Protein AF-0000000081416485 (afdb_homodimer)

Organism: NCBI:txid940294

Secondary structure (DSSP, 8-state):
-EEEEEEEEEEEEEEEEESSTTPPPTTTS-SEEEEEEEEEEEEEPPTTGGGTHHHHHHHHHHHHHHHT--EEEEEE-GGG-S-PPPHHHHHHHHHHHHHHHHHTT-EEEEPPTTEEEEEEEEE--STTSEEEEE---------EEEEEEE-TT--EE--GGG---HHHHHHHHHHTT-------THHHHHHHHTEEEEEETTEEEEEE-HHHHHHHHHHHHHHHHHHHTSSS-EEE-B--SEES---TTSPBBSS-EE---SHHHHHHHHGGG--SSSEEEEEEEEEE---SS-BTTTB-SEEEEEEEEEEESSHHHHHHHHHHHHHHHHHHHHHHT---EEEEEEEGGGHHHHHHHHHHHHHHHTS-EEEEEE--SSEEEEEEEEEE-TTS-EEEEEEEEEEEEETTEEEEEEETT--HHHHHHHHHHHHHHHHHTTPPP---GGG-S-SEEEEESSGGGHHHHHHHHHHHHHTT--EEE---SS-HHHHHHHHHHTT-SEEEEE-HHHHHH-EEEEEETTTTEEEEEEHHHHHHHHHHHHTT---PPP-S-SBGGG--GGGS---/-EEEEEEEEEEEEEEEEESSTTPPPTTTS-SEEEEEEEEEEEEE--TTGGGTHHHHHHHHHHHHHHHT--EEEEEE-GGG-S-PPPHHHHHHHHHHHHHHHHHTT-EEEEPPTTEEEEEEEEE--STTSEEEEE---------EEEEEEE-TT--EE--GGG---HHHHHHHHHHTT-------THHHHHHHHTEEEEEETTEEEEEE-HHHHHHHHHHHHHHHHHHHTSSS-EEE-B--SEES---TTPPBBSS-EE---SHHHHHHHHGGG--SSSEEEEEEEEEE---SS-BTTTB-SEEEEEEEEEEESSHHHHHHHHHHHHHHHHHHHHHHT---EEEEEEEGGGHHHHHHHHHHHHHHHTS-EEEEEE--SSEEEEEEEEEE-TTS-EEEEEEEEEEEEETTEEEEEEETT--HHHHHHHHHHHHHHHHHTTPPP---GGG-S-SEEEEESSGGGHHHHHHHHHHHHHTT--EEE---SS-HHHHHHHHHHTT-SEEEEE-HHHHHH-EEEEEETTTTEEEEEEHHHHHHHHHHHHTT---PPP-S-SBGGG--GGGS---

Structure (mmCIF, N/CA/C/O backbone):
data_AF-0000000081416485-model_v1
#
loop_
_entity.id
_entity.type
_entity.pdbx_description
1 polymer 'Threonine--tRNA ligase editing subunit'
#
loop_
_atom_site.group_PDB
_atom_site.id
_atom_site.type_symbol
_atom_site.label_atom_id
_atom_site.label_alt_id
_atom_site.label_comp_id
_atom_site.label_asym_id
_atom_site.label_entity_id
_atom_site.label_seq_id
_atom_site.pdbx_PDB_ins_code
_atom_site.Cartn_x
_atom_site.Cartn_y
_atom_site.Cartn_z
_atom_site.occupancy
_atom_site.B_iso_or_equiv
_atom_site.auth_seq_id
_atom_site.auth_comp_id
_atom_site.auth_asym_id
_atom_site.auth_atom_id
_atom_site.pdbx_PDB_model_num
ATOM 1 N N . MET A 1 1 ? 4.949 -17 -20.672 1 90.44 1 MET A N 1
ATOM 2 C CA . MET A 1 1 ? 4.848 -18.328 -21.281 1 90.44 1 MET A CA 1
ATOM 3 C C . MET A 1 1 ? 5.414 -19.391 -20.359 1 90.44 1 MET A C 1
ATOM 5 O O . MET A 1 1 ? 6.48 -19.219 -19.781 1 90.44 1 MET A O 1
ATOM 9 N N . ARG A 1 2 ? 4.621 -20.453 -20.203 1 92.06 2 ARG A N 1
ATOM 10 C CA . ARG A 1 2 ? 5.109 -21.609 -19.438 1 92.06 2 ARG A CA 1
ATOM 11 C C . ARG A 1 2 ? 5.371 -22.797 -20.344 1 92.06 2 ARG A C 1
ATOM 13 O O . ARG A 1 2 ? 4.523 -23.156 -21.172 1 92.06 2 ARG A O 1
ATOM 20 N N . VAL A 1 3 ? 6.586 -23.359 -20.141 1 95.44 3 VAL A N 1
ATOM 21 C CA . VAL A 1 3 ? 6.945 -24.469 -21.031 1 95.44 3 VAL A CA 1
ATOM 22 C C . VAL A 1 3 ? 7.539 -25.609 -20.203 1 95.44 3 VAL A C 1
ATOM 24 O O . VAL A 1 3 ? 8.414 -25.391 -19.359 1 95.44 3 VAL A O 1
ATOM 27 N N . LEU A 1 4 ? 7.023 -26.734 -20.422 1 95.56 4 LEU A N 1
ATOM 28 C CA . LEU A 1 4 ? 7.629 -27.953 -19.891 1 95.56 4 LEU A CA 1
ATOM 29 C C . LEU A 1 4 ? 8.398 -28.688 -20.984 1 95.56 4 LEU A C 1
ATOM 31 O O . LEU A 1 4 ? 7.82 -29.109 -21.984 1 95.56 4 LEU A O 1
ATOM 35 N N . LEU A 1 5 ? 9.695 -28.812 -20.797 1 96.5 5 LEU A N 1
ATOM 36 C CA . LEU A 1 5 ? 10.578 -29.469 -21.75 1 96.5 5 LEU A CA 1
ATOM 37 C C . LEU A 1 5 ? 10.82 -30.922 -21.344 1 96.5 5 LEU A C 1
ATOM 39 O O . LEU A 1 5 ? 11.25 -31.203 -20.219 1 96.5 5 LEU A O 1
ATOM 43 N N . ILE A 1 6 ? 10.578 -31.797 -22.312 1 96.69 6 ILE A N 1
ATOM 44 C CA . ILE A 1 6 ? 10.797 -33.219 -22.031 1 96.69 6 ILE A CA 1
ATOM 45 C C . ILE A 1 6 ? 11.656 -33.812 -23.141 1 96.69 6 ILE A C 1
ATOM 47 O O . ILE A 1 6 ? 11.281 -33.812 -24.312 1 96.69 6 ILE A O 1
ATOM 51 N N . HIS A 1 7 ? 12.805 -34.281 -22.781 1 97.12 7 HIS A N 1
ATOM 52 C CA . HIS A 1 7 ? 13.594 -35.094 -23.703 1 97.12 7 HIS A CA 1
ATOM 53 C C . HIS A 1 7 ? 13.039 -36.5 -23.812 1 97.12 7 HIS A C 1
ATOM 55 O O . HIS A 1 7 ? 13.172 -37.312 -22.875 1 97.12 7 HIS A O 1
ATOM 61 N N . ALA A 1 8 ? 12.5 -36.812 -24.984 1 97.06 8 ALA A N 1
ATOM 62 C CA . ALA A 1 8 ? 11.75 -38.062 -25.125 1 97.06 8 ALA A CA 1
ATOM 63 C C . ALA A 1 8 ? 12.43 -39 -26.125 1 97.06 8 ALA A C 1
ATOM 65 O O . ALA A 1 8 ? 12.914 -38.562 -27.172 1 97.06 8 ALA A O 1
ATOM 66 N N . ASP A 1 9 ? 12.422 -40.281 -25.781 1 96.5 9 ASP A N 1
ATOM 67 C CA . ASP A 1 9 ? 12.836 -41.281 -26.75 1 96.5 9 ASP A CA 1
ATOM 68 C C . ASP A 1 9 ? 11.797 -41.438 -27.859 1 96.5 9 ASP A C 1
ATOM 70 O O . ASP A 1 9 ? 12.156 -41.562 -29.031 1 96.5 9 ASP A O 1
ATOM 74 N N . LYS A 1 10 ? 10.641 -41.469 -27.406 1 96.62 10 LYS A N 1
ATOM 75 C CA . LYS A 1 10 ? 9.508 -41.594 -28.312 1 96.62 10 LYS A CA 1
ATOM 76 C C . LYS A 1 10 ? 8.344 -40.719 -27.844 1 96.62 10 LYS A C 1
ATOM 78 O O . LYS A 1 10 ? 8.062 -40.656 -26.656 1 96.62 10 LYS A O 1
ATOM 83 N N . PHE A 1 11 ? 7.684 -40.062 -28.844 1 97.62 11 PHE A N 1
ATOM 84 C CA . PHE A 1 11 ? 6.477 -39.281 -28.578 1 97.62 11 PHE A CA 1
ATOM 85 C C . PHE A 1 11 ? 5.484 -39.406 -29.734 1 97.62 11 PHE A C 1
ATOM 87 O O . PHE A 1 11 ? 5.879 -39.438 -30.891 1 97.62 11 PHE A O 1
ATOM 94 N N . SER A 1 12 ? 4.289 -39.625 -29.391 1 97.56 12 SER A N 1
ATOM 95 C CA . SER A 1 12 ? 3.234 -39.656 -30.406 1 97.56 12 SER A CA 1
ATOM 96 C C . SER A 1 12 ? 1.95 -39.031 -29.859 1 97.56 12 SER A C 1
ATOM 98 O O . SER A 1 12 ? 1.719 -39 -28.656 1 97.56 12 SER A O 1
ATOM 100 N N . TYR A 1 13 ? 1.168 -38.438 -30.797 1 97.06 13 TYR A N 1
ATOM 101 C CA . TYR A 1 13 ? -0.112 -37.875 -30.391 1 97.06 13 TYR A CA 1
ATOM 102 C C . TYR A 1 13 ? -1.179 -38.125 -31.453 1 97.06 13 TYR A C 1
ATOM 104 O O . TYR A 1 13 ? -0.859 -38.438 -32.594 1 97.06 13 TYR A O 1
ATOM 112 N N . GLU A 1 14 ? -2.436 -38.062 -31.016 1 96.69 14 GLU A N 1
ATOM 113 C CA . GLU A 1 14 ? -3.596 -38.125 -31.891 1 96.69 14 GLU A CA 1
ATOM 114 C C . GLU A 1 14 ? -4.715 -37.219 -31.391 1 96.69 14 GLU A C 1
ATOM 116 O O . GLU A 1 14 ? -5.176 -37.344 -30.266 1 96.69 14 GLU A O 1
ATOM 121 N N . ALA A 1 15 ? -5.133 -36.312 -32.281 1 95.56 15 ALA A N 1
ATOM 122 C CA . ALA A 1 15 ? -6.27 -35.469 -31.938 1 95.56 15 ALA A CA 1
ATOM 123 C C . ALA A 1 15 ? -7.578 -36.25 -31.984 1 95.56 15 ALA A C 1
ATOM 125 O O . ALA A 1 15 ? -7.848 -36.969 -32.938 1 95.56 15 ALA A O 1
ATOM 126 N N . VAL A 1 16 ? -8.336 -36.062 -30.922 1 93.81 16 VAL A N 1
ATOM 127 C CA . VAL A 1 16 ? -9.508 -36.906 -30.797 1 93.81 16 VAL A CA 1
ATOM 128 C C . VAL A 1 16 ? -10.781 -36.094 -30.984 1 93.81 16 VAL A C 1
ATOM 130 O O . VAL A 1 16 ? -11.656 -36.469 -31.766 1 93.81 16 VAL A O 1
ATOM 133 N N . LYS A 1 17 ? -10.867 -35.031 -30.219 1 93.75 17 LYS A N 1
ATOM 134 C CA . LYS A 1 17 ? -12.062 -34.188 -30.234 1 93.75 17 LYS A CA 1
ATOM 135 C C . LYS A 1 17 ? -11.719 -32.719 -30.047 1 93.75 17 LYS A C 1
ATOM 137 O O . LYS A 1 17 ? -10.75 -32.375 -29.359 1 93.75 17 LYS A O 1
ATOM 142 N N . LYS A 1 18 ? -12.609 -31.875 -30.703 1 93.56 18 LYS A N 1
ATOM 143 C CA . LYS A 1 18 ? -12.422 -30.453 -30.516 1 93.56 18 LYS A CA 1
ATOM 144 C C . LYS A 1 18 ? -12.656 -30.047 -29.062 1 93.56 18 LYS A C 1
ATOM 146 O O . LYS A 1 18 ? -13.648 -30.469 -28.453 1 93.56 18 LYS A O 1
ATOM 151 N N . ALA A 1 19 ? -11.719 -29.328 -28.562 1 92.81 19 ALA A N 1
ATOM 152 C CA . ALA A 1 19 ? -11.844 -28.844 -27.188 1 92.81 19 ALA A CA 1
ATOM 153 C C . ALA A 1 19 ? -12.492 -27.453 -27.141 1 92.81 19 ALA A C 1
ATOM 155 O O . ALA A 1 19 ? -13.102 -27.078 -26.141 1 92.81 19 ALA A O 1
ATOM 156 N N . ILE A 1 20 ? -12.258 -26.656 -28.188 1 93.81 20 ILE A N 1
ATOM 157 C CA . ILE A 1 20 ? -12.836 -25.312 -28.281 1 93.81 20 ILE A CA 1
ATOM 158 C C . ILE A 1 20 ? -13.414 -25.109 -29.672 1 93.81 20 ILE A C 1
ATOM 160 O O . ILE A 1 20 ? -13.039 -25.797 -30.625 1 93.81 20 ILE A O 1
ATOM 164 N N . LYS A 1 21 ? -14.266 -24.109 -29.844 1 90.56 21 LYS A N 1
ATOM 165 C CA . LYS A 1 21 ? -14.922 -23.828 -31.125 1 90.56 21 LYS A CA 1
ATOM 166 C C . LYS A 1 21 ? -13.922 -23.344 -32.156 1 90.56 21 LYS A C 1
ATOM 168 O O . LYS A 1 21 ? -14.031 -23.672 -33.344 1 90.56 21 LYS A O 1
ATOM 173 N N . SER A 1 22 ? -12.93 -22.609 -31.672 1 91.19 22 SER A N 1
ATOM 174 C CA . SER A 1 22 ? -11.961 -22 -32.562 1 91.19 22 SER A CA 1
ATOM 175 C C . SER A 1 22 ? -10.742 -22.906 -32.75 1 91.19 22 SER A C 1
ATOM 177 O O . SER A 1 22 ? -9.648 -22.422 -33.062 1 91.19 22 SER A O 1
ATOM 179 N N . ALA A 1 23 ? -10.914 -24.141 -32.562 1 93.88 23 ALA A N 1
ATOM 180 C CA . ALA A 1 23 ? -9.805 -25.094 -32.719 1 93.88 23 ALA A CA 1
ATOM 181 C C . ALA A 1 23 ? -9.234 -25.031 -34.156 1 93.88 23 ALA A C 1
ATOM 183 O O . ALA A 1 23 ? -9.969 -24.828 -35.125 1 93.88 23 ALA A O 1
ATOM 184 N N . GLU A 1 24 ? -8.023 -25.234 -34.219 1 93.12 24 GLU A N 1
ATOM 185 C CA . GLU A 1 24 ? -7.297 -25.219 -35.469 1 93.12 24 GLU A CA 1
ATOM 186 C C . GLU A 1 24 ? -7.77 -26.328 -36.406 1 93.12 24 GLU A C 1
ATOM 188 O O . GLU A 1 24 ? -8.078 -27.438 -35.938 1 93.12 24 GLU A O 1
ATOM 193 N N . SER A 1 25 ? -7.773 -25.969 -37.75 1 92.12 25 SER A N 1
ATOM 194 C CA . SER A 1 25 ? -8.18 -26.984 -38.719 1 92.12 25 SER A CA 1
ATOM 195 C C . SER A 1 25 ? -7.117 -28.062 -38.875 1 92.12 25 SER A C 1
ATOM 197 O O . SER A 1 25 ? -5.918 -27.766 -38.906 1 92.12 25 SER A O 1
ATOM 199 N N . LEU A 1 26 ? -7.539 -29.328 -39 1 93.25 26 LEU A N 1
ATOM 200 C CA . LEU A 1 26 ? -6.621 -30.453 -39.125 1 93.25 26 LEU A CA 1
ATOM 201 C C . LEU A 1 26 ? -6.094 -30.562 -40.562 1 93.25 26 LEU A C 1
ATOM 203 O O . LEU A 1 26 ? -5.227 -31.391 -40.844 1 93.25 26 LEU A O 1
ATOM 207 N N . ASP A 1 27 ? -6.469 -29.672 -41.406 1 89.75 27 ASP A N 1
ATOM 208 C CA . ASP A 1 27 ? -5.918 -29.578 -42.781 1 89.75 27 ASP A CA 1
ATOM 209 C C . ASP A 1 27 ? -4.562 -28.875 -42.75 1 89.75 27 ASP A C 1
ATOM 211 O O . ASP A 1 27 ? -3.73 -29.094 -43.625 1 89.75 27 ASP A O 1
ATOM 215 N N . GLU A 1 28 ? -4.355 -28.078 -41.844 1 87.25 28 GLU A N 1
ATOM 216 C CA . GLU A 1 28 ? -3.16 -27.25 -41.781 1 87.25 28 GLU A CA 1
ATOM 217 C C . GLU A 1 28 ? -2.082 -27.906 -40.906 1 87.25 28 GLU A C 1
ATOM 219 O O . GLU A 1 28 ? -0.896 -27.594 -41.062 1 87.25 28 GLU A O 1
ATOM 224 N N . VAL A 1 29 ? -2.543 -28.703 -39.969 1 90.88 29 VAL A N 1
ATOM 225 C CA . VAL A 1 29 ? -1.653 -29.375 -39.031 1 90.88 29 VAL A CA 1
ATOM 226 C C . VAL A 1 29 ? -2.049 -30.844 -38.906 1 90.88 29 VAL A C 1
ATOM 228 O O . VAL A 1 29 ? -3.236 -31.188 -38.938 1 90.88 29 VAL A O 1
ATOM 231 N N . PRO A 1 30 ? -1.071 -31.75 -38.781 1 93.06 30 PRO A N 1
ATOM 232 C CA . PRO A 1 30 ? -1.385 -33.188 -38.75 1 93.06 30 PRO A CA 1
ATOM 233 C C . PRO A 1 30 ? -2.219 -33.594 -37.562 1 93.06 30 PRO A C 1
ATOM 235 O O . PRO A 1 30 ? -1.918 -33.188 -36.438 1 93.06 30 PRO A O 1
ATOM 238 N N . LYS A 1 31 ? -3.164 -34.438 -37.812 1 94.75 31 LYS A N 1
ATOM 239 C CA . LYS A 1 31 ? -4.016 -35 -36.781 1 94.75 31 LYS A CA 1
ATOM 240 C C . LYS A 1 31 ? -3.217 -35.906 -35.875 1 94.75 31 LYS A C 1
ATOM 242 O O . LYS A 1 31 ? -3.484 -36 -34.656 1 94.75 31 LYS A O 1
ATOM 247 N N . LYS A 1 32 ? -2.406 -36.656 -36.594 1 96.44 32 LYS A N 1
ATOM 248 C CA . LYS A 1 32 ? -1.509 -37.562 -35.875 1 96.44 32 LYS A CA 1
ATOM 249 C C . LYS A 1 32 ? -0.048 -37.25 -36.156 1 96.44 32 LYS A C 1
ATOM 251 O O . LYS A 1 32 ? 0.276 -36.781 -37.25 1 96.44 32 LYS A O 1
ATOM 256 N N . GLY A 1 33 ? 0.781 -37.469 -35.125 1 96.12 33 GLY A N 1
ATOM 257 C CA . GLY A 1 33 ? 2.207 -37.25 -35.312 1 96.12 33 GLY A CA 1
ATOM 258 C C . GLY A 1 33 ? 3.064 -38.094 -34.406 1 96.12 33 GLY A C 1
ATOM 259 O O . GLY A 1 33 ? 2.592 -38.594 -33.375 1 96.12 33 GLY A O 1
ATOM 260 N N . GLU A 1 34 ? 4.273 -38.375 -34.906 1 97.06 34 GLU A N 1
ATOM 261 C CA . GLU A 1 34 ? 5.246 -39.156 -34.156 1 97.06 34 GLU A CA 1
ATOM 262 C C . GLU A 1 34 ? 6.648 -38.562 -34.281 1 97.06 34 GLU A C 1
ATOM 264 O O . GLU A 1 34 ? 6.996 -38 -35.312 1 97.06 34 GLU A O 1
ATOM 269 N N . ALA A 1 35 ? 7.367 -38.656 -33.219 1 96.88 35 ALA A N 1
ATOM 270 C CA . ALA A 1 35 ? 8.75 -38.188 -33.188 1 96.88 35 ALA A CA 1
ATOM 271 C C . ALA A 1 35 ? 9.625 -39.062 -32.312 1 96.88 35 ALA A C 1
ATOM 273 O O . ALA A 1 35 ? 9.195 -39.531 -31.25 1 96.88 35 ALA A O 1
ATOM 274 N N . GLU A 1 36 ? 10.828 -39.312 -32.812 1 96.31 36 GLU A N 1
ATOM 275 C CA . GLU A 1 36 ? 11.82 -40.062 -32.062 1 96.31 36 GLU A CA 1
ATOM 276 C C . GLU A 1 36 ? 13.008 -39.188 -31.656 1 96.31 36 GLU A C 1
ATOM 278 O O . GLU A 1 36 ? 13.438 -38.344 -32.438 1 96.31 36 GLU A O 1
ATOM 283 N N . ASN A 1 37 ? 13.5 -39.562 -30.422 1 96.38 37 ASN A N 1
ATOM 284 C CA . ASN A 1 37 ? 14.617 -38.781 -29.906 1 96.38 37 ASN A CA 1
ATOM 285 C C . ASN A 1 37 ? 14.391 -37.281 -30.109 1 96.38 37 ASN A C 1
ATOM 287 O O . ASN A 1 37 ? 15.203 -36.594 -30.75 1 96.38 37 ASN A O 1
ATOM 291 N N . ALA A 1 38 ? 13.375 -36.812 -29.5 1 98 38 ALA A N 1
ATOM 292 C CA . ALA A 1 38 ? 12.922 -35.438 -29.734 1 98 38 ALA A CA 1
ATOM 293 C C . ALA A 1 38 ? 12.805 -34.656 -28.422 1 98 38 ALA A C 1
ATOM 295 O O . ALA A 1 38 ? 12.734 -35.25 -27.344 1 98 38 ALA A O 1
ATOM 296 N N . LEU A 1 39 ? 12.914 -33.375 -28.484 1 98.19 39 LEU A N 1
ATOM 297 C CA . LEU A 1 39 ? 12.547 -32.5 -27.375 1 98.19 39 LEU A CA 1
ATOM 298 C C . LEU A 1 39 ? 11.094 -32.062 -27.5 1 98.19 39 LEU A C 1
ATOM 300 O O . LEU A 1 39 ? 10.734 -31.312 -28.422 1 98.19 39 LEU A O 1
ATOM 304 N N . VAL A 1 40 ? 10.281 -32.562 -26.609 1 98.25 40 VAL A N 1
ATOM 305 C CA . VAL A 1 40 ? 8.859 -32.219 -26.625 1 98.25 40 VAL A CA 1
ATOM 306 C C . VAL A 1 40 ? 8.586 -31.031 -25.719 1 98.25 40 VAL A C 1
ATOM 308 O O . VAL A 1 40 ? 8.922 -31.047 -24.531 1 98.25 40 VAL A O 1
ATOM 311 N N . LEU A 1 41 ? 7.961 -30 -26.312 1 98.44 41 LEU A N 1
ATOM 312 C CA . LEU A 1 41 ? 7.617 -28.781 -25.594 1 98.44 41 LEU A CA 1
ATOM 313 C C . LEU A 1 41 ? 6.121 -28.719 -25.297 1 98.44 41 LEU A C 1
ATOM 315 O O . LEU A 1 41 ? 5.316 -28.484 -26.203 1 98.44 41 LEU A O 1
ATOM 319 N N . PHE A 1 42 ? 5.77 -28.953 -24.047 1 97.56 42 PHE A N 1
ATOM 320 C CA . PHE A 1 42 ? 4.41 -28.594 -23.641 1 97.56 42 PHE A CA 1
ATOM 321 C C . PHE A 1 42 ? 4.305 -27.109 -23.344 1 97.56 42 PHE A C 1
ATOM 323 O O . PHE A 1 42 ? 4.859 -26.625 -22.359 1 97.56 42 PHE A O 1
ATOM 330 N N . VAL A 1 43 ? 3.521 -26.391 -24.156 1 97.44 43 VAL A N 1
ATOM 331 C CA . VAL A 1 43 ? 3.582 -24.938 -24.125 1 97.44 43 VAL A CA 1
ATOM 332 C C . VAL A 1 43 ? 2.23 -24.375 -23.688 1 97.44 43 VAL A C 1
ATOM 334 O O . VAL A 1 43 ? 1.205 -24.656 -24.312 1 97.44 43 VAL A O 1
ATOM 337 N N . THR A 1 44 ? 2.283 -23.641 -22.641 1 95.44 44 THR A N 1
ATOM 338 C CA . THR A 1 44 ? 1.146 -22.797 -22.266 1 95.44 44 THR A CA 1
ATOM 339 C C . THR A 1 44 ? 1.423 -21.328 -22.609 1 95.44 44 THR A C 1
ATOM 341 O O . THR A 1 44 ? 2.35 -20.719 -22.078 1 95.44 44 THR A O 1
ATOM 344 N N . VAL A 1 45 ? 0.55 -20.844 -23.516 1 94.75 45 VAL A N 1
ATOM 345 C CA . VAL A 1 45 ? 0.705 -19.453 -23.953 1 94.75 45 VAL A CA 1
ATOM 346 C C . VAL A 1 45 ? -0.115 -18.531 -23.047 1 94.75 45 VAL A C 1
ATOM 348 O O . VAL A 1 45 ? -1.307 -18.766 -22.828 1 94.75 45 VAL A O 1
ATOM 351 N N . GLU A 1 46 ? 0.571 -17.578 -22.531 1 88.62 46 GLU A N 1
ATOM 352 C CA . GLU A 1 46 ? -0.067 -16.547 -21.719 1 88.62 46 GLU A CA 1
ATOM 353 C C . GLU A 1 46 ? -0.219 -15.242 -22.484 1 88.62 46 GLU A C 1
ATOM 355 O O . GLU A 1 46 ? 0.36 -15.078 -23.562 1 88.62 46 GLU A O 1
ATOM 360 N N . PRO A 1 47 ? -1.089 -14.352 -21.938 1 82.94 47 PRO A N 1
ATOM 361 C CA . PRO A 1 47 ? -1.241 -13.07 -22.641 1 82.94 47 PRO A CA 1
ATOM 362 C C . PRO A 1 47 ? 0.072 -12.305 -22.75 1 82.94 47 PRO A C 1
ATOM 364 O O . PRO A 1 47 ? 0.824 -12.211 -21.781 1 82.94 47 PRO A O 1
ATOM 367 N N . GLY A 1 48 ? 0.361 -11.781 -23.984 1 81 48 GLY A N 1
ATOM 368 C CA . GLY A 1 48 ? 1.553 -10.977 -24.188 1 81 48 GLY A CA 1
ATOM 369 C C . GLY A 1 48 ? 2.768 -11.797 -24.594 1 81 48 GLY A C 1
ATOM 370 O O . GLY A 1 48 ? 3.84 -11.242 -24.828 1 81 48 GLY A O 1
ATOM 371 N N . ASP A 1 49 ? 2.611 -13.039 -24.812 1 90.06 49 ASP A N 1
ATOM 372 C CA . ASP A 1 49 ? 3.734 -13.938 -25.062 1 90.06 49 ASP A CA 1
ATOM 373 C C . ASP A 1 49 ? 4.32 -13.719 -26.453 1 90.06 49 ASP A C 1
ATOM 375 O O . ASP A 1 49 ? 5.371 -14.273 -26.781 1 90.06 49 ASP A O 1
ATOM 379 N N . LYS A 1 50 ? 3.658 -12.93 -27.219 1 89.69 50 LYS A N 1
ATOM 380 C CA . LYS A 1 50 ? 4.242 -12.547 -28.5 1 89.69 50 LYS A CA 1
ATOM 381 C C . LYS A 1 50 ? 5.613 -11.898 -28.312 1 89.69 50 LYS A C 1
ATOM 383 O O . LYS A 1 50 ? 6.496 -12.039 -29.156 1 89.69 50 LYS A O 1
ATOM 388 N N . GLU A 1 51 ? 5.758 -11.32 -27.203 1 85.38 51 GLU A N 1
ATOM 389 C CA . GLU A 1 51 ? 6.98 -10.57 -26.922 1 85.38 51 GLU A CA 1
ATOM 390 C C . GLU A 1 51 ? 8.086 -11.484 -26.406 1 85.38 51 GLU A C 1
ATOM 392 O O . GLU A 1 51 ? 9.258 -11.102 -26.391 1 85.38 51 GLU A O 1
ATOM 397 N N . VAL A 1 52 ? 7.723 -12.695 -26.078 1 90.25 52 VAL A N 1
ATOM 398 C CA . VAL A 1 52 ? 8.734 -13.516 -25.422 1 90.25 52 VAL A CA 1
ATOM 399 C C . VAL A 1 52 ? 9.094 -14.703 -26.297 1 90.25 52 VAL A C 1
ATOM 401 O O . VAL A 1 52 ? 10.109 -15.375 -26.062 1 90.25 52 VAL A O 1
ATOM 404 N N . VAL A 1 53 ? 8.414 -14.922 -27.375 1 94.56 53 VAL A N 1
ATOM 405 C CA . VAL A 1 53 ? 8.547 -16.141 -28.172 1 94.56 53 VAL A CA 1
ATOM 406 C C . VAL A 1 53 ? 9.961 -16.234 -28.734 1 94.56 53 VAL A C 1
ATOM 408 O O . VAL A 1 53 ? 10.562 -17.312 -28.719 1 94.56 53 VAL A O 1
ATOM 411 N N . ALA A 1 54 ? 10.516 -15.18 -29.172 1 93.56 54 ALA A N 1
ATOM 412 C CA . ALA A 1 54 ? 11.859 -15.195 -29.734 1 93.56 54 ALA A CA 1
ATOM 413 C C . ALA A 1 54 ? 12.891 -15.633 -28.719 1 93.56 54 ALA A C 1
ATOM 415 O O . ALA A 1 54 ? 13.758 -16.469 -29 1 93.56 54 ALA A O 1
ATOM 416 N N . ASP A 1 55 ? 12.789 -15.062 -27.531 1 92 55 ASP A N 1
ATOM 417 C CA . ASP A 1 55 ? 13.703 -15.422 -26.469 1 92 55 ASP A CA 1
ATOM 418 C C . ASP A 1 55 ? 13.523 -16.891 -26.047 1 92 55 ASP A C 1
ATOM 420 O O . ASP A 1 55 ? 14.508 -17.578 -25.766 1 92 55 ASP A O 1
ATOM 424 N N . ALA A 1 56 ? 12.328 -17.25 -25.984 1 95.75 56 ALA A N 1
ATOM 425 C CA . ALA A 1 56 ? 12.039 -18.641 -25.641 1 95.75 56 ALA A CA 1
ATOM 426 C C . ALA A 1 56 ? 12.672 -19.609 -26.641 1 95.75 56 ALA A C 1
ATOM 428 O O . ALA A 1 56 ? 13.328 -20.578 -26.266 1 95.75 56 ALA A O 1
ATOM 429 N N . VAL A 1 57 ? 12.492 -19.312 -27.875 1 97.56 57 VAL A N 1
ATOM 430 C CA . VAL A 1 57 ? 13.016 -20.172 -28.953 1 97.56 57 VAL A CA 1
ATOM 431 C C . VAL A 1 57 ? 14.539 -20.219 -28.875 1 97.56 57 VAL A C 1
ATOM 433 O O . VAL A 1 57 ? 15.133 -21.297 -29.016 1 97.56 57 VAL A O 1
ATOM 436 N N . LYS A 1 58 ? 15.102 -19.094 -28.656 1 95.56 58 LYS A N 1
ATOM 437 C CA . LYS A 1 58 ? 16.562 -19.031 -28.562 1 95.56 58 LYS A CA 1
ATOM 438 C C . LYS A 1 58 ? 17.062 -19.906 -27.406 1 95.56 58 LYS A C 1
ATOM 440 O O . LYS A 1 58 ? 17.969 -20.719 -27.594 1 95.56 58 LYS A O 1
ATOM 445 N N . GLU A 1 59 ? 16.547 -19.719 -26.281 1 95.38 59 GLU A N 1
ATOM 446 C CA . GLU A 1 59 ? 17 -20.453 -25.094 1 95.38 59 GLU A CA 1
ATOM 447 C C . GLU A 1 59 ? 16.734 -21.953 -25.25 1 95.38 59 GLU A C 1
ATOM 449 O O . GLU A 1 59 ? 17.578 -22.781 -24.875 1 95.38 59 GLU A O 1
ATOM 454 N N . ILE A 1 60 ? 15.609 -22.297 -25.734 1 97.25 60 ILE A N 1
ATOM 455 C CA . ILE A 1 60 ? 15.234 -23.703 -25.891 1 97.25 60 ILE A CA 1
ATOM 456 C C . ILE A 1 60 ? 16.125 -24.359 -26.938 1 97.25 60 ILE A C 1
ATOM 458 O O . ILE A 1 60 ? 16.516 -25.516 -26.812 1 97.25 60 ILE A O 1
ATOM 462 N N . SER A 1 61 ? 16.453 -23.625 -28 1 97.19 61 SER A N 1
ATOM 463 C CA . SER A 1 61 ? 17.359 -24.141 -29.016 1 97.19 61 SER A CA 1
ATOM 464 C C . SER A 1 61 ? 18.719 -24.469 -28.438 1 97.19 61 SER A C 1
ATOM 466 O O . SER A 1 61 ? 19.328 -25.469 -28.797 1 97.19 61 SER A O 1
ATOM 468 N N . GLU A 1 62 ? 19.188 -23.562 -27.641 1 95.94 62 GLU A N 1
ATOM 469 C CA . GLU A 1 62 ? 20.469 -23.812 -26.984 1 95.94 62 GLU A CA 1
ATOM 470 C C . GLU A 1 62 ? 20.406 -25.094 -26.156 1 95.94 62 GLU A C 1
ATOM 472 O O . GLU A 1 62 ? 21.375 -25.875 -26.141 1 95.94 62 GLU A O 1
ATOM 477 N N . HIS A 1 63 ? 19.375 -25.25 -25.484 1 96.12 63 HIS A N 1
ATOM 478 C CA . HIS A 1 63 ? 19.203 -26.469 -24.688 1 96.12 63 HIS A CA 1
ATOM 479 C C . HIS A 1 63 ? 19.141 -27.703 -25.578 1 96.12 63 HIS A C 1
ATOM 481 O O . HIS A 1 63 ? 19.75 -28.719 -25.266 1 96.12 63 HIS A O 1
ATOM 487 N N . ALA A 1 64 ? 18.375 -27.672 -26.641 1 96.75 64 ALA A N 1
ATOM 488 C CA . ALA A 1 64 ? 18.266 -28.766 -27.578 1 96.75 64 ALA A CA 1
ATOM 489 C C . ALA A 1 64 ? 19.641 -29.172 -28.109 1 96.75 64 ALA A C 1
ATOM 491 O O . ALA A 1 64 ? 19.953 -30.359 -28.219 1 96.75 64 ALA A O 1
ATOM 492 N N . LYS A 1 65 ? 20.422 -28.219 -28.391 1 94.81 65 LYS A N 1
ATOM 493 C CA . LYS A 1 65 ? 21.781 -28.484 -28.875 1 94.81 65 LYS A CA 1
ATOM 494 C C . LYS A 1 65 ? 22.625 -29.141 -27.797 1 94.81 65 LYS A C 1
ATOM 496 O O . LYS A 1 65 ? 23.406 -30.047 -28.078 1 94.81 65 LYS A O 1
ATOM 501 N N . ARG A 1 66 ? 22.484 -28.656 -26.672 1 94.62 66 ARG A N 1
ATOM 502 C CA . ARG A 1 66 ? 23.25 -29.172 -25.531 1 94.62 66 ARG A CA 1
ATOM 503 C C . ARG A 1 66 ? 22.969 -30.656 -25.312 1 94.62 66 ARG A C 1
ATOM 505 O O . ARG A 1 66 ? 23.875 -31.422 -25 1 94.62 66 ARG A O 1
ATOM 512 N N . ILE A 1 67 ? 21.734 -31.094 -25.516 1 94.81 67 ILE A N 1
ATOM 513 C CA . ILE A 1 67 ? 21.391 -32.5 -25.25 1 94.81 67 ILE A CA 1
ATOM 514 C C . ILE A 1 67 ? 21.469 -33.281 -26.547 1 94.81 67 ILE A C 1
ATOM 516 O O . ILE A 1 67 ? 21.125 -34.469 -26.578 1 94.81 67 ILE A O 1
ATOM 520 N N . GLY A 1 68 ? 21.703 -32.688 -27.656 1 93.75 68 GLY A N 1
ATOM 521 C CA . GLY A 1 68 ? 21.984 -33.375 -28.922 1 93.75 68 GLY A CA 1
ATOM 522 C C . GLY A 1 68 ? 20.734 -33.812 -29.656 1 93.75 68 GLY A C 1
ATOM 523 O O . GLY A 1 68 ? 20.688 -34.906 -30.234 1 93.75 68 GLY A O 1
ATOM 524 N N . VAL A 1 69 ? 19.734 -33 -29.578 1 96.12 69 VAL A N 1
ATOM 525 C CA . VAL A 1 69 ? 18.484 -33.344 -30.281 1 96.12 69 VAL A CA 1
ATOM 526 C C . VAL A 1 69 ? 18.312 -32.438 -31.484 1 96.12 69 VAL A C 1
ATOM 528 O O . VAL A 1 69 ? 18.609 -31.234 -31.422 1 96.12 69 VAL A O 1
ATOM 531 N N . LYS A 1 70 ? 17.75 -32.969 -32.531 1 96.31 70 LYS A N 1
ATOM 532 C CA . LYS A 1 70 ? 17.516 -32.219 -33.75 1 96.31 70 LYS A CA 1
ATOM 533 C C . LYS A 1 70 ? 16.016 -32.031 -34.031 1 96.31 70 LYS A C 1
ATOM 535 O O . LYS A 1 70 ? 15.617 -31.234 -34.875 1 96.31 70 LYS A O 1
ATOM 540 N N . ARG A 1 71 ? 15.219 -32.781 -33.375 1 97.94 71 ARG A N 1
ATOM 541 C CA . ARG A 1 71 ? 13.773 -32.719 -33.562 1 97.94 71 ARG A CA 1
ATOM 542 C C . ARG A 1 71 ? 13.07 -32.062 -32.375 1 97.94 71 ARG A C 1
ATOM 544 O O . ARG A 1 71 ? 13.344 -32.406 -31.234 1 97.94 71 ARG A O 1
ATOM 551 N N . ILE A 1 72 ? 12.18 -31.156 -32.688 1 98.44 72 ILE A N 1
ATOM 552 C CA . ILE A 1 72 ? 11.422 -30.453 -31.672 1 98.44 72 ILE A CA 1
ATOM 553 C C . ILE A 1 72 ? 9.922 -30.625 -31.922 1 98.44 72 ILE A C 1
ATOM 555 O O . ILE A 1 72 ? 9.461 -30.5 -33.062 1 98.44 72 ILE A O 1
ATOM 559 N N . VAL A 1 73 ? 9.195 -30.984 -30.922 1 98.44 73 VAL A N 1
ATOM 560 C CA . VAL A 1 73 ? 7.738 -31.062 -30.984 1 98.44 73 VAL A CA 1
ATOM 561 C C . VAL A 1 73 ? 7.129 -29.906 -30.203 1 98.44 73 VAL A C 1
ATOM 563 O O . VAL A 1 73 ? 7.402 -29.75 -29.016 1 98.44 73 VAL A O 1
ATOM 566 N N . VAL A 1 74 ? 6.348 -29.094 -30.844 1 98.44 74 VAL A N 1
ATOM 567 C CA . VAL A 1 74 ? 5.598 -28.031 -30.172 1 98.44 74 VAL A CA 1
ATOM 568 C C . VAL A 1 74 ? 4.176 -28.516 -29.875 1 98.44 74 VAL A C 1
ATOM 570 O O . VAL A 1 74 ? 3.365 -28.672 -30.797 1 98.44 74 VAL A O 1
ATOM 573 N N . TYR A 1 75 ? 3.91 -28.719 -28.625 1 97.94 75 TYR A N 1
ATOM 574 C CA . TYR A 1 75 ? 2.641 -29.281 -28.188 1 97.94 75 TYR A CA 1
ATOM 575 C C . TYR A 1 75 ? 1.848 -28.281 -27.359 1 97.94 75 TYR A C 1
ATOM 577 O O . TYR A 1 75 ? 2.15 -28.062 -26.188 1 97.94 75 TYR A O 1
ATOM 585 N N . PRO A 1 76 ? 0.782 -27.688 -27.969 1 96.94 76 PRO A N 1
ATOM 586 C CA . PRO A 1 76 ? -0.071 -26.797 -27.172 1 96.94 76 PRO A CA 1
ATOM 587 C C . PRO A 1 76 ? -0.649 -27.484 -25.938 1 96.94 76 PRO A C 1
ATOM 589 O O . PRO A 1 76 ? -1.246 -28.547 -26.047 1 96.94 76 PRO A O 1
ATOM 592 N N . TYR A 1 77 ? -0.408 -26.891 -24.781 1 95.12 77 TYR A N 1
ATOM 593 C CA . TYR A 1 77 ? -0.764 -27.469 -23.484 1 95.12 77 TYR A CA 1
ATOM 594 C C . TYR A 1 77 ? -1.271 -26.406 -22.531 1 95.12 77 TYR A C 1
ATOM 596 O O . TYR A 1 77 ? -0.5 -25.562 -22.062 1 95.12 77 TYR A O 1
ATOM 604 N N . ALA A 1 78 ? -2.527 -26.422 -22.078 1 92 78 ALA A N 1
ATOM 605 C CA . ALA A 1 78 ? -3.15 -25.328 -21.328 1 92 78 ALA A CA 1
ATOM 606 C C . ALA A 1 78 ? -2.957 -25.484 -19.828 1 92 78 ALA A C 1
ATOM 608 O O . ALA A 1 78 ? -3.305 -24.594 -19.047 1 92 78 ALA A O 1
ATOM 609 N N . HIS A 1 79 ? -2.283 -26.484 -19.406 1 89.38 79 HIS A N 1
ATOM 610 C CA . HIS A 1 79 ? -2.416 -26.891 -18.016 1 89.38 79 HIS A CA 1
ATOM 611 C C . HIS A 1 79 ? -1.239 -26.391 -17.172 1 89.38 79 HIS A C 1
ATOM 613 O O . HIS A 1 79 ? -1.124 -26.719 -15.992 1 89.38 79 HIS A O 1
ATOM 619 N N . LEU A 1 80 ? -0.366 -25.672 -17.719 1 89.44 80 LEU A N 1
ATOM 620 C CA . LEU A 1 80 ? 0.804 -25.234 -16.953 1 89.44 80 LEU A CA 1
ATOM 621 C C . LEU A 1 80 ? 0.564 -23.875 -16.312 1 89.44 80 LEU A C 1
ATOM 623 O O . LEU A 1 80 ? 1.367 -23.422 -15.492 1 89.44 80 LEU A O 1
ATOM 627 N N . SER A 1 81 ? -0.475 -23.172 -16.734 1 83.88 81 SER A N 1
ATOM 628 C CA . SER A 1 81 ? -0.803 -21.859 -16.188 1 83.88 81 SER A CA 1
ATOM 629 C C . SER A 1 81 ? -2.312 -21.656 -16.094 1 83.88 81 SER A C 1
ATOM 631 O O . SER A 1 81 ? -3.064 -22.219 -16.906 1 83.88 81 SER A O 1
ATOM 633 N N . SER A 1 82 ? -2.689 -20.875 -15.133 1 76.5 82 SER A N 1
ATOM 634 C CA . SER A 1 82 ? -4.102 -20.531 -15.016 1 76.5 82 SER A CA 1
ATOM 635 C C . SER A 1 82 ? -4.434 -19.281 -15.828 1 76.5 82 SER A C 1
ATOM 637 O O . SER A 1 82 ? -5.605 -18.938 -16 1 76.5 82 SER A O 1
ATOM 639 N N . ASN A 1 83 ? -3.469 -18.625 -16.312 1 78.19 83 ASN A N 1
ATOM 640 C CA . ASN A 1 83 ? -3.645 -17.406 -17.078 1 78.19 83 ASN A CA 1
ATOM 641 C C . ASN A 1 83 ? -3.426 -17.641 -18.562 1 78.19 83 ASN A C 1
ATOM 643 O O . ASN A 1 83 ? -2.381 -17.266 -19.109 1 78.19 83 ASN A O 1
ATOM 647 N N . LEU A 1 84 ? -4.477 -17.969 -19.203 1 87.81 84 LEU A N 1
ATOM 648 C CA . LEU A 1 84 ? -4.352 -18.359 -20.594 1 87.81 84 LEU A CA 1
ATOM 649 C C . LEU A 1 84 ? -4.598 -17.172 -21.531 1 87.81 84 LEU A C 1
ATOM 651 O O . LEU A 1 84 ? -5.465 -16.344 -21.25 1 87.81 84 LEU A O 1
ATOM 655 N N . ALA A 1 85 ? -3.844 -17.094 -22.578 1 90 85 ALA A N 1
ATOM 656 C CA . ALA A 1 85 ? -4.094 -16.125 -23.641 1 90 85 ALA A CA 1
ATOM 657 C C . ALA A 1 85 ? -5.363 -16.469 -24.406 1 90 85 ALA A C 1
ATOM 659 O O . ALA A 1 85 ? -5.859 -17.594 -24.328 1 90 85 ALA A O 1
ATOM 660 N N . LYS A 1 86 ? -5.887 -15.484 -25.141 1 90.81 86 LYS A N 1
ATOM 661 C CA . LYS A 1 86 ? -6.988 -15.742 -26.062 1 90.81 86 LYS A CA 1
ATOM 662 C C . LYS A 1 86 ? -6.574 -16.75 -27.141 1 90.81 86 LYS A C 1
ATOM 664 O O . LYS A 1 86 ? -5.406 -16.812 -27.516 1 90.81 86 LYS A O 1
ATOM 669 N N . PRO A 1 87 ? -7.488 -17.531 -27.656 1 94.25 87 PRO A N 1
ATOM 670 C CA . PRO A 1 87 ? -7.168 -18.609 -28.609 1 94.25 87 PRO A CA 1
ATOM 671 C C . PRO A 1 87 ? -6.422 -18.109 -29.844 1 94.25 87 PRO A C 1
ATOM 673 O O . PRO A 1 87 ? -5.449 -18.719 -30.266 1 94.25 87 PRO A O 1
ATOM 676 N N . TRP A 1 88 ? -6.859 -16.969 -30.312 1 93.88 88 TRP A N 1
ATOM 677 C CA . TRP A 1 88 ? -6.211 -16.469 -31.531 1 93.88 88 TRP A CA 1
ATOM 678 C C . TRP A 1 88 ? -4.762 -16.078 -31.25 1 93.88 88 TRP A C 1
ATOM 680 O O . TRP A 1 88 ? -3.877 -16.328 -32.062 1 93.88 88 TRP A O 1
ATOM 690 N N . GLU A 1 89 ? -4.473 -15.477 -30.125 1 93.94 89 GLU A N 1
ATOM 691 C CA . GLU A 1 89 ? -3.119 -15.094 -29.719 1 93.94 89 GLU A CA 1
ATOM 692 C C . GLU A 1 89 ? -2.244 -16.328 -29.5 1 93.94 89 GLU A C 1
ATOM 694 O O . GLU A 1 89 ? -1.084 -16.344 -29.906 1 93.94 89 GLU A O 1
ATOM 699 N N . ALA A 1 90 ? -2.83 -17.25 -28.828 1 95.62 90 ALA A N 1
ATOM 700 C CA . ALA A 1 90 ? -2.096 -18.469 -28.531 1 95.62 90 ALA A CA 1
ATOM 701 C C . ALA A 1 90 ? -1.667 -19.172 -29.812 1 95.62 90 ALA A C 1
ATOM 703 O O . ALA A 1 90 ? -0.519 -19.609 -29.938 1 95.62 90 ALA A O 1
ATOM 704 N N . LEU A 1 91 ? -2.562 -19.281 -30.719 1 95.88 91 LEU A N 1
ATOM 705 C CA . LEU A 1 91 ? -2.271 -19.938 -31.984 1 95.88 91 LEU A CA 1
ATOM 706 C C . LEU A 1 91 ? -1.169 -19.203 -32.75 1 95.88 91 LEU A C 1
ATOM 708 O O . LEU A 1 91 ? -0.267 -19.844 -33.312 1 95.88 91 LEU A O 1
ATOM 712 N N . GLU A 1 92 ? -1.272 -17.938 -32.75 1 96.31 92 GLU A N 1
ATOM 713 C CA . GLU A 1 92 ? -0.257 -17.141 -33.438 1 96.31 92 GLU A CA 1
ATOM 714 C C . GLU A 1 92 ? 1.122 -17.359 -32.812 1 96.31 92 GLU A C 1
ATOM 716 O O . GLU A 1 92 ? 2.109 -17.516 -33.531 1 96.31 92 GLU A O 1
ATOM 721 N N . VAL A 1 93 ? 1.204 -17.375 -31.547 1 97 93 VAL A N 1
ATOM 722 C CA . VAL A 1 93 ? 2.465 -17.547 -30.828 1 97 93 VAL A CA 1
ATOM 723 C C . VAL A 1 93 ? 3.033 -18.938 -31.125 1 97 93 VAL A C 1
ATOM 725 O O . VAL A 1 93 ? 4.23 -19.078 -31.375 1 97 93 VAL A O 1
ATOM 728 N N . LEU A 1 94 ? 2.227 -19.969 -31.156 1 97.56 94 LEU A N 1
ATOM 729 C CA . LEU A 1 94 ? 2.656 -21.344 -31.391 1 97.56 94 LEU A CA 1
ATOM 730 C C . LEU A 1 94 ? 3.17 -21.5 -32.812 1 97.56 94 LEU A C 1
ATOM 732 O O . LEU A 1 94 ? 4.176 -22.172 -33.031 1 97.56 94 LEU A O 1
ATOM 736 N N . ARG A 1 95 ? 2.447 -20.906 -33.719 1 97.12 95 ARG A N 1
ATOM 737 C CA . ARG A 1 95 ? 2.877 -20.938 -35.125 1 97.12 95 ARG A CA 1
ATOM 738 C C . ARG A 1 95 ? 4.227 -20.25 -35.281 1 97.12 95 ARG A C 1
ATOM 740 O O . ARG A 1 95 ? 5.113 -20.766 -35.969 1 97.12 95 ARG A O 1
ATOM 747 N N . THR A 1 96 ? 4.293 -19.125 -34.719 1 97.62 96 THR A N 1
ATOM 748 C CA . THR A 1 96 ? 5.535 -18.359 -34.781 1 97.62 96 THR A CA 1
ATOM 749 C C . THR A 1 96 ? 6.68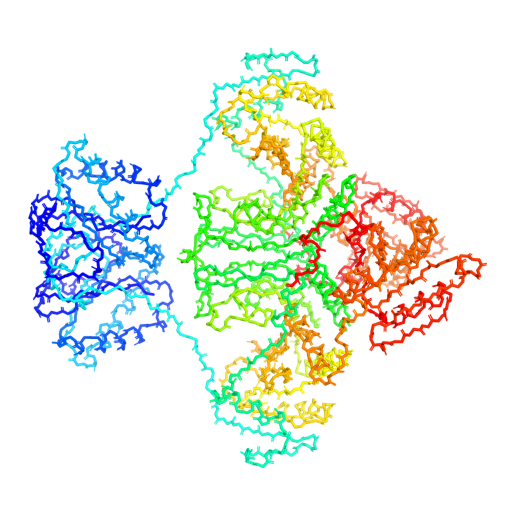8 -19.156 -34.188 1 97.62 96 THR A C 1
ATOM 751 O O . THR A 1 96 ? 7.785 -19.188 -34.75 1 97.62 96 THR A O 1
ATOM 754 N N . MET A 1 97 ? 6.469 -19.75 -33.094 1 97.88 97 MET A N 1
ATOM 755 C CA . MET A 1 97 ? 7.473 -20.547 -32.406 1 97.88 97 MET A CA 1
ATOM 756 C C . MET A 1 97 ? 7.953 -21.688 -33.312 1 97.88 97 MET A C 1
ATOM 758 O O . MET A 1 97 ? 9.156 -21.891 -33.469 1 97.88 97 MET A O 1
ATOM 762 N N . ALA A 1 98 ? 7.027 -22.422 -33.875 1 97.75 98 ALA A N 1
ATOM 763 C CA . ALA A 1 98 ? 7.359 -23.547 -34.75 1 97.75 98 ALA A CA 1
ATOM 764 C C . ALA A 1 98 ? 8.172 -23.078 -35.969 1 97.75 98 ALA A C 1
ATOM 766 O O . ALA A 1 98 ? 9.148 -23.734 -36.344 1 97.75 98 ALA A O 1
ATOM 767 N N . LYS A 1 99 ? 7.715 -22.016 -36.5 1 97.44 99 LYS A N 1
ATOM 768 C CA . LYS A 1 99 ? 8.422 -21.469 -37.656 1 97.44 99 LYS A CA 1
ATOM 769 C C . LYS A 1 99 ? 9.844 -21.062 -37.312 1 97.44 99 LYS A C 1
ATOM 771 O O . LYS A 1 99 ? 10.781 -21.328 -38.062 1 97.44 99 LYS A O 1
ATOM 776 N N . MET A 1 100 ? 9.992 -20.438 -36.219 1 97.88 100 MET A N 1
ATOM 777 C CA . MET A 1 100 ? 11.305 -19.969 -35.781 1 97.88 100 MET A CA 1
ATOM 778 C C . MET A 1 100 ? 12.25 -21.141 -35.562 1 97.88 100 MET A C 1
ATOM 780 O O . MET A 1 100 ? 13.43 -21.078 -35.938 1 97.88 100 MET A O 1
ATOM 784 N N . PHE A 1 101 ? 11.789 -22.203 -34.938 1 97.88 101 PHE A N 1
ATOM 785 C CA . PHE A 1 101 ? 12.609 -23.391 -34.781 1 97.88 101 PHE A CA 1
ATOM 786 C C . PHE A 1 101 ? 13.023 -23.953 -36.125 1 97.88 101 PHE A C 1
ATOM 788 O O . PHE A 1 101 ? 14.18 -24.359 -36.312 1 97.88 101 PHE A O 1
ATOM 795 N N . SER A 1 102 ? 12.078 -24.047 -37.031 1 97.5 102 SER A N 1
ATOM 796 C CA . SER A 1 102 ? 12.375 -24.562 -38.375 1 97.5 102 SER A CA 1
ATOM 797 C C . SER A 1 102 ? 13.445 -23.719 -39.062 1 97.5 102 SER A C 1
ATOM 799 O O . SER A 1 102 ? 14.328 -24.266 -39.719 1 97.5 102 SER A O 1
ATOM 801 N N . ASP A 1 103 ? 13.289 -22.453 -38.906 1 97.19 103 ASP A N 1
ATOM 802 C CA . ASP A 1 103 ? 14.25 -21.531 -39.5 1 97.19 103 ASP A CA 1
ATOM 803 C C . ASP A 1 103 ? 15.641 -21.734 -38.938 1 97.19 103 ASP A C 1
ATOM 805 O O . ASP A 1 103 ? 16.641 -21.438 -39.594 1 97.19 103 ASP A O 1
ATOM 809 N N . MET A 1 104 ? 15.734 -22.25 -37.812 1 96.31 104 MET A N 1
ATOM 810 C CA . MET A 1 104 ? 17.016 -22.469 -37.156 1 96.31 104 MET A CA 1
ATOM 811 C C . MET A 1 104 ? 17.594 -23.828 -37.5 1 96.31 104 MET A C 1
ATOM 813 O O . MET A 1 104 ? 18.656 -24.203 -37.031 1 96.31 104 MET A O 1
ATOM 817 N N . GLY A 1 105 ? 16.859 -24.641 -38.281 1 95.94 105 GLY A N 1
ATOM 818 C CA . GLY A 1 105 ? 17.391 -25.875 -38.812 1 95.94 105 GLY A CA 1
ATOM 819 C C . GLY A 1 105 ? 16.844 -27.109 -38.094 1 95.94 105 GLY A C 1
ATOM 820 O O . GLY A 1 105 ? 17.266 -28.234 -38.375 1 95.94 105 GLY A O 1
ATOM 821 N N . PHE A 1 106 ? 15.953 -26.953 -37.219 1 97.75 106 PHE A N 1
ATOM 822 C CA . PHE A 1 106 ? 15.375 -28.094 -36.5 1 97.75 106 PHE A CA 1
ATOM 823 C C . PHE A 1 106 ? 14.258 -28.719 -37.344 1 97.75 106 PHE A C 1
ATOM 825 O O . PHE A 1 106 ? 13.602 -28.031 -38.125 1 97.75 106 PHE A O 1
ATOM 832 N N . GLU A 1 107 ? 14.086 -30 -37.156 1 97.75 107 GLU A N 1
ATOM 833 C CA . GLU A 1 107 ? 12.867 -30.656 -37.625 1 97.75 107 GLU A CA 1
ATOM 834 C C . GLU A 1 107 ? 11.719 -30.469 -36.656 1 97.75 107 GLU A C 1
ATOM 836 O O . GLU A 1 107 ? 11.766 -30.969 -35.531 1 97.75 107 GLU A O 1
ATOM 841 N N . VAL A 1 108 ? 10.672 -29.781 -37.094 1 98 108 VAL A N 1
ATOM 842 C CA . VAL A 1 108 ? 9.648 -29.359 -36.156 1 98 108 VAL A CA 1
ATOM 843 C C . VAL A 1 108 ? 8.336 -30.078 -36.438 1 98 108 VAL A C 1
ATOM 845 O O . VAL A 1 108 ? 7.918 -30.188 -37.594 1 98 108 VAL A O 1
ATOM 848 N N . LEU A 1 109 ? 7.801 -30.641 -35.438 1 97.56 109 LEU A N 1
ATOM 849 C CA . LEU A 1 109 ? 6.445 -31.188 -35.438 1 97.56 109 LEU A CA 1
ATOM 850 C C . LEU A 1 109 ? 5.551 -30.391 -34.469 1 97.56 109 LEU A C 1
ATOM 852 O O . LEU A 1 109 ? 5.852 -30.281 -33.281 1 97.56 109 LEU A O 1
ATOM 856 N N . ARG A 1 110 ? 4.473 -29.828 -34.969 1 97.56 110 ARG A N 1
ATOM 857 C CA . ARG A 1 110 ? 3.541 -29.094 -34.125 1 97.56 110 ARG A CA 1
ATOM 858 C C . ARG A 1 110 ? 2.195 -29.797 -34.031 1 97.56 110 ARG A C 1
ATOM 860 O O . ARG A 1 110 ? 1.612 -30.156 -35.062 1 97.56 110 ARG A O 1
ATOM 867 N N . ALA A 1 111 ? 1.75 -30.047 -32.844 1 97.12 111 ALA A N 1
ATOM 868 C CA . ALA A 1 111 ? 0.428 -30.641 -32.625 1 97.12 111 ALA A CA 1
ATOM 869 C C . ALA A 1 111 ? -0.669 -29.594 -32.781 1 97.12 111 ALA A C 1
ATOM 871 O O . ALA A 1 111 ? -0.419 -28.391 -32.625 1 97.12 111 ALA A O 1
ATOM 872 N N . PRO A 1 112 ? -1.859 -30 -33.094 1 96.94 112 PRO A N 1
ATOM 873 C CA . PRO A 1 112 ? -2.938 -29.031 -33.344 1 96.94 112 PRO A CA 1
ATOM 874 C C . PRO A 1 112 ? -3.4 -28.328 -32.062 1 96.94 112 PRO A C 1
ATOM 876 O O . PRO A 1 112 ? -3.486 -28.953 -31.016 1 96.94 112 PRO A O 1
ATOM 879 N N . PHE A 1 113 ? -3.707 -27.094 -32.219 1 96.69 113 PHE A N 1
ATOM 880 C CA . PHE A 1 113 ? -4.199 -26.266 -31.109 1 96.69 113 PHE A CA 1
ATOM 881 C C . PHE A 1 113 ? -5.703 -26.438 -30.922 1 96.69 113 PHE A C 1
ATOM 883 O O . PHE A 1 113 ? -6.441 -26.531 -31.906 1 96.69 113 PHE A O 1
ATOM 890 N N . GLY A 1 114 ? -6.199 -26.516 -29.703 1 95.06 114 GLY A N 1
ATOM 891 C CA . GLY A 1 114 ? -7.621 -26.516 -29.406 1 95.06 114 GLY A CA 1
ATOM 892 C C . GLY A 1 114 ? -8.266 -27.875 -29.516 1 95.06 114 GLY A C 1
ATOM 893 O O . GLY A 1 114 ? -9.461 -27.984 -29.781 1 95.06 114 GLY A O 1
ATOM 894 N N . TRP A 1 115 ? -7.508 -28.938 -29.359 1 94.88 115 TRP A N 1
ATOM 895 C CA . TRP A 1 115 ? -8.016 -30.297 -29.453 1 94.88 115 TRP A CA 1
ATOM 896 C C . TRP A 1 115 ? -7.652 -31.094 -28.203 1 94.88 115 TRP A C 1
ATOM 898 O O . TRP A 1 115 ? -6.562 -30.922 -27.641 1 94.88 115 TRP A O 1
ATOM 908 N N . TYR A 1 116 ? -8.57 -31.938 -27.812 1 94 116 TYR A N 1
ATOM 909 C CA . TYR A 1 116 ? -8.18 -33.031 -26.922 1 94 116 TYR A CA 1
ATOM 910 C C . TYR A 1 116 ? -7.348 -34.062 -27.656 1 94 116 TYR A C 1
ATOM 912 O O . TYR A 1 116 ? -7.746 -34.562 -28.719 1 94 116 TYR A O 1
ATOM 920 N N . LYS A 1 117 ? -6.277 -34.344 -27.047 1 93.56 117 LYS A N 1
ATOM 921 C CA . LYS A 1 117 ? -5.359 -35.25 -27.719 1 93.56 117 LYS A CA 1
ATOM 922 C C . LYS A 1 117 ? -4.938 -36.406 -26.797 1 93.56 117 LYS A C 1
ATOM 924 O O . LYS A 1 117 ? -4.754 -36.188 -25.594 1 93.56 117 LYS A O 1
ATOM 929 N N . ARG A 1 118 ? -4.891 -37.562 -27.422 1 95.12 118 ARG A N 1
ATOM 930 C CA . ARG A 1 118 ? -4.184 -38.625 -26.75 1 95.12 118 ARG A CA 1
ATOM 931 C C . ARG A 1 118 ? -2.707 -38.656 -27.125 1 95.12 118 ARG A C 1
ATOM 933 O O . ARG A 1 118 ? -2.348 -38.312 -28.266 1 95.12 118 ARG A O 1
ATOM 940 N N . PHE A 1 119 ? -1.876 -38.969 -26.156 1 93.88 119 PHE A N 1
ATOM 941 C CA . PHE A 1 119 ? -0.461 -39 -26.516 1 93.88 119 PHE A CA 1
ATOM 942 C C . PHE A 1 119 ? 0.277 -40.062 -25.703 1 93.88 119 PHE A C 1
ATOM 944 O O . PHE A 1 119 ? -0.219 -40.531 -24.672 1 93.88 119 PHE A O 1
ATOM 951 N N . GLU A 1 120 ? 1.346 -40.531 -26.266 1 95.56 120 GLU A N 1
ATOM 952 C CA . GLU A 1 120 ? 2.307 -41.406 -25.625 1 95.56 120 GLU A CA 1
ATOM 953 C C . GLU A 1 120 ? 3.691 -40.781 -25.547 1 95.56 120 GLU A C 1
ATOM 955 O O . GLU A 1 120 ? 4.141 -40.156 -26.5 1 95.56 120 GLU A O 1
ATOM 960 N N . LEU A 1 121 ? 4.234 -40.938 -24.375 1 95.44 121 LEU A N 1
ATOM 961 C CA . LEU A 1 121 ? 5.5 -40.281 -24.125 1 95.44 121 LEU A CA 1
ATOM 962 C C . LEU A 1 121 ? 6.457 -41.188 -23.359 1 95.44 121 LEU A C 1
ATOM 964 O O . LEU A 1 121 ? 6.051 -41.875 -22.422 1 95.44 121 LEU A O 1
ATOM 968 N N . SER A 1 122 ? 7.652 -41.312 -23.891 1 95.81 122 SER A N 1
ATOM 969 C CA . SER A 1 122 ? 8.742 -42 -23.188 1 95.81 122 SER A CA 1
ATOM 970 C C . SER A 1 122 ? 9.852 -41 -22.812 1 95.81 122 SER A C 1
ATOM 972 O O . SER A 1 122 ? 10.727 -40.719 -23.625 1 95.81 122 SER A O 1
ATOM 974 N N . CYS A 1 123 ? 9.914 -40.625 -21.562 1 94 123 CYS A N 1
ATOM 975 C CA . CYS A 1 123 ? 10.859 -39.625 -21.078 1 94 123 CYS A CA 1
ATOM 976 C C . CYS A 1 123 ? 12.172 -40.25 -20.656 1 94 123 CYS A C 1
ATOM 978 O O . CYS A 1 123 ? 12.18 -41.25 -19.938 1 94 123 CYS A O 1
ATOM 980 N N . LYS A 1 124 ? 13.242 -39.625 -21.094 1 92.19 124 LYS A N 1
ATOM 981 C CA . LYS A 1 124 ? 14.562 -40.125 -20.688 1 92.19 124 LYS A CA 1
ATOM 982 C C . LYS A 1 124 ? 14.828 -39.844 -19.219 1 92.19 124 LYS A C 1
ATOM 984 O O . LYS A 1 124 ? 14.078 -39.094 -18.578 1 92.19 124 LYS A O 1
ATOM 989 N N . GLY A 1 125 ? 15.914 -40.438 -18.688 1 89 125 GLY A N 1
ATOM 990 C CA . GLY A 1 125 ? 16.094 -40.344 -17.25 1 89 125 GLY A CA 1
ATOM 991 C C . GLY A 1 125 ? 17.297 -39.531 -16.828 1 89 125 GLY A C 1
ATOM 992 O O . GLY A 1 125 ? 17.688 -39.531 -15.664 1 89 125 GLY A O 1
ATOM 993 N N . HIS A 1 126 ? 17.859 -38.812 -17.75 1 89.06 126 HIS A N 1
ATOM 994 C CA . HIS A 1 126 ? 19 -37.969 -17.375 1 89.06 126 HIS A CA 1
ATOM 995 C C . HIS A 1 126 ? 18.562 -36.656 -16.781 1 89.06 126 HIS A C 1
ATOM 997 O O . HIS A 1 126 ? 17.406 -36.25 -16.938 1 89.06 126 HIS A O 1
ATOM 1003 N N . PRO A 1 127 ? 19.438 -35.938 -16.031 1 87.31 127 PRO A N 1
ATOM 1004 C CA . PRO A 1 127 ? 19.109 -34.719 -15.258 1 87.31 127 PRO A CA 1
ATOM 1005 C C . PRO A 1 127 ? 18.516 -33.625 -16.125 1 87.31 127 PRO A C 1
ATOM 1007 O O . PRO A 1 127 ? 17.766 -32.75 -15.633 1 87.31 127 PRO A O 1
ATOM 1010 N N . LEU A 1 128 ? 18.781 -33.594 -17.391 1 89.69 128 LEU A N 1
ATOM 1011 C CA . LEU A 1 128 ? 18.312 -32.531 -18.266 1 89.69 128 LEU A CA 1
ATOM 1012 C C . LEU A 1 128 ? 17.094 -32.969 -19.078 1 89.69 128 LEU A C 1
ATOM 1014 O O . LEU A 1 128 ? 16.656 -32.281 -19.984 1 89.69 128 LEU A O 1
ATOM 1018 N N . ALA A 1 129 ? 16.547 -34.094 -18.656 1 91.94 129 ALA A N 1
ATOM 1019 C CA . ALA A 1 129 ? 15.469 -34.656 -19.453 1 91.94 129 ALA A CA 1
ATOM 1020 C C . ALA A 1 129 ? 14.156 -33.938 -19.219 1 91.94 129 ALA A C 1
ATOM 1022 O O . ALA A 1 129 ? 13.258 -33.969 -20.062 1 91.94 129 ALA A O 1
ATOM 1023 N N . GLU A 1 130 ? 13.969 -33.406 -18.078 1 91.69 130 GLU A N 1
ATOM 1024 C CA . GLU A 1 130 ? 12.758 -32.656 -17.75 1 91.69 130 GLU A CA 1
ATOM 1025 C C . GLU A 1 130 ? 13.094 -31.281 -17.172 1 91.69 130 GLU A C 1
ATOM 1027 O O . GLU A 1 130 ? 13.781 -31.172 -16.156 1 91.69 130 GLU A O 1
ATOM 1032 N N . LEU A 1 131 ? 12.578 -30.25 -17.844 1 92.31 131 LEU A N 1
ATOM 1033 C CA . LEU A 1 131 ? 12.805 -28.891 -17.391 1 92.31 131 LEU A CA 1
ATOM 1034 C C . LEU A 1 131 ? 11.539 -28.047 -17.516 1 92.31 131 LEU A C 1
ATOM 1036 O O . LEU A 1 131 ? 10.805 -28.172 -18.5 1 92.31 131 LEU A O 1
ATOM 1040 N N . SER A 1 132 ? 11.258 -27.391 -16.438 1 91.5 132 SER A N 1
ATOM 1041 C CA . SER A 1 132 ? 10.188 -26.406 -16.484 1 91.5 132 SER A CA 1
ATOM 1042 C C . SER A 1 132 ? 10.742 -24.984 -16.625 1 91.5 132 SER A C 1
ATOM 1044 O O . SER A 1 132 ? 11.625 -24.594 -15.867 1 91.5 132 SER A O 1
ATOM 1046 N N . LYS A 1 133 ? 10.273 -24.234 -17.625 1 91.56 133 LYS A N 1
ATOM 1047 C CA . LYS A 1 133 ? 10.766 -22.875 -17.875 1 91.56 133 LYS A CA 1
ATOM 1048 C C . LYS A 1 133 ? 9.617 -21.875 -17.922 1 91.56 133 LYS A C 1
ATOM 1050 O O . LYS A 1 133 ? 8.508 -22.219 -18.344 1 91.56 133 LYS A O 1
ATOM 1055 N N . SER A 1 134 ? 9.93 -20.812 -17.359 1 87.44 134 SER A N 1
ATOM 1056 C CA . SER A 1 134 ? 9.039 -19.656 -17.469 1 87.44 134 SER A CA 1
ATOM 1057 C C . SER A 1 134 ? 9.711 -18.516 -18.234 1 87.44 134 SER A C 1
ATOM 1059 O O . SER A 1 134 ? 10.773 -18.031 -17.828 1 87.44 134 SER A O 1
ATOM 1061 N N . PHE A 1 135 ? 9.133 -18.172 -19.359 1 88.06 135 PHE A N 1
ATOM 1062 C CA . PHE A 1 135 ? 9.68 -17.078 -20.156 1 88.06 135 PHE A CA 1
ATOM 1063 C C . PHE A 1 135 ? 8.859 -15.805 -19.969 1 88.06 135 PHE A C 1
ATOM 1065 O O . PHE A 1 135 ? 7.633 -15.828 -20.078 1 88.06 135 PHE A O 1
ATOM 1072 N N . ARG A 1 136 ? 9.648 -14.812 -19.703 1 80.31 136 ARG A N 1
ATOM 1073 C CA . ARG A 1 136 ? 9.039 -13.5 -19.469 1 80.31 136 ARG A CA 1
ATOM 1074 C C . ARG A 1 136 ? 9.695 -12.438 -20.344 1 80.31 136 ARG A C 1
ATOM 1076 O O . ARG A 1 136 ? 10.836 -12.602 -20.797 1 80.31 136 ARG A O 1
ATOM 1083 N N . PRO A 1 137 ? 8.789 -11.414 -20.562 1 75.69 137 PRO A N 1
ATOM 1084 C CA . PRO A 1 137 ? 9.422 -10.328 -21.312 1 75.69 137 PRO A CA 1
ATOM 1085 C C . PRO A 1 137 ? 10.609 -9.719 -20.578 1 75.69 137 PRO A C 1
ATOM 1087 O O . PRO A 1 137 ? 10.57 -9.562 -19.359 1 75.69 137 PRO A O 1
ATOM 1090 N N . LYS A 1 138 ? 11.727 -9.664 -21.312 1 65.75 138 LYS A N 1
ATOM 1091 C CA . LYS A 1 138 ? 12.922 -9.047 -20.734 1 65.75 138 LYS A CA 1
ATOM 1092 C C . LYS A 1 138 ? 12.812 -7.527 -20.734 1 65.75 138 LYS A C 1
ATOM 1094 O O . LYS A 1 138 ? 12.055 -6.957 -21.531 1 65.75 138 LYS A O 1
ATOM 1099 N N . ARG A 1 139 ? 13.508 -6.949 -19.734 1 62.12 139 ARG A N 1
ATOM 1100 C CA . ARG A 1 139 ? 13.594 -5.496 -19.672 1 62.12 139 ARG A CA 1
ATOM 1101 C C . ARG A 1 139 ? 14.148 -4.914 -20.969 1 62.12 139 ARG A C 1
ATOM 1103 O O . ARG A 1 139 ? 15.211 -5.332 -21.438 1 62.12 139 ARG A O 1
ATOM 1110 N N . LYS A 1 140 ? 13.398 -4.344 -21.859 1 57.56 140 LYS A N 1
ATOM 1111 C CA . LYS A 1 140 ? 13.93 -3.691 -23.047 1 57.56 140 LYS A CA 1
ATOM 1112 C C . LYS A 1 140 ? 14.891 -2.564 -22.672 1 57.56 140 LYS A C 1
ATOM 1114 O O . LYS A 1 140 ? 14.508 -1.615 -21.984 1 57.56 140 LYS A O 1
ATOM 1119 N N . GLU A 1 141 ? 16.141 -2.785 -22.562 1 62.47 141 GLU A N 1
ATOM 1120 C CA . GLU A 1 141 ? 17.062 -1.676 -22.359 1 62.47 141 GLU A CA 1
ATOM 1121 C C . GLU A 1 141 ? 17.062 -0.721 -23.547 1 62.47 141 GLU A C 1
ATOM 1123 O O . GLU A 1 141 ? 17.031 -1.158 -24.703 1 62.47 141 GLU A O 1
ATOM 1128 N N . THR A 1 142 ? 16.734 0.548 -23.328 1 64.31 142 THR A N 1
ATOM 1129 C CA . THR A 1 142 ? 16.828 1.565 -24.375 1 64.31 142 THR A CA 1
ATOM 1130 C C . THR A 1 142 ? 18.234 1.638 -24.938 1 64.31 142 THR A C 1
ATOM 1132 O O . THR A 1 142 ? 19.188 1.9 -24.188 1 64.31 142 THR A O 1
ATOM 1135 N N . PRO A 1 143 ? 18.359 1.247 -26.141 1 76.19 143 PRO A N 1
ATOM 1136 C CA . PRO A 1 143 ? 19.719 1.347 -26.688 1 76.19 143 PRO A CA 1
ATOM 1137 C C . PRO A 1 143 ? 20.203 2.791 -26.812 1 76.19 143 PRO A C 1
ATOM 1139 O O . PRO A 1 143 ? 19.5 3.633 -27.375 1 76.19 143 PRO A O 1
ATOM 1142 N N . PHE A 1 144 ? 21.25 3.119 -26.078 1 83.94 144 PHE A N 1
ATOM 1143 C CA . PHE A 1 144 ? 21.844 4.449 -26.188 1 83.94 144 PHE A CA 1
ATOM 1144 C C . PHE A 1 144 ? 22.891 4.488 -27.312 1 83.94 144 PHE A C 1
ATOM 1146 O O . PHE A 1 144 ? 23.703 3.568 -27.438 1 83.94 144 PHE A O 1
ATOM 1153 N N . LYS A 1 145 ? 22.797 5.422 -28.172 1 78.88 145 LYS A N 1
ATOM 1154 C CA . LYS A 1 145 ? 23.609 5.527 -29.391 1 78.88 145 LYS A CA 1
ATOM 1155 C C . LYS A 1 145 ? 24.922 6.234 -29.109 1 78.88 145 LYS A C 1
ATOM 1157 O O . LYS A 1 145 ? 25.953 5.891 -29.688 1 78.88 145 LYS A O 1
ATOM 1162 N N . LYS A 1 146 ? 24.797 7.27 -28.359 1 86.88 146 LYS A N 1
ATOM 1163 C CA . LYS A 1 146 ? 25.938 8.148 -28.125 1 86.88 146 LYS A CA 1
ATOM 1164 C C . LYS A 1 146 ? 25.891 8.766 -26.734 1 86.88 146 LYS A C 1
ATOM 1166 O O . LYS A 1 146 ? 24.812 9.023 -26.203 1 86.88 146 LYS A O 1
ATOM 1171 N N . ILE A 1 147 ? 27.141 8.891 -26.188 1 91 147 ILE A N 1
ATOM 1172 C CA . ILE A 1 147 ? 27.25 9.609 -24.922 1 91 147 ILE A CA 1
ATOM 1173 C C . ILE A 1 147 ? 28.078 10.883 -25.125 1 91 147 ILE A C 1
ATOM 1175 O O . ILE A 1 147 ? 29.141 10.852 -25.75 1 91 147 ILE A O 1
ATOM 1179 N N . LEU A 1 148 ? 27.547 11.969 -24.703 1 94.06 148 LEU A N 1
ATOM 1180 C CA . LEU A 1 148 ? 28.188 13.281 -24.75 1 94.06 148 LEU A CA 1
ATOM 1181 C C . LEU A 1 148 ? 28.297 13.867 -23.344 1 94.06 148 LEU A C 1
ATOM 1183 O O . LEU A 1 148 ? 27.703 13.352 -22.391 1 94.06 148 LEU A O 1
ATOM 1187 N N . TRP A 1 149 ? 29.156 14.812 -23.234 1 95.12 149 TRP A N 1
ATOM 1188 C CA . TRP A 1 149 ? 29.109 15.617 -22.016 1 95.12 149 TRP A CA 1
ATOM 1189 C C . TRP A 1 149 ? 29.109 17.109 -22.344 1 95.12 149 TRP A C 1
ATOM 1191 O O . TRP A 1 149 ? 29.656 17.516 -23.375 1 95.12 149 TRP A O 1
ATOM 1201 N N . ILE A 1 150 ? 28.453 17.859 -21.578 1 96.19 150 ILE A N 1
ATOM 1202 C CA . ILE A 1 150 ? 28.25 19.281 -21.812 1 96.19 150 ILE A CA 1
ATOM 1203 C C . ILE A 1 150 ? 28.75 20.078 -20.609 1 96.19 150 ILE A C 1
ATOM 1205 O O . ILE A 1 150 ? 28.531 19.688 -19.453 1 96.19 150 ILE A O 1
ATOM 1209 N N . THR A 1 151 ? 29.391 21.219 -20.875 1 94.75 151 THR A N 1
ATOM 1210 C CA . THR A 1 151 ? 29.891 22.094 -19.828 1 94.75 151 THR A CA 1
ATOM 1211 C C . THR A 1 151 ? 28.891 23.203 -19.531 1 94.75 151 THR A C 1
ATOM 1213 O O . THR A 1 151 ? 27.969 23.438 -20.312 1 94.75 151 THR A O 1
ATOM 1216 N N . PRO A 1 152 ? 29.047 23.859 -18.359 1 94.44 152 PRO A N 1
ATOM 1217 C CA . PRO A 1 152 ? 28.125 24.938 -18 1 94.44 152 PRO A CA 1
ATOM 1218 C C . PRO A 1 152 ? 28.094 26.078 -19.016 1 94.44 152 PRO A C 1
ATOM 1220 O O . PRO A 1 152 ? 27.094 26.781 -19.141 1 94.44 152 PRO A O 1
ATOM 1223 N N . ASP A 1 153 ? 29.125 26.172 -19.859 1 92.94 153 ASP A N 1
ATOM 1224 C CA . ASP A 1 153 ? 29.172 27.219 -20.891 1 92.94 153 ASP A CA 1
ATOM 1225 C C . ASP A 1 153 ? 28.5 26.766 -22.172 1 92.94 153 ASP A C 1
ATOM 1227 O O . ASP A 1 153 ? 28.391 27.531 -23.125 1 92.94 153 ASP A O 1
ATOM 1231 N N . GLY A 1 154 ? 28.078 25.531 -22.219 1 93.19 154 GLY A N 1
ATOM 1232 C CA . GLY A 1 154 ? 27.328 25.031 -23.344 1 93.19 154 GLY A CA 1
ATOM 1233 C C . GLY A 1 154 ? 28.172 24.266 -24.344 1 93.19 154 GLY A C 1
ATOM 1234 O O . GLY A 1 154 ? 27.688 23.859 -25.391 1 93.19 154 GLY A O 1
ATOM 1235 N N . THR A 1 155 ? 29.422 24.062 -24 1 94.69 155 THR A N 1
ATOM 1236 C CA . THR A 1 155 ? 30.297 23.297 -24.891 1 94.69 155 THR A CA 1
ATOM 1237 C C . THR A 1 155 ? 29.969 21.812 -24.844 1 94.69 155 THR A C 1
ATOM 1239 O O . THR A 1 155 ? 29.844 21.234 -23.75 1 94.69 155 THR A O 1
ATOM 1242 N N . ILE A 1 156 ? 29.828 21.25 -26.016 1 95.12 156 ILE A N 1
ATOM 1243 C CA . ILE A 1 156 ? 29.484 19.844 -26.125 1 95.12 156 ILE A CA 1
ATOM 1244 C C . ILE A 1 156 ? 30.703 19.047 -26.594 1 95.12 156 ILE A C 1
ATOM 1246 O O . ILE A 1 156 ? 31.375 19.438 -27.547 1 95.12 156 ILE A O 1
ATOM 1250 N N . SER A 1 157 ? 31 18 -25.875 1 93.81 157 SER A N 1
ATOM 1251 C CA . SER A 1 157 ? 32.125 17.141 -26.266 1 93.81 157 SER A CA 1
ATOM 1252 C C . SER A 1 157 ? 31.703 15.672 -26.266 1 93.81 157 SER A C 1
ATOM 1254 O O . SER A 1 157 ? 30.844 15.258 -25.484 1 93.81 157 SER A O 1
ATOM 1256 N N . GLU A 1 158 ? 32.344 14.922 -27.125 1 91.75 158 GLU A N 1
ATOM 1257 C CA . GLU A 1 158 ? 32.156 13.477 -27.203 1 91.75 158 GLU A CA 1
ATOM 1258 C C . GLU A 1 158 ? 33.344 12.727 -26.609 1 91.75 158 GLU A C 1
ATOM 1260 O O . GLU A 1 158 ? 33.281 11.508 -26.422 1 91.75 158 GLU A O 1
ATOM 1265 N N . ASP A 1 159 ? 34.375 13.445 -26.312 1 91 159 ASP A N 1
ATOM 1266 C CA . ASP A 1 159 ? 35.562 12.828 -25.766 1 91 159 ASP A CA 1
ATOM 1267 C C . ASP A 1 159 ? 35.469 12.688 -24.25 1 91 159 ASP A C 1
ATOM 1269 O O . ASP A 1 159 ? 35.812 13.602 -23.5 1 91 159 ASP A O 1
ATOM 1273 N N . LEU A 1 160 ? 35.156 11.578 -23.844 1 88.19 160 LEU A N 1
ATOM 1274 C CA . LEU A 1 160 ? 34.906 11.305 -22.438 1 88.19 160 LEU A CA 1
ATOM 1275 C C . LEU A 1 160 ? 36.219 11.289 -21.656 1 88.19 160 LEU A C 1
ATOM 1277 O O . LEU A 1 160 ? 36.219 11.406 -20.422 1 88.19 160 LEU A O 1
ATOM 1281 N N . ASP A 1 161 ? 37.281 11.148 -22.297 1 86.19 161 ASP A N 1
ATOM 1282 C CA . ASP A 1 161 ? 38.594 11.125 -21.641 1 86.19 161 ASP A CA 1
ATOM 1283 C C . ASP A 1 161 ? 38.969 12.508 -21.094 1 86.19 161 ASP A C 1
ATOM 1285 O O . ASP A 1 161 ? 39.812 12.625 -20.203 1 86.19 161 ASP A O 1
ATOM 1289 N N . GLN A 1 162 ? 38.406 13.445 -21.609 1 87.5 162 GLN A N 1
ATOM 1290 C CA . GLN A 1 162 ? 38.688 14.812 -21.219 1 87.5 162 GLN A CA 1
ATOM 1291 C C . GLN A 1 162 ? 37.875 15.234 -20.016 1 87.5 162 GLN A C 1
ATOM 1293 O O . GLN A 1 162 ? 38.062 16.328 -19.469 1 87.5 162 GLN A O 1
ATOM 1298 N N . LEU A 1 163 ? 37.062 14.352 -19.562 1 88 163 LEU A N 1
ATOM 1299 C CA . LEU A 1 163 ? 36.25 14.656 -18.391 1 88 163 LEU A CA 1
ATOM 1300 C C . LEU A 1 163 ? 37.125 14.789 -17.156 1 88 163 LEU A C 1
ATOM 1302 O O . LEU A 1 163 ? 37.75 13.82 -16.734 1 88 163 LEU A O 1
ATOM 1306 N N . LYS A 1 164 ? 37.156 15.945 -16.531 1 85.19 164 LYS A N 1
ATOM 1307 C CA . LYS A 1 164 ? 38.031 16.188 -15.391 1 85.19 164 LYS A CA 1
ATOM 1308 C C . LYS A 1 164 ? 37.281 16.078 -14.078 1 85.19 164 LYS A C 1
ATOM 1310 O O . LYS A 1 164 ? 37.875 15.859 -13.023 1 85.19 164 LYS A O 1
ATOM 1315 N N . ASP A 1 165 ? 36.062 16.297 -14.086 1 89.88 165 ASP A N 1
ATOM 1316 C CA . ASP A 1 165 ? 35.25 16.25 -12.875 1 89.88 165 ASP A CA 1
ATOM 1317 C C . ASP A 1 165 ? 35.219 14.836 -12.297 1 89.88 165 ASP A C 1
ATOM 1319 O O . ASP A 1 165 ? 34.719 13.898 -12.953 1 89.88 165 ASP A O 1
ATOM 1323 N N . ASP A 1 166 ? 35.656 14.633 -11.125 1 91.25 166 ASP A N 1
ATOM 1324 C CA . ASP A 1 166 ? 35.812 13.328 -10.492 1 91.25 166 ASP A CA 1
ATOM 1325 C C . ASP A 1 166 ? 34.438 12.641 -10.32 1 91.25 166 ASP A C 1
ATOM 1327 O O . ASP A 1 166 ? 34.312 11.445 -10.578 1 91.25 166 ASP A O 1
ATOM 1331 N N . GLU A 1 167 ? 33.5 13.383 -9.883 1 93.25 167 GLU A N 1
ATOM 1332 C CA . GLU A 1 167 ? 32.188 12.797 -9.617 1 93.25 167 GLU A CA 1
ATOM 1333 C C . GLU A 1 167 ? 31.516 12.375 -10.914 1 93.25 167 GLU A C 1
ATOM 1335 O O . GLU A 1 167 ? 30.828 11.352 -10.953 1 93.25 167 GLU A O 1
ATOM 1340 N N . LEU A 1 168 ? 31.656 13.141 -11.961 1 93.94 168 LEU A N 1
ATOM 1341 C CA . LEU A 1 168 ? 31.094 12.781 -13.258 1 93.94 168 LEU A CA 1
ATOM 1342 C C . LEU A 1 168 ? 31.766 11.531 -13.812 1 93.94 168 LEU A C 1
ATOM 1344 O O . LEU A 1 168 ? 31.125 10.727 -14.492 1 93.94 168 LEU A O 1
ATOM 1348 N N . ARG A 1 169 ? 33.031 11.398 -13.539 1 92.94 169 ARG A N 1
ATOM 1349 C CA . ARG A 1 169 ? 33.75 10.203 -13.961 1 92.94 169 ARG A CA 1
ATOM 1350 C C . ARG A 1 169 ? 33.219 8.961 -13.25 1 92.94 169 ARG A C 1
ATOM 1352 O O . ARG A 1 169 ? 33.094 7.898 -13.859 1 92.94 169 ARG A O 1
ATOM 1359 N N . LYS A 1 170 ? 32.969 9.133 -12.023 1 92.75 170 LYS A N 1
ATOM 1360 C CA . LYS A 1 170 ? 32.406 8.023 -11.273 1 92.75 170 LYS A CA 1
ATOM 1361 C C . LYS A 1 170 ? 31.062 7.598 -11.859 1 92.75 170 LYS A C 1
ATOM 1363 O O . LYS A 1 170 ? 30.766 6.402 -11.922 1 92.75 170 LYS A O 1
ATOM 1368 N N . LEU A 1 171 ? 30.234 8.586 -12.242 1 94.38 171 LEU A N 1
ATOM 1369 C CA . LEU A 1 171 ? 28.953 8.273 -12.867 1 94.38 171 LEU A CA 1
ATOM 1370 C C . LEU A 1 171 ? 29.156 7.539 -14.188 1 94.38 171 LEU A C 1
ATOM 1372 O O . LEU A 1 171 ? 28.453 6.566 -14.477 1 94.38 171 LEU A O 1
ATOM 1376 N N . ARG A 1 172 ? 30.125 8.047 -14.992 1 91.56 172 ARG A N 1
ATOM 1377 C CA . ARG A 1 172 ? 30.438 7.395 -16.25 1 91.56 172 ARG A CA 1
ATOM 1378 C C . ARG A 1 172 ? 30.812 5.934 -16.031 1 91.56 172 ARG A C 1
ATOM 1380 O O . ARG A 1 172 ? 30.328 5.043 -16.734 1 91.56 172 ARG A O 1
ATOM 1387 N N . ASP A 1 173 ? 31.672 5.707 -15.078 1 90.75 173 ASP A N 1
ATOM 1388 C CA . ASP A 1 173 ? 32.125 4.355 -14.766 1 90.75 173 ASP A CA 1
ATOM 1389 C C . ASP A 1 173 ? 30.953 3.48 -14.312 1 90.75 173 ASP A C 1
ATOM 1391 O O . ASP A 1 173 ? 30.875 2.305 -14.672 1 90.75 173 ASP A O 1
ATOM 1395 N N . TYR A 1 174 ? 30.125 4.051 -13.523 1 91.25 174 TYR A N 1
ATOM 1396 C CA . TYR A 1 174 ? 28.922 3.357 -13.047 1 91.25 174 TYR A CA 1
ATOM 1397 C C . TYR A 1 174 ? 28.031 2.943 -14.211 1 91.25 174 TYR A C 1
ATOM 1399 O O . TYR A 1 174 ? 27.531 1.815 -14.25 1 91.25 174 TYR A O 1
ATOM 1407 N N . LEU A 1 175 ? 27.828 3.76 -15.148 1 88.19 175 LEU A N 1
ATOM 1408 C CA . LEU A 1 175 ? 26.969 3.492 -16.297 1 88.19 175 LEU A CA 1
ATOM 1409 C C . LEU A 1 175 ? 27.562 2.393 -17.172 1 88.19 175 LEU A C 1
ATOM 1411 O O . LEU A 1 175 ? 26.828 1.684 -17.859 1 88.19 175 LEU A O 1
ATOM 1415 N N . GLU A 1 176 ? 28.875 2.264 -17.047 1 85.44 176 GLU A N 1
ATOM 1416 C CA . GLU A 1 176 ? 29.562 1.243 -17.828 1 85.44 176 GLU A CA 1
ATOM 1417 C C . GLU A 1 176 ? 29.625 -0.083 -17.078 1 85.44 176 GLU A C 1
ATOM 1419 O O . GLU A 1 176 ? 30.156 -1.072 -17.594 1 85.44 176 GLU A O 1
ATOM 1424 N N . GLY A 1 177 ? 29.062 -0.081 -15.859 1 83.81 177 GLY A N 1
ATOM 1425 C CA . GLY A 1 177 ? 29 -1.314 -15.094 1 83.81 177 GLY A CA 1
ATOM 1426 C C . GLY A 1 177 ? 30.203 -1.527 -14.203 1 83.81 177 GLY A C 1
ATOM 1427 O O . GLY A 1 177 ? 30.391 -2.609 -13.641 1 83.81 177 GLY A O 1
ATOM 1428 N N . ASN A 1 178 ? 31 -0.574 -14.086 1 78.81 178 ASN A N 1
ATOM 1429 C CA . ASN A 1 178 ? 32.188 -0.672 -13.25 1 78.81 178 ASN A CA 1
ATOM 1430 C C . ASN A 1 178 ? 31.938 -0.151 -11.844 1 78.81 178 ASN A C 1
ATOM 1432 O O . ASN A 1 178 ? 32.156 1.028 -11.562 1 78.81 178 ASN A O 1
ATOM 1436 N N . VAL A 1 179 ? 31.328 -1.099 -11.078 1 73.88 179 VAL A N 1
ATOM 1437 C CA . VAL A 1 179 ? 31 -0.638 -9.734 1 73.88 179 VAL A CA 1
ATOM 1438 C C . VAL A 1 179 ? 31.938 -1.275 -8.719 1 73.88 179 VAL A C 1
ATOM 1440 O O . VAL A 1 179 ? 32.156 -2.488 -8.75 1 73.88 179 VAL A O 1
ATOM 1443 N N . SER A 1 180 ? 32.562 -0.476 -7.98 1 71.19 180 SER A N 1
ATOM 1444 C CA . SER A 1 180 ? 33.438 -0.957 -6.918 1 71.19 180 SER A CA 1
ATOM 1445 C C . SER A 1 180 ? 32.625 -1.412 -5.703 1 71.19 180 SER A C 1
ATOM 1447 O O . SER A 1 180 ? 31.547 -0.899 -5.441 1 71.19 180 SER A O 1
ATOM 1449 N N . LYS A 1 181 ? 33.188 -2.438 -5.027 1 77.88 181 LYS A N 1
ATOM 1450 C CA . LYS A 1 181 ? 32.594 -2.848 -3.758 1 77.88 181 LYS A CA 1
ATOM 1451 C C . LYS A 1 181 ? 32.688 -1.729 -2.723 1 77.88 181 LYS A C 1
ATOM 1453 O O . LYS A 1 181 ? 33.688 -1.018 -2.656 1 77.88 181 LYS A O 1
ATOM 1458 N N . CYS A 1 182 ? 31.531 -1.41 -2.059 1 79.62 182 CYS A N 1
ATOM 1459 C CA . CYS A 1 182 ? 31.469 -0.272 -1.149 1 79.62 182 CYS A CA 1
ATOM 1460 C C . CYS A 1 182 ? 30.781 -0.652 0.156 1 79.62 182 CYS A C 1
ATOM 1462 O O . CYS A 1 182 ? 29.75 -1.349 0.145 1 79.62 182 CYS A O 1
ATOM 1464 N N . GLU A 1 183 ? 31.5 -0.327 1.244 1 87.25 183 GLU A N 1
ATOM 1465 C CA . GLU A 1 183 ? 30.828 -0.426 2.531 1 87.25 183 GLU A CA 1
ATOM 1466 C C . GLU A 1 183 ? 29.938 0.794 2.783 1 87.25 183 GLU A C 1
ATOM 1468 O O . GLU A 1 183 ? 30.422 1.833 3.236 1 87.25 183 GLU A O 1
ATOM 1473 N N . ASP A 1 184 ? 28.75 0.765 2.52 1 91.88 184 ASP A N 1
ATOM 1474 C CA . ASP A 1 184 ? 27.812 1.861 2.67 1 91.88 184 ASP A CA 1
ATOM 1475 C C . ASP A 1 184 ? 27.328 1.982 4.117 1 91.88 184 ASP A C 1
ATOM 1477 O O . ASP A 1 184 ? 26.578 1.132 4.602 1 91.88 184 ASP A O 1
ATOM 1481 N N . LEU A 1 185 ? 27.703 3.035 4.836 1 95.19 185 LEU A N 1
ATOM 1482 C CA . LEU A 1 185 ? 27.375 3.25 6.242 1 95.19 185 LEU A CA 1
ATOM 1483 C C . LEU A 1 185 ? 25.891 3.529 6.422 1 95.19 185 LEU A C 1
ATOM 1485 O O . LEU A 1 185 ? 25.359 3.418 7.531 1 95.19 185 LEU A O 1
ATOM 1489 N N . VAL A 1 186 ? 25.266 3.951 5.414 1 96.44 186 VAL A N 1
ATOM 1490 C CA . VAL A 1 186 ? 23.859 4.371 5.504 1 96.44 186 VAL A CA 1
ATOM 1491 C C . VAL A 1 186 ? 23 3.191 5.918 1 96.44 186 VAL A C 1
ATOM 1493 O O . VAL A 1 186 ? 22.016 3.361 6.652 1 96.44 186 VAL A O 1
ATOM 1496 N N . SER A 1 187 ? 23.359 1.985 5.461 1 93.94 187 SER A N 1
ATOM 1497 C CA . SER A 1 187 ? 22.594 0.799 5.828 1 93.94 187 SER A CA 1
ATOM 1498 C C . SER A 1 187 ? 22.531 0.625 7.34 1 93.94 187 SER A C 1
ATOM 1500 O O . SER A 1 187 ? 21.469 0.348 7.898 1 93.94 187 SER A O 1
ATOM 1502 N N . GLN A 1 188 ? 23.625 0.891 7.961 1 94.62 188 GLN A N 1
ATOM 1503 C CA . GLN A 1 188 ? 23.703 0.762 9.414 1 94.62 188 GLN A CA 1
ATOM 1504 C C . GLN A 1 188 ? 22.859 1.838 10.102 1 94.62 188 GLN A C 1
ATOM 1506 O O . GLN A 1 188 ? 22.203 1.57 11.109 1 94.62 188 GLN A O 1
ATOM 1511 N N . PHE A 1 189 ? 22.938 3.01 9.562 1 96.62 189 PHE A N 1
ATOM 1512 C CA . PHE A 1 189 ? 22.172 4.105 10.148 1 96.62 189 PHE A CA 1
ATOM 1513 C C . PHE A 1 189 ? 20.672 3.861 9.992 1 96.62 189 PHE A C 1
ATOM 1515 O O . PHE A 1 189 ? 19.906 4.121 10.914 1 96.62 189 PHE A O 1
ATOM 1522 N N . CYS A 1 190 ? 20.266 3.365 8.852 1 95.94 190 CYS A N 1
ATOM 1523 C CA . CYS A 1 190 ? 18.859 3.053 8.617 1 95.94 190 CYS A CA 1
ATOM 1524 C C . CYS A 1 190 ? 18.359 2.016 9.617 1 95.94 190 CYS A C 1
ATOM 1526 O O . CYS A 1 190 ? 17.281 2.176 10.195 1 95.94 190 CYS A O 1
ATOM 1528 N N . GLU A 1 191 ? 19.141 1.046 9.797 1 95.06 191 GLU A N 1
ATOM 1529 C CA . GLU A 1 191 ? 18.781 -0.003 10.75 1 95.06 191 GLU A CA 1
ATOM 1530 C C . GLU A 1 191 ? 18.734 0.538 12.18 1 95.06 191 GLU A C 1
ATOM 1532 O O . GLU A 1 191 ? 17.859 0.169 12.953 1 95.06 191 GLU A O 1
ATOM 1537 N N . LYS A 1 192 ? 19.656 1.367 12.438 1 95.44 192 LYS A N 1
ATOM 1538 C CA . LYS A 1 192 ? 19.734 1.968 13.766 1 95.44 192 LYS A CA 1
ATOM 1539 C C . LYS A 1 192 ? 18.438 2.688 14.125 1 95.44 192 LYS A C 1
ATOM 1541 O O . LYS A 1 192 ? 17.953 2.582 15.258 1 95.44 192 LYS A O 1
ATOM 1546 N N . PHE A 1 193 ? 17.844 3.326 13.188 1 96 193 PHE A N 1
ATOM 1547 C CA . PHE A 1 193 ? 16.672 4.145 13.477 1 96 193 PHE A CA 1
ATOM 1548 C C . PHE A 1 193 ? 15.398 3.326 13.328 1 96 193 PHE A C 1
ATOM 1550 O O . PHE A 1 193 ? 14.305 3.82 13.609 1 96 193 PHE A O 1
ATOM 1557 N N . GLY A 1 194 ? 15.555 2.127 12.922 1 95.44 194 GLY A N 1
ATOM 1558 C CA . GLY A 1 194 ? 14.391 1.259 13.031 1 95.44 194 GLY A CA 1
ATOM 1559 C C . GLY A 1 194 ? 13.789 0.891 11.688 1 95.44 194 GLY A C 1
ATOM 1560 O O . GLY A 1 194 ? 12.664 0.398 11.625 1 95.44 194 GLY A O 1
ATOM 1561 N N . VAL A 1 195 ? 14.453 1.146 10.578 1 95.88 195 VAL A N 1
ATOM 1562 C CA . VAL A 1 195 ? 14.039 0.547 9.312 1 95.88 195 VAL A CA 1
ATOM 1563 C C . VAL A 1 195 ? 14.414 -0.933 9.289 1 95.88 195 VAL A C 1
ATOM 1565 O O . VAL A 1 195 ? 15.531 -1.302 9.68 1 95.88 195 VAL A O 1
ATOM 1568 N N . VAL A 1 196 ? 13.484 -1.723 8.922 1 93.56 196 VAL A N 1
ATOM 1569 C CA . VAL A 1 196 ? 13.719 -3.162 8.883 1 93.56 196 VAL A CA 1
ATOM 1570 C C . VAL A 1 196 ? 13.406 -3.695 7.484 1 93.56 196 VAL A C 1
ATOM 1572 O O . VAL A 1 196 ? 12.336 -3.428 6.934 1 93.56 196 VAL A O 1
ATOM 1575 N N . MET A 1 197 ? 14.344 -4.363 6.93 1 91.12 197 MET A N 1
ATOM 1576 C CA . MET A 1 197 ? 14.125 -5 5.633 1 91.12 197 MET A CA 1
ATOM 1577 C C . MET A 1 197 ? 13.734 -6.465 5.805 1 91.12 197 MET A C 1
ATOM 1579 O O . MET A 1 197 ? 14.383 -7.199 6.555 1 91.12 197 MET A O 1
ATOM 1583 N N . LYS A 1 198 ? 12.672 -6.852 5.172 1 86.56 198 LYS A N 1
ATOM 1584 C CA . LYS A 1 198 ? 12.211 -8.234 5.184 1 86.56 198 LYS A CA 1
ATOM 1585 C C . LYS A 1 198 ? 12.336 -8.875 3.805 1 86.56 198 LYS A C 1
ATOM 1587 O O . LYS A 1 198 ? 11.766 -8.383 2.832 1 86.56 198 LYS A O 1
ATOM 1592 N N . LYS A 1 199 ? 13.078 -9.945 3.752 1 86.75 199 LYS A N 1
ATOM 1593 C CA . LYS A 1 199 ? 13.219 -10.688 2.504 1 86.75 199 LYS A CA 1
ATOM 1594 C C . LYS A 1 199 ? 12.227 -11.844 2.441 1 86.75 199 LYS A C 1
ATOM 1596 O O . LYS A 1 199 ? 12.109 -12.625 3.391 1 86.75 199 LYS A O 1
ATOM 1601 N N . THR A 1 200 ? 11.438 -11.883 1.39 1 83.31 200 THR A N 1
ATOM 1602 C CA . THR A 1 200 ? 10.484 -12.945 1.103 1 83.31 200 THR A CA 1
ATOM 1603 C C . THR A 1 200 ? 10.648 -13.453 -0.327 1 83.31 200 THR A C 1
ATOM 1605 O O . THR A 1 200 ? 10.117 -12.859 -1.268 1 83.31 200 THR A O 1
ATOM 1608 N N . GLY A 1 201 ? 11.266 -14.586 -0.443 1 78.19 201 GLY A N 1
ATOM 1609 C CA . GLY A 1 201 ? 11.641 -15.008 -1.783 1 78.19 201 GLY A CA 1
ATOM 1610 C C . GLY A 1 201 ? 12.594 -14.047 -2.469 1 78.19 201 GLY A C 1
ATOM 1611 O O . GLY A 1 201 ? 13.633 -13.688 -1.911 1 78.19 201 GLY A O 1
ATOM 1612 N N . LYS A 1 202 ? 12.125 -13.648 -3.662 1 79.12 202 LYS A N 1
ATOM 1613 C CA . LYS A 1 202 ? 12.945 -12.711 -4.43 1 79.12 202 LYS A CA 1
ATOM 1614 C C . LYS A 1 202 ? 12.602 -11.266 -4.09 1 79.12 202 LYS A C 1
ATOM 1616 O O . LYS A 1 202 ? 13.297 -10.344 -4.512 1 79.12 202 LYS A O 1
ATOM 1621 N N . ALA A 1 203 ? 11.609 -11.117 -3.266 1 88.25 203 ALA A N 1
ATOM 1622 C CA . ALA A 1 203 ? 11.156 -9.766 -2.951 1 88.25 203 ALA A CA 1
ATOM 1623 C C . ALA A 1 203 ? 11.703 -9.305 -1.603 1 88.25 203 ALA A C 1
ATOM 1625 O O . ALA A 1 203 ? 11.969 -10.125 -0.721 1 88.25 203 ALA A O 1
ATOM 1626 N N . CYS A 1 204 ? 11.977 -8.07 -1.515 1 91.44 204 CYS A N 1
ATOM 1627 C CA . CYS A 1 204 ? 12.375 -7.426 -0.269 1 91.44 204 CYS A CA 1
ATOM 1628 C C . CYS A 1 204 ? 11.547 -6.176 -0.011 1 91.44 204 CYS A C 1
ATOM 1630 O O . CYS A 1 204 ? 11.344 -5.363 -0.913 1 91.44 204 CYS A O 1
ATOM 1632 N N . THR A 1 205 ? 11.023 -6.07 1.238 1 92.25 205 THR A N 1
ATOM 1633 C CA . THR A 1 205 ? 10.188 -4.918 1.558 1 92.25 205 THR A CA 1
ATOM 1634 C C . THR A 1 205 ? 10.656 -4.254 2.85 1 92.25 205 THR A C 1
ATOM 1636 O O . THR A 1 205 ? 11.266 -4.902 3.703 1 92.25 205 THR A O 1
ATOM 1639 N N . HIS A 1 206 ? 10.414 -2.959 2.896 1 93.62 206 HIS A N 1
ATOM 1640 C CA . HIS A 1 206 ? 10.742 -2.201 4.098 1 93.62 206 HIS A CA 1
ATOM 1641 C C . HIS A 1 206 ? 9.609 -2.256 5.113 1 93.62 206 HIS A C 1
ATOM 1643 O O . HIS A 1 206 ? 8.438 -2.211 4.742 1 93.62 206 HIS A O 1
ATOM 1649 N N . ARG A 1 207 ? 9.945 -2.371 6.328 1 94.31 207 ARG A N 1
ATOM 1650 C CA . ARG A 1 207 ? 9.102 -2.148 7.496 1 94.31 207 ARG A CA 1
ATOM 1651 C C . ARG A 1 207 ? 9.703 -1.078 8.406 1 94.31 207 ARG A C 1
ATOM 1653 O O . ARG A 1 207 ? 10.891 -0.78 8.32 1 94.31 207 ARG A O 1
ATOM 1660 N N . TYR A 1 208 ? 8.852 -0.491 9.203 1 96.25 208 TYR A N 1
ATOM 1661 C CA . TYR A 1 208 ? 9.32 0.652 9.977 1 96.25 208 TYR A CA 1
ATOM 1662 C C . TYR A 1 208 ? 8.883 0.543 11.438 1 96.25 208 TYR A C 1
ATOM 1664 O O . TYR A 1 208 ? 7.688 0.473 11.727 1 96.25 208 TYR A O 1
ATOM 1672 N N . LYS A 1 209 ? 9.844 0.539 12.305 1 96.25 209 LYS A N 1
ATOM 1673 C CA . LYS A 1 209 ? 9.57 0.743 13.727 1 96.25 209 LYS A CA 1
ATOM 1674 C C . LYS A 1 209 ? 9.258 2.207 14.023 1 96.25 209 LYS A C 1
ATOM 1676 O O . LYS A 1 209 ? 9.258 3.043 13.117 1 96.25 209 LYS A O 1
ATOM 1681 N N . PRO A 1 210 ? 8.969 2.561 15.25 1 96.25 210 PRO A N 1
ATOM 1682 C CA . PRO A 1 210 ? 8.367 3.869 15.539 1 96.25 210 PRO A CA 1
ATOM 1683 C C . PRO A 1 210 ? 9.266 5.031 15.125 1 96.25 210 PRO A C 1
ATOM 1685 O O . PRO A 1 210 ? 8.797 5.996 14.516 1 96.25 210 PRO A O 1
ATOM 1688 N N . LEU A 1 211 ? 10.562 5.012 15.43 1 97.12 211 LEU A N 1
ATOM 1689 C CA . LEU A 1 211 ? 11.445 6.117 15.078 1 97.12 211 LEU A CA 1
ATOM 1690 C C . LEU A 1 211 ? 11.523 6.301 13.57 1 97.12 211 LEU A C 1
ATOM 1692 O O . LEU A 1 211 ? 11.367 7.414 13.062 1 97.12 211 LEU A O 1
ATOM 1696 N N . ALA A 1 212 ? 11.727 5.203 12.898 1 97.19 212 ALA A N 1
ATOM 1697 C CA . ALA A 1 212 ? 11.836 5.242 11.445 1 97.19 212 ALA A CA 1
ATOM 1698 C C . ALA A 1 212 ? 10.523 5.691 10.805 1 97.19 212 ALA A C 1
ATOM 1700 O O . ALA A 1 212 ? 10.531 6.418 9.812 1 97.19 212 ALA A O 1
ATOM 1701 N N . TYR A 1 213 ? 9.453 5.215 11.328 1 96.69 213 TYR A N 1
ATOM 1702 C CA . TYR A 1 213 ? 8.164 5.566 10.742 1 96.69 213 TYR A CA 1
ATOM 1703 C C . TYR A 1 213 ? 7.859 7.047 10.953 1 96.69 213 TYR A C 1
ATOM 1705 O O . TYR A 1 213 ? 7.25 7.688 10.094 1 96.69 213 TYR A O 1
ATOM 1713 N N . PHE A 1 214 ? 8.219 7.57 12.07 1 96.94 214 PHE A N 1
ATOM 1714 C CA . PHE A 1 214 ? 8.102 9.008 12.273 1 96.94 214 PHE A CA 1
ATOM 1715 C C . PHE A 1 214 ? 8.852 9.773 11.188 1 96.94 214 PHE A C 1
ATOM 1717 O O . PHE A 1 214 ? 8.312 10.719 10.602 1 96.94 214 PHE A O 1
ATOM 1724 N N . MET A 1 215 ? 10.117 9.391 10.977 1 97.75 215 MET A N 1
ATOM 1725 C CA . MET A 1 215 ? 10.914 10.031 9.938 1 97.75 215 MET A CA 1
ATOM 1726 C C . MET A 1 215 ? 10.258 9.883 8.57 1 97.75 215 MET A C 1
ATOM 1728 O O . MET A 1 215 ? 10.18 10.844 7.809 1 97.75 215 MET A O 1
ATOM 1732 N N . TYR A 1 216 ? 9.797 8.68 8.281 1 97.44 216 TYR A N 1
ATOM 1733 C CA . TYR A 1 216 ? 9.078 8.391 7.047 1 97.44 216 TYR A CA 1
ATOM 1734 C C . TYR A 1 216 ? 7.902 9.344 6.863 1 97.44 216 TYR A C 1
ATOM 1736 O O . TYR A 1 216 ? 7.754 9.969 5.812 1 97.44 216 TYR A O 1
ATOM 1744 N N . ASN A 1 217 ? 7.051 9.438 7.902 1 96.62 217 ASN A N 1
ATOM 1745 C CA . ASN A 1 217 ? 5.863 10.281 7.84 1 96.62 217 ASN A CA 1
ATOM 1746 C C . ASN A 1 217 ? 6.227 11.758 7.734 1 96.62 217 ASN A C 1
ATOM 1748 O O . ASN A 1 217 ? 5.516 12.539 7.094 1 96.62 217 ASN A O 1
ATOM 1752 N N . THR A 1 218 ? 7.309 12.156 8.383 1 97.44 218 THR A N 1
ATOM 1753 C CA . THR A 1 218 ? 7.766 13.539 8.305 1 97.44 218 THR A CA 1
ATOM 1754 C C . THR A 1 218 ? 8.188 13.891 6.883 1 97.44 218 THR A C 1
ATOM 1756 O O . THR A 1 218 ? 7.848 14.961 6.375 1 97.44 218 THR A O 1
ATOM 1759 N N . ILE A 1 219 ? 8.906 12.977 6.246 1 97.44 219 ILE A N 1
ATOM 1760 C CA . ILE A 1 219 ? 9.312 13.18 4.863 1 97.44 219 ILE A CA 1
ATOM 1761 C C . ILE A 1 219 ? 8.086 13.203 3.959 1 97.44 219 ILE A C 1
ATOM 1763 O O . ILE A 1 219 ? 7.996 14.023 3.039 1 97.44 219 ILE A O 1
ATOM 1767 N N . LEU A 1 220 ? 7.191 12.32 4.238 1 96.31 220 LEU A N 1
ATOM 1768 C CA . LEU A 1 220 ? 5.949 12.281 3.48 1 96.31 220 LEU A CA 1
ATOM 1769 C C . LEU A 1 220 ? 5.199 13.609 3.59 1 96.31 220 LEU A C 1
ATOM 1771 O O . LEU A 1 220 ? 4.691 14.117 2.594 1 96.31 220 LEU A O 1
ATOM 1775 N N . LEU A 1 221 ? 5.086 14.125 4.793 1 94.5 221 LEU A N 1
ATOM 1776 C CA . LEU A 1 221 ? 4.445 15.414 5.02 1 94.5 221 LEU A CA 1
ATOM 1777 C C . LEU A 1 221 ? 5.137 16.516 4.211 1 94.5 221 LEU A C 1
ATOM 1779 O O . LEU A 1 221 ? 4.473 17.375 3.629 1 94.5 221 LEU A O 1
ATOM 1783 N N . TYR A 1 222 ? 6.418 16.5 4.188 1 95.81 222 TYR A N 1
ATOM 1784 C CA . TYR A 1 222 ? 7.191 17.469 3.432 1 95.81 222 TYR A CA 1
ATOM 1785 C C . TYR A 1 222 ? 6.938 17.328 1.936 1 95.81 222 TYR A C 1
ATOM 1787 O O . TYR A 1 222 ? 6.793 18.328 1.229 1 95.81 222 TYR A O 1
ATOM 1795 N N . ALA A 1 223 ? 6.926 16.078 1.447 1 94.75 223 ALA A N 1
ATOM 1796 C CA . ALA A 1 223 ? 6.637 15.82 0.039 1 94.75 223 ALA A CA 1
ATOM 1797 C C . ALA A 1 223 ? 5.281 16.406 -0.356 1 94.75 223 ALA A C 1
ATOM 1799 O O . ALA A 1 223 ? 5.145 17 -1.427 1 94.75 223 ALA A O 1
ATOM 1800 N N . ASN A 1 224 ? 4.301 16.219 0.5 1 91.31 224 ASN A N 1
ATOM 1801 C CA . ASN A 1 224 ? 2.979 16.781 0.244 1 91.31 224 ASN A CA 1
ATOM 1802 C C . ASN A 1 224 ? 3.018 18.297 0.156 1 91.31 224 ASN A C 1
ATOM 1804 O O . ASN A 1 224 ? 2.361 18.891 -0.702 1 91.31 224 ASN A O 1
ATOM 1808 N N . TYR A 1 225 ? 3.789 18.828 1.01 1 89.31 225 TYR A N 1
ATOM 1809 C CA . TYR A 1 225 ? 3.961 20.281 1.018 1 89.31 225 TYR A CA 1
ATOM 1810 C C . TYR A 1 225 ? 4.562 20.766 -0.295 1 89.31 225 TYR A C 1
ATOM 1812 O O . TYR A 1 225 ? 4.098 21.75 -0.873 1 89.31 225 TYR A O 1
ATOM 1820 N N . LEU A 1 226 ? 5.512 20.047 -0.809 1 88 226 LEU A N 1
ATOM 1821 C CA . LEU A 1 226 ? 6.176 20.406 -2.059 1 88 226 LEU A CA 1
ATOM 1822 C C . LEU A 1 226 ? 5.219 20.266 -3.238 1 88 226 LEU A C 1
ATOM 1824 O O . LEU A 1 226 ? 5.203 21.125 -4.133 1 88 226 LEU A O 1
ATOM 1828 N N . GLY A 1 227 ? 4.453 19.25 -3.215 1 84.38 227 GLY A N 1
ATOM 1829 C CA . GLY A 1 227 ? 3.48 19.047 -4.273 1 84.38 227 GLY A CA 1
ATOM 1830 C C . GLY A 1 227 ? 2.463 20.156 -4.383 1 84.38 227 GLY A C 1
ATOM 1831 O O . GLY A 1 227 ? 2.074 20.547 -5.484 1 84.38 227 GLY A O 1
ATOM 1832 N N . GLU A 1 228 ? 2.156 20.75 -3.314 1 77.44 228 GLU A N 1
ATOM 1833 C CA . GLU A 1 228 ? 1.142 21.797 -3.262 1 77.44 228 GLU A CA 1
ATOM 1834 C C . GLU A 1 228 ? 1.73 23.156 -3.627 1 77.44 228 GLU A C 1
ATOM 1836 O O . GLU A 1 228 ? 0.993 24.109 -3.908 1 77.44 228 GLU A O 1
ATOM 1841 N N . SER A 1 229 ? 3.018 23.234 -3.697 1 78.62 229 SER A N 1
ATOM 1842 C CA . SER A 1 229 ? 3.664 24.516 -3.893 1 78.62 229 SER A CA 1
ATOM 1843 C C . SER A 1 229 ? 3.932 24.797 -5.367 1 78.62 229 SER A C 1
ATOM 1845 O O . SER A 1 229 ? 4.473 25.844 -5.727 1 78.62 229 SER A O 1
ATOM 1847 N N . LEU A 1 230 ? 3.441 23.922 -6.164 1 83.5 230 LEU A N 1
ATOM 1848 C CA . LEU A 1 230 ? 3.645 24.141 -7.59 1 83.5 230 LEU A CA 1
ATOM 1849 C C . LEU A 1 230 ? 2.742 25.25 -8.102 1 83.5 230 LEU A C 1
ATOM 1851 O O . LEU A 1 230 ? 1.682 25.516 -7.527 1 83.5 230 LEU A O 1
ATOM 1855 N N . GLU A 1 231 ? 3.193 25.922 -9.133 1 82.31 231 GLU A N 1
ATOM 1856 C CA . GLU A 1 231 ? 2.492 27.094 -9.664 1 82.31 231 GLU A CA 1
ATOM 1857 C C . GLU A 1 231 ? 1.31 26.672 -10.531 1 82.31 231 GLU A C 1
ATOM 1859 O O . GLU A 1 231 ? 0.577 27.531 -11.047 1 82.31 231 GLU A O 1
ATOM 1864 N N . ILE A 1 232 ? 1.037 25.484 -10.734 1 88.38 232 ILE A N 1
ATOM 1865 C CA . ILE A 1 232 ? -0.105 24.984 -11.492 1 88.38 232 ILE A CA 1
ATOM 1866 C C . ILE A 1 232 ? -1.07 24.25 -10.562 1 88.38 232 ILE A C 1
ATOM 1868 O O . ILE A 1 232 ? -0.67 23.766 -9.508 1 88.38 232 ILE A O 1
ATOM 1872 N N . PRO A 1 233 ? -2.381 24.234 -10.984 1 90.56 233 PRO A N 1
ATOM 1873 C CA . PRO A 1 233 ? -3.305 23.469 -10.148 1 90.56 233 PRO A CA 1
ATOM 1874 C C . PRO A 1 233 ? -2.912 22 -10.047 1 90.56 233 PRO A C 1
ATOM 1876 O O . PRO A 1 233 ? -2.609 21.359 -11.062 1 90.56 233 PRO A O 1
ATOM 1879 N N . VAL A 1 234 ? -2.859 21.516 -8.875 1 93.44 234 VAL A N 1
ATOM 1880 C CA . VAL A 1 234 ? -2.469 20.125 -8.641 1 93.44 234 VAL A CA 1
ATOM 1881 C C . VAL A 1 234 ? -3.6 19.391 -7.93 1 93.44 234 VAL A C 1
ATOM 1883 O O . VAL A 1 234 ? -4.156 19.875 -6.949 1 93.44 234 VAL A O 1
ATOM 1886 N N . PHE A 1 235 ? -4.012 18.25 -8.469 1 94.75 235 PHE A N 1
ATOM 1887 C CA . PHE A 1 235 ? -5.051 17.422 -7.883 1 94.75 235 PHE A CA 1
ATOM 1888 C C . PHE A 1 235 ? -4.469 16.125 -7.348 1 94.75 235 PHE A C 1
ATOM 1890 O O . PHE A 1 235 ? -3.564 15.547 -7.953 1 94.75 235 PHE A O 1
ATOM 1897 N N . LEU A 1 236 ? -5.016 15.695 -6.215 1 94.12 236 LEU A N 1
ATOM 1898 C CA . LEU A 1 236 ? -4.531 14.484 -5.566 1 94.12 236 LEU A CA 1
ATOM 1899 C C . LEU A 1 236 ? -5.387 13.281 -5.953 1 94.12 236 LEU A C 1
ATOM 1901 O O . LEU A 1 236 ? -6.617 13.352 -5.91 1 94.12 236 LEU A O 1
ATOM 1905 N N . ILE A 1 237 ? -4.754 12.188 -6.363 1 95.06 237 ILE A N 1
ATOM 1906 C CA . ILE A 1 237 ? -5.453 10.945 -6.676 1 95.06 237 ILE A CA 1
ATOM 1907 C C . ILE A 1 237 ? -4.738 9.766 -6.02 1 95.06 237 ILE A C 1
ATOM 1909 O O . ILE A 1 237 ? -3.652 9.93 -5.457 1 95.06 237 ILE A O 1
ATOM 1913 N N . ARG A 1 238 ? -5.324 8.633 -6.027 1 93.88 238 ARG A N 1
ATOM 1914 C CA . ARG A 1 238 ? -4.719 7.379 -5.59 1 93.88 238 ARG A CA 1
ATOM 1915 C C . ARG A 1 238 ? -5.051 6.242 -6.551 1 93.88 238 ARG A C 1
ATOM 1917 O O . ARG A 1 238 ? -6.227 5.961 -6.801 1 93.88 238 ARG A O 1
ATOM 1924 N N . GLY A 1 239 ? -4.059 5.613 -7.066 1 91.69 239 GLY A N 1
ATOM 1925 C CA . GLY A 1 239 ? -4.246 4.488 -7.973 1 91.69 239 GLY A CA 1
ATOM 1926 C C . GLY A 1 239 ? -4.207 3.145 -7.27 1 91.69 239 GLY A C 1
ATOM 1927 O O . GLY A 1 239 ? -4.121 3.084 -6.039 1 91.69 239 GLY A O 1
ATOM 1928 N N . SER A 1 240 ? -4.277 2.068 -8.094 1 89.88 240 SER A N 1
ATOM 1929 C CA . SER A 1 240 ? -4.223 0.701 -7.586 1 89.88 240 SER A CA 1
ATOM 1930 C C . SER A 1 240 ? -2.783 0.222 -7.441 1 89.88 240 SER A C 1
ATOM 1932 O O . SER A 1 240 ? -1.896 0.675 -8.172 1 89.88 240 SER A O 1
ATOM 1934 N N . ILE A 1 241 ? -2.6 -0.718 -6.52 1 89.62 241 ILE A N 1
ATOM 1935 C CA . ILE A 1 241 ? -1.268 -1.293 -6.379 1 89.62 241 ILE A CA 1
ATOM 1936 C C . ILE A 1 241 ? -1.107 -2.471 -7.34 1 89.62 241 ILE A C 1
ATOM 1938 O O . ILE A 1 241 ? -0.011 -3.014 -7.488 1 89.62 241 ILE A O 1
ATOM 1942 N N . ILE A 1 242 ? -2.156 -2.92 -7.887 1 89.44 242 ILE A N 1
ATOM 1943 C CA . ILE A 1 242 ? -2.104 -4.055 -8.805 1 89.44 242 ILE A CA 1
ATOM 1944 C C . ILE A 1 242 ? -2.248 -3.566 -10.242 1 89.44 242 ILE A C 1
ATOM 1946 O O . ILE A 1 242 ? -2.857 -2.523 -10.492 1 89.44 242 ILE A O 1
ATOM 1950 N N . ASP A 1 243 ? -1.671 -4.258 -11.086 1 86.5 243 ASP A N 1
ATOM 1951 C CA . ASP A 1 243 ? -1.712 -3.955 -12.508 1 86.5 243 ASP A CA 1
ATOM 1952 C C . ASP A 1 243 ? -1.867 -5.227 -13.336 1 86.5 243 ASP A C 1
ATOM 1954 O O . ASP A 1 243 ? -1.484 -6.312 -12.898 1 86.5 243 ASP A O 1
ATOM 1958 N N . THR A 1 244 ? -2.48 -5.043 -14.5 1 79.12 244 THR A N 1
ATOM 1959 C CA . THR A 1 244 ? -2.625 -6.168 -15.414 1 79.12 244 THR A CA 1
ATOM 1960 C C . THR A 1 244 ? -1.446 -6.23 -16.375 1 79.12 244 THR A C 1
ATOM 1962 O O . THR A 1 244 ? -1.136 -7.297 -16.922 1 79.12 244 THR A O 1
ATOM 1965 N N . ASN A 1 245 ? -0.943 -5.098 -16.641 1 75.44 245 ASN A N 1
ATOM 1966 C CA . ASN A 1 245 ? 0.206 -5.039 -17.531 1 75.44 245 ASN A CA 1
ATOM 1967 C C . ASN A 1 245 ? 1.512 -5.305 -16.781 1 75.44 245 ASN A C 1
ATOM 1969 O O . ASN A 1 245 ? 2.059 -4.406 -16.141 1 75.44 245 ASN A O 1
ATOM 1973 N N . CYS A 1 246 ? 1.951 -6.543 -16.953 1 78.19 246 CYS A N 1
ATOM 1974 C CA . CYS A 1 246 ? 3.154 -6.957 -16.25 1 78.19 246 CYS A CA 1
ATOM 1975 C C . CYS A 1 246 ? 4.375 -6.906 -17.156 1 78.19 246 CYS A C 1
ATOM 1977 O O . CYS A 1 246 ? 4.328 -7.395 -18.281 1 78.19 246 CYS A O 1
ATOM 1979 N N . ASP A 1 247 ? 5.391 -6.234 -16.656 1 78 247 ASP A N 1
ATOM 1980 C CA . ASP A 1 247 ? 6.641 -6.211 -17.422 1 78 247 ASP A CA 1
ATOM 1981 C C . ASP A 1 247 ? 7.727 -7.016 -16.703 1 78 247 ASP A C 1
ATOM 1983 O O . ASP A 1 247 ? 7.434 -7.812 -15.812 1 78 247 ASP A O 1
ATOM 1987 N N . ALA A 1 248 ? 8.969 -6.895 -17.234 1 74.38 248 ALA A N 1
ATOM 1988 C CA . ALA A 1 248 ? 10.086 -7.688 -16.734 1 74.38 248 ALA A CA 1
ATOM 1989 C C . ALA A 1 248 ? 10.414 -7.32 -15.281 1 74.38 248 ALA A C 1
ATOM 1991 O O . ALA A 1 248 ? 10.93 -8.148 -14.523 1 74.38 248 ALA A O 1
ATOM 1992 N N . ASN A 1 249 ? 10.008 -6.164 -14.867 1 81.31 249 ASN A N 1
ATOM 1993 C CA . ASN A 1 249 ? 10.375 -5.676 -13.547 1 81.31 249 ASN A CA 1
ATOM 1994 C C . ASN A 1 249 ? 9.258 -5.926 -12.531 1 81.31 249 ASN A C 1
ATOM 1996 O O . ASN A 1 249 ? 9.438 -5.691 -11.336 1 81.31 249 ASN A O 1
ATOM 2000 N N . SER A 1 250 ? 8.211 -6.461 -12.984 1 87.38 250 SER A N 1
ATOM 2001 C CA . SER A 1 250 ? 7.047 -6.555 -12.117 1 87.38 250 SER A CA 1
ATOM 2002 C C . SER A 1 250 ? 7.137 -7.77 -11.203 1 87.38 250 SER A C 1
ATOM 2004 O O . SER A 1 250 ? 7.617 -8.828 -11.609 1 87.38 250 SER A O 1
ATOM 2006 N N . LEU A 1 251 ? 6.75 -7.574 -9.977 1 89.62 251 LEU A N 1
ATOM 2007 C CA . LEU A 1 251 ? 6.48 -8.727 -9.117 1 89.62 251 LEU A CA 1
ATOM 2008 C C . LEU A 1 251 ? 5.176 -9.406 -9.516 1 89.62 251 LEU A C 1
ATOM 2010 O O . LEU A 1 251 ? 4.109 -8.781 -9.477 1 89.62 251 LEU A O 1
ATOM 2014 N N . ARG A 1 252 ? 5.262 -10.617 -9.812 1 85.56 252 ARG A N 1
ATOM 2015 C CA . ARG A 1 252 ? 4.141 -11.305 -10.445 1 85.56 252 ARG A CA 1
ATOM 2016 C C . ARG A 1 252 ? 3.277 -12.023 -9.414 1 85.56 252 ARG A C 1
ATOM 2018 O O . ARG A 1 252 ? 3.797 -12.586 -8.453 1 85.56 252 ARG A O 1
ATOM 2025 N N . CYS A 1 253 ? 1.981 -11.969 -9.719 1 86.5 253 CYS A N 1
ATOM 2026 C CA . CYS A 1 253 ? 0.974 -12.703 -8.961 1 86.5 253 CYS A CA 1
ATOM 2027 C C . CYS A 1 253 ? 0.134 -13.578 -9.883 1 86.5 253 CYS A C 1
ATOM 2029 O O . CYS A 1 253 ? 0.37 -13.617 -11.094 1 86.5 253 CYS A O 1
ATOM 2031 N N . GLU A 1 254 ? -0.722 -14.398 -9.398 1 76.31 254 GLU A N 1
ATOM 2032 C CA . GLU A 1 254 ? -1.488 -15.367 -10.172 1 76.31 254 GLU A CA 1
ATOM 2033 C C . GLU A 1 254 ? -2.242 -14.695 -11.312 1 76.31 254 GLU A C 1
ATOM 2035 O O . GLU A 1 254 ? -2.205 -15.164 -12.453 1 76.31 254 GLU A O 1
ATOM 2040 N N . ASP A 1 255 ? -2.949 -13.562 -11.07 1 77.19 255 ASP A N 1
ATOM 2041 C CA . ASP A 1 255 ? -3.797 -12.953 -12.094 1 77.19 255 ASP A CA 1
ATOM 2042 C C . ASP A 1 255 ? -3.396 -11.508 -12.352 1 77.19 255 ASP A C 1
ATOM 2044 O O . ASP A 1 255 ? -4.086 -10.781 -13.078 1 77.19 255 ASP A O 1
ATOM 2048 N N . PHE A 1 256 ? -2.33 -11.109 -11.812 1 87.12 256 PHE A N 1
ATOM 2049 C CA . PHE A 1 256 ? -1.917 -9.719 -11.906 1 87.12 256 PHE A CA 1
ATOM 2050 C C . PHE A 1 256 ? -0.469 -9.547 -11.461 1 87.12 256 PHE A C 1
ATOM 2052 O O . PHE A 1 256 ? 0.206 -10.531 -11.141 1 87.12 256 PHE A O 1
ATOM 2059 N N . CYS A 1 257 ? 0.044 -8.438 -11.602 1 90.56 257 CYS A N 1
ATOM 2060 C CA . CYS A 1 257 ? 1.331 -8.078 -11.016 1 90.56 257 CYS A CA 1
ATOM 2061 C C . CYS A 1 257 ? 1.202 -6.844 -10.133 1 90.56 257 CYS A C 1
ATOM 2063 O O . CYS A 1 257 ? 0.19 -6.141 -10.188 1 90.56 257 CYS A O 1
ATOM 2065 N N . LEU A 1 258 ? 2.115 -6.715 -9.281 1 91.94 258 LEU A N 1
ATOM 2066 C CA . LEU A 1 258 ? 2.141 -5.492 -8.492 1 91.94 258 LEU A CA 1
ATOM 2067 C C . LEU A 1 258 ? 2.631 -4.312 -9.32 1 91.94 258 LEU A C 1
ATOM 2069 O O . LEU A 1 258 ? 3.531 -4.461 -10.148 1 91.94 258 LEU A O 1
ATOM 2073 N N . ARG A 1 259 ? 2.027 -3.193 -9.023 1 91.5 259 ARG A N 1
ATOM 2074 C CA . ARG A 1 259 ? 2.305 -1.984 -9.797 1 91.5 259 ARG A CA 1
ATOM 2075 C C . ARG A 1 259 ? 3.777 -1.598 -9.695 1 91.5 259 ARG A C 1
ATOM 2077 O O . ARG A 1 259 ? 4.316 -1.46 -8.594 1 91.5 259 ARG A O 1
ATOM 2084 N N . ASP A 1 260 ? 4.41 -1.373 -10.852 1 91.5 260 ASP A N 1
ATOM 2085 C CA . ASP A 1 260 ? 5.84 -1.083 -10.828 1 91.5 260 ASP A CA 1
ATOM 2086 C C . ASP A 1 260 ? 6.133 0.289 -11.438 1 91.5 260 ASP A C 1
ATOM 2088 O O . ASP A 1 260 ? 7.293 0.686 -11.555 1 91.5 260 ASP A O 1
ATOM 2092 N N . SER A 1 261 ? 5.059 0.952 -11.922 1 86.12 261 SER A N 1
ATOM 2093 C CA . SER A 1 261 ? 5.195 2.299 -12.469 1 86.12 261 SER A CA 1
ATOM 2094 C C . SER A 1 261 ? 3.955 3.139 -12.18 1 86.12 261 SER A C 1
ATOM 2096 O O . SER A 1 261 ? 2.871 2.598 -11.953 1 86.12 261 SER A O 1
ATOM 2098 N N . GLU A 1 262 ? 4.07 4.41 -12.281 1 76.88 262 GLU A N 1
ATOM 2099 C CA . GLU A 1 262 ? 2.99 5.301 -11.859 1 76.88 262 GLU A CA 1
ATOM 2100 C C . GLU A 1 262 ? 2.105 5.688 -13.039 1 76.88 262 GLU A C 1
ATOM 2102 O O . GLU A 1 262 ? 0.889 5.82 -12.891 1 76.88 262 GLU A O 1
ATOM 2107 N N . LEU A 1 263 ? 2.633 5.82 -14.117 1 72.31 263 LEU A N 1
ATOM 2108 C CA . LEU A 1 263 ? 1.995 6.574 -15.188 1 72.31 263 LEU A CA 1
ATOM 2109 C C . LEU A 1 263 ? 0.746 5.855 -15.688 1 72.31 263 LEU A C 1
ATOM 2111 O O . LEU A 1 263 ? -0.304 6.48 -15.867 1 72.31 263 LEU A O 1
ATOM 2115 N N . ALA A 1 264 ? 0.767 4.645 -15.797 1 75.31 264 ALA A N 1
ATOM 2116 C CA . ALA A 1 264 ? -0.337 3.918 -16.422 1 75.31 264 ALA A CA 1
ATOM 2117 C C . ALA A 1 264 ? -1.615 4.051 -15.602 1 75.31 264 ALA A C 1
ATOM 2119 O O . ALA A 1 264 ? -2.695 4.273 -16.156 1 75.31 264 ALA A O 1
ATOM 2120 N N . GLN A 1 265 ? -1.515 3.977 -14.383 1 77.44 265 GLN A N 1
ATOM 2121 C CA . GLN A 1 265 ? -2.68 4.066 -13.508 1 77.44 265 GLN A CA 1
ATOM 2122 C C . GLN A 1 265 ? -3.275 5.469 -13.523 1 77.44 265 GLN A C 1
ATOM 2124 O O . GLN A 1 265 ? -4.496 5.633 -13.531 1 77.44 265 GLN A O 1
ATOM 2129 N N . VAL A 1 266 ? -2.436 6.41 -13.508 1 79.25 266 VAL A N 1
ATOM 2130 C CA . VAL A 1 266 ? -2.869 7.801 -13.531 1 79.25 266 VAL A CA 1
ATOM 2131 C C . VAL A 1 266 ? -3.598 8.094 -14.844 1 79.25 266 VAL A C 1
ATOM 2133 O O . VAL A 1 266 ? -4.695 8.656 -14.836 1 79.25 266 VAL A O 1
ATOM 2136 N N . GLU A 1 267 ? -3.008 7.641 -15.836 1 81.12 267 GLU A N 1
ATOM 2137 C CA . GLU A 1 267 ? -3.598 7.891 -17.141 1 81.12 267 GLU A CA 1
ATOM 2138 C C . GLU A 1 267 ? -4.961 7.219 -17.281 1 81.12 267 GLU A C 1
ATOM 2140 O O . GLU A 1 267 ? -5.906 7.816 -17.797 1 81.12 267 GLU A O 1
ATOM 2145 N N . GLU A 1 268 ? -5.039 6.105 -16.859 1 82.12 268 GLU A N 1
ATOM 2146 C CA . GLU A 1 268 ? -6.297 5.367 -16.938 1 82.12 268 GLU A CA 1
ATOM 2147 C C . GLU A 1 268 ? -7.398 6.082 -16.156 1 82.12 268 GLU A C 1
ATOM 2149 O O . GLU A 1 268 ? -8.57 6.031 -16.547 1 82.12 268 GLU A O 1
ATOM 2154 N N . LEU A 1 269 ? -7.008 6.723 -15.188 1 83.25 269 LEU A N 1
ATOM 2155 C CA . LEU A 1 269 ? -7.984 7.332 -14.289 1 83.25 269 LEU A CA 1
ATOM 2156 C C . LEU A 1 269 ? -8.461 8.672 -14.828 1 83.25 269 LEU A C 1
ATOM 2158 O O . LEU A 1 269 ? -9.609 9.062 -14.609 1 83.25 269 LEU A O 1
ATOM 2162 N N . ILE A 1 270 ? -7.543 9.398 -15.609 1 84.19 270 ILE A N 1
ATOM 2163 C CA . ILE A 1 270 ? -7.922 10.789 -15.836 1 84.19 270 ILE A CA 1
ATOM 2164 C C . ILE A 1 270 ? -7.848 11.109 -17.328 1 84.19 270 ILE A C 1
ATOM 2166 O O . ILE A 1 270 ? -8.336 12.148 -17.766 1 84.19 270 ILE A O 1
ATOM 2170 N N . GLU A 1 271 ? -7.266 10.312 -18.094 1 76.75 271 GLU A N 1
ATOM 2171 C CA . GLU A 1 271 ? -6.863 10.688 -19.453 1 76.75 271 GLU A CA 1
ATOM 2172 C C . GLU A 1 271 ? -8.055 11.195 -20.25 1 76.75 271 GLU A C 1
ATOM 2174 O O . GLU A 1 271 ? -7.941 12.188 -20.984 1 76.75 271 GLU A O 1
ATOM 2179 N N . GLU A 1 272 ? -9.156 10.656 -20.078 1 77.75 272 GLU A N 1
ATOM 2180 C CA . GLU A 1 272 ? -10.312 11.023 -20.875 1 77.75 272 GLU A CA 1
ATOM 2181 C C . GLU A 1 272 ? -10.977 12.289 -20.344 1 77.75 272 GLU A C 1
ATOM 2183 O O . GLU A 1 272 ? -11.867 12.844 -20.984 1 77.75 272 GLU A O 1
ATOM 2188 N N . GLU A 1 273 ? -10.406 12.758 -19.297 1 87.19 273 GLU A N 1
ATOM 2189 C CA . GLU A 1 273 ? -11.086 13.875 -18.641 1 87.19 273 GLU A CA 1
ATOM 2190 C C . GLU A 1 273 ? -10.141 15.055 -18.438 1 87.19 273 GLU A C 1
ATOM 2192 O O . GLU A 1 273 ? -10.289 15.828 -17.5 1 87.19 273 GLU A O 1
ATOM 2197 N N . LEU A 1 274 ? -9.188 15.18 -19.328 1 88.69 274 LEU A N 1
ATOM 2198 C CA . LEU A 1 274 ? -8.227 16.281 -19.266 1 88.69 274 LEU A CA 1
ATOM 2199 C C . LEU A 1 274 ? -8.734 17.469 -20.078 1 88.69 274 LEU A C 1
ATOM 2201 O O . LEU A 1 274 ? -8.109 17.859 -21.062 1 88.69 274 LEU A O 1
ATOM 2205 N N . ASP A 1 275 ? -9.75 18.188 -19.578 1 91.19 275 ASP A N 1
ATOM 2206 C CA . ASP A 1 275 ? -10.406 19.266 -20.312 1 91.19 275 ASP A CA 1
ATOM 2207 C C . ASP A 1 275 ? -9.859 20.641 -19.891 1 91.19 275 ASP A C 1
ATOM 2209 O O . ASP A 1 275 ? -10.148 21.656 -20.516 1 91.19 275 ASP A O 1
ATOM 2213 N N . VAL A 1 276 ? -9.117 20.672 -18.844 1 91.44 276 VAL A N 1
ATOM 2214 C CA . VAL A 1 276 ? -8.5 21.891 -18.359 1 91.44 276 VAL A CA 1
ATOM 2215 C C . VAL A 1 276 ? -6.988 21.703 -18.266 1 91.44 276 VAL A C 1
ATOM 2217 O O . VAL A 1 276 ? -6.508 20.797 -17.578 1 91.44 276 VAL A O 1
ATOM 2220 N N . LEU A 1 277 ? -6.16 22.594 -18.953 1 91.94 277 LEU A N 1
ATOM 2221 C CA . LEU A 1 277 ? -4.703 22.562 -18.938 1 91.94 277 LEU A CA 1
ATOM 2222 C C . LEU A 1 277 ? -4.121 23.953 -18.734 1 91.94 277 LEU A C 1
ATOM 2224 O O . LEU A 1 277 ? -4.738 24.953 -19.109 1 91.94 277 LEU A O 1
ATOM 2228 N N . PRO A 1 278 ? -2.918 24.047 -18.125 1 93.94 278 PRO A N 1
ATOM 2229 C CA . PRO A 1 278 ? -2.115 22.969 -17.547 1 93.94 278 PRO A CA 1
ATOM 2230 C C . PRO A 1 278 ? -2.678 22.453 -16.234 1 93.94 278 PRO A C 1
ATOM 2232 O O . PRO A 1 278 ? -3.363 23.188 -15.516 1 93.94 278 PRO A O 1
ATOM 2235 N N . VAL A 1 279 ? -2.395 21.188 -15.945 1 93.81 279 VAL A N 1
ATOM 2236 C CA . VAL A 1 279 ? -2.883 20.578 -14.711 1 93.81 279 VAL A CA 1
ATOM 2237 C C . VAL A 1 279 ? -1.855 19.578 -14.188 1 93.81 279 VAL A C 1
ATOM 2239 O O . VAL A 1 279 ? -1.105 18.984 -14.961 1 93.81 279 VAL A O 1
ATOM 2242 N N . GLY A 1 280 ? -1.787 19.5 -12.906 1 93.5 280 GLY A N 1
ATOM 2243 C CA . GLY A 1 280 ? -0.909 18.531 -12.258 1 93.5 280 GLY A CA 1
ATOM 2244 C C . GLY A 1 280 ? -1.659 17.5 -11.445 1 93.5 280 GLY A C 1
ATOM 2245 O O . GLY A 1 280 ? -2.699 17.797 -10.852 1 93.5 280 GLY A O 1
ATOM 2246 N N . ILE A 1 281 ? -1.139 16.281 -11.477 1 94.81 281 ILE A N 1
ATOM 2247 C CA . ILE A 1 281 ? -1.654 15.172 -10.672 1 94.81 281 ILE A CA 1
ATOM 2248 C C . ILE A 1 281 ? -0.586 14.711 -9.68 1 94.81 281 ILE A C 1
ATOM 2250 O O . ILE A 1 281 ? 0.524 14.352 -10.078 1 94.81 281 ILE A O 1
ATOM 2254 N N . TYR A 1 282 ? -0.916 14.812 -8.438 1 94.56 282 TYR A N 1
ATOM 2255 C CA . TYR A 1 282 ? -0.022 14.359 -7.379 1 94.56 282 TYR A CA 1
ATOM 2256 C C . TYR A 1 282 ? -0.499 13.031 -6.793 1 94.56 282 TYR A C 1
ATOM 2258 O O . TYR A 1 282 ? -1.682 12.875 -6.484 1 94.56 282 TYR A O 1
ATOM 2266 N N . GLU A 1 283 ? 0.425 12.086 -6.676 1 94.94 283 GLU A N 1
ATOM 2267 C CA . GLU A 1 283 ? 0.132 10.781 -6.09 1 94.94 283 GLU A CA 1
ATOM 2268 C C . GLU A 1 283 ? 1.299 10.281 -5.238 1 94.94 283 GLU A C 1
ATOM 2270 O O . GLU A 1 283 ? 2.461 10.438 -5.617 1 94.94 283 GLU A O 1
ATOM 2275 N N . ILE A 1 284 ? 0.945 9.773 -4.074 1 94.94 284 ILE A N 1
ATOM 2276 C CA . ILE A 1 284 ? 1.909 8.961 -3.344 1 94.94 284 ILE A CA 1
ATOM 2277 C C . ILE A 1 284 ? 1.855 7.52 -3.85 1 94.94 284 ILE A C 1
ATOM 2279 O O . ILE A 1 284 ? 1.091 6.699 -3.334 1 94.94 284 ILE A O 1
ATOM 2283 N N . ALA A 1 285 ? 2.703 7.219 -4.773 1 94.69 285 ALA A N 1
ATOM 2284 C CA . ALA A 1 285 ? 2.66 5.922 -5.449 1 94.69 285 ALA A CA 1
ATOM 2285 C C . ALA A 1 285 ? 3.43 4.867 -4.656 1 94.69 285 ALA A C 1
ATOM 2287 O O . ALA A 1 285 ? 4.582 5.086 -4.277 1 94.69 285 ALA A O 1
ATOM 2288 N N . HIS A 1 286 ? 2.773 3.826 -4.344 1 93.31 286 HIS A N 1
ATOM 2289 C CA . HIS A 1 286 ? 3.439 2.639 -3.824 1 93.31 286 HIS A CA 1
ATOM 2290 C C . HIS A 1 286 ? 3.816 1.681 -4.949 1 93.31 286 HIS A C 1
ATOM 2292 O O . HIS A 1 286 ? 2.939 1.093 -5.59 1 93.31 286 HIS A O 1
ATOM 2298 N N . LEU A 1 287 ? 5.098 1.502 -5.145 1 93.94 287 LEU A N 1
ATOM 2299 C CA . LEU A 1 287 ? 5.582 0.745 -6.293 1 93.94 287 LEU A CA 1
ATOM 2300 C C . LEU A 1 287 ? 6.367 -0.481 -5.844 1 93.94 287 LEU A C 1
ATOM 2302 O O . LEU A 1 287 ? 6.941 -0.49 -4.75 1 93.94 287 LEU A O 1
ATOM 2306 N N . TYR A 1 288 ? 6.383 -1.466 -6.73 1 93 288 TYR A N 1
ATOM 2307 C CA . TYR A 1 288 ? 7.027 -2.748 -6.465 1 93 288 TYR A CA 1
ATOM 2308 C C . TYR A 1 288 ? 7.785 -3.24 -7.688 1 93 288 TYR A C 1
ATOM 2310 O O . TYR A 1 288 ? 7.227 -3.32 -8.781 1 93 288 TYR A O 1
ATOM 2318 N N . ARG A 1 289 ? 9.031 -3.576 -7.492 1 91.88 289 ARG A N 1
ATOM 2319 C CA . ARG A 1 289 ? 9.867 -4.043 -8.594 1 91.88 289 ARG A CA 1
ATOM 2320 C C . ARG A 1 289 ? 10.742 -5.215 -8.156 1 91.88 289 ARG A C 1
ATOM 2322 O O . ARG A 1 289 ? 11.133 -5.305 -6.992 1 91.88 289 ARG A O 1
ATOM 2329 N N . ASN A 1 290 ? 10.891 -6.062 -9.156 1 86.75 290 ASN A N 1
ATOM 2330 C CA . ASN A 1 290 ? 11.883 -7.113 -8.953 1 86.75 290 ASN A CA 1
ATOM 2331 C C . ASN A 1 290 ? 13.305 -6.559 -9 1 86.75 290 ASN A C 1
ATOM 2333 O O . ASN A 1 290 ? 13.75 -6.055 -10.031 1 86.75 290 ASN A O 1
ATOM 2337 N N . GLU A 1 291 ? 13.945 -6.574 -7.805 1 84.62 291 GLU A N 1
ATOM 2338 C CA . GLU A 1 291 ? 15.297 -6.02 -7.719 1 84.62 291 GLU A CA 1
ATOM 2339 C C . GLU A 1 291 ? 16.312 -7.09 -7.324 1 84.62 291 GLU A C 1
ATOM 2341 O O . GLU A 1 291 ? 16.078 -7.848 -6.379 1 84.62 291 GLU A O 1
ATOM 2346 N N . ASN A 1 292 ? 17.375 -7.121 -8.102 1 76.75 292 ASN A N 1
ATOM 2347 C CA . ASN A 1 292 ? 18.422 -8.094 -7.801 1 76.75 292 ASN A CA 1
ATOM 2348 C C . ASN A 1 292 ? 19.312 -7.621 -6.648 1 76.75 292 ASN A C 1
ATOM 2350 O O . ASN A 1 292 ? 19.672 -8.414 -5.773 1 76.75 292 ASN A O 1
ATOM 2354 N N . ASP A 1 293 ? 19.703 -6.359 -6.758 1 80.12 293 ASP A N 1
ATOM 2355 C CA . ASP A 1 293 ? 20.531 -5.781 -5.707 1 80.12 293 ASP A CA 1
ATOM 2356 C C . ASP A 1 293 ? 19.688 -5.027 -4.684 1 80.12 293 ASP A C 1
ATOM 2358 O O . ASP A 1 293 ? 19.297 -3.883 -4.914 1 80.12 293 ASP A O 1
ATOM 2362 N N . GLN A 1 294 ? 19.453 -5.711 -3.557 1 87.94 294 GLN A N 1
ATOM 2363 C CA . GLN A 1 294 ? 18.578 -5.133 -2.543 1 87.94 294 GLN A CA 1
ATOM 2364 C C . GLN A 1 294 ? 19.375 -4.566 -1.378 1 87.94 294 GLN A C 1
ATOM 2366 O O . GLN A 1 294 ? 20.125 -5.301 -0.717 1 87.94 294 GLN A O 1
ATOM 2371 N N . VAL A 1 295 ? 19.297 -3.299 -1.2 1 90.06 295 VAL A N 1
ATOM 2372 C CA . VAL A 1 295 ? 20 -2.59 -0.131 1 90.06 295 VAL A CA 1
ATOM 2373 C C . VAL A 1 295 ? 19 -1.722 0.643 1 90.06 295 VAL A C 1
ATOM 2375 O O . VAL A 1 295 ? 18.25 -0.945 0.049 1 90.06 295 VAL A O 1
ATOM 2378 N N . ILE A 1 296 ? 19.031 -1.826 1.874 1 92.88 296 ILE A N 1
ATOM 2379 C CA . ILE A 1 296 ? 18.109 -1.13 2.771 1 92.88 296 ILE A CA 1
ATOM 2380 C C . ILE A 1 296 ? 18.188 0.374 2.521 1 92.88 296 ILE A C 1
ATOM 2382 O O . ILE A 1 296 ? 19.281 0.925 2.346 1 92.88 296 ILE A O 1
ATOM 2386 N N . CYS A 1 297 ? 17.062 1.036 2.422 1 92.69 297 CYS A N 1
ATOM 2387 C CA . CYS A 1 297 ? 16.844 2.465 2.223 1 92.69 297 CYS A CA 1
ATOM 2388 C C . CYS A 1 297 ? 17.266 2.895 0.827 1 92.69 297 CYS A C 1
ATOM 2390 O O . CYS A 1 297 ? 17.047 4.039 0.43 1 92.69 297 CYS A O 1
ATOM 2392 N N . LYS A 1 298 ? 17.906 2.102 0.12 1 90.25 298 LYS A N 1
ATOM 2393 C CA . LYS A 1 298 ? 18.469 2.463 -1.182 1 90.25 298 LYS A CA 1
ATOM 2394 C C . LYS A 1 298 ? 17.703 1.77 -2.312 1 90.25 298 LYS A C 1
ATOM 2396 O O . LYS A 1 298 ? 17.172 2.43 -3.207 1 90.25 298 LYS A O 1
ATOM 2401 N N . ARG A 1 299 ? 17.703 0.536 -2.23 1 86.88 299 ARG A N 1
ATOM 2402 C CA . ARG A 1 299 ? 17.109 -0.277 -3.283 1 86.88 299 ARG A CA 1
ATOM 2403 C C . ARG A 1 299 ? 16.438 -1.514 -2.701 1 86.88 299 ARG A C 1
ATOM 2405 O O . ARG A 1 299 ? 17.109 -2.406 -2.182 1 86.88 299 ARG A O 1
ATOM 2412 N N . CYS A 1 300 ? 15.102 -1.491 -2.789 1 91 300 CYS A N 1
ATOM 2413 C CA . CYS A 1 300 ? 14.297 -2.639 -2.391 1 91 300 CYS A CA 1
ATOM 2414 C C . CYS A 1 300 ? 13.156 -2.873 -3.377 1 91 300 CYS A C 1
ATOM 2416 O O . CYS A 1 300 ? 12.969 -2.094 -4.312 1 91 300 CYS A O 1
ATOM 2418 N N . SER A 1 301 ? 12.453 -4.008 -3.154 1 93.75 301 SER A N 1
ATOM 2419 C CA . SER A 1 301 ? 11.367 -4.359 -4.066 1 93.75 301 SER A CA 1
ATOM 2420 C C . SER A 1 301 ? 10.164 -3.455 -3.865 1 93.75 301 SER A C 1
ATOM 2422 O O . SER A 1 301 ? 9.273 -3.402 -4.715 1 93.75 301 SER A O 1
ATOM 2424 N N . SER A 1 302 ? 10.156 -2.834 -2.77 1 93.06 302 SER A N 1
ATOM 2425 C CA . SER A 1 302 ? 9.055 -1.92 -2.488 1 93.06 302 SER A CA 1
ATOM 2426 C C . SER A 1 302 ? 9.57 -0.523 -2.154 1 93.06 302 SER A C 1
ATOM 2428 O O . SER A 1 302 ? 10.523 -0.373 -1.395 1 93.06 302 SER A O 1
ATOM 2430 N N . PHE A 1 303 ? 8.961 0.486 -2.734 1 93.75 303 PHE A N 1
ATOM 2431 C CA . PHE A 1 303 ? 9.312 1.864 -2.412 1 93.75 303 PHE A CA 1
ATOM 2432 C C . PHE A 1 303 ? 8.117 2.789 -2.625 1 93.75 303 PHE A C 1
ATOM 2434 O O . PHE A 1 303 ? 7.195 2.463 -3.375 1 93.75 303 PHE A O 1
ATOM 2441 N N . THR A 1 304 ? 8.062 3.836 -1.908 1 95.31 304 THR A N 1
ATOM 2442 C CA . THR A 1 304 ? 7.008 4.844 -1.963 1 95.31 304 THR A CA 1
ATOM 2443 C C . THR A 1 304 ? 7.512 6.117 -2.633 1 95.31 304 THR A C 1
ATOM 2445 O O . THR A 1 304 ? 8.438 6.762 -2.135 1 95.31 304 THR A O 1
ATOM 2448 N N . VAL A 1 305 ? 6.84 6.52 -3.73 1 95.81 305 VAL A N 1
ATOM 2449 C CA . VAL A 1 305 ? 7.352 7.645 -4.504 1 95.81 305 VAL A CA 1
ATOM 2450 C C . VAL A 1 305 ? 6.273 8.719 -4.629 1 95.81 305 VAL A C 1
ATOM 2452 O O . VAL A 1 305 ? 5.25 8.508 -5.289 1 95.81 305 VAL A O 1
ATOM 2455 N N . PRO A 1 306 ? 6.484 9.891 -3.973 1 95.5 306 PRO A N 1
ATOM 2456 C CA . PRO A 1 306 ? 5.652 11.039 -4.328 1 95.5 306 PRO A CA 1
ATOM 2457 C C . PRO A 1 306 ? 5.906 11.539 -5.75 1 95.5 306 PRO A C 1
ATOM 2459 O O . PRO A 1 306 ? 6.992 12.047 -6.047 1 95.5 306 PRO A O 1
ATOM 2462 N N . THR A 1 307 ? 4.941 11.391 -6.586 1 94.5 307 THR A N 1
ATOM 2463 C CA . THR A 1 307 ? 5.117 11.734 -7.992 1 94.5 307 THR A CA 1
ATOM 2464 C C . THR A 1 307 ? 4.148 12.844 -8.398 1 94.5 307 THR A C 1
ATOM 2466 O O . THR A 1 307 ? 3.037 12.93 -7.871 1 94.5 307 THR A O 1
ATOM 2469 N N . ILE A 1 308 ? 4.645 13.656 -9.219 1 94.44 308 ILE A N 1
ATOM 2470 C CA . ILE A 1 308 ? 3.816 14.688 -9.836 1 94.44 308 ILE A CA 1
ATOM 2471 C C . ILE A 1 308 ? 3.842 14.539 -11.352 1 94.44 308 ILE A C 1
ATOM 2473 O O . ILE A 1 308 ? 4.906 14.594 -11.969 1 94.44 308 ILE A O 1
ATOM 24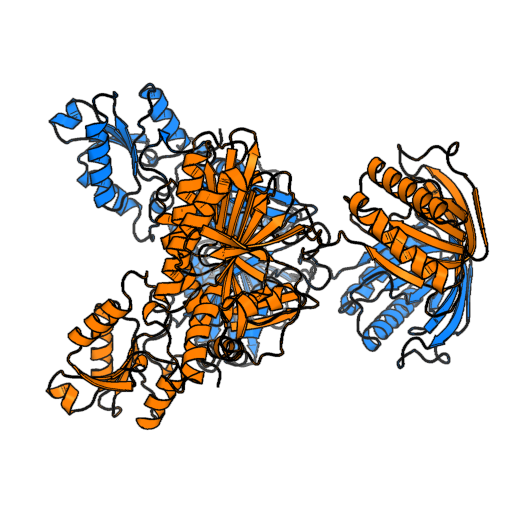77 N N . THR A 1 309 ? 2.711 14.297 -11.906 1 94.75 309 THR A N 1
ATOM 2478 C CA . THR A 1 309 ? 2.551 14.25 -13.359 1 94.75 309 THR A CA 1
ATOM 2479 C C . THR A 1 309 ? 1.833 15.5 -13.867 1 94.75 309 THR A C 1
ATOM 2481 O O . THR A 1 309 ? 0.69 15.766 -13.484 1 94.75 309 THR A O 1
ATOM 2484 N N . THR A 1 310 ? 2.486 16.234 -14.656 1 95 310 THR A N 1
ATOM 2485 C CA . THR A 1 310 ? 1.896 17.469 -15.156 1 95 310 THR A CA 1
ATOM 2486 C C . THR A 1 310 ? 1.621 17.375 -16.656 1 95 310 THR A C 1
ATOM 2488 O O . THR A 1 310 ? 2.383 16.75 -17.391 1 95 310 THR A O 1
ATOM 2491 N N . TYR A 1 311 ? 0.541 18.016 -17.062 1 94.81 311 TYR A N 1
ATOM 2492 C CA . TYR A 1 311 ? 0.083 18 -18.453 1 94.81 311 TYR A CA 1
ATOM 2493 C C . TYR A 1 311 ? 0.042 19.406 -19.031 1 94.81 311 TYR A C 1
ATOM 2495 O O . TYR A 1 311 ? -0.465 20.328 -18.391 1 94.81 311 TYR A O 1
ATOM 2503 N N . PHE A 1 312 ? 0.605 19.531 -20.203 1 95.5 312 PHE A N 1
ATOM 2504 C CA . PHE A 1 312 ? 0.642 20.812 -20.906 1 95.5 312 PHE A CA 1
ATOM 2505 C C . PHE A 1 312 ? 0.219 20.656 -22.359 1 95.5 312 PHE A C 1
ATOM 2507 O O . PHE A 1 312 ? 0.363 19.578 -22.938 1 95.5 312 PHE A O 1
ATOM 2514 N N . ASN A 1 313 ? -0.219 21.797 -22.969 1 94.06 313 ASN A N 1
ATOM 2515 C CA . ASN A 1 313 ? -0.64 21.75 -24.375 1 94.06 313 ASN A CA 1
ATOM 2516 C C . ASN A 1 313 ? 0.347 22.469 -25.281 1 94.06 313 ASN A C 1
ATOM 2518 O O . ASN A 1 313 ? 0.118 22.578 -26.484 1 94.06 313 ASN A O 1
ATOM 2522 N N . ASN A 1 314 ? 1.405 22.953 -24.766 1 93.75 314 ASN A N 1
ATOM 2523 C CA . ASN A 1 314 ? 2.414 23.578 -25.609 1 93.75 314 ASN A CA 1
ATOM 2524 C C . ASN A 1 314 ? 3.82 23.375 -25.062 1 93.75 314 ASN A C 1
ATOM 2526 O O . ASN A 1 314 ? 4 23.266 -23.844 1 93.75 314 ASN A O 1
ATOM 2530 N N . LEU A 1 315 ? 4.789 23.438 -25.938 1 92.56 315 LEU A N 1
ATOM 2531 C CA . LEU A 1 315 ? 6.172 23.078 -25.625 1 92.56 315 LEU A CA 1
ATOM 2532 C C . LEU A 1 315 ? 6.824 24.172 -24.781 1 92.56 315 LEU A C 1
ATOM 2534 O O . LEU A 1 315 ? 7.594 23.875 -23.859 1 92.56 315 LEU A O 1
ATOM 2538 N N . SER A 1 316 ? 6.547 25.391 -25.031 1 94.31 316 SER A N 1
ATOM 2539 C CA . SER A 1 316 ? 7.16 26.5 -24.297 1 94.31 316 SER A CA 1
ATOM 2540 C C . SER A 1 316 ? 6.832 26.422 -22.812 1 94.31 316 SER A C 1
ATOM 2542 O O . SER A 1 316 ? 7.723 26.547 -21.969 1 94.31 316 SER A O 1
ATOM 2544 N N . ASP A 1 317 ? 5.574 26.188 -22.531 1 94.56 317 ASP A N 1
ATOM 2545 C CA . ASP A 1 317 ? 5.129 26.109 -21.141 1 94.56 317 ASP A CA 1
ATOM 2546 C C . ASP A 1 317 ? 5.758 24.922 -20.422 1 94.56 317 ASP A C 1
ATOM 2548 O O . ASP A 1 317 ? 6.148 25.031 -19.266 1 94.56 317 ASP A O 1
ATOM 2552 N N . VAL A 1 318 ? 5.832 23.844 -21.109 1 95.62 318 VAL A N 1
ATOM 2553 C CA . VAL A 1 318 ? 6.344 22.641 -20.453 1 95.62 318 VAL A CA 1
ATOM 2554 C C . VAL A 1 318 ? 7.844 22.797 -20.203 1 95.62 318 VAL A C 1
ATOM 2556 O O . VAL A 1 318 ? 8.359 22.328 -19.188 1 95.62 318 VAL A O 1
ATOM 2559 N N . LEU A 1 319 ? 8.562 23.438 -21.094 1 96.12 319 LEU A N 1
ATOM 2560 C CA . LEU A 1 319 ? 9.992 23.641 -20.906 1 96.12 319 LEU A CA 1
ATOM 2561 C C . LEU A 1 319 ? 10.25 24.562 -19.719 1 96.12 319 LEU A C 1
ATOM 2563 O O . LEU A 1 319 ? 11.211 24.375 -18.969 1 96.12 319 LEU A O 1
ATOM 2567 N N . ASN A 1 320 ? 9.406 25.531 -19.5 1 95.69 320 ASN A N 1
ATOM 2568 C CA . ASN A 1 320 ? 9.492 26.359 -18.312 1 95.69 320 ASN A CA 1
ATOM 2569 C C . ASN A 1 320 ? 9.227 25.562 -17.047 1 95.69 320 ASN A C 1
ATOM 2571 O O . ASN A 1 320 ? 9.891 25.766 -16.016 1 95.69 320 ASN A O 1
ATOM 2575 N N . HIS A 1 321 ? 8.25 24.719 -17.156 1 95.81 321 HIS A N 1
ATOM 2576 C CA . HIS A 1 321 ? 7.922 23.859 -16.016 1 95.81 321 HIS A CA 1
ATOM 2577 C C . HIS A 1 321 ? 9.094 22.953 -15.656 1 95.81 321 HIS A C 1
ATOM 2579 O O . HIS A 1 321 ? 9.398 22.766 -14.477 1 95.81 321 HIS A O 1
ATOM 2585 N N . VAL A 1 322 ? 9.758 22.453 -16.688 1 96.44 322 VAL A N 1
ATOM 2586 C CA . VAL A 1 322 ? 10.883 21.547 -16.453 1 96.44 322 VAL A CA 1
ATOM 2587 C C . VAL A 1 322 ? 12.023 22.297 -15.766 1 96.44 322 VAL A C 1
ATOM 2589 O O . VAL A 1 322 ? 12.703 21.734 -14.906 1 96.44 322 VAL A O 1
ATOM 2592 N N . LEU A 1 323 ? 12.258 23.516 -16.125 1 96.62 323 LEU A N 1
ATOM 2593 C CA . LEU A 1 323 ? 13.273 24.328 -15.461 1 96.62 323 LEU A CA 1
ATOM 2594 C C . LEU A 1 323 ? 12.938 24.516 -13.984 1 96.62 323 LEU A C 1
ATOM 2596 O O . LEU A 1 323 ? 13.82 24.438 -13.133 1 96.62 323 LEU A O 1
ATOM 2600 N N . MET A 1 324 ? 11.703 24.719 -13.742 1 95 324 MET A N 1
ATOM 2601 C CA . MET A 1 324 ? 11.258 24.891 -12.367 1 95 324 MET A CA 1
ATOM 2602 C C . MET A 1 324 ? 11.461 23.609 -11.562 1 95 324 MET A C 1
ATOM 2604 O O . MET A 1 324 ? 11.945 23.641 -10.43 1 95 324 MET A O 1
ATOM 2608 N N . ILE A 1 325 ? 11.094 22.5 -12.141 1 95.38 325 ILE A N 1
ATOM 2609 C CA . ILE A 1 325 ? 11.242 21.203 -11.484 1 95.38 325 ILE A CA 1
ATOM 2610 C C . ILE A 1 325 ? 12.719 20.938 -11.203 1 95.38 325 ILE A C 1
ATOM 2612 O O . ILE A 1 325 ? 13.078 20.453 -10.125 1 95.38 325 ILE A O 1
ATOM 2616 N N . HIS A 1 326 ? 13.523 21.203 -12.188 1 96.81 326 HIS A N 1
ATOM 2617 C CA . HIS A 1 326 ? 14.961 21.031 -12.039 1 96.81 326 HIS A CA 1
ATOM 2618 C C . HIS A 1 326 ? 15.5 21.844 -10.867 1 96.81 326 HIS A C 1
ATOM 2620 O O . HIS A 1 326 ? 16.281 21.344 -10.055 1 96.81 326 HIS A O 1
ATOM 2626 N N . ASP A 1 327 ? 15.109 23 -10.812 1 95.5 327 ASP A N 1
ATOM 2627 C CA . ASP A 1 327 ? 15.539 23.875 -9.719 1 95.5 327 ASP A CA 1
ATOM 2628 C C . ASP A 1 327 ? 15.07 23.344 -8.375 1 95.5 327 ASP A C 1
ATOM 2630 O O . ASP A 1 327 ? 15.82 23.344 -7.398 1 95.5 327 ASP A O 1
ATOM 2634 N N . LEU A 1 328 ? 13.852 22.953 -8.352 1 94.38 328 LEU A N 1
ATOM 2635 C CA . LEU A 1 328 ? 13.289 22.391 -7.125 1 94.38 328 LEU A CA 1
ATOM 2636 C C . LEU A 1 328 ? 14.102 21.203 -6.641 1 94.38 328 LEU A C 1
ATOM 2638 O O . LEU A 1 328 ? 14.438 21.109 -5.457 1 94.38 328 LEU A O 1
ATOM 2642 N N . ILE A 1 329 ? 14.414 20.312 -7.543 1 95.5 329 ILE A N 1
ATOM 2643 C CA . ILE A 1 329 ? 15.156 19.109 -7.207 1 95.5 329 ILE A CA 1
ATOM 2644 C C . ILE A 1 329 ? 16.516 19.469 -6.633 1 95.5 329 ILE A C 1
ATOM 2646 O O . ILE A 1 329 ? 16.906 18.984 -5.574 1 95.5 329 ILE A O 1
ATOM 2650 N N . HIS A 1 330 ? 17.219 20.391 -7.27 1 95.62 330 HIS A N 1
ATOM 2651 C CA . HIS A 1 330 ? 18.531 20.797 -6.809 1 95.62 330 HIS A CA 1
ATOM 2652 C C . HIS A 1 330 ? 18.453 21.516 -5.461 1 95.62 330 HIS A C 1
ATOM 2654 O O . HIS A 1 330 ? 19.281 21.297 -4.586 1 95.62 330 HIS A O 1
ATOM 2660 N N . ALA A 1 331 ? 17.469 22.328 -5.332 1 93.31 331 ALA A N 1
ATOM 2661 C CA . ALA A 1 331 ? 17.312 23.094 -4.098 1 93.31 331 ALA A CA 1
ATOM 2662 C C . ALA A 1 331 ? 17.125 22.172 -2.9 1 93.31 331 ALA A C 1
ATOM 2664 O O . ALA A 1 331 ? 17.656 22.438 -1.814 1 93.31 331 ALA A O 1
ATOM 2665 N N . GLU A 1 332 ? 16.391 21.156 -3.072 1 92.75 332 GLU A N 1
ATOM 2666 C CA . GLU A 1 332 ? 16.125 20.234 -1.972 1 92.75 332 GLU A CA 1
ATOM 2667 C C . GLU A 1 332 ? 17.406 19.5 -1.55 1 92.75 332 GLU A C 1
ATOM 2669 O O . GLU A 1 332 ? 17.625 19.266 -0.36 1 92.75 332 GLU A O 1
ATOM 2674 N N . ALA A 1 333 ? 18.234 19.141 -2.52 1 94.44 333 ALA A N 1
ATOM 2675 C CA . ALA A 1 333 ? 19.531 18.531 -2.195 1 94.44 333 ALA A CA 1
ATOM 2676 C C . ALA A 1 333 ? 20.438 19.531 -1.502 1 94.44 333 ALA A C 1
ATOM 2678 O O . ALA A 1 333 ? 21.141 19.188 -0.543 1 94.44 333 ALA A O 1
ATOM 2679 N N . GLU A 1 334 ? 20.406 20.734 -1.958 1 94.38 334 GLU A N 1
ATOM 2680 C CA . GLU A 1 334 ? 21.266 21.781 -1.403 1 94.38 334 GLU A CA 1
ATOM 2681 C C . GLU A 1 334 ? 20.906 22.078 0.051 1 94.38 334 GLU A C 1
ATOM 2683 O O . GLU A 1 334 ? 21.797 22.312 0.879 1 94.38 334 GLU A O 1
ATOM 2688 N N . LYS A 1 335 ? 19.656 22.047 0.356 1 93.19 335 LYS A N 1
ATOM 2689 C CA . LYS A 1 335 ? 19.188 22.25 1.728 1 93.19 335 LYS A CA 1
ATOM 2690 C C . LYS A 1 335 ? 19.797 21.219 2.67 1 93.19 335 LYS A C 1
ATOM 2692 O O . LYS A 1 335 ? 20.031 21.5 3.846 1 93.19 335 LYS A O 1
ATOM 2697 N N . ILE A 1 336 ? 20.062 20.047 2.137 1 93.5 336 ILE A N 1
ATOM 2698 C CA . ILE A 1 336 ? 20.594 18.953 2.938 1 93.5 336 ILE A CA 1
ATOM 2699 C C . ILE A 1 336 ? 22.109 18.969 2.91 1 93.5 336 ILE A C 1
ATOM 2701 O O . ILE A 1 336 ? 22.766 18.266 3.684 1 93.5 336 ILE A O 1
ATOM 2705 N N . GLY A 1 337 ? 22.672 19.75 2.09 1 92.88 337 GLY A N 1
ATOM 2706 C CA . GLY A 1 337 ? 24.109 19.812 1.949 1 92.88 337 GLY A CA 1
ATOM 2707 C C . GLY A 1 337 ? 24.656 18.812 0.954 1 92.88 337 GLY A C 1
ATOM 2708 O O . GLY A 1 337 ? 25.781 18.328 1.102 1 92.88 337 GLY A O 1
ATOM 2709 N N . GLN A 1 338 ? 23.828 18.391 0.047 1 94.69 338 GLN A N 1
ATOM 2710 C CA . GLN A 1 338 ? 24.234 17.453 -0.993 1 94.69 338 GLN A CA 1
ATOM 2711 C C . GLN A 1 338 ? 24.219 18.109 -2.369 1 94.69 338 GLN A C 1
ATOM 2713 O O . GLN A 1 338 ? 23.688 19.203 -2.531 1 94.69 338 GLN A O 1
ATOM 2718 N N . LYS A 1 339 ? 24.875 17.469 -3.33 1 93.69 339 LYS A N 1
ATOM 2719 C CA . LYS A 1 339 ? 24.938 17.938 -4.715 1 93.69 339 LYS A CA 1
ATOM 2720 C C . LYS A 1 339 ? 24.703 16.797 -5.691 1 93.69 339 LYS A C 1
ATOM 2722 O O . LYS A 1 339 ? 25.172 15.672 -5.473 1 93.69 339 LYS A O 1
ATOM 2727 N N . TYR A 1 340 ? 24.031 17.141 -6.781 1 96.31 340 TYR A N 1
ATOM 2728 C CA . TYR A 1 340 ? 23.703 16.109 -7.758 1 96.31 340 TYR A CA 1
ATOM 2729 C C . TYR A 1 340 ? 24.688 16.125 -8.922 1 96.31 340 TYR A C 1
ATOM 2731 O O . TYR A 1 340 ? 25.234 17.188 -9.273 1 96.31 340 TYR A O 1
ATOM 2739 N N . VAL A 1 341 ? 24.984 15.008 -9.445 1 96.19 341 VAL A N 1
ATOM 2740 C CA . VAL A 1 341 ? 25.469 14.789 -10.805 1 96.19 341 VAL A CA 1
ATOM 2741 C C . VAL A 1 341 ? 24.312 14.312 -11.688 1 96.19 341 VAL A C 1
ATOM 2743 O O . VAL A 1 341 ? 23.594 13.383 -11.336 1 96.19 341 VAL A O 1
ATOM 2746 N N . VAL A 1 342 ? 24.172 14.992 -12.844 1 97.62 342 VAL A N 1
ATOM 2747 C CA . VAL A 1 342 ? 22.938 14.773 -13.586 1 97.62 342 VAL A CA 1
ATOM 2748 C C . VAL A 1 342 ? 23.234 14.023 -14.883 1 97.62 342 VAL A C 1
ATOM 2750 O O . VAL A 1 342 ? 24.25 14.281 -15.539 1 97.62 342 VAL A O 1
ATOM 2753 N N . LEU A 1 343 ? 22.422 13.078 -15.195 1 97.56 343 LEU A N 1
ATOM 2754 C CA . LEU A 1 343 ? 22.406 12.375 -16.469 1 97.56 343 LEU A CA 1
ATOM 2755 C C . LEU A 1 343 ? 21.156 12.727 -17.266 1 97.56 343 LEU A C 1
ATOM 2757 O O . LEU A 1 343 ? 20.031 12.508 -16.797 1 97.56 343 LEU A O 1
ATOM 2761 N N . TYR A 1 344 ? 21.359 13.297 -18.484 1 97.5 344 TYR A N 1
ATOM 2762 C CA . TYR A 1 344 ? 20.25 13.586 -19.391 1 97.5 344 TYR A CA 1
ATOM 2763 C C . TYR A 1 344 ? 20.172 12.555 -20.516 1 97.5 344 TYR A C 1
ATOM 2765 O O . TYR A 1 344 ? 21.047 12.508 -21.375 1 97.5 344 TYR A O 1
ATOM 2773 N N . ASN A 1 345 ? 19.172 11.75 -20.469 1 96.81 345 ASN A N 1
ATOM 2774 C CA . ASN A 1 345 ? 18.844 10.93 -21.625 1 96.81 345 ASN A CA 1
ATOM 2775 C C . ASN A 1 345 ? 17.891 11.656 -22.562 1 96.81 345 ASN A C 1
ATOM 2777 O O . ASN A 1 345 ? 16.75 11.938 -22.203 1 96.81 345 ASN A O 1
ATOM 2781 N N . VAL A 1 346 ? 18.359 11.906 -23.797 1 96.69 346 VAL A N 1
ATOM 2782 C CA . VAL A 1 346 ? 17.594 12.766 -24.688 1 96.69 346 VAL A CA 1
ATOM 2783 C C . VAL A 1 346 ? 17.312 12.039 -26.016 1 96.69 346 VAL A C 1
ATOM 2785 O O . VAL A 1 346 ? 18.203 11.367 -26.547 1 96.69 346 VAL A O 1
ATOM 2788 N N . ASN A 1 347 ? 16.062 12.234 -26.406 1 95.38 347 ASN A N 1
ATOM 2789 C CA . ASN A 1 347 ? 15.734 11.719 -27.719 1 95.38 347 ASN A CA 1
ATOM 2790 C C . ASN A 1 347 ? 16.562 12.398 -28.812 1 95.38 347 ASN A C 1
ATOM 2792 O O . ASN A 1 347 ? 16.578 13.625 -28.906 1 95.38 347 ASN A O 1
ATOM 2796 N N . GLU A 1 348 ? 17.156 11.562 -29.688 1 94.12 348 GLU A N 1
ATOM 2797 C CA . GLU A 1 348 ? 18.078 12.078 -30.703 1 94.12 348 GLU A CA 1
ATOM 2798 C C . GLU A 1 348 ? 17.375 13.047 -31.641 1 94.12 348 GLU A C 1
ATOM 2800 O O . GLU A 1 348 ? 17.953 14.055 -32.031 1 94.12 348 GLU A O 1
ATOM 2805 N N . LYS A 1 349 ? 16.156 12.797 -31.969 1 93.12 349 LYS A N 1
ATOM 2806 C CA . LYS A 1 349 ? 15.391 13.594 -32.938 1 93.12 349 LYS A CA 1
ATOM 2807 C C . LYS A 1 349 ? 14.938 14.914 -32.312 1 93.12 349 LYS A C 1
ATOM 2809 O O . LYS A 1 349 ? 14.617 15.867 -33.031 1 93.12 349 LYS A O 1
ATOM 2814 N N . PHE A 1 350 ? 15.016 14.969 -31.016 1 93 350 PHE A N 1
ATOM 2815 C CA . PHE A 1 350 ? 14.492 16.141 -30.328 1 93 350 PHE A CA 1
ATOM 2816 C C . PHE A 1 350 ? 15.617 16.938 -29.656 1 93 350 PHE A C 1
ATOM 2818 O O . PHE A 1 350 ? 15.367 17.953 -29.016 1 93 350 PHE A O 1
ATOM 2825 N N . PHE A 1 351 ? 16.812 16.531 -29.781 1 94.56 351 PHE A N 1
ATOM 2826 C CA . PHE A 1 351 ? 17.953 17.109 -29.078 1 94.56 351 PHE A CA 1
ATOM 2827 C C . PHE A 1 351 ? 18.078 18.594 -29.391 1 94.56 351 PHE A C 1
ATOM 2829 O O . PHE A 1 351 ? 18.266 19.406 -28.484 1 94.56 351 PHE A O 1
ATOM 2836 N N . GLU A 1 352 ? 17.953 18.938 -30.656 1 93.62 352 GLU A N 1
ATOM 2837 C CA . GLU A 1 352 ? 18.125 20.328 -31.062 1 93.62 352 GLU A CA 1
ATOM 2838 C C . GLU A 1 352 ? 17.031 21.219 -30.469 1 93.62 352 GLU A C 1
ATOM 2840 O O . GLU A 1 352 ? 17.281 22.375 -30.141 1 93.62 352 GLU A O 1
ATOM 2845 N N . ASP A 1 353 ? 15.82 20.688 -30.344 1 92.19 353 ASP A N 1
ATOM 2846 C CA . ASP A 1 353 ? 14.68 21.438 -29.828 1 92.19 353 ASP A CA 1
ATOM 2847 C C . ASP A 1 353 ? 14.836 21.734 -28.344 1 92.19 353 ASP A C 1
ATOM 2849 O O . ASP A 1 353 ? 14.289 22.719 -27.828 1 92.19 353 ASP A O 1
ATOM 2853 N N . VAL A 1 354 ? 15.594 20.812 -27.656 1 94.19 354 VAL A N 1
ATOM 2854 C CA . VAL A 1 354 ? 15.617 20.953 -26.203 1 94.19 354 VAL A CA 1
ATOM 2855 C C . VAL A 1 354 ? 17.031 21.297 -25.734 1 94.19 354 VAL A C 1
ATOM 2857 O O . VAL A 1 354 ? 17.281 21.438 -24.531 1 94.19 354 VAL A O 1
ATOM 2860 N N . LYS A 1 355 ? 17.984 21.453 -26.578 1 94.12 355 LYS A N 1
ATOM 2861 C CA . LYS A 1 355 ? 19.375 21.719 -26.266 1 94.12 355 LYS A CA 1
ATOM 2862 C C . LYS A 1 355 ? 19.516 22.953 -25.391 1 94.12 355 LYS A C 1
ATOM 2864 O O . LYS A 1 355 ? 20.266 22.953 -24.406 1 94.12 355 LYS A O 1
ATOM 2869 N N . ASP A 1 356 ? 18.812 23.969 -25.688 1 94.75 356 ASP A N 1
ATOM 2870 C CA . ASP A 1 356 ? 18.906 25.219 -24.953 1 94.75 356 ASP A CA 1
ATOM 2871 C C . ASP A 1 356 ? 18.484 25.031 -23.484 1 94.75 356 ASP A C 1
ATOM 2873 O O . ASP A 1 356 ? 19.109 25.562 -22.578 1 94.75 356 ASP A O 1
ATOM 2877 N N . VAL A 1 357 ? 17.391 24.328 -23.297 1 96.38 357 VAL A N 1
ATOM 2878 C CA . VAL A 1 357 ? 16.891 24.109 -21.938 1 96.38 357 VAL A CA 1
ATOM 2879 C C . VAL A 1 357 ? 17.875 23.25 -21.156 1 96.38 357 VAL A C 1
ATOM 2881 O O . VAL A 1 357 ? 18.078 23.469 -19.969 1 96.38 357 VAL A O 1
ATOM 2884 N N . ILE A 1 358 ? 18.469 22.281 -21.812 1 96.94 358 ILE A N 1
ATOM 2885 C CA . ILE A 1 358 ? 19.469 21.422 -21.172 1 96.94 358 ILE A CA 1
ATOM 2886 C C . ILE A 1 358 ? 20.672 22.25 -20.734 1 96.94 358 ILE A C 1
ATOM 2888 O O . ILE A 1 358 ? 21.141 22.125 -19.609 1 96.94 358 ILE A O 1
ATOM 2892 N N . VAL A 1 359 ? 21.078 23.094 -21.609 1 97 359 VAL A N 1
ATOM 2893 C CA . VAL A 1 359 ? 22.234 23.953 -21.312 1 97 359 VAL A CA 1
ATOM 2894 C C . VAL A 1 359 ? 21.875 24.875 -20.141 1 97 359 VAL A C 1
ATOM 2896 O O . VAL A 1 359 ? 22.703 25.125 -19.266 1 97 359 VAL A O 1
ATOM 2899 N N . LYS A 1 360 ? 20.719 25.406 -20.125 1 96.94 360 LYS A N 1
ATOM 2900 C CA . LYS A 1 360 ? 20.266 26.266 -19.016 1 96.94 360 LYS A CA 1
ATOM 2901 C C . LYS A 1 360 ? 20.297 25.516 -17.688 1 96.94 360 LYS A C 1
ATOM 2903 O O . LYS A 1 360 ? 20.688 26.078 -16.672 1 96.94 360 LYS A O 1
ATOM 2908 N N . MET A 1 361 ? 19.781 24.297 -17.703 1 97.44 361 MET A N 1
ATOM 2909 C CA . MET A 1 361 ? 19.781 23.484 -16.5 1 97.44 361 MET A CA 1
ATOM 2910 C C . MET A 1 361 ? 21.203 23.203 -16.031 1 97.44 361 MET A C 1
ATOM 2912 O O . MET A 1 361 ? 21.5 23.281 -14.836 1 97.44 361 MET A O 1
ATOM 2916 N N . ILE A 1 362 ? 22.078 22.938 -16.969 1 97.06 362 ILE A N 1
ATOM 2917 C CA . ILE A 1 362 ? 23.484 22.672 -16.656 1 97.06 362 ILE A CA 1
ATOM 2918 C C . ILE A 1 362 ? 24.141 23.922 -16.094 1 97.06 362 ILE A C 1
ATOM 2920 O O . ILE A 1 362 ? 24.922 23.859 -15.133 1 97.06 362 ILE A O 1
ATOM 2924 N N . LYS A 1 363 ? 23.844 25.016 -16.625 1 96.25 363 LYS A N 1
ATOM 2925 C CA . LYS A 1 363 ? 24.375 26.281 -16.141 1 96.25 363 LYS A CA 1
ATOM 2926 C C . LYS A 1 363 ? 23.906 26.562 -14.711 1 96.25 363 LYS A C 1
ATOM 2928 O O . LYS A 1 363 ? 24.688 27.047 -13.891 1 96.25 363 LYS A O 1
ATOM 2933 N N . ARG A 1 364 ? 22.641 26.281 -14.469 1 95.56 364 ARG A N 1
ATOM 2934 C CA . ARG A 1 364 ? 22.109 26.422 -13.117 1 95.56 364 ARG A CA 1
ATOM 2935 C C . ARG A 1 364 ? 22.922 25.609 -12.117 1 95.56 364 ARG A C 1
ATOM 2937 O O . ARG A 1 364 ? 23.188 26.078 -11.008 1 95.56 364 ARG A O 1
ATOM 2944 N N . ASP A 1 365 ? 23.25 24.438 -12.531 1 94.38 365 ASP A N 1
ATOM 2945 C CA . ASP A 1 365 ? 23.984 23.531 -11.656 1 94.38 365 ASP A CA 1
ATOM 2946 C C . ASP A 1 365 ? 25.438 23.938 -11.523 1 94.38 365 ASP A C 1
ATOM 2948 O O . ASP A 1 365 ? 26.125 23.531 -10.586 1 94.38 365 ASP A O 1
ATOM 2952 N N . ASN A 1 366 ? 25.984 24.656 -12.492 1 93.56 366 ASN A N 1
ATOM 2953 C CA . ASN A 1 366 ? 27.375 25.047 -12.602 1 93.56 366 ASN A CA 1
ATOM 2954 C C . ASN A 1 366 ? 28.297 23.828 -12.547 1 93.56 366 ASN A C 1
ATOM 2956 O O . ASN A 1 366 ? 29.297 23.828 -11.82 1 93.56 366 ASN A O 1
ATOM 2960 N N . ARG A 1 367 ? 27.906 22.75 -13.18 1 92.75 367 ARG A N 1
ATOM 2961 C CA . ARG A 1 367 ? 28.641 21.5 -13.297 1 92.75 367 ARG A CA 1
ATOM 2962 C C . ARG A 1 367 ? 28.375 20.828 -14.641 1 92.75 367 ARG A C 1
ATOM 2964 O O . ARG A 1 367 ? 27.281 20.953 -15.195 1 92.75 367 ARG A O 1
ATOM 2971 N N . CYS A 1 368 ? 29.406 20.141 -15.102 1 94.94 368 CYS A N 1
ATOM 2972 C CA . CYS A 1 368 ? 29.219 19.375 -16.328 1 94.94 368 CYS A CA 1
ATOM 2973 C C . CYS A 1 368 ? 28.219 18.25 -16.141 1 94.94 368 CYS A C 1
ATOM 2975 O O . CYS A 1 368 ? 27.984 17.797 -15.016 1 94.94 368 CYS A O 1
ATOM 2977 N N . ALA A 1 369 ? 27.594 17.922 -17.219 1 96.81 369 ALA A N 1
ATOM 2978 C CA . ALA A 1 369 ? 26.641 16.828 -17.156 1 96.81 369 ALA A CA 1
ATOM 2979 C C . ALA A 1 369 ? 26.828 15.867 -18.328 1 96.81 369 ALA A C 1
ATOM 2981 O O . ALA A 1 369 ? 27.406 16.234 -19.359 1 96.81 369 ALA A O 1
ATOM 2982 N N . LEU A 1 370 ? 26.484 14.641 -18.078 1 96.31 370 LEU A N 1
ATOM 2983 C CA . LEU A 1 370 ? 26.469 13.648 -19.156 1 96.31 370 LEU A CA 1
ATOM 2984 C C . LEU A 1 370 ? 25.156 13.664 -19.906 1 96.31 370 LEU A C 1
ATOM 2986 O O . LEU A 1 370 ? 24.094 13.891 -19.312 1 96.31 370 LEU A O 1
ATOM 2990 N N . VAL A 1 371 ? 25.203 13.438 -21.203 1 96.56 371 VAL A N 1
ATOM 2991 C CA . VAL A 1 371 ? 24.031 13.336 -22.062 1 96.56 371 VAL A CA 1
ATOM 2992 C C . VAL A 1 371 ? 24.125 12.07 -22.906 1 96.56 371 VAL A C 1
ATOM 2994 O O . VAL A 1 371 ? 25.125 11.828 -23.578 1 96.56 371 VAL A O 1
ATOM 2997 N N . ARG A 1 372 ? 23.125 11.312 -22.812 1 95.62 372 ARG A N 1
ATOM 2998 C CA . ARG A 1 372 ? 23.016 10.133 -23.672 1 95.62 372 ARG A CA 1
ATOM 2999 C C . ARG A 1 372 ? 21.859 10.297 -24.672 1 95.62 372 ARG A C 1
ATOM 3001 O O . ARG A 1 372 ? 20.781 10.773 -24.297 1 95.62 372 ARG A O 1
ATOM 3008 N N . LEU A 1 373 ? 22.141 9.953 -25.875 1 95.44 373 LEU A N 1
ATOM 3009 C CA . LEU A 1 373 ? 21.125 10.062 -26.922 1 95.44 373 LEU A CA 1
ATOM 3010 C C . LEU A 1 373 ? 20.469 8.711 -27.172 1 95.44 373 LEU A C 1
ATOM 3012 O O . LEU A 1 373 ? 21.141 7.684 -27.219 1 95.44 373 LEU A O 1
ATOM 3016 N N . PHE A 1 374 ? 19.188 8.766 -27.203 1 93.38 374 PHE A N 1
ATOM 3017 C CA . PHE A 1 374 ? 18.422 7.551 -27.469 1 93.38 374 PHE A CA 1
ATOM 3018 C C . PHE A 1 374 ? 17.297 7.824 -28.469 1 93.38 374 PHE A C 1
ATOM 3020 O O . PHE A 1 374 ? 17.125 8.961 -28.906 1 93.38 374 PHE A O 1
ATOM 3027 N N . ASP A 1 375 ? 16.656 6.746 -28.953 1 90.5 375 ASP A N 1
ATOM 3028 C CA . ASP A 1 375 ? 15.508 6.852 -29.844 1 90.5 375 ASP A CA 1
ATOM 3029 C C . ASP A 1 375 ? 14.266 6.227 -29.219 1 90.5 375 ASP A C 1
ATOM 3031 O O . ASP A 1 375 ? 14.305 5.086 -28.75 1 90.5 375 ASP A O 1
ATOM 3035 N N . ASP A 1 376 ? 13.203 7.016 -29.109 1 88.38 376 ASP A N 1
ATOM 3036 C CA . ASP A 1 376 ? 11.922 6.602 -28.562 1 88.38 376 ASP A CA 1
ATOM 3037 C C . ASP A 1 376 ? 10.773 7.379 -29.203 1 88.38 376 ASP A C 1
ATOM 3039 O O . ASP A 1 376 ? 10.906 8.57 -29.484 1 88.38 376 ASP A O 1
ATOM 3043 N N . PRO A 1 377 ? 9.68 6.672 -29.406 1 85.38 377 PRO A N 1
ATOM 3044 C CA . PRO A 1 377 ? 8.578 7.355 -30.078 1 85.38 377 PRO A CA 1
ATOM 3045 C C . PRO A 1 377 ? 7.898 8.398 -29.203 1 85.38 377 PRO A C 1
ATOM 3047 O O . PRO A 1 377 ? 7.312 9.359 -29.719 1 85.38 377 PRO A O 1
ATOM 3050 N N . GLU A 1 378 ? 7.945 8.219 -27.953 1 88.62 378 GLU A N 1
ATOM 3051 C CA . GLU A 1 378 ? 7.156 9.086 -27.094 1 88.62 378 GLU A CA 1
ATOM 3052 C C . GLU A 1 378 ? 8.055 9.859 -26.125 1 88.62 378 GLU A C 1
ATOM 3054 O O . GLU A 1 378 ? 7.832 11.047 -25.875 1 88.62 378 GLU A O 1
ATOM 3059 N N . LYS A 1 379 ? 9.062 9.273 -25.656 1 92.62 379 LYS A N 1
ATOM 3060 C CA . LYS A 1 379 ? 9.914 9.875 -24.641 1 92.62 379 LYS A CA 1
ATOM 3061 C C . LYS A 1 379 ? 10.891 10.875 -25.25 1 92.62 379 LYS A C 1
ATOM 3063 O O . LYS A 1 379 ? 11.609 10.539 -26.203 1 92.62 379 LYS A O 1
ATOM 3068 N N . LEU A 1 380 ? 10.906 12.07 -24.734 1 95 380 LEU A N 1
ATOM 3069 C CA . LEU A 1 380 ? 11.75 13.133 -25.266 1 95 380 LEU A CA 1
ATOM 3070 C C . LEU A 1 380 ? 13.008 13.305 -24.422 1 95 380 LEU A C 1
ATOM 3072 O O . LEU A 1 380 ? 14.117 13.375 -24.969 1 95 380 LEU A O 1
ATOM 3076 N N . ILE A 1 381 ? 12.828 13.445 -23.172 1 97 381 ILE A N 1
ATOM 3077 C CA . ILE A 1 381 ? 13.93 13.609 -22.234 1 97 381 ILE A CA 1
ATOM 3078 C C . ILE A 1 381 ? 13.688 12.75 -20.984 1 97 381 ILE A C 1
ATOM 3080 O O . ILE A 1 381 ? 12.555 12.664 -20.5 1 97 381 ILE A O 1
ATOM 3084 N N . ASP A 1 382 ? 14.641 12.039 -20.5 1 96.31 382 ASP A N 1
ATOM 3085 C CA . ASP A 1 382 ? 14.664 11.328 -19.219 1 96.31 382 ASP A CA 1
ATOM 3086 C C . ASP A 1 382 ? 15.875 11.75 -18.391 1 96.31 382 ASP A C 1
ATOM 3088 O O . ASP A 1 382 ? 17.016 11.414 -18.719 1 96.31 382 ASP A O 1
ATOM 3092 N N . THR A 1 383 ? 15.594 12.445 -17.328 1 97.69 383 THR A N 1
ATOM 3093 C CA . THR A 1 383 ? 16.656 13.016 -16.516 1 97.69 383 THR A CA 1
ATOM 3094 C C . THR A 1 383 ? 16.781 12.273 -15.188 1 97.69 383 THR A C 1
ATOM 3096 O O . THR A 1 383 ? 15.781 12.055 -14.492 1 97.69 383 THR A O 1
ATOM 3099 N N . GLU A 1 384 ? 17.953 11.953 -14.836 1 96.94 384 GLU A N 1
ATOM 3100 C CA . GLU A 1 384 ? 18.234 11.25 -13.594 1 96.94 384 GLU A CA 1
ATOM 3101 C C . GLU A 1 384 ? 19.234 12.031 -12.734 1 96.94 384 GLU A C 1
ATOM 3103 O O . GLU A 1 384 ? 20.234 12.531 -13.25 1 96.94 384 GLU A O 1
ATOM 3108 N N . TYR A 1 385 ? 18.953 12.18 -11.492 1 97.81 385 TYR A N 1
ATOM 3109 C CA . TYR A 1 385 ? 19.812 12.883 -10.539 1 97.81 385 TYR A CA 1
ATOM 3110 C C . TYR A 1 385 ? 20.5 11.898 -9.602 1 97.81 385 TYR A C 1
ATOM 3112 O O . TYR A 1 385 ? 19.844 11.117 -8.914 1 97.81 385 TYR A O 1
ATOM 3120 N N . PHE A 1 386 ? 21.844 12.031 -9.57 1 97.06 386 PHE A N 1
ATOM 3121 C CA . PHE A 1 386 ? 22.625 11.125 -8.734 1 97.06 386 PHE A CA 1
ATOM 3122 C C . PHE A 1 386 ? 23.375 11.898 -7.656 1 97.06 386 PHE A C 1
ATOM 3124 O O . PHE A 1 386 ? 23.891 12.992 -7.91 1 97.06 386 PHE A O 1
ATOM 3131 N N . ILE A 1 387 ? 23.422 11.359 -6.484 1 96.62 387 ILE A N 1
ATOM 3132 C CA . ILE A 1 387 ? 24.469 11.75 -5.547 1 96.62 387 ILE A CA 1
ATOM 3133 C C . ILE A 1 387 ? 25.594 10.719 -5.578 1 96.62 387 ILE A C 1
ATOM 3135 O O . ILE A 1 387 ? 25.391 9.562 -5.949 1 96.62 387 ILE A O 1
ATOM 3139 N N . ILE A 1 388 ? 26.812 11.219 -5.305 1 95.56 388 ILE A N 1
ATOM 3140 C CA . ILE A 1 388 ? 27.891 10.289 -5.023 1 95.56 388 ILE A CA 1
ATOM 3141 C C . ILE A 1 388 ? 27.938 9.984 -3.527 1 95.56 388 ILE A C 1
ATOM 3143 O O . ILE A 1 388 ? 28.234 10.867 -2.717 1 95.56 388 ILE A O 1
ATOM 3147 N N . ASN A 1 389 ? 27.672 8.742 -3.145 1 95.19 389 ASN A N 1
ATOM 3148 C CA . ASN A 1 389 ? 27.422 8.438 -1.739 1 95.19 389 ASN A CA 1
ATOM 3149 C C . ASN A 1 389 ? 28.734 8.398 -0.944 1 95.19 389 ASN A C 1
ATOM 3151 O O . ASN A 1 389 ? 29.797 8.695 -1.48 1 95.19 389 ASN A O 1
ATOM 3155 N N . ASN A 1 390 ? 28.672 8.055 0.321 1 95.94 390 ASN A N 1
ATOM 3156 C CA . ASN A 1 390 ? 29.766 8.156 1.286 1 95.94 390 ASN A CA 1
ATOM 3157 C C . ASN A 1 390 ? 30.906 7.223 0.926 1 95.94 390 ASN A C 1
ATOM 3159 O O . ASN A 1 390 ? 32.031 7.379 1.432 1 95.94 390 ASN A O 1
ATOM 3163 N N . CYS A 1 391 ? 30.688 6.305 -0.023 1 92.5 391 CYS A N 1
ATOM 3164 C CA . CYS A 1 391 ? 31.766 5.391 -0.405 1 92.5 391 CYS A CA 1
ATOM 3165 C C . CYS A 1 391 ? 32.031 5.477 -1.9 1 92.5 391 CYS A C 1
ATOM 3167 O O . CYS A 1 391 ? 32.656 4.566 -2.475 1 92.5 391 CYS A O 1
ATOM 3169 N N . GLY A 1 392 ? 31.484 6.473 -2.568 1 92.12 392 GLY A N 1
ATOM 3170 C CA . GLY A 1 392 ? 31.938 6.82 -3.906 1 92.12 392 GLY A CA 1
ATOM 3171 C C . GLY A 1 392 ? 31.078 6.207 -5 1 92.12 392 GLY A C 1
ATOM 3172 O O . GLY A 1 392 ? 31.5 6.148 -6.16 1 92.12 392 GLY A O 1
ATOM 3173 N N . VAL A 1 393 ? 29.969 5.762 -4.723 1 93.06 393 VAL A N 1
ATOM 3174 C CA . VAL A 1 393 ? 29.109 5.109 -5.699 1 93.06 393 VAL A CA 1
ATOM 3175 C C . VAL A 1 393 ? 27.922 6.023 -6.031 1 93.06 393 VAL A C 1
ATOM 3177 O O . VAL A 1 393 ? 27.297 6.59 -5.133 1 93.06 393 VAL A O 1
ATOM 3180 N N . PRO A 1 394 ? 27.609 6.156 -7.312 1 94.56 394 PRO A N 1
ATOM 3181 C CA . PRO A 1 394 ? 26.438 6.941 -7.676 1 94.56 394 PRO A CA 1
ATOM 3182 C C . PRO A 1 394 ? 25.125 6.289 -7.23 1 94.56 394 PRO A C 1
ATOM 3184 O O . PRO A 1 394 ? 24.969 5.074 -7.375 1 94.56 394 PRO A O 1
ATOM 3187 N N . VAL A 1 395 ? 24.266 7.027 -6.645 1 94 395 VAL A N 1
ATOM 3188 C CA . VAL A 1 395 ? 22.938 6.578 -6.23 1 94 395 VAL A CA 1
ATOM 3189 C C . VAL A 1 395 ? 21.875 7.52 -6.797 1 94 395 VAL A C 1
ATOM 3191 O O . VAL A 1 395 ? 21.875 8.719 -6.508 1 94 395 VAL A O 1
ATOM 3194 N N . GLU A 1 396 ? 20.984 6.965 -7.578 1 93.94 396 GLU A N 1
ATOM 3195 C CA . GLU A 1 396 ? 19.922 7.777 -8.148 1 93.94 396 GLU A CA 1
ATOM 3196 C C . GLU A 1 396 ? 18.891 8.172 -7.09 1 93.94 396 GLU A C 1
ATOM 3198 O O . GLU A 1 396 ? 18.344 7.309 -6.395 1 93.94 396 GLU A O 1
ATOM 3203 N N . ILE A 1 397 ? 18.578 9.422 -7 1 93.94 397 ILE A N 1
ATOM 3204 C CA . ILE A 1 397 ? 17.656 9.906 -5.977 1 93.94 397 ILE A CA 1
ATOM 3205 C C . ILE A 1 397 ? 16.406 10.477 -6.637 1 93.94 397 ILE A C 1
ATOM 3207 O O . ILE A 1 397 ? 15.281 10.125 -6.254 1 93.94 397 ILE A O 1
ATOM 3211 N N . GLY A 1 398 ? 16.531 11.312 -7.539 1 92.31 398 GLY A N 1
ATOM 3212 C CA . GLY A 1 398 ? 15.406 11.961 -8.188 1 92.31 398 GLY A CA 1
ATOM 3213 C C . GLY A 1 398 ? 15.414 11.797 -9.695 1 92.31 398 GLY A C 1
ATOM 3214 O O . GLY A 1 398 ? 16.422 11.391 -10.281 1 92.31 398 GLY A O 1
ATOM 3215 N N . SER A 1 399 ? 14.266 12.109 -10.281 1 95.5 399 SER A N 1
ATOM 3216 C CA . SER A 1 399 ? 14.156 12.008 -11.734 1 95.5 399 SER A CA 1
ATOM 3217 C C . SER A 1 399 ? 12.938 12.766 -12.25 1 95.5 399 SER A C 1
ATOM 3219 O O . SER A 1 399 ? 12.023 13.07 -11.484 1 95.5 399 SER A O 1
ATOM 3221 N N . TRP A 1 400 ? 13.008 13.148 -13.453 1 96.25 400 TRP A N 1
ATOM 3222 C CA . TRP A 1 400 ? 11.828 13.586 -14.188 1 96.25 400 TRP A CA 1
ATOM 3223 C C . TRP A 1 400 ? 11.922 13.195 -15.656 1 96.25 400 TRP A C 1
ATOM 3225 O O . TRP A 1 400 ? 13.023 13.039 -16.188 1 96.25 400 TRP A O 1
ATOM 3235 N N . THR A 1 401 ? 10.812 12.992 -16.312 1 96.5 401 THR A N 1
ATOM 3236 C CA . THR A 1 401 ? 10.727 12.578 -17.703 1 96.5 401 THR A CA 1
ATOM 3237 C C . THR A 1 401 ? 9.727 13.453 -18.469 1 96.5 401 THR A C 1
ATOM 3239 O O . THR A 1 401 ? 8.656 13.773 -17.938 1 96.5 401 THR A O 1
ATOM 3242 N N . LEU A 1 402 ? 10.133 13.891 -19.625 1 96.88 402 LEU A N 1
ATOM 3243 C CA . LEU A 1 402 ? 9.258 14.594 -20.547 1 96.88 402 LEU A CA 1
ATOM 3244 C C . LEU A 1 402 ? 8.875 13.703 -21.719 1 96.88 402 LEU A C 1
ATOM 3246 O O . LEU A 1 402 ? 9.742 13.141 -22.391 1 96.88 402 LEU A O 1
ATOM 3250 N N . SER A 1 403 ? 7.594 13.578 -21.922 1 94.88 403 SER A N 1
ATOM 3251 C CA . SER A 1 403 ? 7.066 12.781 -23.031 1 94.88 403 SER A CA 1
ATOM 3252 C C . SER A 1 403 ? 6.023 13.555 -23.828 1 94.88 403 SER A C 1
ATOM 3254 O O . SER A 1 403 ? 5.453 14.531 -23.328 1 94.88 403 SER A O 1
ATOM 3256 N N . LYS A 1 404 ? 5.91 13.102 -25.062 1 92.88 404 LYS A N 1
ATOM 3257 C CA . LYS A 1 404 ? 4.859 13.609 -25.938 1 92.88 404 LYS A CA 1
ATOM 3258 C C . LYS A 1 404 ? 3.904 12.492 -26.359 1 92.88 404 LYS A C 1
ATOM 3260 O O . LYS A 1 404 ? 4.316 11.523 -27 1 92.88 404 LYS A O 1
ATOM 3265 N N . LYS A 1 405 ? 2.664 12.547 -25.984 1 84.12 405 LYS A N 1
ATOM 3266 C CA . LYS A 1 405 ? 1.699 11.492 -26.266 1 84.12 405 LYS A CA 1
ATOM 3267 C C . LYS A 1 405 ? 0.942 11.773 -27.562 1 84.12 405 LYS A C 1
ATOM 3269 O O . LYS A 1 405 ? 0.699 10.859 -28.359 1 84.12 405 LYS A O 1
ATOM 3274 N N . ARG A 1 406 ? 0.389 12.953 -27.703 1 82.69 406 ARG A N 1
ATOM 3275 C CA . ARG A 1 406 ? -0.261 13.406 -28.922 1 82.69 406 ARG A CA 1
ATOM 3276 C C . ARG A 1 406 ? 0.268 14.773 -29.344 1 82.69 406 ARG A C 1
ATOM 3278 O O . ARG A 1 406 ? 1.136 15.344 -28.688 1 82.69 406 ARG A O 1
ATOM 3285 N N . ASP A 1 407 ? -0.174 15.172 -30.469 1 78.12 407 ASP A N 1
ATOM 3286 C CA . ASP A 1 407 ? 0.385 16.375 -31.078 1 78.12 407 ASP A CA 1
ATOM 3287 C C . ASP A 1 407 ? 0.283 17.562 -30.141 1 78.12 407 ASP A C 1
ATOM 3289 O O . ASP A 1 407 ? 1.12 18.469 -30.188 1 78.12 407 ASP A O 1
ATOM 3293 N N . ASP A 1 408 ? -0.57 17.562 -29.281 1 85.69 408 ASP A N 1
ATOM 3294 C CA . ASP A 1 408 ? -0.735 18.766 -28.469 1 85.69 408 ASP A CA 1
ATOM 3295 C C . ASP A 1 408 ? -0.759 18.422 -26.984 1 85.69 408 ASP A C 1
ATOM 3297 O O . ASP A 1 408 ? -1.413 19.109 -26.188 1 85.69 408 ASP A O 1
ATOM 3301 N N . LEU A 1 409 ? -0.109 17.344 -26.609 1 92.81 409 LEU A N 1
ATOM 3302 C CA . LEU A 1 409 ? -0.123 16.984 -25.188 1 92.81 409 LEU A CA 1
ATOM 3303 C C . LEU A 1 409 ? 1.263 16.547 -24.734 1 92.81 409 LEU A C 1
ATOM 3305 O O . LEU A 1 409 ? 1.787 15.531 -25.188 1 92.81 409 LEU A O 1
ATOM 3309 N N . TYR A 1 410 ? 1.852 17.359 -23.859 1 94.81 410 TYR A N 1
ATOM 3310 C CA . TYR A 1 410 ? 3.135 17.078 -23.234 1 94.81 410 TYR A CA 1
ATOM 3311 C C . TYR A 1 410 ? 2.945 16.656 -21.781 1 94.81 410 TYR A C 1
ATOM 3313 O O . TYR A 1 410 ? 2.104 17.203 -21.062 1 94.81 410 TYR A O 1
ATOM 3321 N N . ILE A 1 411 ? 3.684 15.664 -21.391 1 95.19 411 ILE A N 1
ATOM 3322 C CA . ILE A 1 411 ? 3.562 15.133 -20.031 1 95.19 411 ILE A CA 1
ATOM 3323 C C . ILE A 1 411 ? 4.922 15.172 -19.344 1 95.19 411 ILE A C 1
ATOM 3325 O O . ILE A 1 411 ? 5.926 14.734 -19.906 1 95.19 411 ILE A O 1
ATOM 3329 N N . VAL A 1 412 ? 4.949 15.727 -18.172 1 95.75 412 VAL A N 1
ATOM 3330 C CA . VAL A 1 412 ? 6.145 15.68 -17.344 1 95.75 412 VAL A CA 1
ATOM 3331 C C . VAL A 1 412 ? 5.871 14.852 -16.094 1 95.75 412 VAL A C 1
ATOM 3333 O O . VAL A 1 412 ? 4.988 15.195 -15.297 1 95.75 412 VAL A O 1
ATOM 3336 N N . LYS A 1 413 ? 6.539 13.781 -15.977 1 95.5 413 LYS A N 1
ATOM 3337 C CA . LYS A 1 413 ? 6.523 12.992 -14.75 1 95.5 413 LYS A CA 1
ATOM 3338 C C . LYS A 1 413 ? 7.746 13.289 -13.891 1 95.5 413 LYS A C 1
ATOM 3340 O O . LYS A 1 413 ? 8.883 13.211 -14.367 1 95.5 413 LYS A O 1
ATOM 3345 N N . SER A 1 414 ? 7.484 13.617 -12.688 1 94.75 414 SER A N 1
ATOM 3346 C CA . SER A 1 414 ? 8.625 13.977 -11.852 1 94.75 414 SER A CA 1
ATOM 3347 C C . SER A 1 414 ? 8.5 13.383 -10.453 1 94.75 414 SER A C 1
ATOM 3349 O O . SER A 1 414 ? 7.383 13.195 -9.953 1 94.75 414 SER A O 1
ATOM 3351 N N . ALA A 1 415 ? 9.555 13.031 -9.867 1 94.5 415 ALA A N 1
ATOM 3352 C CA . ALA A 1 415 ? 9.75 12.68 -8.461 1 94.5 415 ALA A CA 1
ATOM 3353 C C . ALA A 1 415 ? 10.844 13.547 -7.832 1 94.5 415 ALA A C 1
ATOM 3355 O O . ALA A 1 415 ? 11.984 13.109 -7.688 1 94.5 415 ALA A O 1
ATOM 3356 N N . PRO A 1 416 ? 10.461 14.727 -7.406 1 91.88 416 PRO A N 1
ATOM 3357 C CA . PRO A 1 416 ? 11.469 15.719 -7.035 1 91.88 416 PRO A CA 1
ATOM 3358 C C . PRO A 1 416 ? 12.344 15.273 -5.871 1 91.88 416 PRO A C 1
ATOM 3360 O O . PRO A 1 416 ? 13.516 15.648 -5.789 1 91.88 416 PRO A O 1
ATOM 3363 N N . ILE A 1 417 ? 11.805 14.516 -4.957 1 94.69 417 ILE A N 1
ATOM 3364 C CA . ILE A 1 417 ? 12.633 14.078 -3.836 1 94.69 417 ILE A CA 1
ATOM 3365 C C . ILE A 1 417 ? 12.875 12.57 -3.928 1 94.69 417 ILE A C 1
ATOM 3367 O O . ILE A 1 417 ? 13.312 11.945 -2.961 1 94.69 417 ILE A O 1
ATOM 3371 N N . GLY A 1 418 ? 12.57 11.992 -5.059 1 95 418 GLY A N 1
ATOM 3372 C CA . GLY A 1 418 ? 12.656 10.547 -5.18 1 95 418 GLY A CA 1
ATOM 3373 C C . GLY A 1 418 ? 11.68 9.812 -4.285 1 95 418 GLY A C 1
ATOM 3374 O O . GLY A 1 418 ? 10.602 10.32 -3.988 1 95 418 GLY A O 1
ATOM 3375 N N . SER A 1 419 ? 12.008 8.609 -3.977 1 96.19 419 SER A N 1
ATOM 3376 C CA . SER A 1 419 ? 11.195 7.875 -3.012 1 96.19 419 SER A CA 1
ATOM 3377 C C . SER A 1 419 ? 11.461 8.352 -1.589 1 96.19 419 SER A C 1
ATOM 3379 O O . SER A 1 419 ? 12.5 8.961 -1.317 1 96.19 419 SER A O 1
ATOM 3381 N N . ILE A 1 420 ? 10.531 8.125 -0.731 1 97.25 420 ILE A N 1
ATOM 3382 C CA . ILE A 1 420 ? 10.711 8.484 0.671 1 97.25 420 ILE A CA 1
ATOM 3383 C C . ILE A 1 420 ? 11.961 7.801 1.219 1 97.25 420 ILE A C 1
ATOM 3385 O O . ILE A 1 420 ? 12.75 8.422 1.941 1 97.25 420 ILE A O 1
ATOM 3389 N N . GLU A 1 421 ? 12.195 6.566 0.851 1 96.5 421 GLU A N 1
ATOM 3390 C CA . GLU A 1 421 ? 13.344 5.789 1.297 1 96.5 421 GLU A CA 1
ATOM 3391 C C . GLU A 1 421 ? 14.648 6.414 0.812 1 96.5 421 GLU A C 1
ATOM 3393 O O . GLU A 1 421 ? 15.609 6.539 1.578 1 96.5 421 GLU A O 1
ATOM 3398 N N . ARG A 1 422 ? 14.633 6.828 -0.386 1 96.12 422 ARG A N 1
ATOM 3399 C CA . ARG A 1 422 ? 15.867 7.367 -0.951 1 96.12 422 ARG A CA 1
ATOM 3400 C C . ARG A 1 422 ? 16.141 8.773 -0.427 1 96.12 422 ARG A C 1
ATOM 3402 O O . ARG A 1 422 ? 17.297 9.203 -0.346 1 96.12 422 ARG A O 1
ATOM 3409 N N . PHE A 1 423 ? 15.086 9.531 -0.186 1 97.31 423 PHE A N 1
ATOM 3410 C CA . PHE A 1 423 ? 15.297 10.828 0.444 1 97.31 423 PHE A CA 1
ATOM 3411 C C . PHE A 1 423 ? 15.93 10.664 1.823 1 97.31 423 PHE A C 1
ATOM 3413 O O . PHE A 1 423 ? 16.828 11.414 2.189 1 97.31 423 PHE A O 1
ATOM 3420 N N . LEU A 1 424 ? 15.391 9.711 2.609 1 97.75 424 LEU A N 1
ATOM 3421 C CA . LEU A 1 424 ? 16 9.375 3.889 1 97.75 424 LEU A CA 1
ATOM 3422 C C . LEU A 1 424 ? 17.453 8.938 3.697 1 97.75 424 LEU A C 1
ATOM 3424 O O . LEU A 1 424 ? 18.328 9.336 4.461 1 97.75 424 LEU A O 1
ATOM 3428 N N . TYR A 1 425 ? 17.672 8.133 2.684 1 97.38 425 TYR A N 1
ATOM 3429 C CA . TYR A 1 425 ? 19.031 7.699 2.35 1 97.38 425 TYR A CA 1
ATOM 3430 C C . TYR A 1 425 ? 19.953 8.891 2.148 1 97.38 425 TYR A C 1
ATOM 3432 O O . TYR A 1 425 ? 21.062 8.922 2.668 1 97.38 425 TYR A O 1
ATOM 3440 N N . MET A 1 426 ? 19.516 9.852 1.384 1 97.44 426 MET A N 1
ATOM 3441 C CA . MET A 1 426 ? 20.328 11.031 1.089 1 97.44 426 MET A CA 1
ATOM 3442 C C . MET A 1 426 ? 20.688 11.781 2.369 1 97.44 426 MET A C 1
ATOM 3444 O O . MET A 1 426 ? 21.812 12.219 2.539 1 97.44 426 MET A O 1
ATOM 3448 N N . ILE A 1 427 ? 19.734 11.906 3.248 1 97.81 427 ILE A N 1
ATOM 3449 C CA . ILE A 1 427 ? 19.953 12.594 4.512 1 97.81 427 ILE A CA 1
ATOM 3450 C C . ILE A 1 427 ? 20.984 11.828 5.344 1 97.81 427 ILE A C 1
ATOM 3452 O O . ILE A 1 427 ? 21.938 12.422 5.875 1 97.81 427 ILE A O 1
ATOM 3456 N N . LEU A 1 428 ? 20.828 10.562 5.43 1 97.88 428 LEU A N 1
ATOM 3457 C CA . LEU A 1 428 ? 21.734 9.734 6.227 1 97.88 428 LEU A CA 1
ATOM 3458 C C . LEU A 1 428 ? 23.094 9.617 5.559 1 97.88 428 LEU A C 1
ATOM 3460 O O . LEU A 1 428 ? 24.109 9.43 6.234 1 97.88 428 LEU A O 1
ATOM 3464 N N . ASP A 1 429 ? 23.094 9.695 4.215 1 97.88 429 ASP A N 1
ATOM 3465 C CA . ASP A 1 429 ? 24.375 9.703 3.508 1 97.88 429 ASP A CA 1
ATOM 3466 C C . ASP A 1 429 ? 25.203 10.93 3.885 1 97.88 429 ASP A C 1
ATOM 3468 O O . ASP A 1 429 ? 26.422 10.844 4.004 1 97.88 429 ASP A O 1
ATOM 3472 N N . LYS A 1 430 ? 24.547 12.055 4 1 97.62 430 LYS A N 1
ATOM 3473 C CA . LYS A 1 430 ? 25.234 13.242 4.48 1 97.62 430 LYS A CA 1
ATOM 3474 C C . LYS A 1 430 ? 25.859 13 5.852 1 97.62 430 LYS A C 1
ATOM 3476 O O . LYS A 1 430 ? 27.016 13.367 6.09 1 97.62 430 LYS A O 1
ATOM 3481 N N . ALA A 1 431 ? 25.125 12.414 6.707 1 97.06 431 ALA A N 1
ATOM 3482 C CA . ALA A 1 431 ? 25.625 12.062 8.031 1 97.06 431 ALA A CA 1
ATOM 3483 C C . ALA A 1 431 ? 26.797 11.102 7.93 1 97.06 431 ALA A C 1
ATOM 3485 O O . ALA A 1 431 ? 27.781 11.211 8.68 1 97.06 431 ALA A O 1
ATOM 3486 N N . ALA A 1 432 ? 26.672 10.172 7.047 1 97.19 432 ALA A N 1
ATOM 3487 C CA . ALA A 1 432 ? 27.75 9.203 6.832 1 97.19 432 ALA A CA 1
ATOM 3488 C C . ALA A 1 432 ? 29.016 9.891 6.352 1 97.19 432 ALA A C 1
ATOM 3490 O O . ALA A 1 432 ? 30.125 9.547 6.793 1 97.19 432 ALA A O 1
ATOM 3491 N N . LYS A 1 433 ? 28.891 10.797 5.422 1 96.69 433 LYS A N 1
ATOM 3492 C CA . LYS A 1 433 ? 30.031 11.57 4.945 1 96.69 433 LYS A CA 1
ATOM 3493 C C . LYS A 1 433 ? 30.672 12.359 6.082 1 96.69 433 LYS A C 1
ATOM 3495 O O . LYS A 1 433 ? 31.906 12.414 6.188 1 96.69 433 LYS A O 1
ATOM 3500 N N . GLU A 1 434 ? 29.875 12.898 6.953 1 95.56 434 GLU A N 1
ATOM 3501 C CA . GLU A 1 434 ? 30.375 13.602 8.125 1 95.56 434 GLU A CA 1
ATOM 3502 C C . GLU A 1 434 ? 31.156 12.664 9.039 1 95.56 434 GLU A C 1
ATOM 3504 O O . GLU A 1 434 ? 32.25 13.016 9.531 1 95.56 434 GLU A O 1
ATOM 3509 N N . PHE A 1 435 ? 30.656 11.57 9.219 1 95.5 435 PHE A N 1
ATOM 3510 C CA . PHE A 1 435 ? 31.328 10.57 10.039 1 95.5 435 PHE A CA 1
ATOM 3511 C C . PHE A 1 435 ? 32.688 10.234 9.461 1 95.5 435 PHE A C 1
ATOM 3513 O O . PHE A 1 435 ? 33.688 10.133 10.195 1 95.5 435 PHE A O 1
ATOM 3520 N N . ARG A 1 436 ? 32.781 10.078 8.219 1 94.81 436 ARG A N 1
ATOM 3521 C CA . ARG A 1 436 ? 34.031 9.734 7.555 1 94.81 436 ARG A CA 1
ATOM 3522 C C . ARG A 1 436 ? 35.031 10.883 7.645 1 94.81 436 ARG A C 1
ATOM 3524 O O . ARG A 1 436 ? 36.219 10.664 7.59 1 94.81 436 ARG A O 1
ATOM 3531 N N . GLU A 1 437 ? 34.531 12.039 7.82 1 94.62 437 GLU A N 1
ATOM 3532 C CA . GLU A 1 437 ? 35.375 13.211 7.996 1 94.62 437 GLU A CA 1
ATOM 3533 C C . GLU A 1 437 ? 35.688 13.469 9.477 1 94.62 437 GLU A C 1
ATOM 3535 O O . GLU A 1 437 ? 36.125 14.547 9.844 1 94.62 437 GLU A O 1
ATOM 3540 N N . ASN A 1 438 ? 35.312 12.57 10.297 1 94.81 438 ASN A N 1
ATOM 3541 C CA . ASN A 1 438 ? 35.531 12.602 11.742 1 94.81 438 ASN A CA 1
ATOM 3542 C C . ASN A 1 438 ? 34.688 13.68 12.422 1 94.81 438 ASN A C 1
ATOM 3544 O O . ASN A 1 438 ? 35.156 14.32 13.367 1 94.81 438 ASN A O 1
ATOM 3548 N N . LYS A 1 439 ? 33.625 13.922 11.859 1 95.12 439 LYS A N 1
ATOM 3549 C CA . LYS A 1 439 ? 32.625 14.781 12.484 1 95.12 439 LYS A CA 1
ATOM 3550 C C . LYS A 1 439 ? 31.484 13.953 13.094 1 95.12 439 LYS A C 1
ATOM 3552 O O . LYS A 1 439 ? 31.312 12.781 12.758 1 95.12 439 LYS A O 1
ATOM 3557 N N . THR A 1 440 ? 30.781 14.57 13.992 1 96 440 THR A N 1
ATOM 3558 C CA . THR A 1 440 ? 29.656 13.875 14.625 1 96 440 THR A CA 1
ATOM 3559 C C . THR A 1 440 ? 28.453 13.852 13.703 1 96 440 THR A C 1
ATOM 3561 O O . THR A 1 440 ? 27.922 14.898 13.32 1 96 440 THR A O 1
ATOM 3564 N N . PRO A 1 441 ? 28.047 12.641 13.336 1 95.88 441 PRO A N 1
ATOM 3565 C CA . PRO A 1 441 ? 26.844 12.578 12.492 1 95.88 441 PRO A CA 1
ATOM 3566 C C . PRO A 1 441 ? 25.594 13.062 13.219 1 95.88 441 PRO A C 1
ATOM 3568 O O . PRO A 1 441 ? 25.438 12.82 14.414 1 95.88 441 PRO A O 1
ATOM 3571 N N . SER A 1 442 ? 24.75 13.742 12.539 1 96 442 SER A N 1
ATOM 3572 C CA . SER A 1 442 ? 23.531 14.297 13.117 1 96 442 SER A CA 1
ATOM 3573 C C . SER A 1 442 ? 22.375 14.242 12.133 1 96 442 SER A C 1
ATOM 3575 O O . SER A 1 442 ? 22.578 14.148 10.922 1 96 442 SER A O 1
ATOM 3577 N N . LEU A 1 443 ? 21.172 14.234 12.688 1 95.88 443 LEU A N 1
ATOM 3578 C CA . LEU A 1 443 ? 19.953 14.398 11.891 1 95.88 443 LEU A CA 1
ATOM 3579 C C . LEU A 1 443 ? 19.578 15.875 11.781 1 95.88 443 LEU A C 1
ATOM 3581 O O . LEU A 1 443 ? 19.797 16.641 12.711 1 95.88 443 LEU A O 1
ATOM 3585 N N . PRO A 1 444 ? 19.016 16.25 10.602 1 96.88 444 PRO A N 1
ATOM 3586 C CA . PRO A 1 444 ? 18.359 17.562 10.617 1 96.88 444 PRO A CA 1
ATOM 3587 C C . PRO A 1 444 ? 17.312 17.672 11.711 1 96.88 444 PRO A C 1
ATOM 3589 O O . PRO A 1 444 ? 16.562 16.719 11.969 1 96.88 444 PRO A O 1
ATOM 3592 N N . VAL A 1 445 ? 17.172 18.828 12.328 1 97.75 445 VAL A N 1
ATOM 3593 C CA . VAL A 1 445 ? 16.328 19.016 13.5 1 97.75 445 VAL A CA 1
ATOM 3594 C C . VAL A 1 445 ? 14.867 18.734 13.133 1 97.75 445 VAL A C 1
ATOM 3596 O O . VAL A 1 445 ? 14.125 18.156 13.93 1 97.75 445 VAL A O 1
ATOM 3599 N N . TRP A 1 446 ? 14.43 19.078 11.891 1 97.44 446 TRP A N 1
ATOM 3600 C CA . TRP A 1 446 ? 13.039 18.906 11.477 1 97.44 446 TRP A CA 1
ATOM 3601 C C . TRP A 1 446 ? 12.688 17.422 11.391 1 97.44 446 TRP A C 1
ATOM 3603 O O . TRP A 1 446 ? 11.516 17.047 11.508 1 97.44 446 TRP A O 1
ATOM 3613 N N . LEU A 1 447 ? 13.648 16.547 11.203 1 97.62 447 LEU A N 1
ATOM 3614 C CA . LEU A 1 447 ? 13.414 15.133 10.961 1 97.62 447 LEU A CA 1
ATOM 3615 C C . LEU A 1 447 ? 13.578 14.328 12.25 1 97.62 447 LEU A C 1
ATOM 3617 O O . LEU A 1 447 ? 13.148 13.172 12.32 1 97.62 447 LEU A O 1
ATOM 3621 N N . ALA A 1 448 ? 14.195 14.922 13.266 1 97.81 448 ALA A N 1
ATOM 3622 C CA . ALA A 1 448 ? 14.445 14.211 14.516 1 97.81 448 ALA A CA 1
ATOM 3623 C C . ALA A 1 448 ? 13.141 13.906 15.25 1 97.81 448 ALA A C 1
ATOM 3625 O O . ALA A 1 448 ? 12.336 14.805 15.5 1 97.81 448 ALA A O 1
ATOM 3626 N N . PRO A 1 449 ? 12.945 12.656 15.664 1 97.5 449 PRO A N 1
ATOM 3627 C CA . PRO A 1 449 ? 11.727 12.336 16.406 1 97.5 449 PRO A CA 1
ATOM 3628 C C . PRO A 1 449 ? 11.602 13.117 17.703 1 97.5 449 PRO A C 1
ATOM 3630 O O . PRO A 1 449 ? 10.5 13.539 18.078 1 97.5 449 PRO A O 1
ATOM 3633 N N . ILE A 1 450 ? 12.727 13.242 18.359 1 98.44 450 ILE A N 1
ATOM 3634 C CA . ILE A 1 450 ? 12.867 14.117 19.516 1 98.44 450 ILE A CA 1
ATOM 3635 C C . ILE A 1 450 ? 13.914 15.188 19.219 1 98.44 450 ILE A C 1
ATOM 3637 O O . ILE A 1 450 ? 15.047 14.875 18.859 1 98.44 450 ILE A O 1
ATOM 3641 N N . GLN A 1 451 ? 13.484 16.375 19.359 1 98.75 451 GLN A N 1
ATOM 3642 C CA . GLN A 1 451 ? 14.359 17.5 19.016 1 98.75 451 GLN A CA 1
ATOM 3643 C C . GLN A 1 451 ? 15.188 17.938 20.219 1 98.75 451 GLN A C 1
ATOM 3645 O O . GLN A 1 451 ? 16.312 18.391 20.062 1 98.75 451 GLN A O 1
ATOM 3650 N N . ALA A 1 452 ? 14.602 17.75 21.359 1 98.88 452 ALA A N 1
ATOM 3651 C CA . ALA A 1 452 ? 15.305 18.078 22.594 1 98.88 452 ALA A CA 1
ATOM 3652 C C . ALA A 1 452 ? 15.008 17.062 23.703 1 98.88 452 ALA A C 1
ATOM 3654 O O . ALA A 1 452 ? 13.867 16.609 23.844 1 98.88 452 ALA A O 1
ATOM 3655 N N . ARG A 1 453 ? 16.062 16.688 24.406 1 98.81 453 ARG A N 1
ATOM 3656 C CA . ARG A 1 453 ? 15.891 15.844 25.578 1 98.81 453 ARG A CA 1
ATOM 3657 C C . ARG A 1 453 ? 16.359 16.547 26.844 1 98.81 453 ARG A C 1
ATOM 3659 O O . ARG A 1 453 ? 17.484 17.047 26.906 1 98.81 453 ARG A O 1
ATOM 3666 N N . VAL A 1 454 ? 15.492 16.609 27.859 1 98.88 454 VAL A N 1
ATOM 3667 C CA . VAL A 1 454 ? 15.828 17.219 29.141 1 98.88 454 VAL A CA 1
ATOM 3668 C C . VAL A 1 454 ? 16.312 16.156 30.109 1 98.88 454 VAL A C 1
ATOM 3670 O O . VAL A 1 454 ? 15.641 15.148 30.328 1 98.88 454 VAL A O 1
ATOM 3673 N N . ILE A 1 455 ? 17.5 16.406 30.672 1 98.62 455 ILE A N 1
ATOM 3674 C CA . ILE A 1 455 ? 18.109 15.469 31.609 1 98.62 455 ILE A CA 1
ATOM 3675 C C . ILE A 1 455 ? 18.359 16.156 32.938 1 98.62 455 ILE A C 1
ATOM 3677 O O . ILE A 1 455 ? 19.219 17.047 33.031 1 98.62 455 ILE A O 1
ATOM 3681 N N . PRO A 1 456 ? 17.672 15.766 34 1 98 456 PRO A N 1
ATOM 3682 C CA . PRO A 1 456 ? 18 16.281 35.312 1 98 456 PRO A CA 1
ATOM 3683 C C . PRO A 1 456 ? 19.281 15.68 35.906 1 98 456 PRO A C 1
ATOM 3685 O O . PRO A 1 456 ? 19.531 14.492 35.719 1 98 456 PRO A O 1
ATOM 3688 N N . VAL A 1 457 ? 20 16.406 36.594 1 96 457 VAL A N 1
ATOM 3689 C CA . VAL A 1 457 ? 21.266 15.953 37.188 1 96 457 VAL A CA 1
ATOM 3690 C C . VAL A 1 457 ? 21 14.914 38.25 1 96 457 VAL A C 1
ATOM 3692 O O . VAL A 1 457 ? 21.828 14.016 38.469 1 96 457 VAL A O 1
ATOM 3695 N N . ASN A 1 458 ? 19.922 15.086 38.938 1 92.88 458 ASN A N 1
ATOM 3696 C CA . ASN A 1 458 ? 19.484 14.109 39.938 1 92.88 458 ASN A CA 1
ATOM 3697 C C . ASN A 1 458 ? 17.969 14.031 40 1 92.88 458 ASN A C 1
ATOM 3699 O O . ASN A 1 458 ? 17.266 14.844 39.406 1 92.88 458 ASN A O 1
ATOM 3703 N N . ARG A 1 459 ? 17.453 13.109 40.688 1 92 459 ARG A N 1
ATOM 3704 C CA . ARG A 1 459 ? 16.031 12.781 40.688 1 92 459 ARG A CA 1
ATOM 3705 C C . ARG A 1 459 ? 15.211 13.883 41.344 1 92 459 ARG A C 1
ATOM 3707 O O . ARG A 1 459 ? 14.039 14.086 41 1 92 459 ARG A O 1
ATOM 3714 N N . GLU A 1 460 ? 15.82 14.586 42.281 1 93.69 460 GLU A N 1
ATOM 3715 C CA . GLU A 1 460 ? 15.125 15.648 43 1 93.69 460 GLU A CA 1
ATOM 3716 C C . GLU A 1 460 ? 14.703 16.766 42.062 1 93.69 460 GLU A C 1
ATOM 3718 O O . GLU A 1 460 ? 13.773 17.516 42.375 1 93.69 460 GLU A O 1
ATOM 3723 N N . LEU A 1 461 ? 15.336 16.797 40.938 1 95.69 461 LEU A N 1
ATOM 3724 C CA . LEU A 1 461 ? 15.094 17.891 40 1 95.69 461 LEU A CA 1
ATOM 3725 C C . LEU A 1 461 ? 14.156 17.453 38.875 1 95.69 461 LEU A C 1
ATOM 3727 O O . LEU A 1 461 ? 13.969 18.172 37.906 1 95.69 461 LEU A O 1
ATOM 3731 N N . LEU A 1 462 ? 13.539 16.344 39.031 1 96.94 462 LEU A N 1
ATOM 3732 C CA . LEU A 1 462 ? 12.672 15.797 37.969 1 96.94 462 LEU A CA 1
ATOM 3733 C C . LEU A 1 462 ? 11.484 16.719 37.719 1 96.94 462 LEU A C 1
ATOM 3735 O O . LEU A 1 462 ? 11.086 16.922 36.562 1 96.94 462 LEU A O 1
ATOM 3739 N N . THR A 1 463 ? 10.961 17.25 38.75 1 96.75 463 THR A N 1
ATOM 3740 C CA . THR A 1 463 ? 9.82 18.141 38.625 1 96.75 463 THR A CA 1
ATOM 3741 C C . THR A 1 463 ? 10.195 19.375 37.812 1 96.75 463 THR A C 1
ATOM 3743 O O . THR A 1 463 ? 9.43 19.812 36.938 1 96.75 463 THR A O 1
ATOM 3746 N N . TYR A 1 464 ? 11.367 19.875 38.125 1 96.75 464 TYR A N 1
ATOM 3747 C CA . TYR A 1 464 ? 11.836 21.031 37.375 1 96.75 464 TYR A CA 1
ATOM 3748 C C . TYR A 1 464 ? 12.086 20.656 35.906 1 96.75 464 TYR A C 1
ATOM 3750 O O . TYR A 1 464 ? 11.75 21.406 35 1 96.75 464 TYR A O 1
ATOM 3758 N N . ALA A 1 465 ? 12.688 19.531 35.656 1 98 465 ALA A N 1
ATOM 3759 C CA . ALA A 1 465 ? 12.93 19.031 34.312 1 98 465 ALA A CA 1
ATOM 3760 C C . ALA A 1 465 ? 11.625 18.938 33.531 1 98 465 ALA A C 1
ATOM 3762 O O . ALA A 1 465 ? 11.578 19.297 32.344 1 98 465 ALA A O 1
ATOM 3763 N N . MET A 1 466 ? 10.602 18.469 34.188 1 97.94 466 MET A N 1
ATOM 3764 C CA . MET A 1 466 ? 9.289 18.359 33.562 1 97.94 466 MET A CA 1
ATOM 3765 C C . MET A 1 466 ? 8.727 19.734 33.188 1 97.94 466 MET A C 1
ATOM 3767 O O . MET A 1 466 ? 8.117 19.906 32.125 1 97.94 466 MET A O 1
ATOM 3771 N N . SER A 1 467 ? 8.969 20.625 34.062 1 97.5 467 SER A N 1
ATOM 3772 C CA . SER A 1 467 ? 8.508 21.984 33.781 1 97.5 467 SER A CA 1
ATOM 3773 C C . SER A 1 467 ? 9.219 22.578 32.594 1 97.5 467 SER A C 1
ATOM 3775 O O . SER A 1 467 ? 8.602 23.281 31.766 1 97.5 467 SER A O 1
ATOM 3777 N N . VAL A 1 468 ? 10.516 22.344 32.469 1 98.06 468 VAL A N 1
ATOM 3778 C CA . VAL A 1 468 ? 11.297 22.797 31.312 1 98.06 468 VAL A CA 1
ATOM 3779 C C . VAL A 1 468 ? 10.758 22.156 30.031 1 98.06 468 VAL A C 1
ATOM 3781 O O . VAL A 1 468 ? 10.578 22.828 29.016 1 98.06 468 VAL A O 1
ATOM 3784 N N . ALA A 1 469 ? 10.5 20.891 30.109 1 98.5 469 ALA A N 1
ATOM 3785 C CA . ALA A 1 469 ? 9.961 20.172 28.969 1 98.5 469 ALA A CA 1
ATOM 3786 C C . ALA A 1 469 ? 8.602 20.719 28.547 1 98.5 469 ALA A C 1
ATOM 3788 O O . ALA A 1 469 ? 8.328 20.875 27.344 1 98.5 469 ALA A O 1
ATOM 3789 N N . ASP A 1 470 ? 7.762 21.016 29.5 1 97.75 470 ASP A N 1
ATOM 3790 C CA . ASP A 1 470 ? 6.434 21.547 29.234 1 97.75 470 ASP A CA 1
ATOM 3791 C C . ASP A 1 470 ? 6.52 22.906 28.516 1 97.75 470 ASP A C 1
ATOM 3793 O O . ASP A 1 470 ? 5.73 23.188 27.609 1 97.75 470 ASP A O 1
ATOM 3797 N N . GLU A 1 471 ? 7.438 23.688 28.969 1 97.62 471 GLU A N 1
ATOM 3798 C CA . GLU A 1 471 ? 7.629 24.984 28.328 1 97.62 471 GLU A CA 1
ATOM 3799 C C . GLU A 1 471 ? 8.102 24.828 26.891 1 97.62 471 GLU A C 1
ATOM 3801 O O . GLU A 1 471 ? 7.605 25.5 25.984 1 97.62 471 GLU A O 1
ATOM 3806 N N . LEU A 1 472 ? 9.047 23.953 26.703 1 98.38 472 LEU A N 1
ATOM 3807 C CA . LEU A 1 472 ? 9.523 23.688 25.344 1 98.38 472 LEU A CA 1
ATOM 3808 C C . LEU A 1 472 ? 8.398 23.172 24.453 1 98.38 472 LEU A C 1
ATOM 3810 O O . LEU A 1 472 ? 8.273 23.578 23.297 1 98.38 472 LEU A O 1
ATOM 3814 N N . LYS A 1 473 ? 7.633 22.328 25 1 97.5 473 LYS A N 1
ATOM 3815 C CA . LYS A 1 473 ? 6.484 21.781 24.281 1 97.5 473 LYS A CA 1
ATOM 3816 C C . LYS A 1 473 ? 5.52 22.891 23.875 1 97.5 473 LYS A C 1
ATOM 3818 O O . LYS A 1 473 ? 4.918 22.828 22.797 1 97.5 473 LYS A O 1
ATOM 3823 N N . SER A 1 474 ? 5.312 23.828 24.703 1 97 474 SER A N 1
ATOM 3824 C CA . SER A 1 474 ? 4.406 24.938 24.406 1 97 474 SER A CA 1
ATOM 3825 C C . SER A 1 474 ? 4.879 25.75 23.203 1 97 474 SER A C 1
ATOM 3827 O O . SER A 1 474 ? 4.086 26.438 22.562 1 97 474 SER A O 1
ATOM 3829 N N . TYR A 1 475 ? 6.191 25.625 22.906 1 96.88 475 TYR A N 1
ATOM 3830 C CA . TYR A 1 475 ? 6.742 26.281 21.719 1 96.88 475 TYR A CA 1
ATOM 3831 C C . TYR A 1 475 ? 6.641 25.375 20.5 1 96.88 475 TYR A C 1
ATOM 3833 O O . TYR A 1 475 ? 7.141 25.719 19.422 1 96.88 475 TYR A O 1
ATOM 3841 N N . GLY A 1 476 ? 6.031 24.219 20.641 1 96.12 476 GLY A N 1
ATOM 3842 C CA . GLY A 1 476 ? 5.859 23.297 19.531 1 96.12 476 GLY A CA 1
ATOM 3843 C C . GLY A 1 476 ? 7.066 22.406 19.312 1 96.12 476 GLY A C 1
ATOM 3844 O O . GLY A 1 476 ? 7.227 21.828 18.234 1 96.12 476 GLY A O 1
ATOM 3845 N N . ILE A 1 477 ? 7.926 22.266 20.328 1 98.38 477 ILE A N 1
ATOM 3846 C CA . ILE A 1 477 ? 9.141 21.469 20.219 1 98.38 477 ILE A CA 1
ATOM 3847 C C . ILE A 1 477 ? 8.875 20.047 20.688 1 98.38 477 ILE A C 1
ATOM 3849 O O . ILE A 1 477 ? 8.203 19.828 21.703 1 98.38 477 ILE A O 1
ATOM 3853 N N . ARG A 1 478 ? 9.289 19.047 19.875 1 98.38 478 ARG A N 1
ATOM 3854 C CA . ARG A 1 478 ? 9.227 17.656 20.328 1 98.38 478 ARG A CA 1
ATOM 3855 C C . ARG A 1 478 ? 10.289 17.375 21.375 1 98.38 478 ARG A C 1
ATOM 3857 O O . ARG A 1 478 ? 11.484 17.438 21.094 1 98.38 478 ARG A O 1
ATOM 3864 N N . VAL A 1 479 ? 9.836 17.078 22.594 1 98.62 479 VAL A N 1
ATOM 3865 C CA . VAL A 1 479 ? 10.758 17.031 23.719 1 98.62 479 VAL A CA 1
ATOM 3866 C C . VAL A 1 479 ? 10.406 15.844 24.625 1 98.62 479 VAL A C 1
ATOM 3868 O O . VAL A 1 479 ? 9.234 15.484 24.766 1 98.62 479 VAL A O 1
ATOM 3871 N N . ASP A 1 480 ? 11.453 15.164 25.141 1 98.44 480 ASP A N 1
ATOM 3872 C CA . ASP A 1 480 ? 11.234 14.172 26.188 1 98.44 480 ASP A CA 1
ATOM 3873 C C . ASP A 1 480 ? 12.164 14.398 27.375 1 98.44 480 ASP A C 1
ATOM 3875 O O . ASP A 1 480 ? 13 15.297 27.344 1 98.44 480 ASP A O 1
ATOM 3879 N N . VAL A 1 481 ? 11.836 13.766 28.516 1 98.62 481 VAL A N 1
ATOM 3880 C CA . VAL A 1 481 ? 12.609 13.852 29.75 1 98.62 481 VAL A CA 1
ATOM 3881 C C . VAL A 1 481 ? 13.203 12.484 30.094 1 98.62 481 VAL A C 1
ATOM 3883 O O . VAL A 1 481 ? 12.492 11.477 30.125 1 98.62 481 VAL A O 1
ATOM 3886 N N . ASP A 1 482 ? 14.523 12.445 30.203 1 98.38 482 ASP A N 1
ATOM 3887 C CA . ASP A 1 482 ? 15.125 11.203 30.672 1 98.38 482 ASP A CA 1
ATOM 3888 C C . ASP A 1 482 ? 14.961 11.055 32.188 1 98.38 482 ASP A C 1
ATOM 3890 O O . ASP A 1 482 ? 15.797 11.523 32.969 1 98.38 482 ASP A O 1
ATOM 3894 N N . ASP A 1 483 ? 13.898 10.367 32.531 1 97.62 483 ASP A N 1
ATOM 3895 C CA . ASP A 1 483 ? 13.523 10.242 33.938 1 97.62 483 ASP A CA 1
ATOM 3896 C C . ASP A 1 483 ? 14.117 8.969 34.562 1 97.62 483 ASP A C 1
ATOM 3898 O O . ASP A 1 483 ? 13.789 8.609 35.688 1 97.62 483 ASP A O 1
ATOM 3902 N N . ARG A 1 484 ? 15.008 8.289 33.938 1 95.31 484 ARG A N 1
ATOM 3903 C CA . ARG A 1 484 ? 15.57 7.035 34.406 1 95.31 484 ARG A CA 1
ATOM 3904 C C . ARG A 1 484 ? 16.484 7.277 35.594 1 95.31 484 ARG A C 1
ATOM 3906 O O . ARG A 1 484 ? 17.016 8.383 35.781 1 95.31 484 ARG A O 1
ATOM 3913 N N . ASN A 1 485 ? 16.547 6.246 36.406 1 94.69 485 ASN A N 1
ATOM 3914 C CA . ASN A 1 485 ? 17.469 6.297 37.531 1 94.69 485 ASN A CA 1
ATOM 3915 C C . ASN A 1 485 ? 18.844 5.785 37.156 1 94.69 485 ASN A C 1
ATOM 3917 O O . ASN A 1 485 ? 19.266 4.723 37.594 1 94.69 485 ASN A O 1
ATOM 3921 N N . LEU A 1 486 ? 19.516 6.523 36.312 1 96.12 486 LEU A N 1
ATOM 3922 C CA . LEU A 1 486 ? 20.859 6.23 35.812 1 96.12 486 LEU A CA 1
ATOM 3923 C C . LEU A 1 486 ? 21.781 7.422 36.031 1 96.12 486 LEU A C 1
ATOM 3925 O O . LEU A 1 486 ? 21.328 8.516 36.375 1 96.12 486 LEU A O 1
ATOM 3929 N N . SER A 1 487 ? 23.125 7.188 35.844 1 96.31 487 SER A N 1
ATOM 3930 C CA . SER A 1 487 ? 24.109 8.266 36 1 96.31 487 SER A CA 1
ATOM 3931 C C . SER A 1 487 ? 23.938 9.305 34.906 1 96.31 487 SER A C 1
ATOM 3933 O O . SER A 1 487 ? 23.438 8.992 33.812 1 96.31 487 SER A O 1
ATOM 3935 N N . LEU A 1 488 ? 24.281 10.508 35.188 1 95.88 488 LEU A N 1
ATOM 3936 C CA . LEU A 1 488 ? 24.219 11.594 34.219 1 95.88 488 LEU A CA 1
ATOM 3937 C C . LEU A 1 488 ? 24.984 11.242 32.969 1 95.88 488 LEU A C 1
ATOM 3939 O O . LEU A 1 488 ? 24.5 11.453 31.844 1 95.88 488 LEU A O 1
ATOM 3943 N N . GLY A 1 489 ? 26.141 10.734 33.125 1 96.19 489 GLY A N 1
ATOM 3944 C CA . GLY A 1 489 ? 26.969 10.352 32 1 96.19 489 GLY A CA 1
ATOM 3945 C C . GLY A 1 489 ? 26.312 9.336 31.078 1 96.19 489 GLY A C 1
ATOM 3946 O O . GLY A 1 489 ? 26.391 9.453 29.859 1 96.19 489 GLY A O 1
ATOM 3947 N N . ARG A 1 490 ? 25.688 8.383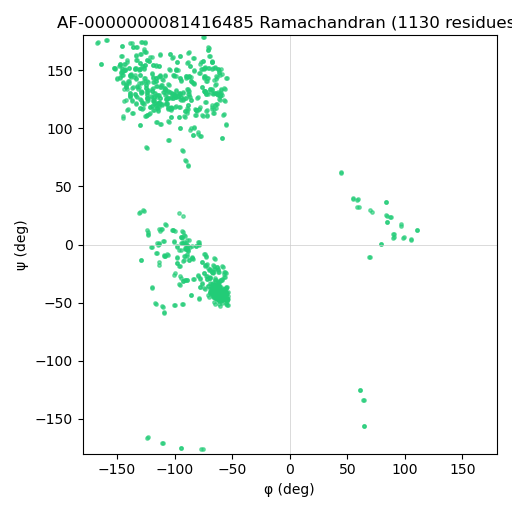 31.688 1 96.62 490 ARG A N 1
ATOM 3948 C CA . ARG A 1 490 ? 25 7.359 30.906 1 96.62 490 ARG A CA 1
ATOM 3949 C C . ARG A 1 490 ? 23.828 7.957 30.141 1 96.62 490 ARG A C 1
ATOM 3951 O O . ARG A 1 490 ? 23.594 7.609 28.984 1 96.62 490 ARG A O 1
ATOM 3958 N N . LYS A 1 491 ? 23.109 8.812 30.781 1 97.62 491 LYS A N 1
ATOM 3959 C CA . LYS A 1 491 ? 21.984 9.469 30.141 1 97.62 491 LYS A CA 1
ATOM 3960 C C . LYS A 1 491 ? 22.438 10.297 28.938 1 97.62 491 LYS A C 1
ATOM 3962 O O . LYS A 1 491 ? 21.828 10.234 27.859 1 97.62 491 LYS A O 1
ATOM 3967 N N . ILE A 1 492 ? 23.469 10.977 29.094 1 97 492 ILE A N 1
ATOM 3968 C CA . ILE A 1 492 ? 24.016 11.805 28.031 1 97 492 ILE A CA 1
ATOM 3969 C C . ILE A 1 492 ? 24.5 10.922 26.875 1 97 492 ILE A C 1
ATOM 3971 O O . ILE A 1 492 ? 24.266 11.227 25.703 1 97 492 ILE A O 1
ATOM 3975 N N . ARG A 1 493 ? 25.125 9.852 27.203 1 95.94 493 ARG A N 1
ATOM 3976 C CA . ARG A 1 493 ? 25.625 8.906 26.203 1 95.94 493 ARG A CA 1
ATOM 3977 C C . ARG A 1 493 ? 24.469 8.312 25.391 1 95.94 493 ARG A C 1
ATOM 3979 O O . ARG A 1 493 ? 24.562 8.188 24.172 1 95.94 493 ARG A O 1
ATOM 3986 N N . ASP A 1 494 ? 23.438 7.934 26.125 1 96 494 ASP A N 1
ATOM 3987 C CA . ASP A 1 494 ? 22.266 7.355 25.453 1 96 494 ASP A CA 1
ATOM 3988 C C . ASP A 1 494 ? 21.609 8.375 24.531 1 96 494 ASP A C 1
ATOM 3990 O O . ASP A 1 494 ? 21.141 8.016 23.453 1 96 494 ASP A O 1
ATOM 3994 N N . ALA A 1 495 ? 21.547 9.586 24.938 1 97.44 495 ALA A N 1
ATOM 3995 C CA . ALA A 1 495 ? 21.031 10.641 24.078 1 97.44 495 ALA A CA 1
ATOM 3996 C C . ALA A 1 495 ? 21.859 10.773 22.812 1 97.44 495 ALA A C 1
ATOM 3998 O O . ALA A 1 495 ? 21.328 11 21.734 1 97.44 495 ALA A O 1
ATOM 3999 N N . GLY A 1 496 ? 23.156 10.672 23 1 95.5 496 GLY A N 1
ATOM 4000 C CA . GLY A 1 496 ? 24.062 10.703 21.859 1 95.5 496 GLY A CA 1
ATOM 4001 C C . GLY A 1 496 ? 23.844 9.555 20.891 1 95.5 496 GLY A C 1
ATOM 4002 O O . GLY A 1 496 ? 23.891 9.742 19.672 1 95.5 496 GLY A O 1
ATOM 4003 N N . LYS A 1 497 ? 23.547 8.422 21.438 1 93.31 497 LYS A N 1
ATOM 4004 C CA . LYS A 1 497 ? 23.281 7.242 20.609 1 93.31 497 LYS A CA 1
ATOM 4005 C C . LYS A 1 497 ? 22.016 7.438 19.766 1 93.31 497 LYS A C 1
ATOM 4007 O O . LYS A 1 497 ? 21.938 6.93 18.641 1 93.31 497 LYS A O 1
ATOM 4012 N N . GLU A 1 498 ? 21.141 8.211 20.297 1 95.62 498 GLU A N 1
ATOM 4013 C CA . GLU A 1 498 ? 19.891 8.453 19.594 1 95.62 498 GLU A CA 1
ATOM 4014 C C . GLU A 1 498 ? 19.984 9.695 18.719 1 95.62 498 GLU A C 1
ATOM 4016 O O . GLU A 1 498 ? 19.016 10.047 18.031 1 95.62 498 GLU A O 1
ATOM 4021 N N . TRP A 1 499 ? 21.094 10.328 18.688 1 97.38 499 TRP A N 1
ATOM 4022 C CA . TRP A 1 499 ? 21.391 11.523 17.891 1 97.38 499 TRP A CA 1
ATOM 4023 C C . TRP A 1 499 ? 20.438 12.656 18.25 1 97.38 499 TRP A C 1
ATOM 4025 O O . TRP A 1 499 ? 19.953 13.383 17.375 1 97.38 499 TRP A O 1
ATOM 4035 N N . ILE A 1 500 ? 20.109 12.805 19.531 1 98.56 500 ILE A N 1
ATOM 4036 C CA . ILE A 1 500 ? 19.281 13.93 19.969 1 98.56 500 ILE A CA 1
ATOM 4037 C C . ILE A 1 500 ? 19.984 15.242 19.656 1 98.56 500 ILE A C 1
ATOM 4039 O O . ILE A 1 500 ? 21.109 15.477 20.094 1 98.56 500 ILE A O 1
ATOM 4043 N N . PRO A 1 501 ? 19.328 16.125 18.938 1 98.56 501 PRO A N 1
ATOM 4044 C CA . PRO A 1 501 ? 20 17.359 18.5 1 98.56 501 PRO A CA 1
ATOM 4045 C C . PRO A 1 501 ? 20.406 18.25 19.656 1 98.56 501 PRO A C 1
ATOM 4047 O O . PRO A 1 501 ? 21.531 18.781 19.672 1 98.56 501 PRO A O 1
ATOM 4050 N N . TYR A 1 502 ? 19.484 18.406 20.625 1 98.81 502 TYR A N 1
ATOM 4051 C CA . TYR A 1 502 ? 19.734 19.281 21.766 1 98.81 502 TYR A CA 1
ATOM 4052 C C . TYR A 1 502 ? 19.5 18.562 23.078 1 98.81 502 TYR A C 1
ATOM 4054 O O . TYR A 1 502 ? 18.375 18.156 23.391 1 98.81 502 TYR A O 1
ATOM 4062 N N . VAL A 1 503 ? 20.531 18.438 23.859 1 98.81 503 VAL A N 1
ATOM 4063 C CA . VAL A 1 503 ? 20.438 17.812 25.172 1 98.81 503 VAL A CA 1
ATOM 4064 C C . VAL A 1 503 ? 20.5 18.875 26.266 1 98.81 503 VAL A C 1
ATOM 4066 O O . VAL A 1 503 ? 21.5 19.578 26.406 1 98.81 503 VAL A O 1
ATOM 4069 N N . VAL A 1 504 ? 19.422 19 27.016 1 98.75 504 VAL A N 1
ATOM 4070 C CA . VAL A 1 504 ? 19.281 20.031 28.031 1 98.75 504 VAL A CA 1
ATOM 4071 C C . VAL A 1 504 ? 19.594 19.453 29.406 1 98.75 504 VAL A C 1
ATOM 4073 O O . VAL A 1 504 ? 18.875 18.547 29.875 1 98.75 504 VAL A O 1
ATOM 4076 N N . ILE A 1 505 ? 20.562 19.984 30 1 98 505 ILE A N 1
ATOM 4077 C CA . ILE A 1 505 ? 20.938 19.547 31.344 1 98 505 ILE A CA 1
ATOM 4078 C C . ILE A 1 505 ? 20.453 20.547 32.375 1 98 505 ILE A C 1
ATOM 4080 O O . ILE A 1 505 ? 20.781 21.734 32.312 1 98 505 ILE A O 1
ATOM 4084 N N . VAL A 1 506 ? 19.719 20.047 33.344 1 96.75 506 VAL A N 1
ATOM 4085 C CA . VAL A 1 506 ? 19.172 20.969 34.344 1 96.75 506 VAL A CA 1
ATOM 4086 C C . VAL A 1 506 ? 19.609 20.547 35.719 1 96.75 506 VAL A C 1
ATOM 4088 O O . VAL A 1 506 ? 19.391 19.391 36.125 1 96.75 506 VAL A O 1
ATOM 4091 N N . GLY A 1 507 ? 20.219 21.438 36.5 1 95 507 GLY A N 1
ATOM 4092 C CA . GLY A 1 507 ? 20.625 21.266 37.875 1 95 507 GLY A CA 1
ATOM 4093 C C . GLY A 1 507 ? 20.031 22.312 38.812 1 95 507 GLY A C 1
ATOM 4094 O O . GLY A 1 507 ? 19.047 22.984 38.469 1 95 507 GLY A O 1
ATOM 4095 N N . LYS A 1 508 ? 20.641 22.344 40 1 93.5 508 LYS A N 1
ATOM 4096 C CA . LYS A 1 508 ? 20.172 23.281 41.031 1 93.5 508 LYS A CA 1
ATOM 4097 C C . LYS A 1 508 ? 20.406 24.719 40.562 1 93.5 508 LYS A C 1
ATOM 4099 O O . LYS A 1 508 ? 19.547 25.594 40.75 1 93.5 508 LYS A O 1
ATOM 4104 N N . ARG A 1 509 ? 21.516 24.922 40.031 1 92.44 509 ARG A N 1
ATOM 4105 C CA . ARG A 1 509 ? 21.859 26.266 39.562 1 92.44 509 ARG A CA 1
ATOM 4106 C C . ARG A 1 509 ? 20.875 26.734 38.5 1 92.44 509 ARG A C 1
ATOM 4108 O O . ARG A 1 509 ? 20.422 27.875 38.531 1 92.44 509 ARG A O 1
ATOM 4115 N N . GLU A 1 510 ? 20.594 25.828 37.531 1 90.81 510 GLU A N 1
ATOM 4116 C CA . GLU A 1 510 ? 19.672 26.141 36.438 1 90.81 510 GLU A CA 1
ATOM 4117 C C . GLU A 1 510 ? 18.281 26.422 36.969 1 90.81 510 GLU A C 1
ATOM 4119 O O . GLU A 1 510 ? 17.594 27.328 36.469 1 90.81 510 GLU A O 1
ATOM 4124 N N . LYS A 1 511 ? 17.875 25.734 37.969 1 92.06 511 LYS A N 1
ATOM 4125 C CA . LYS A 1 511 ? 16.562 25.938 38.562 1 92.06 511 LYS A CA 1
ATOM 4126 C C . LYS A 1 511 ? 16.484 27.312 39.219 1 92.06 511 LYS A C 1
ATOM 4128 O O . LYS A 1 511 ? 15.445 27.984 39.125 1 92.06 511 LYS A O 1
ATOM 4133 N N . GLU A 1 512 ? 17.547 27.75 39.812 1 92.88 512 GLU A N 1
ATOM 4134 C CA . GLU A 1 512 ? 17.578 29.031 40.531 1 92.88 512 GLU A CA 1
ATOM 4135 C C . GLU A 1 512 ? 17.688 30.203 39.562 1 92.88 512 GLU A C 1
ATOM 4137 O O . GLU A 1 512 ? 17.094 31.266 39.781 1 92.88 512 GLU A O 1
ATOM 4142 N N . THR A 1 513 ? 18.422 30.016 38.5 1 92.19 513 THR A N 1
ATOM 4143 C CA . THR A 1 513 ? 18.734 31.125 37.594 1 92.19 513 THR A CA 1
ATOM 4144 C C . THR A 1 513 ? 17.766 31.172 36.438 1 92.19 513 THR A C 1
ATOM 4146 O O . THR A 1 513 ? 17.656 32.188 35.75 1 92.19 513 THR A O 1
ATOM 4149 N N . GLY A 1 514 ? 17.078 30.062 36.188 1 89.19 514 GLY A N 1
ATOM 4150 C CA . GLY A 1 514 ? 16.203 29.984 35.031 1 89.19 514 GLY A CA 1
ATOM 4151 C C . GLY A 1 514 ? 16.938 29.719 33.719 1 89.19 514 GLY A C 1
ATOM 4152 O O . GLY A 1 514 ? 16.328 29.625 32.656 1 89.19 514 GLY A O 1
ATOM 4153 N N . SER A 1 515 ? 18.219 29.609 33.906 1 93.44 515 SER A N 1
ATOM 4154 C CA . SER A 1 515 ? 19.031 29.266 32.75 1 93.44 515 SER A CA 1
ATOM 4155 C C . SER A 1 515 ? 19.172 27.75 32.594 1 93.44 515 SER A C 1
ATOM 4157 O O . SER A 1 515 ? 18.828 27 33.5 1 93.44 515 SER A O 1
ATOM 4159 N N . ILE A 1 516 ? 19.453 27.328 31.281 1 96.62 516 ILE A N 1
ATOM 4160 C CA . ILE A 1 516 ? 19.688 25.906 31.031 1 96.62 516 ILE A CA 1
ATOM 4161 C C . ILE A 1 516 ? 21.016 25.719 30.312 1 96.62 516 ILE A C 1
ATOM 4163 O O . ILE A 1 516 ? 21.516 26.641 29.656 1 96.62 516 ILE A O 1
ATOM 4167 N N . VAL A 1 517 ? 21.609 24.625 30.516 1 97.38 517 VAL A N 1
ATOM 4168 C CA . VAL A 1 517 ? 22.812 24.234 29.781 1 97.38 517 VAL A CA 1
ATOM 4169 C C . VAL A 1 517 ? 22.438 23.234 28.688 1 97.38 517 VAL A C 1
ATOM 4171 O O . VAL A 1 517 ? 21.797 22.219 28.953 1 97.38 517 VAL A O 1
ATOM 4174 N N . VAL A 1 518 ? 22.859 23.594 27.438 1 98.5 518 VAL A N 1
ATOM 4175 C CA . VAL A 1 518 ? 22.453 22.781 26.281 1 98.5 518 VAL A CA 1
ATOM 4176 C C . VAL A 1 518 ? 23.688 22.219 25.578 1 98.5 518 VAL A C 1
ATOM 4178 O O . VAL A 1 518 ? 24.578 22.984 25.203 1 98.5 518 VAL A O 1
ATOM 4181 N N . ASN A 1 519 ? 23.797 20.922 25.516 1 98.06 519 ASN A N 1
ATOM 4182 C CA . ASN A 1 519 ? 24.75 20.266 24.594 1 98.06 519 ASN A CA 1
ATOM 4183 C C . ASN A 1 519 ? 24.172 20.156 23.188 1 98.06 519 ASN A C 1
ATOM 4185 O O . ASN A 1 519 ? 23.156 19.5 22.969 1 98.06 519 ASN A O 1
ATOM 4189 N N . ILE A 1 520 ? 24.797 20.812 22.25 1 97.94 520 ILE A N 1
ATOM 4190 C CA . ILE A 1 520 ? 24.344 20.797 20.859 1 97.94 520 ILE A CA 1
ATOM 4191 C C . ILE A 1 520 ? 25.125 19.75 20.078 1 97.94 520 ILE A C 1
ATOM 4193 O O . ILE A 1 520 ? 26.344 19.859 19.906 1 97.94 520 ILE A O 1
ATOM 4197 N N . ARG A 1 521 ? 24.469 18.75 19.531 1 96.25 521 ARG A N 1
ATOM 4198 C CA . ARG A 1 521 ? 25.125 17.609 18.891 1 96.25 521 ARG A CA 1
ATOM 4199 C C . ARG A 1 521 ? 25.891 18.062 17.641 1 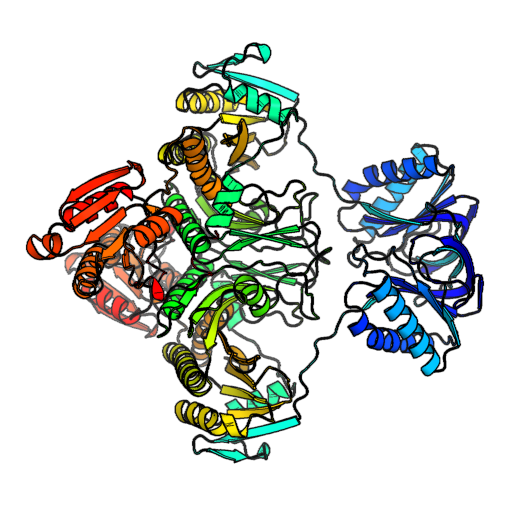96.25 521 ARG A C 1
ATOM 4201 O O . ARG A 1 521 ? 27.062 17.719 17.469 1 96.25 521 ARG A O 1
ATOM 4208 N N . GLY A 1 522 ? 25.234 18.797 16.75 1 91.75 522 GLY A N 1
ATOM 4209 C CA . GLY A 1 522 ? 25.797 19.188 15.461 1 91.75 522 GLY A CA 1
ATOM 4210 C C . GLY A 1 522 ? 27.125 19.891 15.562 1 91.75 522 GLY A C 1
ATOM 4211 O O . GLY A 1 522 ? 28.031 19.656 14.75 1 91.75 522 GLY A O 1
ATOM 4212 N N . SER A 1 523 ? 27.281 20.719 16.625 1 92.44 523 SER A N 1
ATOM 4213 C CA . SER A 1 523 ? 28.5 21.516 16.781 1 92.44 523 SER A CA 1
ATOM 4214 C C . SER A 1 523 ? 29.359 21 17.922 1 92.44 523 SER A C 1
ATOM 4216 O O . SER A 1 523 ? 30.516 21.391 18.062 1 92.44 523 SER A O 1
ATOM 4218 N N . ASN A 1 524 ? 28.828 20.109 18.688 1 93.5 524 ASN A N 1
ATOM 4219 C CA . ASN A 1 524 ? 29.5 19.609 19.875 1 93.5 524 ASN A CA 1
ATOM 4220 C C . ASN A 1 524 ? 29.797 20.719 20.875 1 93.5 524 ASN A C 1
ATOM 4222 O O . ASN A 1 524 ? 30.828 20.703 21.547 1 93.5 524 ASN A O 1
ATOM 4226 N N . ASP A 1 525 ? 28.922 21.688 20.906 1 95.38 525 ASP A N 1
ATOM 4227 C CA . ASP A 1 525 ? 29.078 22.828 21.812 1 95.38 525 ASP A CA 1
ATOM 4228 C C . ASP A 1 525 ? 28.219 22.641 23.062 1 95.38 525 ASP A C 1
ATOM 4230 O O . ASP A 1 525 ? 27.203 21.953 23.016 1 95.38 525 ASP A O 1
ATOM 4234 N N . ARG A 1 526 ? 28.703 23.203 24.078 1 96.62 526 ARG A N 1
ATOM 4235 C CA . ARG A 1 526 ? 27.938 23.359 25.312 1 96.62 526 ARG A CA 1
ATOM 4236 C C . ARG A 1 526 ? 27.656 24.828 25.609 1 96.62 526 ARG A C 1
ATOM 4238 O O . ARG A 1 526 ? 28.594 25.609 25.766 1 96.62 526 ARG A O 1
ATOM 4245 N N . VAL A 1 527 ? 26.422 25.172 25.656 1 97.06 527 VAL A N 1
ATOM 4246 C CA . VAL A 1 527 ? 26.062 26.594 25.719 1 97.06 527 VAL A CA 1
ATOM 4247 C C . VAL A 1 527 ? 25.031 26.812 26.812 1 97.06 527 VAL A C 1
ATOM 4249 O O . VAL A 1 527 ? 24.125 26.016 26.984 1 97.06 527 VAL A O 1
ATOM 4252 N N . GLU A 1 528 ? 25.234 27.812 27.562 1 96.81 528 GLU A N 1
ATOM 4253 C CA . GLU A 1 528 ? 24.219 28.25 28.5 1 96.81 528 GLU A CA 1
ATOM 4254 C C . GLU A 1 528 ? 23.234 29.234 27.859 1 96.81 528 GLU A C 1
ATOM 4256 O O . GLU A 1 528 ? 23.656 30.156 27.156 1 96.81 528 GLU A O 1
ATOM 4261 N N . MET A 1 529 ? 21.938 29.031 28.031 1 97.5 529 MET A N 1
ATOM 4262 C CA . MET A 1 529 ? 20.922 29.891 27.438 1 97.5 529 MET A CA 1
ATOM 4263 C C . MET A 1 529 ? 19.594 29.75 28.172 1 97.5 529 MET A C 1
ATOM 4265 O O . MET A 1 529 ? 19.469 28.984 29.125 1 97.5 529 MET A O 1
ATOM 4269 N N . THR A 1 530 ? 18.625 30.562 27.766 1 97.19 530 THR A N 1
ATOM 4270 C CA . THR A 1 530 ? 17.281 30.453 28.312 1 97.19 530 THR A CA 1
ATOM 4271 C C . THR A 1 530 ? 16.453 29.438 27.516 1 97.19 530 THR A C 1
ATOM 4273 O O . THR A 1 530 ? 16.844 29.078 26.406 1 97.19 530 THR A O 1
ATOM 4276 N N . ILE A 1 531 ? 15.367 29.047 28.062 1 97.88 531 ILE A N 1
ATOM 4277 C CA . ILE A 1 531 ? 14.469 28.125 27.375 1 97.88 531 ILE A CA 1
ATOM 4278 C C . ILE A 1 531 ? 13.938 28.781 26.109 1 97.88 531 ILE A C 1
ATOM 4280 O O . ILE A 1 531 ? 13.852 28.125 25.062 1 97.88 531 ILE A O 1
ATOM 4284 N N . GLU A 1 532 ? 13.672 30.031 26.141 1 97.88 532 GLU A N 1
ATOM 4285 C CA . GLU A 1 532 ? 13.172 30.766 24.984 1 97.88 532 GLU A CA 1
ATOM 4286 C C . GLU A 1 532 ? 14.219 30.828 23.875 1 97.88 532 GLU A C 1
ATOM 4288 O O . GLU A 1 532 ? 13.875 30.688 22.688 1 97.88 532 GLU A O 1
ATOM 4293 N N . GLU A 1 533 ? 15.43 31.078 24.281 1 98 533 GLU A N 1
ATOM 4294 C CA . GLU A 1 533 ? 16.5 31.109 23.297 1 98 533 GLU A CA 1
ATOM 4295 C C . GLU A 1 533 ? 16.672 29.766 22.594 1 98 533 GLU A C 1
ATOM 4297 O O . GLU A 1 533 ? 16.891 29.703 21.391 1 98 533 GLU A O 1
ATOM 4302 N N . LEU A 1 534 ? 16.578 28.719 23.359 1 98.38 534 LEU A N 1
ATOM 4303 C CA . LEU A 1 534 ? 16.672 27.391 22.766 1 98.38 534 LEU A CA 1
ATOM 4304 C C . LEU A 1 534 ? 15.516 27.141 21.797 1 98.38 534 LEU A C 1
ATOM 4306 O O . LEU A 1 534 ? 15.727 26.609 20.703 1 98.38 534 LEU A O 1
ATOM 4310 N N . ALA A 1 535 ? 14.32 27.5 22.219 1 98.44 535 ALA A N 1
ATOM 4311 C CA . ALA A 1 535 ? 13.156 27.328 21.344 1 98.44 535 ALA A CA 1
ATOM 4312 C C . ALA A 1 535 ? 13.344 28.062 20.016 1 98.44 535 ALA A C 1
ATOM 4314 O O . ALA A 1 535 ? 13.031 27.531 18.953 1 98.44 535 ALA A O 1
ATOM 4315 N N . LYS A 1 536 ? 13.859 29.281 20.078 1 98.12 536 LYS A N 1
ATOM 4316 C CA . LYS A 1 536 ? 14.125 30.047 18.875 1 98.12 536 LYS A CA 1
ATOM 4317 C C . LYS A 1 536 ? 15.164 29.359 18 1 98.12 536 LYS A C 1
ATOM 4319 O O . LYS A 1 536 ? 15.023 29.328 16.766 1 98.12 536 LYS A O 1
ATOM 4324 N N . LYS A 1 537 ? 16.188 28.891 18.656 1 97.81 537 LYS A N 1
ATOM 4325 C CA . LYS A 1 537 ? 17.25 28.203 17.922 1 97.81 537 LYS A CA 1
ATOM 4326 C C . LYS A 1 537 ? 16.703 26.984 17.188 1 97.81 537 LYS A C 1
ATOM 4328 O O . LYS A 1 537 ? 17.062 26.719 16.031 1 97.81 537 LYS A O 1
ATOM 4333 N N . ILE A 1 538 ? 15.883 26.219 17.844 1 98.38 538 ILE A N 1
ATOM 4334 C CA . ILE A 1 538 ? 15.305 25.016 17.266 1 98.38 538 ILE A CA 1
ATOM 4335 C C . ILE A 1 538 ? 14.375 25.391 16.109 1 98.38 538 ILE A C 1
ATOM 4337 O O . ILE A 1 538 ? 14.406 24.766 15.047 1 98.38 538 ILE A O 1
ATOM 4341 N N . LYS A 1 539 ? 13.57 26.375 16.312 1 97.81 539 LYS A N 1
ATOM 4342 C CA . LYS A 1 539 ? 12.656 26.828 15.266 1 97.81 539 LYS A CA 1
ATOM 4343 C C . LYS A 1 539 ? 13.43 27.281 14.031 1 97.81 539 LYS A C 1
ATOM 4345 O O . LYS A 1 539 ? 13.008 27.016 12.898 1 97.81 539 LYS A O 1
ATOM 4350 N N . GLU A 1 540 ? 14.508 27.984 14.266 1 97.19 540 GLU A N 1
ATOM 4351 C CA . GLU A 1 540 ? 15.359 28.422 13.164 1 97.19 540 GLU A CA 1
ATOM 4352 C C . GLU A 1 540 ? 15.953 27.234 12.422 1 97.19 540 GLU A C 1
ATOM 4354 O O . GLU A 1 540 ? 16.031 27.234 11.188 1 97.19 540 GLU A O 1
ATOM 4359 N N . ALA A 1 541 ? 16.359 26.25 13.172 1 96.56 541 ALA A N 1
ATOM 4360 C CA . ALA A 1 541 ? 16.953 25.062 12.57 1 96.56 541 ALA A CA 1
ATOM 4361 C C . ALA A 1 541 ? 15.906 24.281 11.773 1 96.56 541 ALA A C 1
ATOM 4363 O O . ALA A 1 541 ? 16.234 23.656 10.758 1 96.56 541 ALA A O 1
ATOM 4364 N N . VAL A 1 542 ? 14.703 24.25 12.258 1 96.75 542 VAL A N 1
ATOM 4365 C CA . VAL A 1 542 ? 13.609 23.578 11.57 1 96.75 542 VAL A CA 1
ATOM 4366 C C . VAL A 1 542 ? 13.266 24.328 10.281 1 96.75 542 VAL A C 1
ATOM 4368 O O . VAL A 1 542 ? 12.945 23.703 9.266 1 96.75 542 VAL A O 1
ATOM 4371 N N . GLY A 1 543 ? 13.312 25.594 10.359 1 93.75 543 GLY A N 1
ATOM 4372 C CA . GLY A 1 543 ? 13.039 26.422 9.188 1 93.75 543 GLY A CA 1
ATOM 4373 C C . GLY A 1 543 ? 11.617 26.297 8.695 1 93.75 543 GLY A C 1
ATOM 4374 O O . GLY A 1 543 ? 10.672 26.359 9.477 1 93.75 543 GLY A O 1
ATOM 4375 N N . SER A 1 544 ? 11.453 26.125 7.363 1 89.31 544 SER A N 1
ATOM 4376 C CA . SER A 1 544 ? 10.133 26.109 6.742 1 89.31 544 SER A CA 1
ATOM 4377 C C . SER A 1 544 ? 9.609 24.688 6.598 1 89.31 544 SER A C 1
ATOM 4379 O O . SER A 1 544 ? 8.578 24.453 5.969 1 89.31 544 SER A O 1
ATOM 4381 N N . TYR A 1 545 ? 10.336 23.734 7.16 1 94.5 545 TYR A N 1
ATOM 4382 C CA . TYR A 1 545 ? 9.875 22.359 7.062 1 94.5 545 TYR A CA 1
ATOM 4383 C C . TYR A 1 545 ? 8.617 22.141 7.895 1 94.5 545 TYR A C 1
ATOM 4385 O O . TYR A 1 545 ? 8.531 22.609 9.031 1 94.5 545 TYR A O 1
ATOM 4393 N N . PRO A 1 546 ? 7.625 21.469 7.285 1 92.06 546 PRO A N 1
ATOM 4394 C CA . PRO A 1 546 ? 6.465 21.125 8.109 1 92.06 546 PRO A CA 1
ATOM 4395 C C . PRO A 1 546 ? 6.82 20.203 9.273 1 92.06 546 PRO A C 1
ATOM 4397 O O . PRO A 1 546 ? 7.781 19.438 9.188 1 92.06 546 PRO A O 1
ATOM 4400 N N . GLN A 1 547 ? 6.031 20.328 10.344 1 93.69 547 GLN A N 1
ATOM 4401 C CA . GLN A 1 547 ? 6.379 19.578 11.547 1 93.69 547 GLN A CA 1
ATOM 4402 C C . GLN A 1 547 ? 5.297 18.562 11.883 1 93.69 547 GLN A C 1
ATOM 4404 O O . GLN A 1 547 ? 4.105 18.844 11.766 1 93.69 547 GLN A O 1
ATOM 4409 N N . MET A 1 548 ? 5.738 17.391 12.234 1 92.75 548 MET A N 1
ATOM 4410 C CA . MET A 1 548 ? 4.871 16.344 12.789 1 92.75 548 MET A CA 1
ATOM 4411 C C . MET A 1 548 ? 4.75 16.484 14.297 1 92.75 548 MET A C 1
ATOM 4413 O O . MET A 1 548 ? 5.691 16.922 14.969 1 92.75 548 MET A O 1
ATOM 4417 N N . PRO A 1 549 ? 3.557 16.156 14.789 1 91.25 549 PRO A N 1
ATOM 4418 C CA . PRO A 1 549 ? 3.463 16.156 16.25 1 91.25 549 PRO A CA 1
ATOM 4419 C C . PRO A 1 549 ? 4.301 15.047 16.891 1 91.25 549 PRO A C 1
ATOM 4421 O O . PRO A 1 549 ? 4.672 14.086 16.219 1 91.25 549 PRO A O 1
ATOM 4424 N N . GLN A 1 550 ? 4.637 15.266 18.156 1 94 550 GLN A N 1
ATOM 4425 C CA . GLN A 1 550 ? 5.391 14.258 18.906 1 94 550 GLN A CA 1
ATOM 4426 C C . GLN A 1 550 ? 4.59 12.969 19.047 1 94 550 GLN A C 1
ATOM 4428 O O . GLN A 1 550 ? 3.41 13 19.406 1 94 550 GLN A O 1
ATOM 4433 N N . SER A 1 551 ? 5.242 11.852 18.688 1 91.5 551 SER A N 1
ATOM 4434 C CA . SER A 1 551 ? 4.562 10.562 18.766 1 91.5 551 SER A CA 1
ATOM 4435 C C . SER A 1 551 ? 5.113 9.711 19.906 1 91.5 551 SER A C 1
ATOM 4437 O O . SER A 1 551 ? 4.547 8.664 20.234 1 91.5 551 SER A O 1
ATOM 4439 N N . LEU A 1 552 ? 6.188 10.148 20.484 1 94.75 552 LEU A N 1
ATOM 4440 C CA . LEU A 1 552 ? 6.812 9.406 21.562 1 94.75 552 LEU A CA 1
ATOM 4441 C C . LEU A 1 552 ? 6.398 9.977 22.922 1 94.75 552 LEU A C 1
ATOM 4443 O O . LEU A 1 552 ? 6.047 11.156 23.016 1 94.75 552 LEU A O 1
ATOM 4447 N N . PRO A 1 553 ? 6.492 9.148 23.969 1 93.75 553 PRO A N 1
ATOM 4448 C CA . PRO A 1 553 ? 6.109 9.633 25.297 1 93.75 553 PRO A CA 1
ATOM 4449 C C . PRO A 1 553 ? 7.059 10.703 25.828 1 93.75 553 PRO A C 1
ATOM 4451 O O . PRO A 1 553 ? 8.234 10.734 25.453 1 93.75 553 PRO A O 1
ATOM 4454 N N . LEU A 1 554 ? 6.535 11.484 26.75 1 95.88 554 LEU A N 1
ATOM 4455 C CA . LEU A 1 554 ? 7.332 12.523 27.391 1 95.88 554 LEU A CA 1
ATOM 4456 C C . LEU A 1 554 ? 8.438 11.922 28.25 1 95.88 554 LEU A C 1
ATOM 4458 O O . LEU A 1 554 ? 9.57 12.406 28.234 1 95.88 554 LEU A O 1
ATOM 4462 N N . LEU A 1 555 ? 8.062 10.914 28.984 1 96.5 555 LEU A N 1
ATOM 4463 C CA . LEU A 1 555 ? 9.039 10.258 29.859 1 96.5 555 LEU A CA 1
ATOM 4464 C C . LEU A 1 555 ? 9.773 9.156 29.094 1 96.5 555 LEU A C 1
ATOM 4466 O O . LEU A 1 555 ? 9.148 8.234 28.562 1 96.5 555 LEU A O 1
ATOM 4470 N N . TYR A 1 556 ? 11.07 9.195 29.125 1 96.38 556 TYR A N 1
ATOM 4471 C CA . TYR A 1 556 ? 11.898 8.234 28.391 1 96.38 556 TYR A CA 1
ATOM 4472 C C . TYR A 1 556 ? 11.711 6.824 28.938 1 96.38 556 TYR A C 1
ATOM 4474 O O . TYR A 1 556 ? 11.758 5.848 28.188 1 96.38 556 TYR A O 1
ATOM 4482 N N . SER A 1 557 ? 11.422 6.715 30.219 1 94.56 557 SER A N 1
ATOM 4483 C CA . SER A 1 557 ? 11.273 5.422 30.875 1 94.56 557 SER A CA 1
ATOM 4484 C C . SER A 1 557 ? 10.062 4.664 30.328 1 94.56 557 SER A C 1
ATOM 4486 O O . SER A 1 557 ? 9.961 3.447 30.484 1 94.56 557 SER A O 1
ATOM 4488 N N . LYS A 1 558 ? 9.188 5.375 29.703 1 93.12 558 LYS A N 1
ATOM 4489 C CA . LYS A 1 558 ? 7.965 4.766 29.188 1 93.12 558 LYS A CA 1
ATOM 4490 C C . LYS A 1 558 ? 8.133 4.332 27.734 1 93.12 558 LYS A C 1
ATOM 4492 O O . LYS A 1 558 ? 7.215 3.764 27.141 1 93.12 558 LYS A O 1
ATOM 4497 N N . ARG A 1 559 ? 9.25 4.523 27.203 1 94.12 559 ARG A N 1
ATOM 4498 C CA . ARG A 1 559 ? 9.523 4.121 25.828 1 94.12 559 ARG A CA 1
ATOM 4499 C C . ARG A 1 559 ? 10.023 2.68 25.766 1 94.12 559 ARG A C 1
ATOM 4501 O O . ARG A 1 559 ? 11.086 2.359 26.312 1 94.12 559 ARG A O 1
ATOM 4508 N N . PRO A 1 560 ? 9.297 1.896 25.078 1 94.69 560 PRO A N 1
ATOM 4509 C CA . PRO A 1 560 ? 9.758 0.513 24.938 1 94.69 560 PRO A CA 1
ATOM 4510 C C . PRO A 1 560 ? 10.992 0.387 24.047 1 94.69 560 PRO A C 1
ATOM 4512 O O . PRO A 1 560 ? 11.344 1.328 23.344 1 94.69 560 PRO A O 1
ATOM 4515 N N . LYS A 1 561 ? 11.633 -0.786 24.078 1 94.12 561 LYS A N 1
ATOM 4516 C CA . LYS A 1 561 ? 12.867 -1.052 23.344 1 94.12 561 LYS A CA 1
ATOM 4517 C C . LYS A 1 561 ? 12.656 -0.898 21.844 1 94.12 561 LYS A C 1
ATOM 4519 O O . LYS A 1 561 ? 13.547 -0.417 21.125 1 94.12 561 LYS A O 1
ATOM 4524 N N . PHE A 1 562 ? 11.477 -1.271 21.328 1 94.06 562 PHE A N 1
ATOM 4525 C CA . PHE A 1 562 ? 11.234 -1.237 19.891 1 94.06 562 PHE A CA 1
ATOM 4526 C C . PHE A 1 562 ? 11.094 0.198 19.406 1 94.06 562 PHE A C 1
ATOM 4528 O O . PHE A 1 562 ? 11.102 0.45 18.203 1 94.06 562 PHE A O 1
ATOM 4535 N N . ALA A 1 563 ? 10.992 1.134 20.328 1 95.38 563 ALA A N 1
ATOM 4536 C CA . ALA A 1 563 ? 10.906 2.549 19.969 1 95.38 563 ALA A CA 1
ATOM 4537 C C . ALA A 1 563 ? 12.203 3.281 20.297 1 95.38 563 ALA A C 1
ATOM 4539 O O . ALA A 1 563 ? 12.195 4.496 20.516 1 95.38 563 ALA A O 1
ATOM 4540 N N . LYS A 1 564 ? 13.25 2.557 20.5 1 93.94 564 LYS A N 1
ATOM 4541 C CA . LYS A 1 564 ? 14.602 3.053 20.719 1 93.94 564 LYS A CA 1
ATOM 4542 C C . LYS A 1 564 ? 15.539 2.607 19.594 1 93.94 564 LYS A C 1
ATOM 4544 O O . LYS A 1 564 ? 15.227 1.663 18.859 1 93.94 564 LYS A O 1
ATOM 4549 N N . PRO A 1 565 ? 16.578 3.393 19.391 1 91.62 565 PRO A N 1
ATOM 4550 C CA . PRO A 1 565 ? 17.516 2.947 18.359 1 91.62 565 PRO A CA 1
ATOM 4551 C C . PRO A 1 565 ? 18.156 1.596 18.672 1 91.62 565 PRO A C 1
ATOM 4553 O O . PRO A 1 565 ? 18.344 1.266 19.844 1 91.62 565 PRO A O 1
ATOM 4556 N N . SER A 1 566 ? 18.438 0.846 17.594 1 80.19 566 SER A N 1
ATOM 4557 C CA . SER A 1 566 ? 19.078 -0.447 17.781 1 80.19 566 SER A CA 1
ATOM 4558 C C . SER A 1 566 ? 20.562 -0.279 18.094 1 80.19 566 SER A C 1
ATOM 4560 O O . SER A 1 566 ? 21.203 0.676 17.641 1 80.19 566 SER A O 1
ATOM 4562 N N . SER A 1 567 ? 21.078 -1.061 19.141 1 66.44 567 SER A N 1
ATOM 4563 C CA . SER A 1 567 ? 22.484 -0.997 19.547 1 66.44 567 SER A CA 1
ATOM 4564 C C . SER A 1 567 ? 23.391 -1.564 18.469 1 66.44 567 SER A C 1
ATOM 4566 O O . SER A 1 567 ? 23 -2.459 17.719 1 66.44 567 SER A O 1
ATOM 4568 N N . MET B 1 1 ? -0.156 -26.938 -3.004 1 90.5 1 MET B N 1
ATOM 4569 C CA . MET B 1 1 ? 0.199 -28.156 -3.746 1 90.5 1 MET B CA 1
ATOM 4570 C C . MET B 1 1 ? -0.269 -28.062 -5.195 1 90.5 1 MET B C 1
ATOM 4572 O O . MET B 1 1 ? -1.395 -27.625 -5.461 1 90.5 1 MET B O 1
ATOM 4576 N N . ARG B 1 2 ? 0.655 -28.391 -6.098 1 92.06 2 ARG B N 1
ATOM 4577 C CA . ARG B 1 2 ? 0.287 -28.453 -7.508 1 92.06 2 ARG B CA 1
ATOM 4578 C C . ARG B 1 2 ? 0.289 -29.891 -8.008 1 92.06 2 ARG B C 1
ATOM 4580 O O . ARG B 1 2 ? 1.246 -30.641 -7.773 1 92.06 2 ARG B O 1
ATOM 4587 N N . VAL B 1 3 ? -0.832 -30.219 -8.688 1 95.5 3 VAL B N 1
ATOM 4588 C CA . VAL B 1 3 ? -0.943 -31.594 -9.141 1 95.5 3 VAL B CA 1
ATOM 4589 C C . VAL B 1 3 ? -1.423 -31.625 -10.586 1 95.5 3 VAL B C 1
ATOM 4591 O O . VAL B 1 3 ? -2.383 -30.938 -10.945 1 95.5 3 VAL B O 1
ATOM 4594 N N . LEU B 1 4 ? -0.727 -32.344 -11.344 1 95.62 4 LEU B N 1
ATOM 4595 C CA . LEU B 1 4 ? -1.181 -32.656 -12.695 1 95.62 4 LEU B CA 1
ATOM 4596 C C . LEU B 1 4 ? -1.739 -34.094 -12.75 1 95.62 4 LEU B C 1
ATOM 4598 O O . LEU B 1 4 ? -1.021 -35.031 -12.484 1 95.62 4 LEU B O 1
ATOM 4602 N N . LEU B 1 5 ? -3.01 -34.188 -13.07 1 96.5 5 LEU B N 1
ATOM 4603 C CA . LEU B 1 5 ? -3.699 -35.469 -13.156 1 96.5 5 LEU B CA 1
ATOM 4604 C C . LEU B 1 5 ? -3.75 -35.969 -14.594 1 96.5 5 LEU B C 1
ATOM 4606 O O . LEU B 1 5 ? -4.219 -35.25 -15.484 1 96.5 5 LEU B O 1
ATOM 4610 N N . ILE B 1 6 ? -3.295 -37.219 -14.742 1 96.69 6 ILE B N 1
ATOM 4611 C CA . ILE B 1 6 ? -3.314 -37.781 -16.078 1 96.69 6 ILE B CA 1
ATOM 4612 C C . ILE B 1 6 ? -3.98 -39.156 -16.031 1 96.69 6 ILE B C 1
ATOM 4614 O O . ILE B 1 6 ? -3.516 -40.062 -15.32 1 96.69 6 ILE B O 1
ATOM 4618 N N . HIS B 1 7 ? -5.07 -39.312 -16.703 1 97.06 7 HIS B N 1
ATOM 4619 C CA . HIS B 1 7 ? -5.652 -40.625 -16.922 1 97.06 7 HIS B CA 1
ATOM 4620 C C . HIS B 1 7 ? -4.879 -41.406 -17.984 1 97.06 7 HIS B C 1
ATOM 4622 O O . HIS B 1 7 ? -4.961 -41.094 -19.172 1 97.06 7 HIS B O 1
ATOM 4628 N N . ALA B 1 8 ? -4.207 -42.438 -17.531 1 97.06 8 ALA B N 1
ATOM 4629 C CA . ALA B 1 8 ? -3.273 -43.125 -18.422 1 97.06 8 ALA B CA 1
ATOM 4630 C C . ALA B 1 8 ? -3.713 -44.562 -18.672 1 97.06 8 ALA B C 1
ATOM 4632 O O . ALA B 1 8 ? -4.176 -45.25 -17.766 1 97.06 8 ALA B O 1
ATOM 4633 N N . ASP B 1 9 ? -3.537 -44.969 -19.922 1 96.5 9 ASP B N 1
ATOM 4634 C CA . ASP B 1 9 ? -3.715 -46.406 -20.234 1 96.5 9 ASP B CA 1
ATOM 4635 C C . ASP B 1 9 ? -2.588 -47.25 -19.641 1 96.5 9 ASP B C 1
ATOM 4637 O O . ASP B 1 9 ? -2.826 -48.344 -19.141 1 96.5 9 ASP B O 1
ATOM 4641 N N . LYS B 1 10 ? -1.471 -46.719 -19.859 1 96.56 10 LYS B N 1
ATOM 4642 C CA . LYS B 1 10 ? -0.266 -47.344 -19.344 1 96.56 10 LYS B CA 1
ATOM 4643 C C . LYS B 1 10 ? 0.711 -46.312 -18.797 1 96.56 10 LYS B C 1
ATOM 4645 O O . LYS B 1 10 ? 0.881 -45.25 -19.375 1 96.56 10 LYS B O 1
ATOM 4650 N N . PHE B 1 11 ? 1.334 -46.656 -17.625 1 97.56 11 PHE B N 1
ATOM 4651 C CA . PHE B 1 11 ? 2.381 -45.844 -17.031 1 97.56 11 PHE B CA 1
ATOM 4652 C C . PHE B 1 11 ? 3.475 -46.688 -16.422 1 97.56 11 PHE B C 1
ATOM 4654 O O . PHE B 1 11 ? 3.188 -47.719 -15.812 1 97.56 11 PHE B O 1
ATOM 4661 N N . SER B 1 12 ? 4.664 -46.344 -16.688 1 97.56 12 SER B N 1
ATOM 4662 C CA . SER B 1 12 ? 5.789 -47.031 -16.047 1 97.56 12 SER B CA 1
ATOM 4663 C C . SER B 1 12 ? 6.914 -46.062 -15.727 1 97.56 12 SER B C 1
ATOM 4665 O O . SER B 1 12 ? 7.039 -45 -16.375 1 97.56 12 SER B O 1
ATOM 4667 N N . TYR B 1 13 ? 7.676 -46.375 -14.664 1 97.06 13 TYR B N 1
ATOM 4668 C CA . TYR B 1 13 ? 8.812 -45.531 -14.32 1 97.06 13 TYR B CA 1
ATOM 4669 C C . TYR B 1 13 ? 9.992 -46.375 -13.844 1 97.06 13 TYR B C 1
ATOM 4671 O O . TYR B 1 13 ? 9.82 -47.562 -13.492 1 97.06 13 TYR B O 1
ATOM 4679 N N . GLU B 1 14 ? 11.188 -45.812 -13.953 1 96.69 14 GLU B N 1
ATOM 4680 C CA . GLU B 1 14 ? 12.406 -46.375 -13.414 1 96.69 14 GLU B CA 1
ATOM 4681 C C . GLU B 1 14 ? 13.328 -45.312 -12.852 1 96.69 14 GLU B C 1
ATOM 4683 O O . GLU B 1 14 ? 13.719 -44.375 -13.562 1 96.69 14 GLU B O 1
ATOM 4688 N N . ALA B 1 15 ? 13.68 -45.5 -11.578 1 95.62 15 ALA B N 1
ATOM 4689 C CA . ALA B 1 15 ? 14.641 -44.562 -10.969 1 95.62 15 ALA B CA 1
ATOM 4690 C C . ALA B 1 15 ? 16.047 -44.844 -11.484 1 95.62 15 ALA B C 1
ATOM 4692 O O . ALA B 1 15 ? 16.5 -45.969 -11.523 1 95.62 15 ALA B O 1
ATOM 4693 N N . VAL B 1 16 ? 16.688 -43.75 -11.875 1 93.75 16 VAL B N 1
ATOM 4694 C CA . VAL B 1 16 ? 17.969 -43.906 -12.562 1 93.75 16 VAL B CA 1
ATOM 4695 C C . VAL B 1 16 ? 19.109 -43.438 -11.672 1 93.75 16 VAL B C 1
ATOM 4697 O O . VAL B 1 16 ? 20.094 -44.156 -11.469 1 93.75 16 VAL B O 1
ATOM 4700 N N . LYS B 1 17 ? 18.969 -42.219 -11.195 1 93.75 17 LYS B N 1
ATOM 4701 C CA . LYS B 1 17 ? 20.016 -41.594 -10.398 1 93.75 17 LYS B CA 1
ATOM 4702 C C . LYS B 1 17 ? 19.438 -40.688 -9.32 1 93.75 17 LYS B C 1
ATOM 4704 O O . LYS B 1 17 ? 18.391 -40.062 -9.523 1 93.75 17 LYS B O 1
ATOM 4709 N N . LYS B 1 18 ? 20.234 -40.625 -8.188 1 93.56 18 LYS B N 1
ATOM 4710 C CA . LYS B 1 18 ? 19.812 -39.719 -7.129 1 93.56 18 LYS B CA 1
ATOM 4711 C C . LYS B 1 18 ? 19.875 -38.25 -7.598 1 93.56 18 LYS B C 1
ATOM 4713 O O . LYS B 1 18 ? 20.859 -37.844 -8.203 1 93.56 18 LYS B O 1
ATOM 4718 N N . ALA B 1 19 ? 18.797 -37.594 -7.355 1 92.81 19 ALA B N 1
ATOM 4719 C CA . ALA B 1 19 ? 18.734 -36.188 -7.719 1 92.81 19 ALA B CA 1
ATOM 4720 C C . ALA B 1 19 ? 19.156 -35.312 -6.551 1 92.81 19 ALA B C 1
ATOM 4722 O O . ALA B 1 19 ? 19.625 -34.188 -6.754 1 92.81 19 ALA B O 1
ATOM 4723 N N . ILE B 1 20 ? 18.891 -35.75 -5.324 1 93.81 20 ILE B N 1
ATOM 4724 C CA . ILE B 1 20 ? 19.266 -35 -4.121 1 93.81 20 ILE B CA 1
ATOM 4725 C C . ILE B 1 20 ? 19.922 -35.938 -3.113 1 93.81 20 ILE B C 1
ATOM 4727 O O . ILE B 1 20 ? 19.734 -37.156 -3.182 1 93.81 20 ILE B O 1
ATOM 4731 N N . LYS B 1 21 ? 20.641 -35.406 -2.127 1 90.94 21 LYS B N 1
ATOM 4732 C CA . LYS B 1 21 ? 21.344 -36.188 -1.126 1 90.94 21 LYS B CA 1
ATOM 4733 C C . LYS B 1 21 ? 20.359 -36.938 -0.216 1 90.94 21 LYS B C 1
ATOM 4735 O O . LYS B 1 21 ? 20.609 -38.062 0.192 1 90.94 21 LYS B O 1
ATOM 4740 N N . SER B 1 22 ? 19.219 -36.312 0.005 1 91.19 22 SER B N 1
ATOM 4741 C CA . SER B 1 22 ? 18.25 -36.875 0.936 1 91.19 22 SER B CA 1
ATOM 4742 C C . SER B 1 22 ? 17.203 -37.688 0.205 1 91.19 22 SER B C 1
ATOM 4744 O O . SER B 1 22 ? 16.062 -37.844 0.677 1 91.19 22 SER B O 1
ATOM 4746 N N . ALA B 1 23 ? 17.547 -38.219 -0.907 1 93.88 23 ALA B N 1
ATOM 4747 C CA . ALA B 1 23 ? 16.625 -39.031 -1.686 1 93.88 23 ALA B CA 1
ATOM 4748 C C . ALA B 1 23 ? 16.156 -40.25 -0.893 1 93.88 23 ALA B C 1
ATOM 4750 O O . ALA B 1 23 ? 16.938 -40.812 -0.121 1 93.88 23 ALA B O 1
ATOM 4751 N N . GLU B 1 24 ? 14.992 -40.594 -1.123 1 93 24 GLU B N 1
ATOM 4752 C CA . GLU B 1 24 ? 14.383 -41.75 -0.452 1 93 24 GLU B CA 1
ATOM 4753 C C . GLU B 1 24 ? 15.094 -43.031 -0.82 1 93 24 GLU B C 1
ATOM 4755 O O . GLU B 1 24 ? 15.531 -43.219 -1.961 1 93 24 GLU B O 1
ATOM 4760 N N . SER B 1 25 ? 15.156 -43.969 0.231 1 91.94 25 SER B N 1
ATOM 4761 C CA . SER B 1 25 ? 15.797 -45.25 -0.027 1 91.94 25 SER B CA 1
ATOM 4762 C C . SER B 1 25 ? 14.922 -46.125 -0.912 1 91.94 25 SER B C 1
ATOM 4764 O O . SER B 1 25 ? 13.703 -46.188 -0.748 1 91.94 25 SER B O 1
ATOM 4766 N N . LEU B 1 26 ? 15.531 -46.844 -1.841 1 93.12 26 LEU B N 1
ATOM 4767 C CA . LEU B 1 26 ? 14.812 -47.719 -2.77 1 93.12 26 LEU B CA 1
ATOM 4768 C C . LEU B 1 26 ? 14.43 -49.031 -2.1 1 93.12 26 LEU B C 1
ATOM 4770 O O . LEU B 1 26 ? 13.734 -49.844 -2.695 1 93.12 26 LEU B O 1
ATOM 4774 N N . ASP B 1 27 ? 14.734 -49.188 -0.844 1 89.5 27 ASP B N 1
ATOM 4775 C CA . ASP B 1 27 ? 14.281 -50.344 -0.052 1 89.5 27 ASP B CA 1
ATOM 4776 C C . ASP B 1 27 ? 12.836 -50.156 0.41 1 89.5 27 ASP B C 1
ATOM 4778 O O . ASP B 1 27 ? 12.125 -51.125 0.651 1 89.5 27 ASP B O 1
ATOM 4782 N N . GLU B 1 28 ? 12.445 -49 0.527 1 87 28 GLU B N 1
ATOM 4783 C CA . GLU B 1 28 ? 11.133 -48.656 1.071 1 87 28 GLU B CA 1
ATOM 4784 C C . GLU B 1 28 ? 10.102 -48.469 -0.041 1 87 28 GLU B C 1
ATOM 4786 O O . GLU B 1 28 ? 8.898 -48.594 0.195 1 87 28 GLU B O 1
ATOM 4791 N N . VAL B 1 29 ? 10.594 -48.062 -1.201 1 90.81 29 VAL B N 1
ATOM 4792 C CA . VAL B 1 29 ? 9.742 -47.781 -2.355 1 90.81 29 VAL B CA 1
ATOM 4793 C C . VAL B 1 29 ? 10.352 -48.438 -3.604 1 90.81 29 VAL B C 1
ATOM 4795 O O . VAL B 1 29 ? 11.57 -48.469 -3.762 1 90.81 29 VAL B O 1
ATOM 4798 N N . PRO B 1 30 ? 9.523 -48.969 -4.508 1 93.06 30 PRO B N 1
ATOM 4799 C CA . PRO B 1 30 ? 10.047 -49.688 -5.664 1 93.06 30 PRO B CA 1
ATOM 4800 C C . PRO B 1 30 ? 10.836 -48.812 -6.617 1 93.06 30 PRO B C 1
ATOM 4802 O O . PRO B 1 30 ? 10.383 -47.719 -6.949 1 93.06 30 PRO B O 1
ATOM 4805 N N . LYS B 1 31 ? 11.906 -49.344 -7.059 1 94.62 31 LYS B N 1
ATOM 4806 C CA . LYS B 1 31 ? 12.75 -48.656 -8.039 1 94.62 31 LYS B CA 1
ATOM 4807 C C . LYS B 1 31 ? 12.031 -48.531 -9.383 1 94.62 31 LYS B C 1
ATOM 4809 O O . LYS B 1 31 ? 12.211 -47.531 -10.094 1 94.62 31 LYS B O 1
ATOM 4814 N N . LYS B 1 32 ? 11.383 -49.656 -9.664 1 96.44 32 LYS B N 1
ATOM 4815 C CA . LYS B 1 32 ? 10.578 -49.688 -10.883 1 96.44 32 LYS B CA 1
ATOM 4816 C C . LYS B 1 32 ? 9.117 -49.969 -10.562 1 96.44 32 LYS B C 1
ATOM 4818 O O . LYS B 1 32 ? 8.812 -50.656 -9.594 1 96.44 32 LYS B O 1
ATOM 4823 N N . GLY B 1 33 ? 8.25 -49.375 -11.398 1 96.12 33 GLY B N 1
ATOM 4824 C CA . GLY B 1 33 ? 6.824 -49.594 -11.234 1 96.12 33 GLY B CA 1
ATOM 4825 C C . GLY B 1 33 ? 6.043 -49.469 -12.523 1 96.12 33 GLY B C 1
ATOM 4826 O O . GLY B 1 33 ? 6.496 -48.812 -13.469 1 96.12 33 GLY B O 1
ATOM 4827 N N . GLU B 1 34 ? 4.934 -50.219 -12.555 1 97.12 34 GLU B N 1
ATOM 4828 C CA . GLU B 1 34 ? 4.035 -50.156 -13.703 1 97.12 34 GLU B CA 1
ATOM 4829 C C . GLU B 1 34 ? 2.574 -50.156 -13.258 1 97.12 34 GLU B C 1
ATOM 4831 O O . GLU B 1 34 ? 2.23 -50.781 -12.242 1 97.12 34 GLU B O 1
ATOM 4836 N N . ALA B 1 35 ? 1.801 -49.438 -14.023 1 96.88 35 ALA B N 1
ATOM 4837 C CA . ALA B 1 35 ? 0.368 -49.375 -13.75 1 96.88 35 ALA B CA 1
ATOM 4838 C C . ALA B 1 35 ? -0.436 -49.281 -15.039 1 96.88 35 ALA B C 1
ATOM 4840 O O . ALA B 1 35 ? -0.027 -48.594 -15.977 1 96.88 35 ALA B O 1
ATOM 4841 N N . GLU B 1 36 ? -1.543 -50 -15.047 1 96.31 36 GLU B N 1
ATOM 4842 C CA . GLU B 1 36 ? -2.463 -49.969 -16.188 1 96.31 36 GLU B CA 1
ATOM 4843 C C . GLU B 1 36 ? -3.797 -49.344 -15.781 1 96.31 36 GLU B C 1
ATOM 4845 O O . GLU B 1 36 ? -4.293 -49.562 -14.68 1 96.31 36 GLU B O 1
ATOM 4850 N N . ASN B 1 37 ? -4.336 -48.594 -16.812 1 96.31 37 ASN B N 1
ATOM 4851 C CA . ASN B 1 37 ? -5.598 -47.906 -16.547 1 96.31 37 ASN B CA 1
ATOM 4852 C C . ASN B 1 37 ? -5.59 -47.219 -15.18 1 96.31 37 ASN B C 1
ATOM 4854 O O . ASN B 1 37 ? -6.441 -47.5 -14.336 1 96.31 37 ASN B O 1
ATOM 4858 N N . ALA B 1 38 ? -4.695 -46.312 -15.055 1 98 38 ALA B N 1
ATOM 4859 C CA . ALA B 1 38 ? -4.441 -45.688 -13.758 1 98 38 ALA B CA 1
ATOM 4860 C C . ALA B 1 38 ? -4.555 -44.156 -13.852 1 98 38 ALA B C 1
ATOM 4862 O O . ALA B 1 38 ? -4.488 -43.594 -14.945 1 98 38 ALA B O 1
ATOM 4863 N N . LEU B 1 39 ? -4.855 -43.531 -12.766 1 98.19 39 LEU B N 1
ATOM 4864 C CA . LEU B 1 39 ? -4.727 -42.094 -12.625 1 98.19 39 LEU B CA 1
ATOM 4865 C C . LEU B 1 39 ? -3.352 -41.719 -12.078 1 98.19 39 LEU B C 1
ATOM 4867 O O . LEU B 1 39 ? -3.037 -42 -10.922 1 98.19 39 LEU B O 1
ATOM 4871 N N . VAL B 1 40 ? -2.545 -41.125 -12.922 1 98.25 40 VAL B N 1
ATOM 4872 C CA . VAL B 1 40 ? -1.189 -40.75 -12.539 1 98.25 40 VAL B CA 1
ATOM 4873 C C . VAL B 1 40 ? -1.183 -39.312 -12.031 1 98.25 40 VAL B C 1
ATOM 4875 O O . VAL B 1 40 ? -1.612 -38.375 -12.734 1 98.25 40 VAL B O 1
ATOM 4878 N N . LEU B 1 41 ? -0.674 -39.125 -10.805 1 98.44 41 LEU B N 1
ATOM 4879 C CA . LEU B 1 41 ? -0.578 -37.812 -10.172 1 98.44 41 LEU B CA 1
ATOM 4880 C C . LEU B 1 41 ? 0.863 -37.312 -10.164 1 98.44 41 LEU B C 1
ATOM 4882 O O . LEU B 1 41 ? 1.69 -37.812 -9.391 1 98.44 41 LEU B O 1
ATOM 4886 N N . PHE B 1 42 ? 1.143 -36.344 -11.023 1 97.56 42 PHE B N 1
ATOM 4887 C CA . PHE B 1 42 ? 2.391 -35.625 -10.844 1 97.56 42 PHE B CA 1
ATOM 4888 C C . PHE B 1 42 ? 2.242 -34.562 -9.773 1 97.56 42 PHE B C 1
ATOM 4890 O O . PHE B 1 42 ? 1.537 -33.562 -9.977 1 97.56 42 PHE B O 1
ATOM 4897 N N . VAL B 1 43 ? 2.975 -34.719 -8.672 1 97.44 43 VAL B N 1
ATOM 4898 C CA . VAL B 1 43 ? 2.689 -33.906 -7.5 1 97.44 43 VAL B CA 1
ATOM 4899 C C . VAL B 1 43 ? 3.898 -33.031 -7.168 1 97.44 43 VAL B C 1
ATOM 4901 O O . VAL B 1 43 ? 5 -33.531 -6.961 1 97.44 43 VAL B O 1
ATOM 4904 N N . THR B 1 44 ? 3.652 -31.766 -7.16 1 95.44 44 THR B N 1
ATOM 4905 C CA . THR B 1 44 ? 4.613 -30.828 -6.582 1 95.44 44 THR B CA 1
ATOM 4906 C C . THR B 1 44 ? 4.148 -30.359 -5.211 1 95.44 44 THR B C 1
ATOM 4908 O O . THR B 1 44 ? 3.1 -29.719 -5.09 1 95.44 44 THR B O 1
ATOM 4911 N N . VAL B 1 45 ? 5.008 -30.688 -4.23 1 94.75 45 VAL B N 1
ATOM 4912 C CA . VAL B 1 45 ? 4.676 -30.312 -2.857 1 94.75 45 VAL B CA 1
ATOM 4913 C C . VAL B 1 45 ? 5.266 -28.938 -2.533 1 94.75 45 VAL B C 1
ATOM 4915 O O . VAL B 1 45 ? 6.457 -28.703 -2.748 1 94.75 45 VAL B O 1
ATOM 4918 N N . GLU B 1 46 ? 4.41 -28.094 -2.092 1 88.69 46 GLU B N 1
ATOM 4919 C CA . GLU B 1 46 ? 4.812 -26.766 -1.656 1 88.69 46 GLU B CA 1
ATOM 4920 C C . GLU B 1 46 ? 4.82 -26.656 -0.134 1 88.69 46 GLU B C 1
ATOM 4922 O O . GLU B 1 46 ? 4.309 -27.547 0.558 1 88.69 46 GLU B O 1
ATOM 4927 N N . PRO B 1 47 ? 5.504 -25.594 0.365 1 82.94 47 PRO B N 1
ATOM 4928 C CA . PRO B 1 47 ? 5.512 -25.453 1.822 1 82.94 47 PRO B CA 1
ATOM 4929 C C . PRO B 1 47 ? 4.109 -25.312 2.412 1 82.94 47 PRO B C 1
ATOM 4931 O O . PRO B 1 47 ? 3.277 -24.578 1.879 1 82.94 47 PRO B O 1
ATOM 4934 N N . GLY B 1 48 ? 3.85 -26.109 3.51 1 80.88 48 GLY B N 1
ATOM 4935 C CA . GLY B 1 48 ? 2.568 -26.016 4.191 1 80.88 48 GLY B CA 1
ATOM 4936 C C . GLY B 1 48 ? 1.531 -26.969 3.643 1 80.88 48 GLY B C 1
ATOM 4937 O O . GLY B 1 48 ? 0.41 -27.047 4.148 1 80.88 48 GLY B O 1
ATOM 4938 N N . ASP B 1 49 ? 1.884 -27.812 2.764 1 90.06 49 ASP B N 1
ATOM 4939 C CA . ASP B 1 49 ? 0.934 -28.672 2.068 1 90.06 49 ASP B CA 1
ATOM 4940 C C . ASP B 1 49 ? 0.437 -29.797 2.982 1 90.06 49 ASP B C 1
ATOM 4942 O O . ASP B 1 49 ? -0.49 -30.531 2.629 1 90.06 49 ASP B O 1
ATOM 4946 N N . LYS B 1 50 ? 1.044 -29.891 4.105 1 89.69 50 LYS B N 1
ATOM 4947 C CA . LYS B 1 50 ? 0.515 -30.828 5.09 1 89.69 50 LYS B CA 1
ATOM 4948 C C . LYS B 1 50 ? -0.947 -30.531 5.406 1 89.69 50 LYS B C 1
ATOM 4950 O O . LYS B 1 50 ? -1.727 -31.438 5.695 1 89.69 50 LYS B O 1
ATOM 4955 N N . GLU B 1 51 ? -1.277 -29.312 5.246 1 85.19 51 GLU B N 1
ATOM 4956 C CA . GLU B 1 51 ? -2.617 -28.859 5.613 1 85.19 51 GLU B CA 1
ATOM 4957 C C . GLU B 1 51 ? -3.609 -29.109 4.477 1 85.19 51 GLU B C 1
ATOM 4959 O O . GLU B 1 51 ? -4.824 -29.062 4.688 1 85.19 51 GLU B O 1
ATOM 4964 N N . VAL B 1 52 ? -3.098 -29.453 3.334 1 90.06 52 VAL B N 1
ATOM 4965 C CA . VAL B 1 52 ? -4.02 -29.5 2.205 1 90.06 52 VAL B CA 1
ATOM 4966 C C . VAL B 1 52 ? -4.125 -30.938 1.687 1 90.06 52 VAL B C 1
ATOM 4968 O O . VAL B 1 52 ? -5.031 -31.266 0.917 1 90.06 52 VAL B O 1
ATOM 4971 N N . VAL B 1 53 ? -3.34 -31.828 2.166 1 94.62 53 VAL B N 1
ATOM 4972 C CA . VAL B 1 53 ? -3.217 -33.188 1.609 1 94.62 53 VAL B CA 1
ATOM 4973 C C . VAL B 1 53 ? -4.555 -33.906 1.718 1 94.62 53 VAL B C 1
ATOM 4975 O O . VAL B 1 53 ? -4.98 -34.562 0.774 1 94.62 53 VAL B O 1
ATOM 4978 N N . ALA B 1 54 ? -5.223 -33.781 2.779 1 93.5 54 ALA B N 1
ATOM 4979 C CA . ALA B 1 54 ? -6.496 -34.469 2.98 1 93.5 54 ALA B CA 1
ATOM 4980 C C . ALA B 1 54 ? -7.531 -34.031 1.955 1 93.5 54 ALA B C 1
ATOM 4982 O O . ALA B 1 54 ? -8.234 -34.844 1.366 1 93.5 54 ALA B O 1
ATOM 4983 N N . ASP B 1 55 ? -7.613 -32.719 1.79 1 91.88 55 ASP B N 1
ATOM 4984 C CA . ASP B 1 55 ? -8.547 -32.188 0.816 1 91.88 55 ASP B CA 1
ATOM 4985 C C . ASP B 1 55 ? -8.188 -32.594 -0.603 1 91.88 55 ASP B C 1
ATOM 4987 O O . ASP B 1 55 ? -9.07 -32.906 -1.413 1 91.88 55 ASP B O 1
ATOM 4991 N N . ALA B 1 56 ? -6.957 -32.562 -0.85 1 95.69 56 ALA B N 1
ATOM 4992 C CA . ALA B 1 56 ? -6.488 -33 -2.166 1 95.69 56 ALA B CA 1
ATOM 4993 C C . ALA B 1 56 ? -6.879 -34.438 -2.441 1 95.69 56 ALA B C 1
ATOM 4995 O O . ALA B 1 56 ? -7.41 -34.75 -3.508 1 95.69 56 ALA B O 1
ATOM 4996 N N . VAL B 1 57 ? -6.641 -35.281 -1.503 1 97.56 57 VAL B N 1
ATOM 4997 C CA . VAL B 1 57 ? -6.938 -36.719 -1.65 1 97.56 57 VAL B CA 1
ATOM 4998 C C . VAL B 1 57 ? -8.438 -36.906 -1.862 1 97.56 57 VAL B C 1
ATOM 5000 O O . VAL B 1 57 ? -8.852 -37.688 -2.711 1 97.56 57 VAL B O 1
ATOM 5003 N N . LYS B 1 58 ? -9.18 -36.188 -1.1 1 95.5 58 LYS B N 1
ATOM 5004 C CA . LYS B 1 58 ? -10.633 -36.312 -1.223 1 95.5 58 LYS B CA 1
ATOM 5005 C C . LYS B 1 58 ? -11.094 -35.906 -2.621 1 95.5 58 LYS B C 1
ATOM 5007 O O . LYS B 1 58 ? -11.844 -36.656 -3.264 1 95.5 58 LYS B O 1
ATOM 5012 N N . GLU B 1 59 ? -10.703 -34.812 -3.062 1 95.31 59 GLU B N 1
ATOM 5013 C CA . GLU B 1 59 ? -11.125 -34.312 -4.367 1 95.31 59 GLU B CA 1
ATOM 5014 C C . GLU B 1 59 ? -10.633 -35.188 -5.492 1 95.31 59 GLU B C 1
ATOM 5016 O O . GLU B 1 59 ? -11.359 -35.469 -6.445 1 95.31 59 GLU B O 1
ATOM 5021 N N . ILE B 1 60 ? -9.422 -35.625 -5.422 1 97.19 60 ILE B N 1
ATOM 5022 C CA . ILE B 1 60 ? -8.836 -36.469 -6.457 1 97.19 60 ILE B CA 1
ATOM 5023 C C . ILE B 1 60 ? -9.523 -37.812 -6.473 1 97.19 60 ILE B C 1
ATOM 5025 O O . ILE B 1 60 ? -9.742 -38.406 -7.543 1 97.19 60 ILE B O 1
ATOM 5029 N N . SER B 1 61 ? -9.867 -38.344 -5.312 1 97.12 61 SER B N 1
ATOM 5030 C CA . SER B 1 61 ? -10.594 -39.594 -5.234 1 97.12 61 SER B CA 1
ATOM 5031 C C . SER B 1 61 ? -11.938 -39.5 -5.938 1 97.12 61 SER B C 1
ATOM 5033 O O . SER B 1 61 ? -12.359 -40.438 -6.613 1 97.12 61 SER B O 1
ATOM 5035 N N . GLU B 1 62 ? -12.594 -38.438 -5.672 1 95.81 62 GLU B N 1
ATOM 5036 C CA . GLU B 1 62 ? -13.867 -38.219 -6.352 1 95.81 62 GLU B CA 1
ATOM 5037 C C . GLU B 1 62 ? -13.695 -38.219 -7.867 1 95.81 62 GLU B C 1
ATOM 5039 O O . GLU B 1 62 ? -14.516 -38.781 -8.594 1 95.81 62 GLU B O 1
ATOM 5044 N N . HIS B 1 63 ? -12.703 -37.594 -8.289 1 96 63 HIS B N 1
ATOM 5045 C CA . HIS B 1 63 ? -12.414 -37.594 -9.719 1 96 63 HIS B CA 1
ATOM 5046 C C . HIS B 1 63 ? -12.094 -39 -10.234 1 96 63 HIS B C 1
ATOM 5048 O O . HIS B 1 63 ? -12.555 -39.375 -11.312 1 96 63 HIS B O 1
ATOM 5054 N N . ALA B 1 64 ? -11.25 -39.719 -9.547 1 96.75 64 ALA B N 1
ATOM 5055 C CA . ALA B 1 64 ? -10.906 -41.094 -9.914 1 96.75 64 ALA B CA 1
ATOM 5056 C C . ALA B 1 64 ? -12.148 -41.969 -10.062 1 96.75 64 ALA B C 1
ATOM 5058 O O . ALA B 1 64 ? -12.266 -42.75 -11.008 1 96.75 64 ALA B O 1
ATOM 5059 N N . LYS B 1 65 ? -13.031 -41.781 -9.195 1 94.81 65 LYS B N 1
ATOM 5060 C CA . LYS B 1 65 ? -14.281 -42.531 -9.25 1 94.81 65 LYS B CA 1
ATOM 5061 C C . LYS B 1 65 ? -15.117 -42.125 -10.461 1 94.81 65 LYS B C 1
ATOM 5063 O O . LYS B 1 65 ? -15.719 -42.969 -11.109 1 94.81 65 LYS B O 1
ATOM 5068 N N . ARG B 1 66 ? -15.141 -40.938 -10.68 1 94.5 66 ARG B N 1
ATOM 5069 C CA . ARG B 1 66 ? -15.914 -40.406 -11.797 1 94.5 66 ARG B CA 1
ATOM 5070 C C . ARG B 1 66 ? -15.43 -41 -13.117 1 94.5 66 ARG B C 1
ATOM 5072 O O . ARG B 1 66 ? -16.234 -41.281 -14.008 1 94.5 66 ARG B O 1
ATOM 5079 N N . ILE B 1 67 ? -14.133 -41.188 -13.273 1 94.81 67 ILE B N 1
ATOM 5080 C CA . ILE B 1 67 ? -13.602 -41.688 -14.539 1 94.81 67 ILE B CA 1
ATOM 5081 C C . ILE B 1 67 ? -13.445 -43.188 -14.477 1 94.81 67 ILE B C 1
ATOM 5083 O O . ILE B 1 67 ? -12.93 -43.812 -15.414 1 94.81 67 ILE B O 1
ATOM 5087 N N . GLY B 1 68 ? -13.68 -43.812 -13.383 1 93.69 68 GLY B N 1
ATOM 5088 C CA . GLY B 1 68 ? -13.75 -45.25 -13.258 1 93.69 68 GLY B CA 1
ATOM 5089 C C . GLY B 1 68 ? -12.398 -45.906 -13.094 1 93.69 68 GLY B C 1
ATOM 5090 O O . GLY B 1 68 ? -12.141 -46.969 -13.672 1 93.69 68 GLY B O 1
ATOM 5091 N N . VAL B 1 69 ? -11.531 -45.281 -12.406 1 96.06 69 VAL B N 1
ATOM 5092 C CA . VAL B 1 69 ? -10.203 -45.844 -12.203 1 96.06 69 VAL B CA 1
ATOM 5093 C C . VAL B 1 69 ? -10.055 -46.312 -10.75 1 96.06 69 VAL B C 1
ATOM 5095 O O . VAL B 1 69 ? -10.539 -45.656 -9.828 1 96.06 69 VAL B O 1
ATOM 5098 N N . LYS B 1 70 ? -9.336 -47.375 -10.562 1 96.25 70 LYS B N 1
ATOM 5099 C CA . LYS B 1 70 ? -9.117 -47.938 -9.227 1 96.25 70 LYS B CA 1
ATOM 5100 C C . LYS B 1 70 ? -7.652 -47.812 -8.82 1 96.25 70 LYS B C 1
ATOM 5102 O O . LYS B 1 70 ? -7.309 -48.031 -7.652 1 96.25 70 LYS B O 1
ATOM 5107 N N . ARG B 1 71 ? -6.812 -47.594 -9.719 1 97.94 71 ARG B N 1
ATOM 5108 C CA . ARG B 1 71 ? -5.379 -47.5 -9.461 1 97.94 71 ARG B CA 1
ATOM 5109 C C . ARG B 1 71 ? -4.887 -46.062 -9.523 1 97.94 71 ARG B C 1
ATOM 5111 O O . ARG B 1 71 ? -5.199 -45.344 -10.461 1 97.94 71 ARG B O 1
ATOM 5118 N N . ILE B 1 72 ? -4.129 -45.688 -8.508 1 98.44 72 ILE B N 1
ATOM 5119 C CA . ILE B 1 72 ? -3.576 -44.312 -8.438 1 98.44 72 ILE B CA 1
ATOM 5120 C C . ILE B 1 72 ? -2.055 -44.406 -8.32 1 98.44 72 ILE B C 1
ATOM 5122 O O . ILE B 1 72 ? -1.522 -45.188 -7.551 1 98.44 72 ILE B O 1
ATOM 5126 N N . VAL B 1 73 ? -1.356 -43.656 -9.125 1 98.44 73 VAL B N 1
ATOM 5127 C CA . VAL B 1 73 ? 0.094 -43.531 -9.031 1 98.44 73 VAL B CA 1
ATOM 5128 C C . VAL B 1 73 ? 0.457 -42.156 -8.469 1 98.44 73 VAL B C 1
ATOM 5130 O O . VAL B 1 73 ? 0.064 -41.125 -9.023 1 98.44 73 VAL B O 1
ATOM 5133 N N . VAL B 1 74 ? 1.146 -42.125 -7.371 1 98.44 74 VAL B N 1
ATOM 5134 C CA . VAL B 1 74 ? 1.672 -40.875 -6.809 1 98.44 74 VAL B CA 1
ATOM 5135 C C . VAL B 1 74 ? 3.117 -40.688 -7.254 1 98.44 74 VAL B C 1
ATOM 5137 O O . VAL B 1 74 ? 4.016 -41.406 -6.809 1 98.44 74 VAL B O 1
ATOM 5140 N N . TYR B 1 75 ? 3.314 -39.719 -8.117 1 97.94 75 TYR B N 1
ATOM 5141 C CA . TYR B 1 75 ? 4.617 -39.5 -8.727 1 97.94 75 TYR B CA 1
ATOM 5142 C C . TYR B 1 75 ? 5.176 -38.125 -8.297 1 97.94 75 TYR B C 1
ATOM 5144 O O . TYR B 1 75 ? 4.75 -37.094 -8.805 1 97.94 75 TYR B O 1
ATOM 5152 N N . PRO B 1 76 ? 6.18 -38.125 -7.379 1 97 76 PRO B N 1
ATOM 5153 C CA . PRO B 1 76 ? 6.82 -36.875 -7.023 1 97 76 PRO B CA 1
ATOM 5154 C C . PRO B 1 76 ? 7.395 -36.125 -8.234 1 97 76 PRO B C 1
ATOM 5156 O O . PRO B 1 76 ? 8.156 -36.719 -9.008 1 97 76 PRO B O 1
ATOM 5159 N N . TYR B 1 77 ? 6.98 -34.906 -8.414 1 95.12 77 TYR B N 1
ATOM 5160 C CA . TYR B 1 77 ? 7.316 -34.094 -9.586 1 95.12 77 TYR B CA 1
ATOM 5161 C C . TYR B 1 77 ? 7.578 -32.656 -9.203 1 95.12 77 TYR B C 1
ATOM 5163 O O . TYR B 1 77 ? 6.656 -31.922 -8.812 1 95.12 77 TYR B O 1
ATOM 5171 N N . ALA B 1 78 ? 8.773 -32.094 -9.375 1 92.06 78 ALA B N 1
ATOM 5172 C CA . ALA B 1 78 ? 9.164 -30.781 -8.836 1 92.06 78 ALA B CA 1
ATOM 5173 C C . ALA B 1 78 ? 8.867 -29.656 -9.82 1 92.06 78 ALA B C 1
ATOM 5175 O O . ALA B 1 78 ? 8.992 -28.484 -9.484 1 92.06 78 ALA B O 1
ATOM 5176 N N . HIS B 1 79 ? 8.336 -29.938 -10.945 1 89.31 79 HIS B N 1
ATOM 5177 C CA . HIS B 1 79 ? 8.414 -28.984 -12.047 1 89.31 79 HIS B CA 1
ATOM 5178 C C . HIS B 1 79 ? 7.109 -28.203 -12.188 1 89.31 79 HIS B C 1
ATOM 5180 O O . HIS B 1 79 ? 6.953 -27.422 -13.133 1 89.31 79 HIS B O 1
ATOM 5186 N N . LEU B 1 80 ? 6.176 -28.406 -11.367 1 89.38 80 LEU B N 1
ATOM 5187 C CA . LEU B 1 80 ? 4.898 -27.719 -11.531 1 89.38 80 LEU B CA 1
ATOM 5188 C C . LEU B 1 80 ? 4.871 -26.406 -10.75 1 89.38 80 LEU B C 1
ATOM 5190 O O . LEU B 1 80 ? 3.943 -25.609 -10.898 1 89.38 80 LEU B O 1
ATOM 5194 N N . SER B 1 81 ? 5.828 -26.203 -9.859 1 84.06 81 SER B N 1
ATOM 5195 C CA . SER B 1 81 ? 5.902 -25 -9.055 1 84.06 81 SER B CA 1
ATOM 5196 C C . SER B 1 81 ? 7.352 -24.578 -8.812 1 84.06 81 SER B C 1
ATOM 5198 O O . SER B 1 81 ? 8.242 -25.422 -8.766 1 84.06 81 SER B O 1
ATOM 5200 N N . SER B 1 82 ? 7.516 -23.297 -8.68 1 76.69 82 SER B N 1
ATOM 5201 C CA . SER B 1 82 ? 8.844 -22.797 -8.344 1 76.69 82 SER B CA 1
ATOM 5202 C C . SER B 1 82 ? 9.039 -22.719 -6.836 1 76.69 82 SER B C 1
ATOM 5204 O O . SER B 1 82 ? 10.156 -22.484 -6.363 1 76.69 82 SER B O 1
ATOM 5206 N N . ASN B 1 83 ? 8.039 -22.922 -6.113 1 78.25 83 ASN B N 1
ATOM 5207 C CA . ASN B 1 83 ? 8.086 -22.859 -4.656 1 78.25 83 ASN B CA 1
ATOM 5208 C C . ASN B 1 83 ? 8.023 -24.25 -4.035 1 78.25 83 ASN B C 1
ATOM 5210 O O . ASN B 1 83 ? 6.984 -24.672 -3.52 1 78.25 83 ASN B O 1
ATOM 5214 N N . LEU B 1 84 ? 9.164 -24.797 -3.861 1 88 84 LEU B N 1
ATOM 5215 C CA . LEU B 1 84 ? 9.219 -26.188 -3.414 1 88 84 LEU B CA 1
ATOM 5216 C C . LEU B 1 84 ? 9.352 -26.266 -1.897 1 88 84 LEU B C 1
ATOM 5218 O O . LEU B 1 84 ? 10.055 -25.453 -1.289 1 88 84 LEU B O 1
ATOM 5222 N N . ALA B 1 85 ? 8.688 -27.203 -1.304 1 90.06 85 ALA B N 1
ATOM 5223 C CA . ALA B 1 85 ? 8.875 -27.5 0.114 1 90.06 85 ALA B CA 1
ATOM 5224 C C . ALA B 1 85 ? 10.242 -28.141 0.366 1 90.06 85 ALA B C 1
ATOM 5226 O O . ALA B 1 85 ? 10.891 -28.609 -0.566 1 90.06 85 ALA B O 1
ATOM 5227 N N . LYS B 1 86 ? 10.664 -28.109 1.623 1 91.19 86 LYS B N 1
ATOM 5228 C CA . LYS B 1 86 ? 11.859 -28.859 2.018 1 91.19 86 LYS B CA 1
ATOM 5229 C C . LYS B 1 86 ? 11.695 -30.344 1.756 1 91.19 86 LYS B C 1
ATOM 5231 O O . LYS B 1 86 ? 10.578 -30.875 1.815 1 91.19 86 LYS B O 1
ATOM 5236 N N . PRO B 1 87 ? 12.758 -31.078 1.493 1 94.25 87 PRO B N 1
ATOM 5237 C CA . PRO B 1 87 ? 12.688 -32.5 1.107 1 94.25 87 PRO B CA 1
ATOM 5238 C C . PRO B 1 87 ? 11.977 -33.344 2.152 1 94.25 87 PRO B C 1
ATOM 5240 O O . PRO B 1 87 ? 11.148 -34.188 1.803 1 94.25 87 PRO B O 1
ATOM 5243 N N . TRP B 1 88 ? 12.258 -33.062 3.396 1 93.81 88 TRP B N 1
ATOM 5244 C CA . TRP B 1 88 ? 11.641 -33.875 4.43 1 93.81 88 TRP B CA 1
ATOM 5245 C C . TRP B 1 88 ? 10.133 -33.656 4.469 1 93.81 88 TRP B C 1
ATOM 5247 O O . TRP B 1 88 ? 9.367 -34.594 4.652 1 93.81 88 TRP B O 1
ATOM 5257 N N . GLU B 1 89 ? 9.656 -32.438 4.316 1 93.81 89 GLU B N 1
ATOM 5258 C CA . GLU B 1 89 ? 8.234 -32.125 4.297 1 93.81 89 GLU B CA 1
ATOM 5259 C C . GLU B 1 89 ? 7.547 -32.719 3.084 1 93.81 89 GLU B C 1
ATOM 5261 O O . GLU B 1 89 ? 6.441 -33.25 3.197 1 93.81 89 GLU B O 1
ATOM 5266 N N . ALA B 1 90 ? 8.211 -32.594 1.997 1 95.62 90 ALA B N 1
ATOM 5267 C CA . ALA B 1 90 ? 7.656 -33.125 0.76 1 95.62 90 ALA B CA 1
ATOM 5268 C C . ALA B 1 90 ? 7.445 -34.625 0.868 1 95.62 90 ALA B C 1
ATOM 5270 O O . ALA B 1 90 ? 6.391 -35.156 0.492 1 95.62 90 ALA B O 1
ATOM 5271 N N . LEU B 1 91 ? 8.43 -35.312 1.354 1 95.88 91 LEU B N 1
ATOM 5272 C CA . LEU B 1 91 ? 8.352 -36.75 1.502 1 95.88 91 LEU B CA 1
ATOM 5273 C C . LEU B 1 91 ? 7.211 -37.156 2.439 1 95.88 91 LEU B C 1
ATOM 5275 O O . LEU B 1 91 ? 6.465 -38.094 2.16 1 95.88 91 LEU B O 1
ATOM 5279 N N . GLU B 1 92 ? 7.109 -36.438 3.496 1 96.25 92 GLU B N 1
ATOM 5280 C CA . GLU B 1 92 ? 6.043 -36.719 4.453 1 96.25 92 GLU B CA 1
ATOM 5281 C C . GLU B 1 92 ? 4.668 -36.531 3.811 1 96.25 92 GLU B C 1
ATOM 5283 O O . GLU B 1 92 ? 3.777 -37.375 4.008 1 96.25 92 GLU B O 1
ATOM 5288 N N . VAL B 1 93 ? 4.477 -35.531 3.084 1 96.94 93 VAL B N 1
ATOM 5289 C CA . VAL B 1 93 ? 3.205 -35.219 2.432 1 96.94 93 VAL B CA 1
ATOM 5290 C C . VAL B 1 93 ? 2.881 -36.312 1.41 1 96.94 93 VAL B C 1
ATOM 5292 O O . VAL B 1 93 ? 1.743 -36.781 1.337 1 96.94 93 VAL B O 1
ATOM 5295 N N . LEU B 1 94 ? 3.836 -36.75 0.64 1 97.56 94 LEU B N 1
ATOM 5296 C CA . LEU B 1 94 ? 3.645 -37.781 -0.39 1 97.56 94 LEU B CA 1
ATOM 5297 C C . LEU B 1 94 ? 3.279 -39.125 0.233 1 97.56 94 LEU B C 1
ATOM 5299 O O . LEU B 1 94 ? 2.408 -39.844 -0.276 1 97.56 94 LEU B O 1
ATOM 5303 N N . ARG B 1 95 ? 3.977 -39.438 1.296 1 97.12 95 ARG B N 1
ATOM 5304 C CA . ARG B 1 95 ? 3.672 -40.656 2.016 1 97.12 95 ARG B CA 1
ATOM 5305 C C . ARG B 1 95 ? 2.252 -40.625 2.57 1 97.12 95 ARG B C 1
ATOM 5307 O O . ARG B 1 95 ? 1.515 -41.625 2.449 1 97.12 95 ARG B O 1
ATOM 5314 N N . THR B 1 96 ? 1.961 -39.562 3.166 1 97.56 96 THR B N 1
ATOM 5315 C CA . THR B 1 96 ? 0.626 -39.375 3.73 1 97.56 96 THR B CA 1
ATOM 5316 C C . THR B 1 96 ? -0.439 -39.5 2.643 1 97.56 96 THR B C 1
ATOM 5318 O O . THR B 1 96 ? -1.467 -40.156 2.836 1 97.56 96 THR B O 1
ATOM 5321 N N . MET B 1 97 ? -0.218 -38.906 1.567 1 97.88 97 MET B N 1
ATOM 5322 C CA . MET B 1 97 ? -1.137 -38.938 0.433 1 97.88 97 MET B CA 1
ATOM 5323 C C . MET B 1 97 ? -1.364 -40.344 -0.046 1 97.88 97 MET B C 1
ATOM 5325 O O . MET B 1 97 ? -2.508 -40.781 -0.225 1 97.88 97 MET B O 1
ATOM 5329 N N . ALA B 1 98 ? -0.29 -41.094 -0.246 1 97.75 98 ALA B N 1
ATOM 5330 C CA . ALA B 1 98 ? -0.371 -42.469 -0.707 1 97.75 98 ALA B CA 1
ATOM 5331 C C . ALA B 1 98 ? -1.147 -43.344 0.284 1 97.75 98 ALA B C 1
ATOM 5333 O O . ALA B 1 98 ? -1.977 -44.156 -0.116 1 97.75 98 ALA B O 1
ATOM 5334 N N . LYS B 1 99 ? -0.81 -43.125 1.511 1 97.38 99 LYS B N 1
ATOM 5335 C CA . LYS B 1 99 ? -1.492 -43.906 2.555 1 97.38 99 LYS B CA 1
ATOM 5336 C C . LYS B 1 99 ? -2.988 -43.594 2.566 1 97.38 99 LYS B C 1
ATOM 5338 O O . LYS B 1 99 ? -3.809 -44.5 2.699 1 97.38 99 LYS B O 1
ATOM 5343 N N . MET B 1 100 ? -3.326 -42.375 2.465 1 97.88 100 MET B N 1
ATOM 5344 C CA . MET B 1 100 ? -4.727 -41.969 2.494 1 97.88 100 MET B CA 1
ATOM 5345 C C . MET B 1 100 ? -5.496 -42.594 1.324 1 97.88 100 MET B C 1
ATOM 5347 O O . MET B 1 100 ? -6.637 -43.031 1.485 1 97.88 100 MET B O 1
ATOM 5351 N N . PHE B 1 101 ? -4.93 -42.562 0.15 1 97.88 101 PHE B N 1
ATOM 5352 C CA . PHE B 1 101 ? -5.57 -43.219 -0.995 1 97.88 101 PHE B CA 1
ATOM 5353 C C . PHE B 1 101 ? -5.785 -44.688 -0.738 1 97.88 101 PHE B C 1
ATOM 5355 O O . PHE B 1 101 ? -6.84 -45.25 -1.062 1 97.88 101 PHE B O 1
ATOM 5362 N N . SER B 1 102 ? -4.75 -45.344 -0.231 1 97.44 102 SER B N 1
ATOM 5363 C CA . SER B 1 102 ? -4.852 -46.781 0.076 1 97.44 102 SER B CA 1
ATOM 5364 C C . SER B 1 102 ? -5.98 -47.062 1.067 1 97.44 102 SER B C 1
ATOM 5366 O O . SER B 1 102 ? -6.715 -48.031 0.927 1 97.44 102 SER B O 1
ATOM 5368 N N . ASP B 1 103 ? -6.039 -46.219 2.041 1 97.12 103 ASP B N 1
ATOM 5369 C CA . ASP B 1 103 ? -7.074 -46.344 3.061 1 97.12 103 ASP B CA 1
ATOM 5370 C C . ASP B 1 103 ? -8.469 -46.188 2.455 1 97.12 103 ASP B C 1
ATOM 5372 O O . ASP B 1 103 ? -9.445 -46.719 2.986 1 97.12 103 ASP B O 1
ATOM 5376 N N . MET B 1 104 ? -8.578 -45.562 1.391 1 96.25 104 MET B N 1
ATOM 5377 C CA . MET B 1 104 ? -9.859 -45.344 0.734 1 96.25 104 MET B CA 1
ATOM 5378 C C . MET B 1 104 ? -10.188 -46.469 -0.232 1 96.25 104 MET B C 1
ATOM 5380 O O . MET B 1 104 ? -11.227 -46.438 -0.898 1 96.25 104 MET B O 1
ATOM 5384 N N . GLY B 1 105 ? -9.273 -47.438 -0.409 1 95.81 105 GLY B N 1
ATOM 5385 C CA . GLY B 1 105 ? -9.555 -48.625 -1.185 1 95.81 105 GLY B CA 1
ATOM 5386 C C . GLY B 1 105 ? -8.891 -48.625 -2.549 1 95.81 105 GLY B C 1
ATOM 5387 O O . GLY B 1 105 ? -9.102 -49.531 -3.35 1 95.81 105 GLY B O 1
ATOM 5388 N N . PHE B 1 106 ? -8.117 -47.656 -2.834 1 97.75 106 PHE B N 1
ATOM 5389 C CA . PHE B 1 106 ? -7.434 -47.625 -4.121 1 97.75 106 PHE B CA 1
ATOM 5390 C C . PHE B 1 106 ? -6.164 -48.469 -4.082 1 97.75 106 PHE B C 1
ATOM 5392 O O . PHE B 1 106 ? -5.559 -48.656 -3.023 1 97.75 106 PHE B O 1
ATOM 5399 N N . GLU B 1 107 ? -5.809 -49.031 -5.215 1 97.75 107 GLU B N 1
ATOM 5400 C CA . GLU B 1 107 ? -4.469 -49.594 -5.402 1 97.75 107 GLU B CA 1
ATOM 5401 C C . GLU B 1 107 ? -3.451 -48.469 -5.695 1 97.75 107 GLU B C 1
ATOM 5403 O O . GLU B 1 107 ? -3.512 -47.844 -6.746 1 97.75 107 GLU B O 1
ATOM 5408 N N . VAL B 1 108 ? -2.484 -48.312 -4.789 1 97.94 108 VAL B N 1
ATOM 5409 C CA . VAL B 1 108 ? -1.626 -47.156 -4.895 1 97.94 108 VAL B CA 1
ATOM 5410 C C . VAL B 1 108 ? -0.197 -47.562 -5.215 1 97.94 108 VAL B C 1
ATOM 5412 O O . VAL B 1 108 ? 0.327 -48.5 -4.609 1 97.94 108 VAL B O 1
ATOM 5415 N N . LEU B 1 109 ? 0.34 -46.969 -6.203 1 97.56 109 LEU B N 1
ATOM 5416 C CA . LEU B 1 109 ? 1.758 -47.062 -6.535 1 97.56 109 LEU B CA 1
ATOM 5417 C C . LEU B 1 109 ? 2.441 -45.719 -6.344 1 97.56 109 LEU B C 1
ATOM 5419 O O . LEU B 1 109 ? 2.025 -44.719 -6.934 1 97.56 109 LEU B O 1
ATOM 5423 N N . ARG B 1 110 ? 3.449 -45.656 -5.504 1 97.5 110 ARG B N 1
ATOM 5424 C CA . ARG B 1 110 ? 4.184 -44.406 -5.301 1 97.5 110 ARG B CA 1
ATOM 5425 C C . ARG B 1 110 ? 5.609 -44.5 -5.828 1 97.5 110 ARG B C 1
ATOM 5427 O O . ARG B 1 110 ? 6.324 -45.469 -5.5 1 97.5 110 ARG B O 1
ATOM 5434 N N . ALA B 1 111 ? 5.996 -43.594 -6.668 1 97.12 111 ALA B N 1
ATOM 5435 C CA . ALA B 1 111 ? 7.371 -43.531 -7.156 1 97.12 111 ALA B CA 1
ATOM 5436 C C . ALA B 1 111 ? 8.305 -42.938 -6.113 1 97.12 111 ALA B C 1
ATOM 5438 O O . ALA B 1 111 ? 7.855 -42.188 -5.234 1 97.12 111 ALA B O 1
ATOM 5439 N N . PRO B 1 112 ? 9.555 -43.219 -6.188 1 96.94 112 PRO B N 1
ATOM 5440 C CA . PRO B 1 112 ? 10.492 -42.75 -5.168 1 96.94 112 PRO B CA 1
ATOM 5441 C C . PRO B 1 112 ? 10.734 -41.219 -5.262 1 96.94 112 PRO B C 1
ATOM 5443 O O . PRO B 1 112 ? 10.828 -40.688 -6.363 1 96.94 112 PRO B O 1
ATOM 5446 N N . PHE B 1 113 ? 10.867 -40.625 -4.125 1 96.69 113 PHE B N 1
ATOM 5447 C CA . PHE B 1 113 ? 11.133 -39.188 -4.023 1 96.69 113 PHE B CA 1
ATOM 5448 C C . PHE B 1 113 ? 12.625 -38.906 -4.148 1 96.69 113 PHE B C 1
ATOM 5450 O O . PHE B 1 113 ? 13.453 -39.656 -3.605 1 96.69 113 PHE B O 1
ATOM 5457 N N . GLY B 1 114 ? 13.016 -37.844 -4.863 1 95.06 114 GLY B N 1
ATOM 5458 C CA . GLY B 1 114 ? 14.391 -37.375 -4.91 1 95.06 114 GLY B CA 1
ATOM 5459 C C . GLY B 1 114 ? 15.242 -38.125 -5.926 1 95.06 114 GLY B C 1
ATOM 5460 O O . GLY B 1 114 ? 16.469 -38.219 -5.773 1 95.06 114 GLY B O 1
ATOM 5461 N N . TRP B 1 115 ? 14.656 -38.688 -6.949 1 94.94 115 TRP B N 1
ATOM 5462 C CA . TRP B 1 115 ? 15.375 -39.438 -7.988 1 94.94 115 TRP B CA 1
ATOM 5463 C C . TRP B 1 115 ? 15.031 -38.875 -9.367 1 94.94 115 TRP B C 1
ATOM 5465 O O . TRP B 1 115 ? 13.891 -38.5 -9.633 1 94.94 115 TRP B O 1
ATOM 5475 N N . TYR B 1 116 ? 16.031 -38.875 -10.195 1 94 116 TYR B N 1
ATOM 5476 C CA . TYR B 1 116 ? 15.734 -38.812 -11.625 1 94 116 TYR B CA 1
ATOM 5477 C C . TYR B 1 116 ? 15.133 -40.125 -12.133 1 94 116 TYR B C 1
ATOM 5479 O O . TYR B 1 116 ? 15.688 -41.188 -11.898 1 94 116 TYR B O 1
ATOM 5487 N N . LYS B 1 117 ? 14.078 -39.938 -12.82 1 93.56 117 LYS B N 1
ATOM 5488 C CA . LYS B 1 117 ? 13.367 -41.125 -13.266 1 93.56 117 LYS B CA 1
ATOM 5489 C C . LYS B 1 117 ? 13.047 -41.062 -14.758 1 93.56 117 LYS B C 1
ATOM 5491 O O . LYS B 1 117 ? 12.727 -39.969 -15.273 1 93.56 117 LYS B O 1
ATOM 5496 N N . ARG B 1 118 ? 13.227 -42.188 -15.344 1 95.12 118 ARG B N 1
ATOM 5497 C CA . ARG B 1 118 ? 12.641 -42.344 -16.672 1 95.12 118 ARG B CA 1
ATOM 5498 C C . ARG B 1 118 ? 11.219 -42.875 -16.578 1 95.12 118 ARG B C 1
ATOM 5500 O O . ARG B 1 118 ? 10.898 -43.688 -15.695 1 95.12 118 ARG B O 1
ATOM 5507 N N . PHE B 1 119 ? 10.359 -42.406 -17.469 1 93.94 119 PHE B N 1
ATOM 5508 C CA . PHE B 1 119 ? 9 -42.906 -17.422 1 93.94 119 PHE B CA 1
ATOM 5509 C C . PHE B 1 119 ? 8.367 -42.938 -18.797 1 93.94 119 PHE B C 1
ATOM 5511 O O . PHE B 1 119 ? 8.844 -42.281 -19.719 1 93.94 119 PHE B O 1
ATOM 5518 N N . GLU B 1 120 ? 7.441 -43.812 -18.953 1 95.56 120 GLU B N 1
ATOM 5519 C CA . GLU B 1 120 ? 6.578 -43.938 -20.125 1 95.56 120 GLU B CA 1
ATOM 5520 C C . GLU B 1 120 ? 5.113 -43.75 -19.75 1 95.56 120 GLU B C 1
ATOM 5522 O O . GLU B 1 120 ? 4.648 -44.25 -18.734 1 95.56 120 GLU B O 1
ATOM 5527 N N . LEU B 1 121 ? 4.516 -42.938 -20.594 1 95.44 121 LEU B N 1
ATOM 5528 C CA . LEU B 1 121 ? 3.143 -42.562 -20.281 1 95.44 121 LEU B CA 1
ATOM 5529 C C . LEU B 1 121 ? 2.277 -42.562 -21.531 1 95.44 121 LEU B C 1
ATOM 5531 O O . LEU B 1 121 ? 2.707 -42.094 -22.594 1 95.44 121 LEU B O 1
ATOM 5535 N N . SER B 1 122 ? 1.165 -43.281 -21.453 1 95.81 122 SER B N 1
ATOM 5536 C CA . SER B 1 122 ? 0.135 -43.219 -22.484 1 95.81 122 SER B CA 1
ATOM 5537 C C . SER B 1 122 ? -1.133 -42.562 -21.969 1 95.81 122 SER B C 1
ATOM 5539 O O . SER B 1 122 ? -1.976 -43.188 -21.344 1 95.81 122 SER B O 1
ATOM 5541 N N . CYS B 1 123 ? -1.358 -41.312 -22.359 1 94 123 CYS B N 1
ATOM 5542 C CA . CYS B 1 123 ? -2.479 -40.5 -21.875 1 94 123 CYS B CA 1
ATOM 5543 C C . CYS B 1 123 ? -3.709 -40.719 -22.75 1 94 123 CYS B C 1
ATOM 5545 O O . CYS B 1 123 ? -3.619 -40.688 -23.984 1 94 123 CYS B O 1
ATOM 5547 N N . LYS B 1 124 ? -4.836 -40.906 -22.094 1 92.25 124 LYS B N 1
ATOM 5548 C CA . LYS B 1 124 ? -6.094 -41.031 -22.828 1 92.25 124 LYS B CA 1
ATOM 5549 C C . LYS B 1 124 ? -6.52 -39.719 -23.438 1 92.25 124 LYS B C 1
ATOM 5551 O O . LYS B 1 124 ? -5.945 -38.656 -23.141 1 92.25 124 LYS B O 1
ATOM 5556 N N . GLY B 1 125 ? -7.531 -39.75 -24.312 1 89 125 GLY B N 1
ATOM 5557 C CA . GLY B 1 125 ? -7.836 -38.562 -25.078 1 89 125 GLY B CA 1
ATOM 5558 C C . GLY B 1 125 ? -9.18 -37.938 -24.719 1 89 125 GLY B C 1
ATOM 5559 O O . GLY B 1 125 ? -9.664 -37.062 -25.422 1 89 125 GLY B O 1
ATOM 5560 N N . HIS B 1 126 ? -9.766 -38.375 -23.656 1 89.19 126 HIS B N 1
ATOM 5561 C CA . HIS B 1 126 ? -11.055 -37.812 -23.281 1 89.19 126 HIS B CA 1
ATOM 5562 C C . HIS B 1 126 ? -10.859 -36.531 -22.484 1 89.19 126 HIS B C 1
ATOM 5564 O O . HIS B 1 126 ? -9.766 -36.25 -21.969 1 89.19 126 HIS B O 1
ATOM 5570 N N . PRO B 1 127 ? -11.898 -35.625 -22.375 1 87.38 127 PRO B N 1
ATOM 5571 C CA . PRO B 1 127 ? -11.812 -34.281 -21.781 1 87.38 127 PRO B CA 1
ATOM 5572 C C . PRO B 1 127 ? -11.328 -34.312 -20.344 1 87.38 127 PRO B C 1
ATOM 5574 O O . PRO B 1 127 ? -10.766 -33.344 -19.859 1 87.38 127 PRO B O 1
ATOM 5577 N N . LEU B 1 128 ? -11.484 -35.406 -19.641 1 89.75 128 LEU B N 1
ATOM 5578 C CA . LEU B 1 128 ? -11.117 -35.469 -18.234 1 89.75 128 LEU B CA 1
ATOM 5579 C C . LEU B 1 128 ? -9.789 -36.188 -18.062 1 89.75 128 LEU B C 1
ATOM 5581 O O . LEU B 1 128 ? -9.391 -36.5 -16.938 1 89.75 128 LEU B O 1
ATOM 5585 N N . ALA B 1 129 ? -9.109 -36.375 -19.172 1 91.94 129 ALA B N 1
ATOM 5586 C CA . ALA B 1 129 ? -7.895 -37.188 -19.125 1 91.94 129 ALA B CA 1
ATOM 5587 C C . ALA B 1 129 ? -6.73 -36.375 -18.531 1 91.94 129 ALA B C 1
ATOM 5589 O O . ALA B 1 129 ? -5.773 -36.969 -18.016 1 91.94 129 ALA B O 1
ATOM 5590 N N . GLU B 1 130 ? -6.73 -35.125 -18.703 1 91.69 130 GLU B N 1
ATOM 5591 C CA . GLU B 1 130 ? -5.68 -34.25 -18.188 1 91.69 130 GLU B CA 1
ATOM 5592 C C . GLU B 1 130 ? -6.27 -33.094 -17.406 1 91.69 130 GLU B C 1
ATOM 5594 O O . GLU B 1 130 ? -7.047 -32.312 -17.938 1 91.69 130 GLU B O 1
ATOM 5599 N N . LEU B 1 131 ? -5.867 -33 -16.141 1 92.38 131 LEU B N 1
ATOM 5600 C CA . LEU B 1 131 ? -6.336 -31.906 -15.289 1 92.38 131 LEU B CA 1
ATOM 5601 C C . LEU B 1 131 ? -5.207 -31.359 -14.422 1 92.38 131 LEU B C 1
ATOM 5603 O O . LEU B 1 131 ? -4.387 -32.125 -13.906 1 92.38 131 LEU B O 1
ATOM 5607 N N . SER B 1 132 ? -5.109 -30.062 -14.469 1 91.44 132 SER B N 1
ATOM 5608 C CA . SER B 1 132 ? -4.203 -29.406 -13.531 1 91.44 132 SER B CA 1
ATOM 5609 C C . SER B 1 132 ? -4.961 -28.844 -12.344 1 91.44 132 SER B C 1
ATOM 5611 O O . SER B 1 132 ? -5.949 -28.125 -12.508 1 91.44 132 SER B O 1
ATOM 5613 N N . LYS B 1 133 ? -4.527 -29.172 -11.125 1 91.56 133 LYS B N 1
ATOM 5614 C CA . LYS B 1 133 ? -5.195 -28.719 -9.906 1 91.56 133 LYS B CA 1
ATOM 5615 C C . LYS B 1 133 ? -4.211 -28.047 -8.961 1 91.56 133 LYS B C 1
ATOM 5617 O O . LYS B 1 133 ? -3.037 -28.406 -8.906 1 91.56 133 LYS B O 1
ATOM 5622 N N . SER B 1 134 ? -4.734 -27.031 -8.422 1 87.38 134 SER B N 1
ATOM 5623 C CA . SER B 1 134 ? -4.023 -26.375 -7.336 1 87.38 134 SER B CA 1
ATOM 5624 C C . SER B 1 134 ? -4.797 -26.469 -6.023 1 87.38 134 SER B C 1
ATOM 5626 O O . SER B 1 134 ? -5.945 -26.031 -5.941 1 87.38 134 SER B O 1
ATOM 5628 N N . PHE B 1 135 ? -4.195 -27.125 -5.055 1 88 135 PHE B N 1
ATOM 5629 C CA . PHE B 1 135 ? -4.84 -27.266 -3.756 1 88 135 PHE B CA 1
ATOM 5630 C C . PHE B 1 135 ? -4.242 -26.297 -2.746 1 88 135 PHE B C 1
ATOM 5632 O O . PHE B 1 135 ? -3.021 -26.203 -2.607 1 88 135 PHE B O 1
ATOM 5639 N N . ARG B 1 136 ? -5.191 -25.641 -2.156 1 79.75 136 ARG B N 1
ATOM 5640 C CA . ARG B 1 136 ? -4.816 -24.641 -1.159 1 79.75 136 ARG B CA 1
ATOM 5641 C C . ARG B 1 136 ? -5.555 -24.875 0.155 1 79.75 136 ARG B C 1
ATOM 5643 O O . ARG B 1 136 ? -6.613 -25.516 0.174 1 79.75 136 ARG B O 1
ATOM 5650 N N . PRO B 1 137 ? -4.793 -24.359 1.188 1 75.38 137 PRO B N 1
ATOM 5651 C CA . PRO B 1 137 ? -5.523 -24.484 2.451 1 75.38 137 PRO B CA 1
ATOM 5652 C C . PRO B 1 137 ? -6.848 -23.734 2.447 1 75.38 137 PRO B C 1
ATOM 5654 O O . PRO B 1 137 ? -6.934 -22.625 1.89 1 75.38 137 PRO B O 1
ATOM 5657 N N . LYS B 1 138 ? -7.902 -24.469 2.814 1 65.31 138 LYS B N 1
ATOM 5658 C CA . LYS B 1 138 ? -9.219 -23.844 2.9 1 65.31 138 LYS B CA 1
ATOM 5659 C C . LYS B 1 138 ? -9.352 -23 4.168 1 65.31 138 LYS B C 1
ATOM 5661 O O . LYS B 1 138 ? -8.625 -23.219 5.137 1 65.31 138 LYS B O 1
ATOM 5666 N N . ARG B 1 139 ? -10.211 -21.969 4.027 1 62.25 139 ARG B N 1
ATOM 5667 C CA . ARG B 1 139 ? -10.523 -21.125 5.18 1 62.25 139 ARG B CA 1
ATOM 5668 C C . ARG B 1 139 ? -11.047 -21.969 6.34 1 62.25 139 ARG B C 1
ATOM 5670 O O . ARG B 1 139 ? -11.984 -22.75 6.18 1 62.25 139 ARG B O 1
ATOM 5677 N N . LYS B 1 140 ? -10.312 -22.266 7.383 1 57.81 140 LYS B N 1
ATOM 5678 C CA . LYS B 1 140 ? -10.836 -22.969 8.547 1 57.81 140 LYS B CA 1
ATOM 5679 C C . LYS B 1 140 ? -11.992 -22.203 9.188 1 57.81 140 LYS B C 1
ATOM 5681 O O . LYS B 1 140 ? -11.82 -21.062 9.617 1 57.81 140 LYS B O 1
ATOM 5686 N N . GLU B 1 141 ? -13.203 -22.438 8.836 1 62.34 141 GLU B N 1
ATOM 5687 C CA . GLU B 1 141 ? -14.305 -21.812 9.555 1 62.34 141 GLU B CA 1
ATOM 5688 C C . GLU B 1 141 ? -14.359 -22.266 11 1 62.34 141 GLU B C 1
ATOM 5690 O O . GLU B 1 141 ? -14.18 -23.453 11.289 1 62.34 141 GLU B O 1
ATOM 5695 N N . THR B 1 142 ? -14.258 -21.344 11.953 1 64.31 142 THR B N 1
ATOM 5696 C CA . THR B 1 142 ? -14.422 -21.672 13.367 1 64.31 142 THR B CA 1
ATOM 5697 C C . THR B 1 142 ? -15.789 -22.297 13.617 1 64.31 142 THR B C 1
ATOM 5699 O O . THR B 1 142 ? -16.828 -21.688 13.352 1 64.31 142 THR B O 1
ATOM 5702 N N . PRO B 1 143 ? -15.766 -23.547 13.945 1 75.62 143 PRO B N 1
ATOM 5703 C CA . PRO B 1 143 ? -17.062 -24.156 14.227 1 75.62 143 PRO B CA 1
ATOM 5704 C C . PRO B 1 143 ? -17.75 -23.547 15.445 1 75.62 143 PRO B C 1
ATOM 5706 O O . PRO B 1 143 ? -17.141 -23.438 16.516 1 75.62 143 PRO B O 1
ATOM 5709 N N . PHE B 1 144 ? -18.922 -22.938 15.219 1 83.62 144 PHE B N 1
ATOM 5710 C CA . PHE B 1 144 ? -19.703 -22.391 16.328 1 83.62 144 PHE B CA 1
ATOM 5711 C C . PHE B 1 144 ? -20.641 -23.453 16.891 1 83.62 144 PHE B C 1
ATOM 5713 O O . PHE B 1 144 ? -21.281 -24.188 16.141 1 83.62 144 PHE B O 1
ATOM 5720 N N . LYS B 1 145 ? -20.625 -23.641 18.156 1 78.81 145 LYS B N 1
ATOM 5721 C CA . LYS B 1 145 ? -21.328 -24.703 18.859 1 78.81 145 LYS B CA 1
ATOM 5722 C C . LYS B 1 145 ? -22.766 -24.281 19.172 1 78.81 145 LYS B C 1
ATOM 5724 O O . LYS B 1 145 ? -23.672 -25.109 19.125 1 78.81 145 LYS B O 1
ATOM 5729 N N . LYS B 1 146 ? -22.859 -23.094 19.609 1 86.81 146 LYS B N 1
ATOM 5730 C CA . LYS B 1 146 ? -24.125 -22.609 20.125 1 86.81 146 LYS B CA 1
ATOM 5731 C C . LYS B 1 146 ? -24.297 -21.109 19.859 1 86.81 146 LYS B C 1
ATOM 5733 O O . LYS B 1 146 ? -23.312 -20.375 19.859 1 86.81 146 LYS B O 1
ATOM 5738 N N . ILE B 1 147 ? -25.594 -20.781 19.562 1 90.94 147 ILE B N 1
ATOM 5739 C CA . ILE B 1 147 ? -25.922 -19.359 19.438 1 90.94 147 ILE B CA 1
ATOM 5740 C C . ILE B 1 147 ? -26.906 -18.953 20.531 1 90.94 147 ILE B C 1
ATOM 5742 O O . ILE B 1 147 ? -27.891 -19.656 20.766 1 90.94 147 ILE B O 1
ATOM 5746 N N . LEU B 1 148 ? -26.562 -17.938 21.25 1 94 148 LEU B N 1
ATOM 5747 C CA . LEU B 1 148 ? -27.391 -17.359 22.297 1 94 148 LEU B CA 1
ATOM 5748 C C . LEU B 1 148 ? -27.719 -15.898 21.984 1 94 148 LEU B C 1
ATOM 5750 O O . LEU B 1 148 ? -27.109 -15.305 21.094 1 94 148 LEU B O 1
ATOM 5754 N N . TRP B 1 149 ? -28.719 -15.422 22.625 1 95.06 149 TRP B N 1
ATOM 5755 C CA . TRP B 1 149 ? -28.891 -13.969 22.625 1 95.06 149 TRP B CA 1
ATOM 5756 C C . TRP B 1 149 ? -29.094 -13.438 24.031 1 95.06 149 TRP B C 1
ATOM 5758 O O . TRP B 1 149 ? -29.594 -14.156 24.906 1 95.06 149 TRP B O 1
ATOM 5768 N N . ILE B 1 150 ? -28.609 -12.289 24.281 1 96.12 150 ILE B N 1
ATOM 5769 C CA . ILE B 1 150 ? -28.609 -11.68 25.609 1 96.12 150 ILE B CA 1
ATOM 5770 C C . ILE B 1 150 ? -29.312 -10.328 25.547 1 96.12 150 ILE B C 1
ATOM 5772 O O . ILE B 1 150 ? -29.141 -9.562 24.609 1 96.12 150 ILE B O 1
ATOM 5776 N N . THR B 1 151 ? -30.109 -10.039 26.594 1 94.75 151 THR B N 1
ATOM 5777 C CA . THR B 1 151 ? -30.828 -8.766 26.688 1 94.75 151 THR B CA 1
ATOM 5778 C C . THR B 1 151 ? -30.031 -7.766 27.531 1 94.75 151 THR B C 1
ATOM 5780 O O . THR B 1 151 ? -29.094 -8.141 28.219 1 94.75 151 THR B O 1
ATOM 5783 N N . PRO B 1 152 ? -30.375 -6.465 27.391 1 94.44 152 PRO B N 1
ATOM 5784 C CA . PRO B 1 152 ? -29.656 -5.434 28.156 1 94.44 152 PRO B CA 1
ATOM 5785 C C . PRO B 1 152 ? -29.734 -5.668 29.672 1 94.44 152 PRO B C 1
ATOM 5787 O O . PRO B 1 152 ? -28.844 -5.234 30.406 1 94.44 152 PRO B O 1
ATOM 5790 N N . ASP B 1 153 ? -30.688 -6.457 30.141 1 92.88 153 ASP B N 1
ATOM 5791 C CA . ASP B 1 153 ? -30.812 -6.738 31.562 1 92.88 153 ASP B CA 1
ATOM 5792 C C . ASP B 1 153 ? -29.969 -7.949 31.969 1 92.88 153 ASP B C 1
ATOM 5794 O O . ASP B 1 153 ? -29.906 -8.297 33.156 1 92.88 153 ASP B O 1
ATOM 5798 N N . GLY B 1 154 ? -29.375 -8.594 31.016 1 93.19 154 GLY B N 1
ATOM 5799 C CA . GLY B 1 154 ? -28.453 -9.695 31.297 1 93.19 154 GLY B CA 1
ATOM 5800 C C . GLY B 1 154 ? -29.109 -11.055 31.141 1 93.19 154 GLY B C 1
ATOM 5801 O O . GLY B 1 154 ? -28.484 -12.078 31.422 1 93.19 154 GLY B O 1
ATOM 5802 N N . THR B 1 155 ? -30.328 -11.07 30.672 1 94.69 155 THR B N 1
ATOM 5803 C CA . THR B 1 155 ? -31 -12.352 30.469 1 94.69 155 THR B CA 1
ATOM 5804 C C . THR B 1 155 ? -30.453 -13.062 29.234 1 94.69 155 THR B C 1
ATOM 5806 O O . THR B 1 155 ? -30.328 -12.461 28.172 1 94.69 155 THR B O 1
ATOM 5809 N N . ILE B 1 156 ? -30.156 -14.32 29.438 1 95.12 156 ILE B N 1
ATOM 5810 C CA . ILE B 1 156 ? -29.594 -15.133 28.375 1 95.12 156 ILE B CA 1
ATOM 5811 C C . ILE B 1 156 ? -30.625 -16.141 27.875 1 95.12 156 ILE B C 1
ATOM 5813 O O . ILE B 1 156 ? -31.281 -16.797 28.672 1 95.12 156 ILE B O 1
ATOM 5817 N N . SER B 1 157 ? -30.797 -16.156 26.578 1 93.75 157 SER B N 1
ATOM 5818 C CA . SER B 1 157 ? -31.734 -17.109 26 1 93.75 157 SER B CA 1
ATOM 5819 C C . SER B 1 157 ? -31.109 -17.859 24.828 1 93.75 157 SER B C 1
ATOM 5821 O O . SER B 1 157 ? -30.266 -17.297 24.109 1 93.75 157 SER B O 1
ATOM 5823 N N . GLU B 1 158 ? -31.578 -19.078 24.625 1 91.69 158 GLU B N 1
ATOM 5824 C CA . GLU B 1 158 ? -31.156 -19.891 23.484 1 91.69 158 GLU B CA 1
ATOM 5825 C C . GLU B 1 158 ? -32.25 -19.984 22.438 1 91.69 158 GLU B C 1
ATOM 5827 O O . GLU B 1 158 ? -32.031 -20.484 21.328 1 91.69 158 GLU B O 1
ATOM 5832 N N . ASP B 1 159 ? -33.375 -19.5 22.781 1 90.88 159 ASP B N 1
ATOM 5833 C CA . ASP B 1 159 ? -34.531 -19.562 21.875 1 90.88 159 ASP B CA 1
ATOM 5834 C C . ASP B 1 159 ? -34.531 -18.359 20.922 1 90.88 159 ASP B C 1
ATOM 5836 O O . ASP B 1 159 ? -35.094 -17.312 21.234 1 90.88 159 ASP B O 1
ATOM 5840 N N . LEU B 1 160 ? -34.062 -18.594 19.812 1 88.12 160 LEU B N 1
ATOM 5841 C CA . LEU B 1 160 ? -33.906 -17.531 18.828 1 88.12 160 LEU B CA 1
ATOM 5842 C C . LEU B 1 160 ? -35.25 -17.094 18.266 1 88.12 160 LEU B C 1
ATOM 5844 O O . LEU B 1 160 ? -35.375 -16.016 17.672 1 88.12 160 LEU B O 1
ATOM 5848 N N . ASP B 1 161 ? -36.25 -17.859 18.422 1 86.06 161 ASP B N 1
ATOM 5849 C CA . ASP B 1 161 ? -37.594 -17.516 17.922 1 86.06 161 ASP B CA 1
ATOM 5850 C C . ASP B 1 161 ? -38.219 -16.391 18.734 1 86.06 161 ASP B C 1
ATOM 5852 O O . ASP B 1 161 ? -39.125 -15.711 18.266 1 86.06 161 ASP B O 1
ATOM 5856 N N . GLN B 1 162 ? -37.75 -16.203 19.844 1 87.31 162 GLN B N 1
ATOM 5857 C CA . GLN B 1 162 ? -38.281 -15.188 20.75 1 87.31 162 GLN B CA 1
ATOM 5858 C C . GLN B 1 162 ? -37.625 -13.828 20.469 1 87.31 162 GLN B C 1
ATOM 5860 O O . GLN B 1 162 ? -38.031 -12.82 21.062 1 87.31 162 GLN B O 1
ATOM 5865 N N . LEU B 1 163 ? -36.75 -13.828 19.578 1 87.69 163 LEU B N 1
ATOM 5866 C CA . LEU B 1 163 ? -36.062 -12.57 19.234 1 87.69 163 LEU B CA 1
ATOM 5867 C C . LEU B 1 163 ? -37.062 -11.609 18.578 1 87.69 163 LEU B C 1
ATOM 5869 O O . LEU B 1 163 ? -37.562 -11.891 17.5 1 87.69 163 LEU B O 1
ATOM 5873 N N . LYS B 1 164 ? -37.344 -10.477 19.172 1 84.81 164 LYS B N 1
ATOM 5874 C CA . LYS B 1 164 ? -38.312 -9.531 18.672 1 84.81 164 LYS B CA 1
ATOM 5875 C C . LYS B 1 164 ? -37.656 -8.383 17.922 1 84.81 164 LYS B C 1
ATOM 5877 O O . LYS B 1 164 ? -38.281 -7.719 17.094 1 84.81 164 LYS B O 1
ATOM 5882 N N . ASP B 1 165 ? -36.469 -8.102 18.188 1 89.75 165 ASP B N 1
ATOM 5883 C CA . ASP B 1 165 ? -35.781 -7.004 17.531 1 89.75 165 ASP B CA 1
ATOM 5884 C C . ASP B 1 165 ? -35.562 -7.289 16.047 1 89.75 165 ASP B C 1
ATOM 5886 O O . ASP B 1 165 ? -34.906 -8.266 15.688 1 89.75 165 ASP B O 1
ATOM 5890 N N . ASP B 1 166 ? -36.062 -6.5 15.195 1 91.12 166 ASP B N 1
ATOM 5891 C CA . ASP B 1 166 ? -36.062 -6.711 13.75 1 91.12 166 ASP B CA 1
ATOM 5892 C C . ASP B 1 166 ? -34.656 -6.738 13.203 1 91.12 166 ASP B C 1
ATOM 5894 O O . ASP B 1 166 ? -34.312 -7.586 12.367 1 91.12 166 ASP B O 1
ATOM 5898 N N . GLU B 1 167 ? -33.875 -5.82 13.641 1 93.06 167 GLU B N 1
ATOM 5899 C CA . GLU B 1 167 ? -32.5 -5.727 13.125 1 93.06 167 GLU B CA 1
ATOM 5900 C C . GLU B 1 167 ? -31.656 -6.918 13.555 1 93.06 167 GLU B C 1
ATOM 5902 O O . GLU B 1 167 ? -30.828 -7.406 12.789 1 93.06 167 GLU B O 1
ATOM 5907 N N . LEU B 1 168 ? -31.844 -7.395 14.75 1 93.88 168 LEU B N 1
ATOM 5908 C CA . LEU B 1 168 ? -31.125 -8.57 15.227 1 93.88 168 LEU B CA 1
ATOM 5909 C C . LEU B 1 168 ? -31.547 -9.812 14.445 1 93.88 168 LEU B C 1
ATOM 5911 O O . LEU B 1 168 ? -30.734 -10.719 14.219 1 93.88 16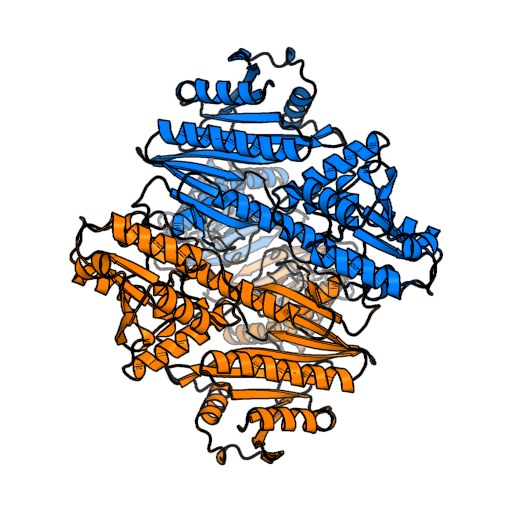8 LEU B O 1
ATOM 5915 N N . ARG B 1 169 ? -32.781 -9.852 14.086 1 92.81 169 ARG B N 1
ATOM 5916 C CA . ARG B 1 169 ? -33.281 -10.961 13.273 1 92.81 169 ARG B CA 1
ATOM 5917 C C . ARG B 1 169 ? -32.625 -10.969 11.898 1 92.81 169 ARG B C 1
ATOM 5919 O O . ARG B 1 169 ? -32.312 -12.031 11.367 1 92.81 169 ARG B O 1
ATOM 5926 N N . LYS B 1 170 ? -32.531 -9.828 11.383 1 92.69 170 LYS B N 1
ATOM 5927 C CA . LYS B 1 170 ? -31.859 -9.727 10.086 1 92.69 170 LYS B CA 1
ATOM 5928 C C . LYS B 1 170 ? -30.422 -10.234 10.172 1 92.69 170 LYS B C 1
ATOM 5930 O O . LYS B 1 170 ? -29.938 -10.891 9.25 1 92.69 170 LYS B O 1
ATOM 5935 N N . LEU B 1 171 ? -29.719 -9.883 11.266 1 94.31 171 LEU B N 1
ATOM 5936 C CA . LEU B 1 171 ? -28.359 -10.375 11.461 1 94.31 171 LEU B CA 1
ATOM 5937 C C . LEU B 1 171 ? -28.328 -11.891 11.578 1 94.31 171 LEU B C 1
ATOM 5939 O O . LEU B 1 171 ? -27.469 -12.555 10.984 1 94.31 171 LEU B O 1
ATOM 5943 N N . ARG B 1 172 ? -29.297 -12.438 12.359 1 91.5 172 ARG B N 1
ATOM 5944 C CA . ARG B 1 172 ? -29.406 -13.883 12.492 1 91.5 172 ARG B CA 1
ATOM 5945 C C . ARG B 1 172 ? -29.578 -14.547 11.133 1 91.5 172 ARG B C 1
ATOM 5947 O O . ARG B 1 172 ? -28.906 -15.539 10.828 1 91.5 172 ARG B O 1
ATOM 5954 N N . ASP B 1 173 ? -30.453 -14.016 10.344 1 90.69 173 ASP B N 1
ATOM 5955 C CA . ASP B 1 173 ? -30.719 -14.555 9.016 1 90.69 173 ASP B CA 1
ATOM 5956 C C . ASP B 1 173 ? -29.469 -14.477 8.133 1 90.69 173 ASP B C 1
ATOM 5958 O O . ASP B 1 173 ? -29.188 -15.406 7.371 1 90.69 173 ASP B O 1
ATOM 5962 N N . TYR B 1 174 ? -28.812 -13.398 8.25 1 91.06 174 TYR B N 1
ATOM 5963 C CA . TYR B 1 174 ? -27.562 -13.195 7.508 1 91.06 174 TYR B CA 1
ATOM 5964 C C . TYR B 1 174 ? -26.531 -14.25 7.887 1 91.06 174 TYR B C 1
ATOM 5966 O O . TYR B 1 174 ? -25.859 -14.812 7.02 1 91.06 174 TYR B O 1
ATOM 5974 N N . LEU B 1 175 ? -26.391 -14.539 9.086 1 88.06 175 LEU B N 1
ATOM 5975 C CA . LEU B 1 175 ? -25.406 -15.508 9.57 1 88.06 175 LEU B CA 1
ATOM 5976 C C . LEU B 1 175 ? -25.75 -16.922 9.102 1 88.06 175 LEU B C 1
ATOM 5978 O O . LEU B 1 175 ? -24.859 -17.766 8.961 1 88.06 175 LEU B O 1
ATOM 5982 N N . GLU B 1 176 ? -27.031 -17.094 8.828 1 85.5 176 GLU B N 1
ATOM 5983 C CA . GLU B 1 176 ? -27.5 -18.391 8.359 1 85.5 176 GLU B CA 1
ATOM 5984 C C . GLU B 1 176 ? -27.406 -18.5 6.84 1 85.5 176 GLU B C 1
ATOM 5986 O O . GLU B 1 176 ? -27.734 -19.547 6.266 1 85.5 176 GLU B O 1
ATOM 5991 N N . GLY B 1 177 ? -26.953 -17.406 6.211 1 83.81 177 GLY B N 1
ATOM 5992 C CA . GLY B 1 177 ? -26.766 -17.438 4.77 1 83.81 177 GLY B CA 1
ATOM 5993 C C . GLY B 1 177 ? -28 -17.016 3.996 1 83.81 177 GLY B C 1
ATOM 5994 O O . GLY B 1 177 ? -28.062 -17.156 2.775 1 83.81 177 GLY B O 1
ATOM 5995 N N . ASN B 1 178 ? -28.953 -16.531 4.668 1 79 178 ASN B N 1
ATOM 5996 C CA . ASN B 1 178 ? -30.188 -16.078 4.023 1 79 178 ASN B CA 1
ATOM 5997 C C . ASN B 1 178 ? -30.125 -14.594 3.686 1 79 178 ASN B C 1
ATOM 5999 O O . ASN B 1 178 ? -30.547 -13.758 4.48 1 79 178 ASN B O 1
ATOM 6003 N N . VAL B 1 179 ? -29.422 -14.375 2.518 1 73.94 179 VAL B N 1
ATOM 6004 C CA . VAL B 1 179 ? -29.281 -12.961 2.18 1 73.94 179 VAL B CA 1
ATOM 6005 C C . VAL B 1 179 ? -30.188 -12.617 1.008 1 73.94 179 VAL B C 1
ATOM 6007 O O . VAL B 1 179 ? -30.219 -13.328 0.001 1 73.94 179 VAL B O 1
ATOM 6010 N N . SER B 1 180 ? -30.984 -11.641 1.232 1 71.12 180 SER B N 1
ATOM 6011 C CA . SER B 1 180 ? -31.875 -11.164 0.171 1 71.12 180 SER B CA 1
ATOM 6012 C C . SER B 1 180 ? -31.109 -10.281 -0.817 1 71.12 180 SER B C 1
ATOM 6014 O O . SER B 1 180 ? -30.125 -9.633 -0.452 1 71.12 180 SER B O 1
ATOM 6016 N N . LYS B 1 181 ? -31.562 -10.359 -2.088 1 78.31 181 LYS B N 1
ATOM 6017 C CA . LYS B 1 181 ? -31.031 -9.445 -3.088 1 78.31 181 LYS B CA 1
ATOM 6018 C C . LYS B 1 181 ? -31.359 -7.996 -2.74 1 78.31 181 LYS B C 1
ATOM 6020 O O . LYS B 1 181 ? -32.469 -7.703 -2.26 1 78.31 181 LYS B O 1
ATOM 6025 N N . CYS B 1 182 ? -30.312 -7.113 -2.734 1 79.56 182 CYS B N 1
ATOM 6026 C CA . CYS B 1 182 ? -30.484 -5.734 -2.293 1 79.56 182 CYS B CA 1
ATOM 6027 C C . CYS B 1 182 ? -29.859 -4.758 -3.283 1 79.56 182 CYS B C 1
ATOM 6029 O O . CYS B 1 182 ? -28.75 -4.996 -3.775 1 79.56 182 CYS B O 1
ATOM 6031 N N . GLU B 1 183 ? -30.703 -3.807 -3.693 1 87.25 183 GLU B N 1
ATOM 6032 C CA . GLU B 1 183 ? -30.125 -2.693 -4.441 1 87.25 183 GLU B CA 1
ATOM 6033 C C . GLU B 1 183 ? -29.469 -1.687 -3.504 1 87.25 183 GLU B C 1
ATOM 6035 O O . GLU B 1 183 ? -30.141 -0.825 -2.934 1 87.25 183 GLU B O 1
ATOM 6040 N N . ASP B 1 184 ? -28.266 -1.728 -3.295 1 91.94 184 ASP B N 1
ATOM 6041 C CA . ASP B 1 184 ? -27.516 -0.862 -2.395 1 91.94 184 ASP B CA 1
ATOM 6042 C C . ASP B 1 184 ? -27.188 0.47 -3.064 1 91.94 184 ASP B C 1
ATOM 6044 O O . ASP B 1 184 ? -26.359 0.525 -3.977 1 91.94 184 ASP B O 1
ATOM 6048 N N . LEU B 1 185 ? -27.766 1.585 -2.629 1 95.19 185 LEU B N 1
ATOM 6049 C CA . LEU B 1 185 ? -27.594 2.912 -3.209 1 95.19 185 LEU B CA 1
ATOM 6050 C C . LEU B 1 185 ? -26.188 3.439 -2.957 1 95.19 185 LEU B C 1
ATOM 6052 O O . LEU B 1 185 ? -25.734 4.371 -3.627 1 95.19 185 LEU B O 1
ATOM 6056 N N . VAL B 1 186 ? -25.547 2.926 -2.002 1 96.5 186 VAL B N 1
ATOM 6057 C CA . VAL B 1 186 ? -24.25 3.438 -1.587 1 96.5 186 VAL B CA 1
ATOM 6058 C C . VAL B 1 186 ? -23.234 3.271 -2.725 1 96.5 186 VAL B C 1
ATOM 6060 O O . VAL B 1 186 ? -22.359 4.117 -2.912 1 96.5 186 VAL B O 1
ATOM 6063 N N . SER B 1 187 ? -23.375 2.186 -3.494 1 94.06 187 SER B N 1
ATOM 6064 C CA . SER B 1 187 ? -22.469 1.96 -4.617 1 94.06 187 SER B CA 1
ATOM 6065 C C . SER B 1 187 ? -22.516 3.127 -5.598 1 94.06 187 SER B C 1
ATOM 6067 O O . SER B 1 187 ? -21.469 3.596 -6.051 1 94.06 187 SER B O 1
ATOM 6069 N N . GLN B 1 188 ? -23.672 3.621 -5.816 1 94.69 188 GLN B N 1
ATOM 6070 C CA . GLN B 1 188 ? -23.844 4.738 -6.738 1 94.69 188 GLN B CA 1
ATOM 6071 C C . GLN B 1 188 ? -23.234 6.02 -6.164 1 94.69 188 GLN B C 1
ATOM 6073 O O . GLN B 1 188 ? -22.625 6.805 -6.895 1 94.69 188 GLN B O 1
ATOM 6078 N N . PHE B 1 189 ? -23.438 6.191 -4.898 1 96.69 189 PHE B N 1
ATOM 6079 C CA . PHE B 1 189 ? -22.906 7.383 -4.258 1 96.69 189 PHE B CA 1
ATOM 6080 C C . PHE B 1 189 ? -21.375 7.352 -4.25 1 96.69 189 PHE B C 1
ATOM 6082 O O . PHE B 1 189 ? -20.734 8.375 -4.484 1 96.69 189 PHE B O 1
ATOM 6089 N N . CYS B 1 190 ? -20.812 6.203 -3.994 1 96 190 CYS B N 1
ATOM 6090 C CA . CYS B 1 190 ? -19.359 6.051 -4.012 1 96 190 CYS B CA 1
ATOM 6091 C C . CYS B 1 190 ? -18.797 6.391 -5.383 1 96 190 CYS B C 1
ATOM 6093 O O . CYS B 1 190 ? -17.797 7.117 -5.488 1 96 190 CYS B O 1
ATOM 6095 N N . GLU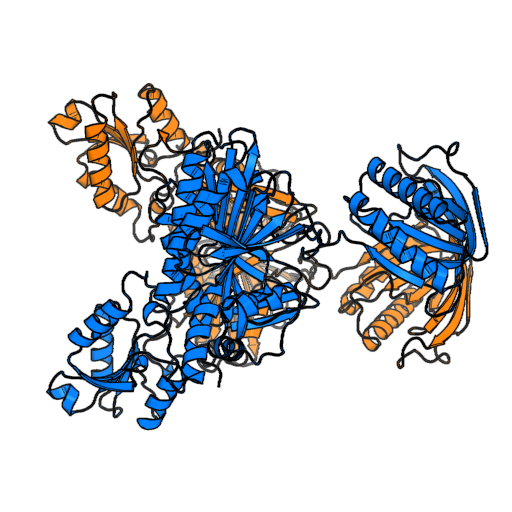 B 1 191 ? -19.438 5.902 -6.355 1 95.12 191 GLU B N 1
ATOM 6096 C CA . GLU B 1 191 ? -19 6.176 -7.723 1 95.12 191 GLU B CA 1
ATOM 6097 C C . GLU B 1 191 ? -19.156 7.652 -8.062 1 95.12 191 GLU B C 1
ATOM 6099 O O . GLU B 1 191 ? -18.297 8.234 -8.734 1 95.12 191 GLU B O 1
ATOM 6104 N N . LYS B 1 192 ? -20.203 8.18 -7.594 1 95.44 192 LYS B N 1
ATOM 6105 C CA . LYS B 1 192 ? -20.484 9.594 -7.84 1 95.44 192 LYS B CA 1
ATOM 6106 C C . LYS B 1 192 ? -19.344 10.477 -7.344 1 95.44 192 LYS B C 1
ATOM 6108 O O . LYS B 1 192 ? -18.953 11.43 -8.023 1 95.44 192 LYS B O 1
ATOM 6113 N N . PHE B 1 193 ? -18.781 10.133 -6.246 1 96.06 193 PHE B N 1
ATOM 6114 C CA . PHE B 1 193 ? -17.781 10.992 -5.641 1 96.06 193 PHE B CA 1
ATOM 6115 C C . PHE B 1 193 ? -16.375 10.617 -6.129 1 96.06 193 PHE B C 1
ATOM 6117 O O . PHE B 1 193 ? -15.398 11.281 -5.785 1 96.06 193 PHE B O 1
ATOM 6124 N N . GLY B 1 194 ? -16.312 9.617 -6.902 1 95.44 194 GLY B N 1
ATOM 6125 C CA . GLY B 1 194 ? -15.055 9.414 -7.59 1 95.44 194 GLY B CA 1
ATOM 6126 C C . GLY B 1 194 ? -14.297 8.195 -7.102 1 95.44 194 GLY B C 1
ATOM 6127 O O . GLY B 1 194 ? -13.102 8.047 -7.379 1 95.44 194 GLY B O 1
ATOM 6128 N N . VAL B 1 195 ? -14.898 7.305 -6.316 1 95.94 195 VAL B N 1
ATOM 6129 C CA . VAL B 1 195 ? -14.297 5.996 -6.074 1 95.94 195 VAL B CA 1
ATOM 6130 C C . VAL B 1 195 ? -14.445 5.121 -7.32 1 95.94 195 VAL B C 1
ATOM 6132 O O . VAL B 1 195 ? -15.516 5.074 -7.93 1 95.94 195 VAL B O 1
ATOM 6135 N N . VAL B 1 196 ? -13.367 4.543 -7.699 1 93.62 196 VAL B N 1
ATOM 6136 C CA . VAL B 1 196 ? -13.375 3.693 -8.883 1 93.62 196 VAL B CA 1
ATOM 6137 C C . VAL B 1 196 ? -12.875 2.297 -8.523 1 93.62 196 VAL B C 1
ATOM 6139 O O . VAL B 1 196 ? -11.82 2.15 -7.902 1 93.62 196 VAL B O 1
ATOM 6142 N N . MET B 1 197 ? -13.656 1.32 -8.844 1 91.06 197 MET B N 1
ATOM 6143 C CA . MET B 1 197 ? -13.234 -0.063 -8.633 1 91.06 197 MET B CA 1
ATOM 6144 C C . MET B 1 197 ? -12.633 -0.651 -9.906 1 91.06 197 MET B C 1
ATOM 6146 O O . MET B 1 197 ? -13.203 -0.518 -10.984 1 91.06 197 MET B O 1
ATOM 6150 N N . LYS B 1 198 ? -11.469 -1.223 -9.781 1 86.5 198 LYS B N 1
ATOM 6151 C CA . LYS B 1 198 ? -10.797 -1.892 -10.891 1 86.5 198 LYS B CA 1
ATOM 6152 C C . LYS B 1 198 ? -10.719 -3.398 -10.664 1 86.5 198 LYS B C 1
ATOM 6154 O O . LYS B 1 198 ? -10.156 -3.85 -9.664 1 86.5 198 LYS B O 1
ATOM 6159 N N . LYS B 1 199 ? -11.289 -4.133 -11.57 1 86.88 199 LYS B N 1
ATOM 6160 C CA . LYS B 1 199 ? -11.219 -5.59 -11.508 1 86.88 199 LYS B CA 1
ATOM 6161 C C . LYS B 1 199 ? -10.055 -6.117 -12.344 1 86.88 199 LYS B C 1
ATOM 6163 O O . LYS B 1 199 ? -9.891 -5.742 -13.508 1 86.88 199 LYS B O 1
ATOM 6168 N N . THR B 1 200 ? -9.18 -6.891 -11.727 1 83.5 200 THR B N 1
ATOM 6169 C CA . THR B 1 200 ? -8.055 -7.559 -12.359 1 83.5 200 THR B CA 1
ATOM 6170 C C . THR B 1 200 ? -8.023 -9.039 -11.992 1 83.5 200 THR B C 1
ATOM 6172 O O . THR B 1 200 ? -7.516 -9.414 -10.93 1 83.5 200 THR B O 1
ATOM 6175 N N . GLY B 1 201 ? -8.445 -9.852 -12.914 1 78.5 201 GLY B N 1
ATOM 6176 C CA . GLY B 1 201 ? -8.648 -11.242 -12.547 1 78.5 201 GLY B CA 1
ATOM 6177 C C . GLY B 1 201 ? -9.68 -11.438 -11.453 1 78.5 201 GLY B C 1
ATOM 6178 O O . GLY B 1 201 ? -10.797 -10.93 -11.555 1 78.5 201 GLY B O 1
ATOM 6179 N N . LYS B 1 202 ? -9.18 -12.133 -10.422 1 79 202 LYS B N 1
ATOM 6180 C CA . LYS B 1 202 ? -10.078 -12.383 -9.289 1 79 202 LYS B CA 1
ATOM 6181 C C . LYS B 1 202 ? -9.984 -11.266 -8.258 1 79 202 LYS B C 1
ATOM 6183 O O . LYS B 1 202 ? -10.789 -11.211 -7.324 1 79 202 LYS B O 1
ATOM 6188 N N . ALA B 1 203 ? -9.102 -10.352 -8.508 1 88.25 203 ALA B N 1
ATOM 6189 C CA . ALA B 1 203 ? -8.891 -9.289 -7.527 1 88.25 203 ALA B CA 1
ATOM 6190 C C . ALA B 1 203 ? -9.609 -8.008 -7.941 1 88.25 203 ALA B C 1
ATOM 6192 O O . ALA B 1 203 ? -9.812 -7.762 -9.133 1 88.25 203 ALA B O 1
ATOM 6193 N N . CYS B 1 204 ? -10.078 -7.316 -6.996 1 91.56 204 CYS B N 1
ATOM 6194 C CA . CYS B 1 204 ? -10.68 -6 -7.188 1 91.56 204 CYS B CA 1
ATOM 6195 C C . CYS B 1 204 ? -10.078 -4.98 -6.227 1 91.56 204 CYS B C 1
ATOM 6197 O O . CYS B 1 204 ? -9.953 -5.25 -5.031 1 91.56 204 CYS B O 1
ATOM 6199 N N . THR B 1 205 ? -9.672 -3.811 -6.789 1 92.38 205 THR B N 1
ATOM 6200 C CA . THR B 1 205 ? -9.055 -2.797 -5.941 1 92.38 205 THR B CA 1
ATOM 6201 C C . THR B 1 205 ? -9.711 -1.438 -6.152 1 92.38 205 THR B C 1
ATOM 6203 O O . THR B 1 205 ? -10.281 -1.176 -7.215 1 92.38 205 THR B O 1
ATOM 6206 N N . HIS B 1 206 ? -9.68 -0.66 -5.098 1 93.81 206 HIS B N 1
ATOM 6207 C CA . HIS B 1 206 ? -10.211 0.695 -5.172 1 93.81 206 HIS B CA 1
ATOM 6208 C C . HIS B 1 206 ? -9.172 1.673 -5.695 1 93.81 206 HIS B C 1
ATOM 6210 O O . HIS B 1 206 ? -7.988 1.565 -5.355 1 93.81 206 HIS B O 1
ATOM 6216 N N . ARG B 1 207 ? -9.578 2.561 -6.488 1 94.25 207 ARG B N 1
ATOM 6217 C CA . ARG B 1 207 ? -8.875 3.775 -6.891 1 94.25 207 ARG B CA 1
ATOM 6218 C C . ARG B 1 207 ? -9.695 5.016 -6.562 1 94.25 207 ARG B C 1
ATOM 6220 O O . ARG B 1 207 ? -10.914 4.93 -6.367 1 94.25 207 ARG B O 1
ATOM 6227 N N . TYR B 1 208 ? -9.008 6.125 -6.457 1 96.25 208 TYR B N 1
ATOM 6228 C CA . TYR B 1 208 ? -9.711 7.316 -5.984 1 96.25 208 TYR B CA 1
ATOM 6229 C C . TYR B 1 208 ? -9.383 8.523 -6.848 1 96.25 208 TYR B C 1
ATOM 6231 O O . TYR B 1 208 ? -8.211 8.906 -6.973 1 96.25 208 TYR B O 1
ATOM 6239 N N . LYS B 1 209 ? -10.391 9.102 -7.41 1 96.25 209 LYS B N 1
ATOM 6240 C CA . LYS B 1 209 ? -10.273 10.43 -8.016 1 96.25 209 LYS B CA 1
ATOM 6241 C C . LYS B 1 209 ? -10.211 11.516 -6.945 1 96.25 209 LYS B C 1
ATOM 6243 O O . LYS B 1 209 ? -10.266 11.219 -5.75 1 96.25 209 LYS B O 1
ATOM 6248 N N . PRO B 1 210 ? -10.078 12.766 -7.32 1 96.25 210 PRO B N 1
ATOM 6249 C CA . PRO B 1 210 ? -9.711 13.805 -6.352 1 96.25 210 PRO B CA 1
ATOM 6250 C C . PRO B 1 210 ? -10.742 13.953 -5.234 1 96.25 210 PRO B C 1
ATOM 6252 O O . PRO B 1 210 ? -10.375 14.047 -4.059 1 96.25 210 PRO B O 1
ATOM 6255 N N . LEU B 1 211 ? -12.039 14 -5.523 1 97.12 211 LEU B N 1
ATOM 6256 C CA . LEU B 1 211 ? -13.047 14.18 -4.484 1 97.12 211 LEU B CA 1
ATOM 6257 C C . LEU B 1 211 ? -13.031 13.016 -3.498 1 97.12 211 LEU B C 1
ATOM 6259 O O . LEU B 1 211 ? -13 13.234 -2.285 1 97.12 211 LEU B O 1
ATOM 6263 N N . ALA B 1 212 ? -13 11.844 -4.051 1 97.19 212 ALA B N 1
ATOM 6264 C CA . ALA B 1 212 ? -13 10.648 -3.215 1 97.19 212 ALA B CA 1
ATOM 6265 C C . ALA B 1 212 ? -11.727 10.562 -2.379 1 97.19 212 ALA B C 1
ATOM 6267 O O . ALA B 1 212 ? -11.758 10.133 -1.223 1 97.19 212 ALA B O 1
ATOM 6268 N N . TYR B 1 213 ? -10.641 10.898 -2.98 1 96.75 213 TYR B N 1
ATOM 6269 C CA . TYR B 1 213 ? -9.375 10.797 -2.256 1 96.75 213 TYR B CA 1
ATOM 6270 C C . TYR B 1 213 ? -9.312 11.812 -1.126 1 96.75 213 TYR B C 1
ATOM 6272 O O . TYR B 1 213 ? -8.742 11.539 -0.066 1 96.75 213 TYR B O 1
ATOM 6280 N N . PHE B 1 214 ? -9.836 12.969 -1.343 1 96.94 214 PHE B N 1
ATOM 6281 C CA . PHE B 1 214 ? -9.953 13.938 -0.257 1 96.94 214 PHE B CA 1
ATOM 6282 C C . PHE B 1 214 ? -10.719 13.336 0.919 1 96.94 214 PHE B C 1
ATOM 6284 O O . PHE B 1 214 ? -10.289 13.453 2.068 1 96.94 214 PHE B O 1
ATOM 6291 N N . MET B 1 215 ? -11.898 12.773 0.617 1 97.81 215 MET B N 1
ATOM 6292 C CA . MET B 1 215 ? -12.703 12.148 1.661 1 97.81 215 MET B CA 1
ATOM 6293 C C . MET B 1 215 ? -11.922 11.031 2.355 1 97.81 215 MET B C 1
ATOM 6295 O O . MET B 1 215 ? -11.93 10.938 3.584 1 97.81 215 MET B O 1
ATOM 6299 N N . TYR B 1 216 ? -11.258 10.203 1.566 1 97.44 216 TYR B N 1
ATOM 6300 C CA . TYR B 1 216 ? -10.414 9.133 2.08 1 97.44 216 TYR B CA 1
ATOM 6301 C C . TYR B 1 216 ? -9.383 9.68 3.062 1 97.44 216 TYR B C 1
ATOM 6303 O O . TYR B 1 216 ? -9.25 9.172 4.176 1 97.44 216 TYR B O 1
ATOM 6311 N N . ASN B 1 217 ? -8.641 10.711 2.619 1 96.62 217 ASN B N 1
ATOM 6312 C CA . ASN B 1 217 ? -7.586 11.297 3.447 1 96.62 217 ASN B CA 1
ATOM 6313 C C . ASN B 1 217 ? -8.164 11.953 4.699 1 96.62 217 ASN B C 1
ATOM 6315 O O . ASN B 1 217 ? -7.523 11.953 5.754 1 96.62 217 ASN B O 1
ATOM 6319 N N . THR B 1 218 ? -9.344 12.547 4.566 1 97.44 218 THR B N 1
ATOM 6320 C CA . THR B 1 218 ? -9.992 13.164 5.719 1 97.44 218 THR B CA 1
ATOM 6321 C C . THR B 1 218 ? -10.344 12.117 6.77 1 97.44 218 THR B C 1
ATOM 6323 O O . THR B 1 218 ? -10.133 12.336 7.965 1 97.44 218 THR B O 1
ATOM 6326 N N . ILE B 1 219 ? -10.859 10.992 6.312 1 97.44 219 ILE B N 1
ATOM 6327 C CA . ILE B 1 219 ? -11.18 9.898 7.227 1 97.44 219 ILE B CA 1
ATOM 6328 C C . ILE B 1 219 ? -9.898 9.352 7.844 1 97.44 219 ILE B C 1
ATOM 6330 O O . ILE B 1 219 ? -9.859 9.047 9.039 1 97.44 219 ILE B O 1
ATOM 6334 N N . LEU B 1 220 ? -8.906 9.234 7.035 1 96.31 220 LEU B N 1
ATOM 6335 C CA . LEU B 1 220 ? -7.613 8.773 7.527 1 96.31 220 LEU B CA 1
ATOM 6336 C C . LEU B 1 220 ? -7.086 9.695 8.617 1 96.31 220 LEU B C 1
ATOM 6338 O O . LEU B 1 220 ? -6.578 9.234 9.641 1 96.31 220 LEU B O 1
ATOM 6342 N N . LEU B 1 221 ? -7.148 10.984 8.375 1 94.56 221 LEU B N 1
ATOM 6343 C CA . LEU B 1 221 ? -6.73 11.977 9.367 1 94.56 221 LEU B CA 1
ATOM 6344 C C . LEU B 1 221 ? -7.512 11.797 10.672 1 94.56 221 LEU B C 1
ATOM 6346 O O . LEU B 1 221 ? -6.938 11.883 11.758 1 94.56 221 LEU B O 1
ATOM 6350 N N . TYR B 1 222 ? -8.773 11.578 10.57 1 95.81 222 TYR B N 1
ATOM 6351 C CA . TYR B 1 222 ? -9.625 11.375 11.734 1 95.81 222 TYR B CA 1
ATOM 6352 C C . TYR B 1 222 ? -9.227 10.102 12.477 1 95.81 222 TYR B C 1
ATOM 6354 O O . TYR B 1 222 ? -9.18 10.086 13.711 1 95.81 222 TYR B O 1
ATOM 6362 N N . ALA B 1 223 ? -8.992 9.016 11.719 1 94.81 223 ALA B N 1
ATOM 6363 C CA . ALA B 1 223 ? -8.555 7.758 12.32 1 94.81 223 ALA B CA 1
ATOM 6364 C C . ALA B 1 223 ? -7.273 7.949 13.125 1 94.81 223 ALA B C 1
ATOM 6366 O O . ALA B 1 223 ? -7.141 7.41 14.227 1 94.81 223 ALA B O 1
ATOM 6367 N N . ASN B 1 224 ? -6.348 8.711 12.578 1 91.31 224 ASN B N 1
ATOM 6368 C CA . ASN B 1 224 ? -5.109 9 13.289 1 91.31 224 ASN B CA 1
ATOM 6369 C C . ASN B 1 224 ? -5.367 9.75 14.594 1 91.31 224 ASN B C 1
ATOM 6371 O O . ASN B 1 224 ? -4.746 9.461 15.609 1 91.31 224 ASN B O 1
ATOM 6375 N N . TYR B 1 225 ? -6.277 10.625 14.484 1 89.44 225 TYR B N 1
ATOM 6376 C CA . TYR B 1 225 ? -6.664 11.391 15.656 1 89.44 225 TYR B CA 1
ATOM 6377 C C . TYR B 1 225 ? -7.227 10.477 16.75 1 89.44 225 TYR B C 1
ATOM 6379 O O . TYR B 1 225 ? -6.871 10.609 17.922 1 89.44 225 TYR B O 1
ATOM 6387 N N . LEU B 1 226 ? -8.016 9.523 16.359 1 88.19 226 LEU B N 1
ATOM 6388 C CA . LEU B 1 226 ? -8.625 8.586 17.312 1 88.19 226 LEU B CA 1
ATOM 6389 C C . LEU B 1 226 ? -7.566 7.68 17.938 1 88.19 226 LEU B C 1
ATOM 6391 O O . LEU B 1 226 ? -7.605 7.41 19.125 1 88.19 226 LEU B O 1
ATOM 6395 N N . GLY B 1 227 ? -6.66 7.27 17.141 1 84.62 227 GLY B N 1
ATOM 6396 C CA . GLY B 1 227 ? -5.59 6.422 17.641 1 84.62 227 GLY B CA 1
ATOM 6397 C C . GLY B 1 227 ? -4.746 7.098 18.703 1 84.62 227 GLY B C 1
ATOM 6398 O O . GLY B 1 227 ? -4.34 6.457 19.672 1 84.62 227 GLY B O 1
ATOM 6399 N N . GLU B 1 228 ? -4.605 8.344 18.609 1 77.62 228 GLU B N 1
ATOM 6400 C CA . GLU B 1 228 ? -3.764 9.109 19.516 1 77.62 228 GLU B CA 1
ATOM 6401 C C . GLU B 1 228 ? -4.516 9.453 20.797 1 77.62 228 GLU B C 1
ATOM 6403 O O . GLU B 1 228 ? -3.908 9.844 21.797 1 77.62 228 GLU B O 1
ATOM 6408 N N . SER B 1 229 ? -5.801 9.25 20.797 1 78.69 229 SER B N 1
ATOM 6409 C CA . SER B 1 229 ? -6.613 9.703 21.922 1 78.69 229 SER B CA 1
ATOM 6410 C C . SER B 1 229 ? -6.801 8.586 22.938 1 78.69 229 SER B C 1
ATOM 6412 O O . SER B 1 229 ? -7.461 8.781 23.969 1 78.69 229 SER B O 1
ATOM 6414 N N . LEU B 1 230 ? -6.129 7.523 22.703 1 83.75 230 LEU B N 1
ATOM 6415 C CA . LEU B 1 230 ? -6.25 6.434 23.672 1 83.75 230 LEU B CA 1
ATOM 6416 C C . LEU B 1 230 ? -5.488 6.75 24.953 1 83.75 230 LEU B C 1
ATOM 6418 O O . LEU B 1 230 ? -4.52 7.512 24.922 1 83.75 230 LEU B O 1
ATOM 6422 N N . GLU B 1 231 ? -5.957 6.203 26.047 1 82.44 231 GLU B N 1
ATOM 6423 C CA . GLU B 1 231 ? -5.402 6.504 27.359 1 82.44 231 GLU B CA 1
ATOM 6424 C C . GLU B 1 231 ? -4.105 5.734 27.609 1 82.44 231 GLU B C 1
ATOM 6426 O O . GLU B 1 231 ? -3.488 5.863 28.656 1 82.44 231 GLU B O 1
ATOM 6431 N N . ILE B 1 232 ? -3.633 4.965 26.75 1 88.56 232 ILE B N 1
ATOM 6432 C CA . ILE B 1 232 ? -2.373 4.238 26.859 1 88.56 232 ILE B CA 1
ATOM 6433 C C . ILE B 1 232 ? -1.385 4.758 25.812 1 88.56 232 ILE B C 1
ATOM 6435 O O . ILE B 1 232 ? -1.788 5.305 24.781 1 88.56 232 ILE B O 1
ATOM 6439 N N . PRO B 1 233 ? -0.05 4.609 26.141 1 90.56 233 PRO B N 1
ATOM 6440 C CA . PRO B 1 233 ? 0.911 5.012 25.109 1 90.56 233 PRO B CA 1
ATOM 6441 C C . PRO B 1 233 ? 0.743 4.234 23.797 1 90.56 233 PRO B C 1
ATOM 6443 O O . PRO B 1 233 ? 0.624 3.008 23.828 1 90.56 233 PRO B O 1
ATOM 6446 N N . VAL B 1 234 ? 0.654 4.934 22.766 1 93.56 234 VAL B N 1
ATOM 6447 C CA . VAL B 1 234 ? 0.459 4.312 21.453 1 93.56 234 VAL B CA 1
ATOM 6448 C C . VAL B 1 234 ? 1.625 4.668 20.531 1 93.56 234 VAL B C 1
ATOM 6450 O O . VAL B 1 234 ? 2.018 5.836 20.438 1 93.56 234 VAL B O 1
ATOM 6453 N N . PHE B 1 235 ? 2.25 3.666 19.938 1 94.81 235 PHE B N 1
ATOM 6454 C CA . PHE B 1 235 ? 3.355 3.859 19 1 94.81 235 PHE B CA 1
ATOM 6455 C C . PHE B 1 235 ? 2.932 3.508 17.578 1 94.81 235 PHE B C 1
ATOM 6457 O O . PHE B 1 235 ? 2.184 2.553 17.375 1 94.81 235 PHE B O 1
ATOM 6464 N N . LEU B 1 236 ? 3.43 4.297 16.641 1 94.19 236 LEU B N 1
ATOM 6465 C CA . LEU B 1 236 ? 3.086 4.102 15.242 1 94.19 236 LEU B CA 1
ATOM 6466 C C . LEU B 1 236 ? 4.145 3.26 14.531 1 94.19 236 LEU B C 1
ATOM 6468 O O . LEU B 1 236 ? 5.34 3.521 14.664 1 94.19 236 LEU B O 1
ATOM 6472 N N . ILE B 1 237 ? 3.723 2.223 13.805 1 95.12 237 ILE B N 1
ATOM 6473 C CA . ILE B 1 237 ? 4.629 1.396 13.016 1 95.12 237 ILE B CA 1
ATOM 6474 C C . ILE B 1 237 ? 4.051 1.19 11.617 1 95.12 237 ILE B C 1
ATOM 6476 O O . ILE B 1 237 ? 2.908 1.573 11.344 1 95.12 237 ILE B O 1
ATOM 6480 N N . ARG B 1 238 ? 4.793 0.656 10.742 1 94 238 ARG B N 1
ATOM 6481 C CA . ARG B 1 238 ? 4.348 0.245 9.414 1 94 238 ARG B CA 1
ATOM 6482 C C . ARG B 1 238 ? 4.926 -1.117 9.039 1 94 238 ARG B C 1
ATOM 6484 O O . ARG B 1 238 ? 6.145 -1.302 9.039 1 94 238 ARG B O 1
ATOM 6491 N N . GLY B 1 239 ? 4.09 -2.033 8.719 1 91.88 239 GLY B N 1
ATOM 6492 C CA . GLY B 1 239 ? 4.516 -3.363 8.305 1 91.88 239 GLY B CA 1
ATOM 6493 C C . GLY B 1 239 ? 4.625 -3.514 6.801 1 91.88 239 GLY B C 1
ATOM 6494 O O . GLY B 1 239 ? 4.461 -2.543 6.059 1 91.88 239 GLY B O 1
ATOM 6495 N N . SER B 1 240 ? 4.918 -4.77 6.383 1 90.19 240 SER B N 1
ATOM 6496 C CA . SER B 1 240 ? 5.031 -5.098 4.965 1 90.19 240 SER B CA 1
ATOM 6497 C C . SER B 1 240 ? 3.676 -5.457 4.371 1 90.19 240 SER B C 1
ATOM 6499 O O . SER B 1 240 ? 2.791 -5.945 5.074 1 90.19 240 SER B O 1
ATOM 6501 N N . ILE B 1 241 ? 3.57 -5.23 3.07 1 89.75 241 ILE B N 1
ATOM 6502 C CA . ILE B 1 241 ? 2.334 -5.621 2.402 1 89.75 241 ILE B CA 1
ATOM 6503 C C . ILE B 1 241 ? 2.43 -7.078 1.953 1 89.75 241 ILE B C 1
ATOM 6505 O O . ILE B 1 241 ? 1.444 -7.656 1.49 1 89.75 241 ILE B O 1
ATOM 6509 N N . ILE B 1 242 ? 3.576 -7.621 1.97 1 89.44 242 ILE B N 1
ATOM 6510 C CA . ILE B 1 242 ? 3.762 -9 1.538 1 89.44 242 ILE B CA 1
ATOM 6511 C C . ILE B 1 242 ? 3.955 -9.898 2.756 1 89.44 242 ILE B C 1
ATOM 6513 O O . ILE B 1 242 ? 4.418 -9.445 3.805 1 89.44 242 ILE B O 1
ATOM 6517 N N . ASP B 1 243 ? 3.566 -11.07 2.607 1 86.62 243 ASP B N 1
ATOM 6518 C CA . ASP B 1 243 ? 3.682 -12.078 3.658 1 86.62 243 ASP B CA 1
ATOM 6519 C C . ASP B 1 243 ? 4.094 -13.43 3.08 1 86.62 243 ASP B C 1
ATOM 6521 O O . ASP B 1 243 ? 3.836 -13.711 1.909 1 86.62 243 ASP B O 1
ATOM 6525 N N . THR B 1 244 ? 4.77 -14.18 3.924 1 79.25 244 THR B N 1
ATOM 6526 C CA . THR B 1 244 ? 5.16 -15.523 3.516 1 79.25 244 THR B CA 1
ATOM 6527 C C . THR B 1 244 ? 4.09 -16.547 3.904 1 79.25 244 THR B C 1
ATOM 6529 O O . THR B 1 244 ? 3.988 -17.609 3.297 1 79.25 244 THR B O 1
ATOM 6532 N N . ASN B 1 245 ? 3.449 -16.219 4.949 1 75.38 245 ASN B N 1
ATOM 6533 C CA . ASN B 1 245 ? 2.381 -17.094 5.402 1 75.38 245 ASN B CA 1
ATOM 6534 C C . ASN B 1 245 ? 1.073 -16.828 4.664 1 75.38 245 ASN B C 1
ATOM 6536 O O . ASN B 1 245 ? 0.346 -15.891 5.008 1 75.38 245 ASN B O 1
ATOM 6540 N N . CYS B 1 246 ? 0.834 -17.703 3.693 1 78.19 246 CYS B N 1
ATOM 6541 C CA . CYS B 1 246 ? -0.346 -17.531 2.857 1 78.19 246 CYS B CA 1
ATOM 6542 C C . CYS B 1 246 ? -1.481 -18.438 3.307 1 78.19 246 CYS B C 1
ATOM 6544 O O . CYS B 1 246 ? -1.273 -19.625 3.527 1 78.19 246 CYS B O 1
ATOM 6546 N N . ASP B 1 247 ? -2.621 -17.812 3.5 1 77.81 247 ASP B N 1
ATOM 6547 C CA . ASP B 1 247 ? -3.795 -18.609 3.84 1 77.81 247 ASP B CA 1
ATOM 6548 C C . ASP B 1 247 ? -4.797 -18.641 2.689 1 77.81 247 ASP B C 1
ATOM 6550 O O . ASP B 1 247 ? -4.461 -18.281 1.56 1 77.81 247 ASP B O 1
ATOM 6554 N N . ALA B 1 248 ? -5.996 -19.188 2.986 1 74.12 248 ALA B N 1
ATOM 6555 C CA . ALA B 1 248 ? -7.016 -19.375 1.956 1 74.12 248 ALA B CA 1
ATOM 6556 C C . ALA B 1 248 ? -7.516 -18.031 1.425 1 74.12 248 ALA B C 1
ATOM 6558 O O . ALA B 1 248 ? -7.953 -17.938 0.276 1 74.12 248 ALA B O 1
ATOM 6559 N N . ASN B 1 249 ? -7.324 -17.016 2.186 1 81.19 249 ASN B N 1
ATOM 6560 C CA . ASN B 1 249 ? -7.867 -15.703 1.814 1 81.19 249 ASN B CA 1
ATOM 6561 C C . ASN B 1 249 ? -6.816 -14.836 1.136 1 81.19 249 ASN B C 1
ATOM 6563 O O . ASN B 1 249 ? -7.129 -13.742 0.649 1 81.19 249 ASN B O 1
ATOM 6567 N N . SER B 1 250 ? -5.676 -15.352 1.035 1 87.38 250 SER B N 1
ATOM 6568 C CA . SER B 1 250 ? -4.582 -14.508 0.57 1 87.38 250 SER B CA 1
ATOM 6569 C C . SER B 1 250 ? -4.559 -14.422 -0.952 1 87.38 250 SER B C 1
ATOM 6571 O O . SER B 1 250 ? -4.828 -15.406 -1.638 1 87.38 250 SER B O 1
ATOM 6573 N N . LEU B 1 251 ? -4.316 -13.234 -1.45 1 89.69 251 LEU B N 1
ATOM 6574 C CA . LEU B 1 251 ? -3.943 -13.109 -2.855 1 89.69 251 LEU B CA 1
ATOM 6575 C C . LEU B 1 251 ? -2.521 -13.609 -3.088 1 89.69 251 LEU B C 1
ATOM 6577 O O . LEU B 1 251 ? -1.57 -13.07 -2.516 1 89.69 251 LEU B O 1
ATOM 6581 N N . ARG B 1 252 ? -2.389 -14.523 -3.932 1 85.56 252 ARG B N 1
ATOM 6582 C CA . ARG B 1 252 ? -1.128 -15.25 -4.047 1 85.56 252 ARG B CA 1
ATOM 6583 C C . ARG B 1 252 ? -0.252 -14.656 -5.145 1 85.56 252 ARG B C 1
ATOM 6585 O O . ARG B 1 252 ? -0.754 -14.242 -6.191 1 85.56 252 ARG B O 1
ATOM 6592 N N . CYS B 1 253 ? 1.039 -14.672 -4.828 1 86.38 253 CYS B N 1
ATOM 6593 C CA . CYS B 1 253 ? 2.084 -14.297 -5.773 1 86.38 253 CYS B CA 1
ATOM 6594 C C . CYS B 1 253 ? 3.123 -15.406 -5.906 1 86.38 253 CYS B C 1
ATOM 6596 O O . CYS B 1 253 ? 2.994 -16.453 -5.285 1 86.38 253 CYS B O 1
ATOM 6598 N N . GLU B 1 254 ? 4.059 -15.312 -6.777 1 75.81 254 GLU B N 1
ATOM 6599 C CA . GLU B 1 254 ? 5.027 -16.359 -7.082 1 75.81 254 GLU B CA 1
ATOM 6600 C C . GLU B 1 254 ? 5.758 -16.828 -5.824 1 75.81 254 GLU B C 1
ATOM 6602 O O . GLU B 1 254 ? 5.887 -18.031 -5.582 1 75.81 254 GLU B O 1
ATOM 6607 N N . ASP B 1 255 ? 6.254 -15.898 -4.973 1 76.75 255 ASP B N 1
ATOM 6608 C CA . ASP B 1 255 ? 7.086 -16.281 -3.836 1 76.75 255 ASP B CA 1
ATOM 6609 C C . ASP B 1 255 ? 6.488 -15.781 -2.523 1 76.75 255 ASP B C 1
ATOM 6611 O O . ASP B 1 255 ? 7.109 -15.898 -1.466 1 76.75 255 ASP B O 1
ATOM 6615 N N . PHE B 1 256 ? 5.336 -15.281 -2.596 1 87.06 256 PHE B N 1
ATOM 6616 C CA . PHE B 1 256 ? 4.723 -14.672 -1.424 1 87.06 256 PHE B CA 1
ATOM 6617 C C . PHE B 1 256 ? 3.234 -14.43 -1.655 1 87.06 256 PHE B C 1
ATOM 6619 O O . PHE B 1 256 ? 2.697 -14.797 -2.705 1 87.06 256 PHE B O 1
ATOM 6626 N N . CYS B 1 257 ? 2.568 -14.023 -0.703 1 90.62 257 CYS B N 1
ATOM 6627 C CA . CYS B 1 257 ? 1.199 -13.539 -0.838 1 90.62 257 CYS B CA 1
ATOM 6628 C C . CYS B 1 257 ? 1.063 -12.125 -0.297 1 90.62 257 CYS B C 1
ATOM 6630 O O . CYS B 1 257 ? 1.956 -11.633 0.394 1 90.62 257 CYS B O 1
ATOM 6632 N N . LEU B 1 258 ? 0.063 -11.484 -0.742 1 91.88 258 LEU B N 1
ATOM 6633 C CA . LEU B 1 258 ? -0.214 -10.172 -0.179 1 91.88 258 LEU B CA 1
ATOM 6634 C C . LEU B 1 258 ? -0.807 -10.289 1.221 1 91.88 258 LEU B C 1
ATOM 6636 O O . LEU B 1 258 ? -1.603 -11.195 1.486 1 91.88 258 LEU B O 1
ATOM 6640 N N . ARG B 1 259 ? -0.404 -9.352 2.029 1 91.62 259 ARG B N 1
ATOM 6641 C CA . ARG B 1 259 ? -0.796 -9.375 3.434 1 91.62 259 ARG B CA 1
ATOM 6642 C C . ARG B 1 259 ? -2.312 -9.305 3.58 1 91.62 259 ARG B C 1
ATOM 6644 O O . ARG B 1 259 ? -2.955 -8.406 3.039 1 91.62 259 ARG B O 1
ATOM 6651 N N . ASP B 1 260 ? -2.873 -10.242 4.363 1 91.62 260 ASP B N 1
ATOM 6652 C CA . ASP B 1 260 ? -4.328 -10.289 4.48 1 91.62 260 ASP B CA 1
ATOM 6653 C C . ASP B 1 260 ? -4.773 -10.086 5.926 1 91.62 260 ASP B C 1
ATOM 6655 O O . ASP B 1 260 ? -5.965 -10.141 6.227 1 91.62 260 ASP B O 1
ATOM 6659 N N . SER B 1 261 ? -3.777 -9.953 6.824 1 86.12 261 SER B N 1
ATOM 6660 C CA . SER B 1 261 ? -4.07 -9.695 8.227 1 86.12 261 SER B CA 1
ATOM 6661 C C . SER B 1 261 ? -2.998 -8.812 8.859 1 86.12 261 SER B C 1
ATOM 6663 O O . SER B 1 261 ? -1.867 -8.758 8.375 1 86.12 261 SER B O 1
ATOM 6665 N N . GLU B 1 262 ? -3.297 -8.227 9.969 1 77.06 262 GLU B N 1
ATOM 6666 C CA . GLU B 1 262 ? -2.402 -7.23 10.555 1 77.06 262 GLU B CA 1
ATOM 6667 C C . GLU B 1 262 ? -1.491 -7.863 11.609 1 77.06 262 GLU B C 1
ATOM 6669 O O . GLU B 1 262 ? -0.323 -7.484 11.727 1 77.06 262 GLU B O 1
ATOM 6674 N N . LEU B 1 263 ? -1.947 -8.758 12.266 1 72.62 263 LEU B N 1
ATOM 6675 C CA . LEU B 1 263 ? -1.345 -9.141 13.539 1 72.62 263 LEU B CA 1
ATOM 6676 C C . LEU B 1 263 ? 0.035 -9.75 13.328 1 72.62 263 LEU B C 1
ATOM 6678 O O . LEU B 1 263 ? 0.989 -9.398 14.023 1 72.62 263 LEU B O 1
ATOM 6682 N N . ALA B 1 264 ? 0.207 -10.508 12.383 1 75.38 264 ALA B N 1
ATOM 6683 C CA . ALA B 1 264 ? 1.457 -11.242 12.219 1 75.38 264 ALA B CA 1
ATOM 6684 C C . ALA B 1 264 ? 2.625 -10.297 11.969 1 75.38 264 ALA B C 1
ATOM 6686 O O . ALA B 1 264 ? 3.703 -10.461 12.547 1 75.38 264 ALA B O 1
ATOM 6687 N N . GLN B 1 265 ? 2.438 -9.336 11.227 1 77.31 265 GLN B N 1
ATOM 6688 C CA . GLN B 1 265 ? 3.496 -8.383 10.898 1 77.31 265 GLN B CA 1
ATOM 6689 C C . GLN B 1 265 ? 3.873 -7.547 12.125 1 77.31 265 GLN B C 1
ATOM 6691 O O . GLN B 1 265 ? 5.055 -7.281 12.359 1 77.31 265 GLN B O 1
ATOM 6696 N N . VAL B 1 266 ? 2.91 -7.156 12.828 1 79.19 266 VAL B N 1
ATOM 6697 C CA . VAL B 1 266 ? 3.129 -6.359 14.023 1 79.19 266 VAL B CA 1
ATOM 6698 C C . VAL B 1 266 ? 3.908 -7.172 15.055 1 79.19 266 VAL B C 1
ATOM 6700 O O . VAL B 1 266 ? 4.906 -6.699 15.602 1 79.19 266 VAL B O 1
ATOM 6703 N N . GLU B 1 267 ? 3.479 -8.312 15.18 1 81.38 267 GLU B N 1
ATOM 6704 C CA . GLU B 1 267 ? 4.125 -9.172 16.172 1 81.38 267 GLU B CA 1
ATOM 6705 C C . GLU B 1 267 ? 5.582 -9.438 15.797 1 81.38 267 GLU B C 1
ATOM 6707 O O . GLU B 1 267 ? 6.465 -9.391 16.656 1 81.38 267 GLU B O 1
ATOM 6712 N N . GLU B 1 268 ? 5.789 -9.695 14.656 1 82.19 268 GLU B N 1
ATOM 6713 C CA . GLU B 1 268 ? 7.148 -9.961 14.188 1 82.19 268 GLU B CA 1
ATOM 6714 C C . GLU B 1 268 ? 8.062 -8.766 14.43 1 82.19 268 GLU B C 1
ATOM 6716 O O . GLU B 1 268 ? 9.25 -8.93 14.703 1 82.19 268 GLU B O 1
ATOM 6721 N N . LEU B 1 269 ? 7.5 -7.68 14.391 1 83.44 269 LEU B N 1
ATOM 6722 C CA . LEU B 1 269 ? 8.297 -6.457 14.461 1 83.44 269 LEU B CA 1
ATOM 6723 C C . LEU B 1 269 ? 8.609 -6.098 15.914 1 83.44 269 LEU B C 1
ATOM 6725 O O . LEU B 1 269 ? 9.664 -5.539 16.203 1 83.44 269 LEU B O 1
ATOM 6729 N N . ILE B 1 270 ? 7.656 -6.488 16.875 1 84.56 270 ILE B N 1
ATOM 6730 C CA . ILE B 1 270 ? 7.84 -5.859 18.172 1 84.56 270 ILE B CA 1
ATOM 6731 C C . ILE B 1 270 ? 7.836 -6.93 19.266 1 84.56 270 ILE B C 1
ATOM 6733 O O . ILE B 1 270 ? 8.203 -6.656 20.422 1 84.56 270 ILE B O 1
ATOM 6737 N N . GLU B 1 271 ? 7.445 -8.078 19 1 76.75 271 GLU B N 1
ATOM 6738 C CA . GLU B 1 271 ? 7.098 -9.055 20.031 1 76.75 271 GLU B CA 1
ATOM 6739 C C . GLU B 1 271 ? 8.258 -9.266 21 1 76.75 271 GLU B C 1
ATOM 6741 O O . GLU B 1 271 ? 8.055 -9.344 22.219 1 76.75 271 GLU B O 1
ATOM 6746 N N . GLU B 1 272 ? 9.414 -9.258 20.547 1 77.62 272 GLU B N 1
ATOM 6747 C CA . GLU B 1 272 ? 10.57 -9.555 21.391 1 77.62 272 GLU B CA 1
ATOM 6748 C C . GLU B 1 272 ? 10.992 -8.32 22.188 1 77.62 272 GLU B C 1
ATOM 6750 O O . GLU B 1 272 ? 11.844 -8.414 23.078 1 77.62 272 GLU B O 1
ATOM 6755 N N . GLU B 1 273 ? 10.266 -7.289 21.938 1 87.19 273 GLU B N 1
ATOM 6756 C CA . GLU B 1 273 ? 10.711 -6.039 22.547 1 87.19 273 GLU B CA 1
ATOM 6757 C C . GLU B 1 273 ? 9.586 -5.379 23.344 1 87.19 273 GLU B C 1
ATOM 6759 O O . GLU B 1 273 ? 9.547 -4.152 23.469 1 87.19 273 GLU B O 1
ATOM 6764 N N . LEU B 1 274 ? 8.695 -6.188 23.859 1 88.69 274 LEU B N 1
ATOM 6765 C CA . LEU B 1 274 ? 7.582 -5.691 24.672 1 88.69 274 LEU B CA 1
ATOM 6766 C C . LEU B 1 274 ? 7.957 -5.629 26.141 1 88.69 274 LEU B C 1
ATOM 6768 O O . LEU B 1 274 ? 7.371 -6.336 26.969 1 88.69 274 LEU B O 1
ATOM 6772 N N . ASP B 1 275 ? 8.812 -4.68 26.547 1 91.19 275 ASP B N 1
ATOM 6773 C CA . ASP B 1 275 ? 9.352 -4.605 27.906 1 91.19 275 ASP B CA 1
ATOM 6774 C C . ASP B 1 275 ? 8.578 -3.598 28.75 1 91.19 275 ASP B C 1
ATOM 6776 O O . ASP B 1 275 ? 8.758 -3.525 29.969 1 91.19 275 ASP B O 1
ATOM 6780 N N . VAL B 1 276 ? 7.75 -2.826 28.141 1 91.56 276 VAL B N 1
ATOM 6781 C CA . VAL B 1 276 ? 6.918 -1.852 28.828 1 91.56 276 VAL B CA 1
ATOM 6782 C C . VAL B 1 276 ? 5.445 -2.098 28.5 1 91.56 276 VAL B C 1
ATOM 6784 O O . VAL B 1 276 ? 5.059 -2.104 27.328 1 91.56 276 VAL B O 1
ATOM 6787 N N . LEU B 1 277 ? 4.555 -2.307 29.562 1 91.94 277 LEU B N 1
ATOM 6788 C CA . LEU B 1 277 ? 3.123 -2.537 29.406 1 91.94 277 LEU B CA 1
ATOM 6789 C C . LEU B 1 277 ? 2.324 -1.689 30.375 1 91.94 277 LEU B C 1
ATOM 6791 O O . LEU B 1 277 ? 2.809 -1.369 31.469 1 91.94 277 LEU B O 1
ATOM 6795 N N . PRO B 1 278 ? 1.065 -1.316 30.031 1 93.88 278 PRO B N 1
ATOM 6796 C CA . PRO B 1 278 ? 0.396 -1.555 28.75 1 93.88 278 PRO B CA 1
ATOM 6797 C C . PRO B 1 278 ? 0.928 -0.662 27.625 1 93.88 278 PRO B C 1
ATOM 6799 O O . PRO B 1 278 ? 1.434 0.432 27.891 1 93.88 278 PRO B O 1
ATOM 6802 N N . VAL B 1 279 ? 0.828 -1.161 26.391 1 93.81 279 VAL B N 1
ATOM 6803 C CA . VAL B 1 279 ? 1.304 -0.402 25.25 1 93.81 279 VAL B CA 1
ATOM 6804 C C . VAL B 1 279 ? 0.4 -0.664 24.047 1 93.81 279 VAL B C 1
ATOM 6806 O O . VAL B 1 279 ? -0.189 -1.741 23.922 1 93.81 279 VAL B O 1
ATOM 6809 N N . GLY B 1 280 ? 0.238 0.34 23.25 1 93.5 280 GLY B N 1
ATOM 6810 C CA . GLY B 1 280 ? -0.536 0.224 22.031 1 93.5 280 GLY B CA 1
ATOM 6811 C C . GLY B 1 280 ? 0.292 0.442 20.781 1 93.5 280 GLY B C 1
ATOM 6812 O O . GLY B 1 280 ? 1.226 1.248 20.781 1 93.5 280 GLY B O 1
ATOM 6813 N N . ILE B 1 281 ? -0.037 -0.323 19.75 1 94.88 281 ILE B N 1
ATOM 6814 C CA . ILE B 1 281 ? 0.57 -0.185 18.438 1 94.88 281 ILE B CA 1
ATOM 6815 C C . ILE B 1 281 ? -0.493 0.223 17.422 1 94.88 281 ILE B C 1
ATOM 6817 O O . ILE B 1 281 ? -1.504 -0.466 17.25 1 94.88 281 ILE B O 1
ATOM 6821 N N . TYR B 1 282 ? -0.283 1.349 16.828 1 94.69 282 TYR B N 1
ATOM 6822 C CA . TYR B 1 282 ? -1.179 1.843 15.789 1 94.69 282 TYR B CA 1
ATOM 6823 C C . TYR B 1 282 ? -0.556 1.677 14.406 1 94.69 282 TYR B C 1
ATOM 6825 O O . TYR B 1 282 ? 0.61 2.021 14.195 1 94.69 282 TYR B O 1
ATOM 6833 N N . GLU B 1 283 ? -1.334 1.121 13.477 1 95 283 GLU B N 1
ATOM 6834 C CA . GLU B 1 283 ? -0.894 0.94 12.094 1 95 283 GLU B CA 1
ATOM 6835 C C . GLU B 1 283 ? -2.035 1.192 11.117 1 95 283 GLU B C 1
ATOM 6837 O O . GLU B 1 283 ? -3.172 0.787 11.359 1 95 283 GLU B O 1
ATOM 6842 N N . ILE B 1 284 ? -1.71 1.925 10.078 1 95 284 ILE B N 1
ATOM 6843 C CA . ILE B 1 284 ? -2.596 1.938 8.914 1 95 284 ILE B CA 1
ATOM 6844 C C . ILE B 1 284 ? -2.285 0.745 8.016 1 95 284 ILE B C 1
ATOM 6846 O O . ILE B 1 284 ? -1.449 0.842 7.113 1 95 284 ILE B O 1
ATOM 6850 N N . ALA B 1 285 ? -2.998 -0.304 8.203 1 94.75 285 ALA B N 1
ATOM 6851 C CA . ALA B 1 285 ? -2.703 -1.556 7.516 1 94.75 285 ALA B CA 1
ATOM 6852 C C . ALA B 1 285 ? -3.367 -1.592 6.141 1 94.75 285 ALA B C 1
ATOM 6854 O O . ALA B 1 285 ? -4.566 -1.332 6.016 1 94.75 285 ALA B O 1
ATOM 6855 N N . HIS B 1 286 ? -2.59 -1.796 5.16 1 93.38 286 HIS B N 1
ATOM 6856 C CA . HIS B 1 286 ? -3.111 -2.113 3.836 1 93.38 286 HIS B CA 1
ATOM 6857 C C . HIS B 1 286 ? -3.246 -3.619 3.645 1 93.38 286 HIS B C 1
ATOM 6859 O O . HIS B 1 286 ? -2.244 -4.336 3.588 1 93.38 286 HIS B O 1
ATOM 6865 N N . LEU B 1 287 ? -4.453 -4.066 3.494 1 94.06 287 LEU B N 1
ATOM 6866 C CA . LEU B 1 287 ? -4.727 -5.5 3.469 1 94.06 287 LEU B CA 1
ATOM 6867 C C . LEU B 1 287 ? -5.348 -5.914 2.141 1 94.06 287 LEU B C 1
ATOM 6869 O O . LEU B 1 287 ? -6 -5.102 1.478 1 94.06 287 LEU B O 1
ATOM 6873 N N . TYR B 1 288 ? -5.148 -7.176 1.827 1 93.06 288 TYR B N 1
ATOM 6874 C CA . TYR B 1 288 ? -5.609 -7.75 0.568 1 93.06 288 TYR B CA 1
ATOM 6875 C C . TYR B 1 288 ? -6.184 -9.148 0.782 1 93.06 288 TYR B C 1
ATOM 6877 O O . TYR B 1 288 ? -5.531 -10.008 1.379 1 93.06 288 TYR B O 1
ATOM 6885 N N . ARG B 1 289 ? -7.367 -9.359 0.286 1 91.94 289 ARG B N 1
ATOM 6886 C CA . ARG B 1 289 ? -8.039 -10.648 0.448 1 91.94 289 ARG B CA 1
ATOM 6887 C C . ARG B 1 289 ? -8.75 -11.062 -0.833 1 91.94 289 ARG B C 1
ATOM 6889 O O . ARG B 1 289 ? -9.227 -10.203 -1.588 1 91.94 289 ARG B O 1
ATOM 6896 N N . ASN B 1 290 ? -8.703 -12.375 -0.984 1 86.88 290 ASN B N 1
ATOM 6897 C CA . ASN B 1 290 ? -9.539 -12.922 -2.043 1 86.88 290 ASN B CA 1
ATOM 6898 C C . ASN B 1 290 ? -11.016 -12.867 -1.675 1 86.88 290 ASN B C 1
ATOM 6900 O O . ASN B 1 290 ? -11.445 -13.508 -0.709 1 86.88 290 ASN B O 1
ATOM 6904 N N . GLU B 1 291 ? -11.734 -11.992 -2.418 1 84.69 291 GLU B N 1
ATOM 6905 C CA . GLU B 1 291 ? -13.156 -11.82 -2.121 1 84.69 291 GLU B CA 1
ATOM 6906 C C . GLU B 1 291 ? -14.023 -12.227 -3.312 1 84.69 291 GLU B C 1
ATOM 6908 O O . GLU B 1 291 ? -13.758 -11.812 -4.445 1 84.69 291 GLU B O 1
ATOM 6913 N N . ASN B 1 292 ? -15 -13.055 -2.996 1 76.81 292 ASN B N 1
ATOM 6914 C CA . ASN B 1 292 ? -15.906 -13.484 -4.055 1 76.81 292 ASN B CA 1
ATOM 6915 C C . ASN B 1 292 ? -16.938 -12.414 -4.375 1 76.81 292 ASN B C 1
ATOM 6917 O O . ASN B 1 292 ? -17.25 -12.172 -5.547 1 76.81 292 ASN B O 1
ATOM 6921 N N . ASP B 1 293 ? -17.516 -11.891 -3.305 1 80.31 293 ASP B N 1
ATOM 6922 C CA . ASP B 1 293 ? -18.516 -10.844 -3.477 1 80.31 293 ASP B CA 1
ATOM 6923 C C . ASP B 1 293 ? -17.891 -9.461 -3.348 1 80.31 293 ASP B C 1
ATOM 6925 O O . ASP B 1 293 ? -17.688 -8.961 -2.238 1 80.31 293 ASP B O 1
ATOM 6929 N N . GLN B 1 294 ? -17.641 -8.859 -4.516 1 88.12 294 GLN B N 1
ATOM 6930 C CA . GLN B 1 294 ? -16.953 -7.574 -4.523 1 88.12 294 GLN B CA 1
ATOM 6931 C C . GLN B 1 294 ? -17.922 -6.426 -4.773 1 88.12 294 GLN B C 1
ATOM 6933 O O . GLN B 1 294 ? -18.594 -6.391 -5.801 1 88.12 294 GLN B O 1
ATOM 6938 N N . VAL B 1 295 ? -18.031 -5.574 -3.822 1 90.31 295 VAL B N 1
ATOM 6939 C CA . VAL B 1 295 ? -18.922 -4.414 -3.887 1 90.31 295 VAL B CA 1
ATOM 6940 C C . VAL B 1 295 ? -18.141 -3.152 -3.52 1 90.31 295 VAL B C 1
ATOM 6942 O O . VAL B 1 295 ? -17.469 -3.105 -2.484 1 90.31 295 VAL B O 1
ATOM 6945 N N . ILE B 1 296 ? -18.25 -2.199 -4.285 1 92.94 296 ILE B N 1
ATOM 6946 C CA . ILE B 1 296 ? -17.516 -0.941 -4.137 1 92.94 296 ILE B CA 1
ATOM 6947 C C . ILE B 1 296 ? -17.812 -0.343 -2.762 1 92.94 296 ILE B C 1
ATOM 6949 O O . ILE B 1 296 ? -18.953 -0.356 -2.295 1 92.94 296 ILE B O 1
ATOM 6953 N N . CYS B 1 297 ? -16.781 0.11 -2.068 1 92.81 297 CYS B N 1
ATOM 6954 C CA . CYS B 1 297 ? -16.766 0.752 -0.759 1 92.81 297 CYS B CA 1
ATOM 6955 C C . CYS B 1 297 ? -17.141 -0.235 0.34 1 92.81 297 CYS B C 1
ATOM 6957 O O . CYS B 1 297 ? -17.062 0.088 1.525 1 92.81 297 CYS B O 1
ATOM 6959 N N . LYS B 1 298 ? -17.594 -1.338 0.03 1 90.44 298 LYS B N 1
ATOM 6960 C CA . LYS B 1 298 ? -18.094 -2.301 1.01 1 90.44 298 LYS B CA 1
ATOM 6961 C C . LYS B 1 298 ? -17.156 -3.498 1.128 1 90.44 298 LYS B C 1
ATOM 6963 O O . LYS B 1 298 ? -16.656 -3.803 2.217 1 90.44 298 LYS B O 1
ATOM 6968 N N . ARG B 1 299 ? -16.969 -4.105 0.057 1 87.44 299 ARG B N 1
ATOM 6969 C CA . ARG B 1 299 ? -16.172 -5.324 0.023 1 87.44 299 ARG B CA 1
ATOM 6970 C C . ARG B 1 299 ? -15.367 -5.418 -1.269 1 87.44 299 ARG B C 1
ATOM 6972 O O . ARG B 1 299 ? -15.93 -5.598 -2.35 1 87.44 299 ARG B O 1
ATOM 6979 N N . CYS B 1 300 ? -14.055 -5.246 -1.103 1 91.19 300 CYS B N 1
ATOM 6980 C CA . CYS B 1 300 ? -13.117 -5.422 -2.207 1 91.19 300 CYS B CA 1
ATOM 6981 C C . CYS B 1 300 ? -11.883 -6.191 -1.758 1 91.19 300 CYS B C 1
ATOM 6983 O O . CYS B 1 300 ? -11.742 -6.52 -0.578 1 91.19 300 CYS B O 1
ATOM 6985 N N . SER B 1 301 ? -11.031 -6.512 -2.758 1 93.81 301 SER B N 1
ATOM 6986 C CA . SER B 1 301 ? -9.836 -7.297 -2.455 1 93.81 301 SER B CA 1
ATOM 6987 C C . SER B 1 301 ? -8.797 -6.457 -1.721 1 93.81 301 SER B C 1
ATOM 6989 O O . SER B 1 301 ? -7.859 -7 -1.131 1 93.81 301 SER B O 1
ATOM 6991 N N . SER B 1 302 ? -8.969 -5.219 -1.813 1 93.19 302 SER B N 1
ATOM 6992 C CA . SER B 1 302 ? -8.047 -4.324 -1.125 1 93.19 302 SER B CA 1
ATOM 6993 C C . SER B 1 302 ? -8.789 -3.369 -0.196 1 93.19 302 SER B C 1
ATOM 6995 O O . SER B 1 302 ? -9.82 -2.809 -0.571 1 93.19 302 SER B O 1
ATOM 6997 N N . PHE B 1 303 ? -8.297 -3.197 0.999 1 93.88 303 PHE B N 1
ATOM 6998 C CA . PHE B 1 303 ? -8.875 -2.242 1.934 1 93.88 303 PHE B CA 1
ATOM 6999 C C . PHE B 1 303 ? -7.824 -1.737 2.916 1 93.88 303 PHE B C 1
ATOM 7001 O O . PHE B 1 303 ? -6.805 -2.396 3.137 1 93.88 303 PHE B O 1
ATOM 7008 N N . THR B 1 304 ? -7.988 -0.573 3.389 1 95.44 304 THR B N 1
ATOM 7009 C CA . THR B 1 304 ? -7.098 0.084 4.34 1 95.44 304 THR B CA 1
ATOM 7010 C C . THR B 1 304 ? -7.738 0.145 5.723 1 95.44 304 THR B C 1
ATOM 7012 O O . THR B 1 304 ? -8.789 0.768 5.902 1 95.44 304 THR B O 1
ATOM 7015 N N . VAL B 1 305 ? -7.055 -0.44 6.719 1 95.88 305 VAL B N 1
ATOM 7016 C CA . VAL B 1 305 ? -7.668 -0.542 8.039 1 95.88 305 VAL B CA 1
ATOM 7017 C C . VAL B 1 305 ? -6.758 0.099 9.086 1 95.88 305 VAL B C 1
ATOM 7019 O O . VAL B 1 305 ? -5.668 -0.406 9.359 1 95.88 305 VAL B O 1
ATOM 7022 N N . PRO B 1 306 ? -7.191 1.243 9.664 1 95.56 306 PRO B N 1
ATOM 7023 C CA . PRO B 1 306 ? -6.52 1.7 10.883 1 95.56 306 PRO B CA 1
ATOM 7024 C C . PRO B 1 306 ? -6.73 0.754 12.062 1 95.56 306 PRO B C 1
ATOM 7026 O O . PRO B 1 306 ? -7.855 0.608 12.555 1 95.56 306 PRO B O 1
ATOM 7029 N N . THR B 1 307 ? -5.691 0.141 12.484 1 94.5 307 THR B N 1
ATOM 7030 C CA . THR B 1 307 ? -5.797 -0.857 13.547 1 94.5 307 THR B CA 1
ATOM 7031 C C . THR B 1 307 ? -4.98 -0.444 14.766 1 94.5 307 THR B C 1
ATOM 7033 O O . THR B 1 307 ? -3.939 0.205 14.633 1 94.5 307 THR B O 1
ATOM 7036 N N . ILE B 1 308 ? -5.527 -0.764 15.859 1 94.5 308 ILE B N 1
ATOM 7037 C CA . ILE B 1 308 ? -4.82 -0.583 17.125 1 94.5 308 ILE B CA 1
ATOM 7038 C C . ILE B 1 308 ? -4.695 -1.925 17.844 1 94.5 308 ILE B C 1
ATOM 7040 O O . ILE B 1 308 ? -5.703 -2.572 18.141 1 94.5 308 ILE B O 1
ATOM 7044 N N . THR B 1 309 ? -3.5 -2.34 18.047 1 94.81 309 THR B N 1
ATOM 7045 C CA . THR B 1 309 ? -3.217 -3.539 18.828 1 94.81 309 THR B CA 1
ATOM 7046 C C . THR B 1 309 ? -2.658 -3.17 20.203 1 94.81 309 THR B C 1
ATOM 7048 O O . THR B 1 309 ? -1.603 -2.541 20.297 1 94.81 309 THR B O 1
ATOM 7051 N N . THR B 1 310 ? -3.346 -3.529 21.188 1 95 310 THR B N 1
ATOM 7052 C CA . THR B 1 310 ? -2.912 -3.176 22.547 1 95 310 THR B CA 1
ATOM 7053 C C . THR B 1 310 ? -2.508 -4.422 23.328 1 95 310 THR B C 1
ATOM 7055 O O . THR B 1 310 ? -3.107 -5.484 23.156 1 95 310 THR B O 1
ATOM 7058 N N . TYR B 1 311 ? -1.51 -4.258 24.156 1 94.81 311 TYR B N 1
ATOM 7059 C CA . TYR B 1 311 ? -0.944 -5.34 24.953 1 94.81 311 TYR B CA 1
ATOM 7060 C C . TYR B 1 311 ? -1.072 -5.043 26.453 1 94.81 311 TYR B C 1
ATOM 7062 O O . TYR B 1 311 ? -0.765 -3.936 26.891 1 94.81 311 TYR B O 1
ATOM 7070 N N . PHE B 1 312 ? -1.548 -6.035 27.172 1 95.56 312 PHE B N 1
ATOM 7071 C CA . PHE B 1 312 ? -1.722 -5.914 28.609 1 95.56 312 PHE B CA 1
ATOM 7072 C C . PHE B 1 312 ? -1.164 -7.141 29.328 1 95.56 312 PHE B C 1
ATOM 7074 O O . PHE B 1 312 ? -1.097 -8.227 28.75 1 95.56 312 PHE B O 1
ATOM 7081 N N . ASN B 1 313 ? -0.859 -6.965 30.656 1 94 313 ASN B N 1
ATOM 7082 C CA . ASN B 1 313 ? -0.325 -8.086 31.422 1 94 313 ASN B CA 1
ATOM 7083 C C . ASN B 1 313 ? -1.332 -8.586 32.438 1 94 313 ASN B C 1
ATOM 7085 O O . ASN B 1 313 ? -1.023 -9.484 33.25 1 94 313 ASN B O 1
ATOM 7089 N N . ASN B 1 314 ? -2.484 -8.055 32.469 1 93.81 314 ASN B N 1
ATOM 7090 C CA . ASN B 1 314 ? -3.504 -8.57 33.375 1 93.81 314 ASN B CA 1
ATOM 7091 C C . ASN B 1 314 ? -4.902 -8.43 32.781 1 93.81 314 ASN B C 1
ATOM 7093 O O . ASN B 1 314 ? -5.168 -7.512 32 1 93.81 314 ASN B O 1
ATOM 7097 N N . LEU B 1 315 ? -5.801 -9.281 33.25 1 92.56 315 LEU B N 1
ATOM 7098 C CA . LEU B 1 315 ? -7.137 -9.422 32.688 1 92.56 315 LEU B CA 1
ATOM 7099 C C . LEU B 1 315 ? -8.016 -8.227 33.062 1 92.56 315 LEU B C 1
ATOM 7101 O O . LEU B 1 315 ? -8.797 -7.754 32.219 1 92.56 315 LEU B O 1
ATOM 7105 N N . SER B 1 316 ? -7.906 -7.727 34.219 1 94.25 316 SER B N 1
ATOM 7106 C CA . SER B 1 316 ? -8.734 -6.613 34.688 1 94.25 316 SER B CA 1
ATOM 7107 C C . SER B 1 316 ? -8.516 -5.375 33.812 1 94.25 316 SER B C 1
ATOM 7109 O O . SER B 1 316 ? -9.477 -4.746 33.375 1 94.25 316 SER B O 1
ATOM 7111 N N . ASP B 1 317 ? -7.27 -5.078 33.562 1 94.56 317 ASP B N 1
ATOM 7112 C CA . ASP B 1 317 ? -6.93 -3.908 32.75 1 94.56 317 ASP B CA 1
ATOM 7113 C C . ASP B 1 317 ? -7.43 -4.059 31.312 1 94.56 317 ASP B C 1
ATOM 7115 O O . ASP B 1 317 ? -7.926 -3.102 30.719 1 94.56 317 ASP B O 1
ATOM 7119 N N . VAL B 1 318 ? -7.285 -5.219 30.812 1 95.62 318 VAL B N 1
ATOM 7120 C CA . VAL B 1 318 ? -7.664 -5.41 29.406 1 95.62 318 VAL B CA 1
ATOM 7121 C C . VAL B 1 318 ? -9.18 -5.344 29.266 1 95.62 318 VAL B C 1
ATOM 7123 O O . VAL B 1 318 ? -9.695 -4.84 28.281 1 95.62 318 VAL B O 1
ATOM 7126 N N . LEU B 1 319 ? -9.914 -5.852 30.25 1 96.06 319 LEU B N 1
ATOM 7127 C CA . LEU B 1 319 ? -11.367 -5.793 30.188 1 96.06 319 LEU B CA 1
ATOM 7128 C C . LEU B 1 319 ? -11.859 -4.352 30.281 1 96.06 319 LEU B C 1
ATOM 7130 O O . LEU B 1 319 ? -12.836 -3.984 29.625 1 96.06 319 LEU B O 1
ATOM 7134 N N . ASN B 1 320 ? -11.188 -3.52 31.016 1 95.69 320 ASN B N 1
ATOM 7135 C CA . ASN B 1 320 ? -11.5 -2.094 31.031 1 95.69 320 ASN B CA 1
ATOM 7136 C C . ASN B 1 320 ? -11.219 -1.446 29.672 1 95.69 320 ASN B C 1
ATOM 7138 O O . ASN B 1 320 ? -11.984 -0.595 29.219 1 95.69 320 ASN B O 1
ATOM 7142 N N . HIS B 1 321 ? -10.117 -1.841 29.141 1 95.81 321 HIS B N 1
ATOM 7143 C CA . HIS B 1 321 ? -9.758 -1.331 27.812 1 95.81 321 HIS B CA 1
ATOM 7144 C C . HIS B 1 321 ? -10.805 -1.7 26.766 1 95.81 321 HIS B C 1
ATOM 7146 O O . HIS B 1 321 ? -11.172 -0.872 25.938 1 95.81 321 HIS B O 1
ATOM 7152 N N . VAL B 1 322 ? -11.297 -2.918 26.859 1 96.44 322 VAL B N 1
ATOM 7153 C CA . VAL B 1 322 ? -12.281 -3.395 25.891 1 96.44 322 VAL B CA 1
ATOM 7154 C C . VAL B 1 322 ? -13.578 -2.592 26.031 1 96.44 322 VAL B C 1
ATOM 7156 O O . VAL B 1 322 ? -14.234 -2.287 25.031 1 96.44 322 VAL B O 1
ATOM 7159 N N . LEU B 1 323 ? -13.961 -2.266 27.219 1 96.62 323 LEU B N 1
ATOM 7160 C CA . LEU B 1 323 ? -15.141 -1.43 27.453 1 96.62 323 LEU B CA 1
ATOM 7161 C C . LEU B 1 323 ? -14.961 -0.058 26.812 1 96.62 323 LEU B C 1
ATOM 7163 O O . LEU B 1 323 ? -15.891 0.474 26.188 1 96.62 323 LEU B O 1
ATOM 7167 N N . MET B 1 324 ? -13.797 0.446 26.938 1 95.06 324 MET B N 1
ATOM 7168 C CA . MET B 1 324 ? -13.492 1.744 26.344 1 95.06 324 MET B CA 1
ATOM 7169 C C . MET B 1 324 ? -13.562 1.677 24.828 1 95.06 324 MET B C 1
ATOM 7171 O O . MET B 1 324 ? -14.141 2.562 24.188 1 95.06 324 MET B O 1
ATOM 7175 N N . ILE B 1 325 ? -12.984 0.656 24.266 1 95.38 325 ILE B N 1
ATOM 7176 C CA . ILE B 1 325 ? -12.984 0.469 22.828 1 95.38 325 ILE B CA 1
ATOM 7177 C C . ILE B 1 325 ? -14.422 0.327 22.328 1 95.38 325 ILE B C 1
ATOM 7179 O O . ILE B 1 325 ? -14.789 0.91 21.297 1 95.38 325 ILE B O 1
ATOM 7183 N N . HIS B 1 326 ? -15.188 -0.449 23.016 1 96.81 326 HIS B N 1
ATOM 7184 C CA . HIS B 1 326 ? -16.594 -0.641 22.672 1 96.81 326 HIS B CA 1
ATOM 7185 C C . HIS B 1 326 ? -17.344 0.688 22.641 1 96.81 326 HIS B C 1
ATOM 7187 O O . HIS B 1 326 ? -18.094 0.962 21.719 1 96.81 326 HIS B O 1
ATOM 7193 N N . ASP B 1 327 ? -17.125 1.426 23.609 1 95.56 327 ASP B N 1
ATOM 7194 C CA . ASP B 1 327 ? -17.766 2.736 23.672 1 95.56 327 ASP B CA 1
ATOM 7195 C C . ASP B 1 327 ? -17.328 3.627 22.516 1 95.56 327 ASP B C 1
ATOM 7197 O O . ASP B 1 327 ? -18.156 4.32 21.922 1 95.56 327 ASP B O 1
ATOM 7201 N N . LEU B 1 328 ? -16.078 3.613 22.281 1 94.44 328 LEU B N 1
ATOM 7202 C CA . LEU B 1 328 ? -15.531 4.406 21.188 1 94.44 328 LEU B CA 1
ATOM 7203 C C . LEU B 1 328 ? -16.203 4.035 19.859 1 94.44 328 LEU B C 1
ATOM 7205 O O . LEU B 1 328 ? -16.609 4.914 19.109 1 94.44 328 LEU B O 1
ATOM 7209 N N . ILE B 1 329 ? -16.312 2.766 19.625 1 95.62 329 ILE B N 1
ATOM 7210 C CA . ILE B 1 329 ? -16.875 2.273 18.375 1 95.62 329 ILE B CA 1
ATOM 7211 C C . ILE B 1 329 ? -18.328 2.742 18.25 1 95.62 329 ILE B C 1
ATOM 7213 O O . ILE B 1 329 ? -18.719 3.289 17.219 1 95.62 329 ILE B O 1
ATOM 7217 N N . HIS B 1 330 ? -19.094 2.613 19.297 1 95.69 330 HIS B N 1
ATOM 7218 C CA . HIS B 1 330 ? -20.5 3.023 19.281 1 95.69 330 HIS B CA 1
ATOM 7219 C C . HIS B 1 330 ? -20.625 4.535 19.125 1 95.69 330 HIS B C 1
ATOM 7221 O O . HIS B 1 330 ? -21.484 5.02 18.391 1 95.69 330 HIS B O 1
ATOM 7227 N N . ALA B 1 331 ? -19.797 5.238 19.812 1 93.31 331 ALA B N 1
ATOM 7228 C CA . ALA B 1 331 ? -19.859 6.695 19.766 1 93.31 331 ALA B CA 1
ATOM 7229 C C . ALA B 1 331 ? -19.625 7.211 18.344 1 93.31 331 ALA B C 1
ATOM 7231 O O . ALA B 1 331 ? -20.266 8.172 17.922 1 93.31 331 ALA B O 1
ATOM 7232 N N . GLU B 1 332 ? -18.734 6.617 17.656 1 92.75 332 GLU B N 1
ATOM 7233 C CA . GLU B 1 332 ? -18.422 7.062 16.297 1 92.75 332 GLU B CA 1
ATOM 7234 C C . GLU B 1 332 ? -19.609 6.824 15.367 1 92.75 332 GLU B C 1
ATOM 7236 O O . GLU B 1 332 ? -19.891 7.648 14.492 1 92.75 332 GLU B O 1
ATOM 7241 N N . ALA B 1 333 ? -20.297 5.699 15.539 1 94.38 333 ALA B N 1
ATOM 7242 C CA . ALA B 1 333 ? -21.5 5.441 14.758 1 94.38 333 ALA B CA 1
ATOM 7243 C C . ALA B 1 333 ? -22.609 6.422 15.125 1 94.38 333 ALA B C 1
ATOM 7245 O O . ALA B 1 333 ? -23.328 6.922 14.25 1 94.38 333 ALA B O 1
ATOM 7246 N N . GLU B 1 334 ? -22.734 6.707 16.375 1 94.44 334 GLU B N 1
ATOM 7247 C CA . GLU B 1 334 ? -23.766 7.605 16.859 1 94.44 334 GLU B CA 1
ATOM 7248 C C . GLU B 1 334 ? -23.578 9.016 16.312 1 94.44 334 GLU B C 1
ATOM 7250 O O . GLU B 1 334 ? -24.547 9.695 15.969 1 94.44 334 GLU B O 1
ATOM 7255 N N . LYS B 1 335 ? -22.359 9.445 16.219 1 93.12 335 LYS B N 1
ATOM 7256 C CA . LYS B 1 335 ? -22.047 10.758 15.656 1 93.12 335 LYS B CA 1
ATOM 7257 C C . LYS B 1 335 ? -22.562 10.875 14.219 1 93.12 335 LYS B C 1
ATOM 7259 O O . LYS B 1 335 ? -22.922 11.969 13.773 1 93.12 335 LYS B O 1
ATOM 7264 N N . ILE B 1 336 ? -22.609 9.766 13.539 1 93.44 336 ILE B N 1
ATOM 7265 C CA . ILE B 1 336 ? -23.016 9.742 12.141 1 93.44 336 ILE B CA 1
ATOM 7266 C C . ILE B 1 336 ? -24.531 9.5 12.047 1 93.44 336 ILE B C 1
ATOM 7268 O O . ILE B 1 336 ? -25.125 9.648 10.977 1 93.44 336 ILE B O 1
ATOM 7272 N N . GLY B 1 337 ? -25.125 9.172 13.109 1 92.88 337 GLY B N 1
ATOM 7273 C CA . GLY B 1 337 ? -26.547 8.867 13.117 1 92.88 337 GLY B CA 1
ATOM 7274 C C . GLY B 1 337 ? -26.844 7.418 12.805 1 92.88 337 GLY B C 1
ATOM 7275 O O . GLY B 1 337 ? -27.906 7.109 12.234 1 92.88 337 GLY B O 1
ATOM 7276 N N . GLN B 1 338 ? -25.906 6.574 13.039 1 94.69 338 GLN B N 1
ATOM 7277 C CA . GLN B 1 338 ? -26.062 5.145 12.805 1 94.69 338 GLN B CA 1
ATOM 7278 C C . GLN B 1 338 ? -26.047 4.367 14.117 1 94.69 338 GLN B C 1
ATOM 7280 O O . GLN B 1 338 ? -25.688 4.914 15.164 1 94.69 338 GLN B O 1
ATOM 7285 N N . LYS B 1 339 ? -26.516 3.123 14.062 1 93.69 339 LYS B N 1
ATOM 7286 C CA . LYS B 1 339 ? -26.547 2.221 15.211 1 93.69 339 LYS B CA 1
ATOM 7287 C C . LYS B 1 339 ? -26.047 0.83 14.828 1 93.69 339 LYS B C 1
ATOM 7289 O O . LYS B 1 339 ? -26.344 0.337 13.734 1 93.69 339 LYS B O 1
ATOM 7294 N N . TYR B 1 340 ? -25.375 0.211 15.797 1 96.38 340 TYR B N 1
ATOM 7295 C CA . TYR B 1 340 ? -24.812 -1.104 15.508 1 96.38 340 TYR B CA 1
ATOM 7296 C C . TYR B 1 340 ? -25.688 -2.209 16.094 1 96.38 340 TYR B C 1
ATOM 7298 O O . TYR B 1 340 ? -26.359 -2.008 17.109 1 96.38 340 TYR B O 1
ATOM 7306 N N . VAL B 1 341 ? -25.75 -3.295 15.438 1 96.19 341 VAL B N 1
ATOM 7307 C CA . VAL B 1 341 ? -26.078 -4.609 15.969 1 96.19 341 VAL B CA 1
ATOM 7308 C C . VAL B 1 341 ? -24.812 -5.426 16.172 1 96.19 341 VAL B C 1
ATOM 7310 O O . VAL B 1 341 ? -23.984 -5.539 15.258 1 96.19 341 VAL B O 1
ATOM 7313 N N . VAL B 1 342 ? -24.672 -5.988 17.375 1 97.62 342 VAL B N 1
ATOM 7314 C CA . VAL B 1 342 ? -23.359 -6.535 17.719 1 97.62 342 VAL B CA 1
ATOM 7315 C C . VAL B 1 342 ? -23.438 -8.055 17.797 1 97.62 342 VAL B C 1
ATOM 7317 O O . VAL B 1 342 ? -24.422 -8.609 18.297 1 97.62 342 VAL B O 1
ATOM 7320 N N . LEU B 1 343 ? -22.484 -8.711 17.266 1 97.56 343 LEU B N 1
ATOM 7321 C CA . LEU B 1 343 ? -22.25 -10.148 17.406 1 97.56 343 LEU B CA 1
ATOM 7322 C C . LEU B 1 343 ? -21 -10.414 18.234 1 97.56 343 LEU B C 1
ATOM 7324 O O . LEU B 1 343 ? -19.906 -9.977 17.891 1 97.56 343 LEU B O 1
ATOM 7328 N N . TYR B 1 344 ? -21.188 -11.148 19.375 1 97.44 344 TYR B N 1
ATOM 7329 C CA . TYR B 1 344 ? -20.062 -11.57 20.203 1 97.44 344 TYR B CA 1
ATOM 7330 C C . TYR B 1 344 ? -19.734 -13.039 19.984 1 97.44 344 TYR B C 1
ATOM 7332 O O . TYR B 1 344 ? -20.516 -13.914 20.359 1 97.44 344 TYR B O 1
ATOM 7340 N N . ASN B 1 345 ? -18.641 -13.289 19.375 1 96.81 345 ASN B N 1
ATOM 7341 C CA . ASN B 1 345 ? -18.094 -14.641 19.359 1 96.81 345 ASN B CA 1
ATOM 7342 C C . ASN B 1 345 ? -17.188 -14.883 20.562 1 96.81 345 ASN B C 1
ATOM 7344 O O . ASN B 1 345 ? -16.141 -14.25 20.688 1 96.81 345 ASN B O 1
ATOM 7348 N N . VAL B 1 346 ? -17.594 -15.836 21.422 1 96.69 346 VAL B N 1
ATOM 7349 C CA . VAL B 1 346 ? -16.891 -15.984 22.703 1 96.69 346 VAL B CA 1
ATOM 7350 C C . VAL B 1 346 ? -16.406 -17.422 22.859 1 96.69 346 VAL B C 1
ATOM 7352 O O . VAL B 1 346 ? -17.141 -18.375 22.531 1 96.69 346 VAL B O 1
ATOM 7355 N N . ASN B 1 347 ? -15.172 -17.453 23.344 1 95.31 347 ASN B N 1
ATOM 7356 C CA . ASN B 1 347 ? -14.656 -18.781 23.688 1 95.31 347 ASN B CA 1
ATOM 7357 C C . ASN B 1 347 ? -15.492 -19.438 24.781 1 95.31 347 ASN B C 1
ATOM 7359 O O . ASN B 1 347 ? -15.695 -18.844 25.844 1 95.31 347 ASN B O 1
ATOM 7363 N N . GLU B 1 348 ? -15.891 -20.688 24.531 1 94.12 348 GLU B N 1
ATOM 7364 C CA . GLU B 1 348 ? -16.797 -21.391 25.453 1 94.12 348 GLU B CA 1
ATOM 7365 C C . GLU B 1 348 ? -16.172 -21.547 26.828 1 94.12 348 GLU B C 1
ATOM 7367 O O . GLU B 1 348 ? -16.859 -21.406 27.844 1 94.12 348 GLU B O 1
ATOM 7372 N N . LYS B 1 349 ? -14.891 -21.766 26.906 1 93.06 349 LYS B N 1
ATOM 7373 C CA . LYS B 1 349 ? -14.188 -22 28.156 1 93.06 349 LYS B CA 1
ATOM 7374 C C . LYS B 1 349 ? -13.992 -20.703 28.938 1 93.06 349 LYS B C 1
ATOM 7376 O O . LYS B 1 349 ? -13.766 -20.719 30.156 1 93.06 349 LYS B O 1
ATOM 7381 N N . PHE B 1 350 ? -14.18 -19.609 28.266 1 92.94 350 PHE B N 1
ATOM 7382 C CA . PHE B 1 350 ? -13.898 -18.328 28.891 1 92.94 350 PHE B CA 1
ATOM 7383 C C . PHE B 1 350 ? -15.18 -17.516 29.078 1 92.94 350 PHE B C 1
ATOM 7385 O O . PHE B 1 350 ? -15.141 -16.391 29.594 1 92.94 350 PHE B O 1
ATOM 7392 N N . PHE B 1 351 ? -16.281 -18.016 28.703 1 94.56 351 PHE B N 1
ATOM 7393 C CA . PHE B 1 351 ? -17.547 -17.297 28.703 1 94.56 351 PHE B CA 1
ATOM 7394 C C . PHE B 1 351 ? -17.891 -16.781 30.094 1 94.56 351 PHE B C 1
ATOM 7396 O O . PHE B 1 351 ? -18.25 -15.609 30.25 1 94.56 351 PHE B O 1
ATOM 7403 N N . GLU B 1 352 ? -17.703 -17.609 31.109 1 93.56 352 GLU B N 1
ATOM 7404 C CA . GLU B 1 352 ? -18.047 -17.219 32.469 1 93.56 352 GLU B CA 1
ATOM 7405 C C . GLU B 1 352 ? -17.156 -16.078 32.969 1 93.56 352 GLU B C 1
ATOM 7407 O O . GLU B 1 352 ? -17.609 -15.211 33.719 1 93.56 352 GLU B O 1
ATOM 7412 N N . ASP B 1 353 ? -15.906 -16.062 32.562 1 92.12 353 ASP B N 1
ATOM 7413 C CA . ASP B 1 353 ? -14.938 -15.062 32.969 1 92.12 353 ASP B CA 1
ATOM 7414 C C . ASP B 1 353 ? -15.258 -13.695 32.375 1 92.12 353 ASP B C 1
ATOM 7416 O O . ASP B 1 353 ? -14.906 -12.664 32.938 1 92.12 353 ASP B O 1
ATOM 7420 N N . VAL B 1 354 ? -15.914 -13.75 31.172 1 94.12 354 VAL B N 1
ATOM 7421 C CA . VAL B 1 354 ? -16.078 -12.484 30.469 1 94.12 354 VAL B CA 1
ATOM 7422 C C . VAL B 1 354 ? -17.562 -12.117 30.391 1 94.12 354 VAL B C 1
ATOM 7424 O O . VAL B 1 354 ? -17.922 -11.094 29.812 1 94.12 354 VAL B O 1
ATOM 7427 N N . LYS B 1 355 ? -18.438 -12.883 30.891 1 94.12 355 LYS B N 1
ATOM 7428 C CA . LYS B 1 355 ? -19.891 -12.688 30.828 1 94.12 355 LYS B CA 1
ATOM 7429 C C . LYS B 1 355 ? -20.281 -11.305 31.344 1 94.12 355 LYS B C 1
ATOM 7431 O O . LYS B 1 355 ? -21.094 -10.617 30.734 1 94.12 355 LYS B O 1
ATOM 7436 N N . ASP B 1 356 ? -19.719 -10.898 32.406 1 94.75 356 ASP B N 1
ATOM 7437 C CA . ASP B 1 356 ? -20.062 -9.617 33.031 1 94.75 356 ASP B CA 1
ATOM 7438 C C . ASP B 1 356 ? -19.734 -8.461 32.094 1 94.75 356 ASP B C 1
ATOM 7440 O O . ASP B 1 356 ? -20.516 -7.516 31.953 1 94.75 356 ASP B O 1
ATOM 7444 N N . VAL B 1 357 ? -18.562 -8.516 31.5 1 96.31 357 VAL B N 1
ATOM 7445 C CA . VAL B 1 357 ? -18.141 -7.441 30.609 1 96.31 357 VAL B CA 1
ATOM 7446 C C . VAL B 1 357 ? -19.047 -7.414 29.375 1 96.31 357 VAL B C 1
ATOM 7448 O O . VAL B 1 357 ? -19.391 -6.34 28.875 1 96.31 357 VAL B O 1
ATOM 7451 N N . ILE B 1 358 ? -19.438 -8.57 28.875 1 96.88 358 ILE B N 1
ATOM 7452 C CA . ILE B 1 358 ? -20.344 -8.664 27.734 1 96.88 358 ILE B CA 1
ATOM 7453 C C . ILE B 1 358 ? -21.688 -8.031 28.078 1 96.88 358 ILE B C 1
ATOM 7455 O O . ILE B 1 358 ? -22.219 -7.234 27.297 1 96.88 358 ILE B O 1
ATOM 7459 N N . VAL B 1 359 ? -22.156 -8.359 29.219 1 96.94 359 VAL B N 1
ATOM 7460 C CA . VAL B 1 359 ? -23.438 -7.809 29.672 1 96.94 359 VAL B CA 1
ATOM 7461 C C . VAL B 1 359 ? -23.328 -6.293 29.812 1 96.94 359 VAL B C 1
ATOM 7463 O O . VAL B 1 359 ? -24.25 -5.562 29.453 1 96.94 359 VAL B O 1
ATOM 7466 N N . LYS B 1 360 ? -22.266 -5.801 30.344 1 96.94 360 LYS B N 1
ATOM 7467 C CA . LYS B 1 360 ? -22.047 -4.363 30.469 1 96.94 360 LYS B CA 1
ATOM 7468 C C . LYS B 1 360 ? -22.062 -3.68 29.109 1 96.94 360 LYS B C 1
ATOM 7470 O O . LYS B 1 360 ? -22.625 -2.59 28.953 1 96.94 360 LYS B O 1
ATOM 7475 N N . MET B 1 361 ? -21.375 -4.281 28.141 1 97.44 361 MET B N 1
ATOM 7476 C CA . MET B 1 361 ? -21.344 -3.729 26.797 1 97.44 361 MET B CA 1
ATOM 7477 C C . MET B 1 361 ? -22.75 -3.707 26.188 1 97.44 361 MET B C 1
ATOM 7479 O O . MET B 1 361 ? -23.141 -2.719 25.562 1 97.44 361 MET B O 1
ATOM 7483 N N . ILE B 1 362 ? -23.484 -4.758 26.422 1 97.06 362 ILE B N 1
ATOM 7484 C CA . ILE B 1 362 ? -24.859 -4.855 25.906 1 97.06 362 ILE B CA 1
ATOM 7485 C C . ILE B 1 362 ? -25.734 -3.805 26.578 1 97.06 362 ILE B C 1
ATOM 7487 O O . ILE B 1 362 ? -26.562 -3.176 25.922 1 97.06 362 ILE B O 1
ATOM 7491 N N . LYS B 1 363 ? -25.578 -3.613 27.797 1 96.31 363 LYS B N 1
ATOM 7492 C CA . LYS B 1 363 ? -26.328 -2.6 28.547 1 96.31 363 LYS B CA 1
ATOM 7493 C C . LYS B 1 363 ? -26.031 -1.201 28.016 1 96.31 363 LYS B C 1
ATOM 7495 O O . LYS B 1 363 ? -26.938 -0.376 27.875 1 96.31 363 LYS B O 1
ATOM 7500 N N . ARG B 1 364 ? -24.75 -0.952 27.75 1 95.56 364 ARG B N 1
ATOM 7501 C CA . ARG B 1 364 ? -24.359 0.323 27.156 1 95.56 364 ARG B CA 1
ATOM 7502 C C . ARG B 1 364 ? -25.125 0.58 25.859 1 95.56 364 ARG B C 1
ATOM 7504 O O . ARG B 1 364 ? -25.547 1.704 25.594 1 95.56 364 ARG B O 1
ATOM 7511 N N . ASP B 1 365 ? -25.234 -0.456 25.078 1 94.44 365 ASP B N 1
ATOM 7512 C CA . ASP B 1 365 ? -25.875 -0.343 23.781 1 94.44 365 ASP B CA 1
ATOM 7513 C C . ASP B 1 365 ? -27.391 -0.226 23.938 1 94.44 365 ASP B C 1
ATOM 7515 O O . ASP B 1 365 ? -28.078 0.227 23.016 1 94.44 365 ASP B O 1
ATOM 7519 N N . ASN B 1 366 ? -27.953 -0.71 25.016 1 93.62 366 ASN B N 1
ATOM 7520 C CA . ASN B 1 366 ? -29.375 -0.805 25.281 1 93.62 366 ASN B CA 1
ATOM 7521 C C . ASN B 1 366 ? -30.109 -1.562 24.172 1 93.62 366 ASN B C 1
ATOM 7523 O O . ASN B 1 366 ? -31.141 -1.115 23.688 1 93.62 366 ASN B O 1
ATOM 7527 N N . ARG B 1 367 ? -29.5 -2.607 23.672 1 92.81 367 ARG B N 1
ATOM 7528 C CA . ARG B 1 367 ? -30.047 -3.5 22.641 1 92.81 367 ARG B CA 1
ATOM 7529 C C . ARG B 1 367 ? -29.562 -4.934 22.859 1 92.81 367 ARG B C 1
ATOM 7531 O O . ARG B 1 367 ? -28.469 -5.156 23.359 1 92.81 367 ARG B O 1
ATOM 7538 N N . CYS B 1 368 ? -30.422 -5.852 22.469 1 94.94 368 CYS B N 1
ATOM 7539 C CA . CYS B 1 368 ? -30.031 -7.254 22.547 1 94.94 368 CYS B CA 1
ATOM 7540 C C . CYS B 1 368 ? -28.875 -7.551 21.594 1 94.94 368 CYS B C 1
ATOM 7542 O O . CYS B 1 368 ? -28.672 -6.832 20.609 1 94.94 368 CYS B O 1
ATOM 7544 N N . ALA B 1 369 ? -28.125 -8.531 21.969 1 96.75 369 ALA B N 1
ATOM 7545 C CA . ALA B 1 369 ? -27.016 -8.938 21.109 1 96.75 369 ALA B CA 1
ATOM 7546 C C . ALA B 1 369 ? -26.969 -10.453 20.953 1 96.75 369 ALA B C 1
ATOM 7548 O O . ALA B 1 369 ? -27.516 -11.188 21.781 1 96.75 369 ALA B O 1
ATOM 7549 N N . LEU B 1 370 ? -26.453 -10.867 19.844 1 96.31 370 LEU B N 1
ATOM 7550 C CA . LEU B 1 370 ? -26.219 -12.281 19.625 1 96.31 370 LEU B CA 1
ATOM 7551 C C . LEU B 1 370 ? -24.859 -12.695 20.156 1 96.31 370 LEU B C 1
ATOM 7553 O O . LEU B 1 370 ? -23.891 -11.922 20.109 1 96.31 370 LEU B O 1
ATOM 7557 N N . VAL B 1 371 ? -24.766 -13.898 20.688 1 96.5 371 VAL B N 1
ATOM 7558 C CA . VAL B 1 371 ? -23.531 -14.484 21.188 1 96.5 371 VAL B CA 1
ATOM 7559 C C . VAL B 1 371 ? -23.344 -15.883 20.594 1 96.5 371 VAL B C 1
ATOM 7561 O O . VAL B 1 371 ? -24.25 -16.719 20.688 1 96.5 371 VAL B O 1
ATOM 7564 N N . ARG B 1 372 ? -22.266 -16.078 19.984 1 95.62 372 ARG B N 1
ATOM 7565 C CA . ARG B 1 372 ? -21.906 -17.406 19.516 1 95.62 372 ARG B CA 1
ATOM 7566 C C . ARG B 1 372 ? -20.719 -17.953 20.297 1 95.62 372 ARG B C 1
ATOM 7568 O O . ARG B 1 372 ? -19.75 -17.234 20.562 1 95.62 372 ARG B O 1
ATOM 7575 N N . LEU B 1 373 ? -20.844 -19.188 20.672 1 95.38 373 LEU B N 1
ATOM 7576 C CA . LEU B 1 373 ? -19.781 -19.828 21.422 1 95.38 373 LEU B CA 1
ATOM 7577 C C . LEU B 1 373 ? -18.906 -20.672 20.5 1 95.38 373 LEU B C 1
ATOM 7579 O O . LEU B 1 373 ? -19.406 -21.359 19.625 1 95.38 373 LEU B O 1
ATOM 7583 N N . PHE B 1 374 ? -17.641 -20.484 20.672 1 93.38 374 PHE B N 1
ATOM 7584 C CA . PHE B 1 374 ? -16.688 -21.25 19.875 1 93.38 374 PHE B CA 1
ATOM 7585 C C . PHE B 1 374 ? -15.547 -21.75 20.75 1 93.38 374 PHE B C 1
ATOM 7587 O O . PHE B 1 374 ? -15.508 -21.469 21.953 1 93.38 374 PHE B O 1
ATOM 7594 N N . ASP B 1 375 ? -14.711 -22.641 20.188 1 90.44 375 ASP B N 1
ATOM 7595 C CA . ASP B 1 375 ? -13.523 -23.141 20.875 1 90.44 375 ASP B CA 1
ATOM 7596 C C . ASP B 1 375 ? -12.258 -22.766 20.109 1 90.44 375 ASP B C 1
ATOM 7598 O O . ASP B 1 375 ? -12.156 -23.016 18.906 1 90.44 375 ASP B O 1
ATOM 7602 N N . ASP B 1 376 ? -11.352 -22.094 20.781 1 88.38 376 ASP B N 1
ATOM 7603 C CA . ASP B 1 376 ? -10.062 -21.656 20.234 1 88.38 376 ASP B CA 1
ATOM 7604 C C . ASP B 1 376 ? -9 -21.594 21.328 1 88.38 376 ASP B C 1
ATOM 7606 O O . ASP B 1 376 ? -9.289 -21.203 22.469 1 88.38 376 ASP B O 1
ATOM 7610 N N . PRO B 1 377 ? -7.797 -21.969 20.953 1 85.31 377 PRO B N 1
ATOM 7611 C CA . PRO B 1 377 ? -6.762 -22 21.984 1 85.31 377 PRO B CA 1
ATOM 7612 C C . PRO B 1 377 ? -6.32 -20.594 22.406 1 85.31 377 PRO B C 1
ATOM 7614 O O . PRO B 1 377 ? -5.852 -20.406 23.531 1 85.31 377 PRO B O 1
ATOM 7617 N N . GLU B 1 378 ? -6.441 -19.672 21.562 1 88.56 378 GLU B N 1
ATOM 7618 C CA . GLU B 1 378 ? -5.863 -18.375 21.844 1 88.56 378 GLU B CA 1
ATOM 7619 C C . GLU B 1 378 ? -6.941 -17.281 21.875 1 88.56 378 GLU B C 1
ATOM 7621 O O . GLU B 1 378 ? -6.922 -16.406 22.734 1 88.56 378 GLU B O 1
ATOM 7626 N N . LYS B 1 379 ? -7.879 -17.359 21.047 1 92.56 379 LYS B N 1
ATOM 7627 C CA . LYS B 1 379 ? -8.891 -16.328 20.906 1 92.56 379 LYS B CA 1
ATOM 7628 C C . LYS B 1 379 ? -9.961 -16.453 21.984 1 92.56 379 LYS B C 1
ATOM 7630 O O . LYS B 1 379 ? -10.539 -17.516 22.188 1 92.56 379 LYS B O 1
ATOM 7635 N N . LEU B 1 380 ? -10.195 -15.383 22.688 1 94.94 380 LEU B N 1
ATOM 7636 C CA . LEU B 1 380 ? -11.141 -15.375 23.797 1 94.94 380 LEU B CA 1
ATOM 7637 C C . LEU B 1 380 ? -12.477 -14.781 23.359 1 94.94 380 LEU B C 1
ATOM 7639 O O . LEU B 1 380 ? -13.539 -15.352 23.641 1 94.94 380 LEU B O 1
ATOM 7643 N N . ILE B 1 381 ? -12.422 -13.641 22.797 1 96.94 381 ILE B N 1
ATOM 7644 C CA . ILE B 1 381 ? -13.609 -12.945 22.328 1 96.94 381 ILE B CA 1
ATOM 7645 C C . ILE B 1 381 ? -13.336 -12.352 20.938 1 96.94 381 ILE B C 1
ATOM 7647 O O . ILE B 1 381 ? -12.258 -11.82 20.688 1 96.94 381 ILE B O 1
ATOM 7651 N N . ASP B 1 382 ? -14.219 -12.469 20 1 96.31 382 ASP B N 1
ATOM 7652 C CA . ASP B 1 382 ? -14.234 -11.812 18.703 1 96.31 382 ASP B CA 1
ATOM 7653 C C . ASP B 1 382 ? -15.555 -11.07 18.484 1 96.31 382 ASP B C 1
ATOM 7655 O O . ASP B 1 382 ? -16.594 -11.703 18.281 1 96.31 382 ASP B O 1
ATOM 7659 N N . THR B 1 383 ? -15.469 -9.781 18.484 1 97.69 383 THR B N 1
ATOM 7660 C CA . THR B 1 383 ? -16.672 -8.961 18.422 1 97.69 383 THR B CA 1
ATOM 7661 C C . THR B 1 383 ? -16.797 -8.289 17.062 1 97.69 383 THR B C 1
ATOM 7663 O O . THR B 1 383 ? -15.828 -7.68 16.578 1 97.69 383 THR B O 1
ATOM 7666 N N . GLU B 1 384 ? -17.922 -8.352 16.5 1 97 384 GLU B N 1
ATOM 7667 C CA . GLU B 1 384 ? -18.203 -7.746 15.203 1 97 384 GLU B CA 1
ATOM 7668 C C . GLU B 1 384 ? -19.375 -6.766 15.289 1 97 384 GLU B C 1
ATOM 7670 O O . GLU B 1 384 ? -20.391 -7.062 15.914 1 97 384 GLU B O 1
ATOM 7675 N N . TYR B 1 385 ? -19.219 -5.617 14.742 1 97.81 385 TYR B N 1
ATOM 7676 C CA . TYR B 1 385 ? -20.234 -4.574 14.711 1 97.81 385 TYR B CA 1
ATOM 7677 C C . TYR B 1 385 ? -20.844 -4.445 13.32 1 97.81 385 TYR B C 1
ATOM 7679 O O . TYR B 1 385 ? -20.141 -4.207 12.344 1 97.81 385 TYR B O 1
ATOM 7687 N N . PHE B 1 386 ? -22.188 -4.543 13.312 1 97.06 386 PHE B N 1
ATOM 7688 C CA . PHE B 1 386 ? -22.891 -4.465 12.031 1 97.06 386 PHE B CA 1
ATOM 7689 C C . PHE B 1 386 ? -23.844 -3.271 12.008 1 97.06 386 PHE B C 1
ATOM 7691 O O . PHE B 1 386 ? -24.484 -2.963 13.008 1 97.06 386 PHE B O 1
ATOM 7698 N N . ILE B 1 387 ? -23.906 -2.602 10.898 1 96.62 387 ILE B N 1
ATOM 7699 C CA . ILE B 1 387 ? -25.078 -1.774 10.617 1 96.62 387 ILE B CA 1
ATOM 7700 C C . ILE B 1 387 ? -26.031 -2.529 9.688 1 96.62 387 ILE B C 1
ATOM 7702 O O . ILE B 1 387 ? -25.609 -3.424 8.953 1 96.62 387 ILE B O 1
ATOM 7706 N N . ILE B 1 388 ? -27.312 -2.221 9.852 1 95.62 388 ILE B N 1
ATOM 7707 C CA . ILE B 1 388 ? -28.266 -2.658 8.836 1 95.62 388 ILE B CA 1
ATOM 7708 C C . ILE B 1 388 ? -28.391 -1.594 7.75 1 95.62 388 ILE B C 1
ATOM 7710 O O . ILE B 1 388 ? -28.875 -0.492 8.008 1 95.62 388 ILE B O 1
ATOM 7714 N N . ASN B 1 389 ? -27.953 -1.902 6.543 1 95.19 389 ASN B N 1
ATOM 7715 C CA . ASN B 1 389 ? -27.797 -0.868 5.531 1 95.19 389 ASN B CA 1
ATOM 7716 C C . ASN B 1 389 ? -29.125 -0.429 4.949 1 95.19 389 ASN B C 1
ATOM 7718 O O . ASN B 1 389 ? -30.188 -0.874 5.402 1 95.19 389 ASN B O 1
ATOM 7722 N N . ASN B 1 390 ? -29.125 0.44 3.961 1 95.94 390 ASN B N 1
ATOM 7723 C CA . ASN B 1 390 ? -30.281 1.125 3.412 1 95.94 390 ASN B CA 1
ATOM 7724 C C . ASN B 1 390 ? -31.25 0.147 2.746 1 95.94 390 ASN B C 1
ATOM 7726 O O . ASN B 1 390 ? -32.406 0.48 2.502 1 95.94 390 ASN B O 1
ATOM 7730 N N . CYS B 1 391 ? -30.812 -1.09 2.535 1 92.5 391 CYS B N 1
ATOM 7731 C CA . CYS B 1 391 ? -31.688 -2.064 1.901 1 92.5 391 CYS B CA 1
ATOM 7732 C C . CYS B 1 391 ? -31.859 -3.297 2.783 1 92.5 391 CYS B C 1
ATOM 7734 O O . CYS B 1 391 ? -32.281 -4.355 2.305 1 92.5 391 CYS B O 1
ATOM 7736 N N . GLY B 1 392 ? -31.422 -3.236 4.012 1 92.06 392 GLY B N 1
ATOM 7737 C CA . GLY B 1 392 ? -31.812 -4.219 5.012 1 92.06 392 GLY B CA 1
ATOM 7738 C C . GLY B 1 392 ? -30.797 -5.328 5.184 1 92.06 392 GLY B C 1
ATOM 7739 O O . GLY B 1 392 ? -31.094 -6.379 5.746 1 92.06 392 GLY B O 1
ATOM 7740 N N . VAL B 1 393 ? -29.641 -5.164 4.762 1 93.06 393 VAL B N 1
ATOM 7741 C CA . VAL B 1 393 ? -28.609 -6.195 4.84 1 93.06 393 VAL B CA 1
ATOM 7742 C C . VAL B 1 393 ? -27.562 -5.797 5.875 1 93.06 393 VAL B C 1
ATOM 7744 O O . VAL B 1 393 ? -27.109 -4.648 5.895 1 93.06 393 VAL B O 1
ATOM 7747 N N . PRO B 1 394 ? -27.172 -6.746 6.727 1 94.56 394 PRO B N 1
ATOM 7748 C CA . PRO B 1 394 ? -26.094 -6.438 7.676 1 94.56 394 PRO B CA 1
ATOM 7749 C C . PRO B 1 394 ? -24.75 -6.227 6.992 1 94.56 394 PRO B C 1
ATOM 7751 O O . PRO B 1 394 ? -24.391 -6.977 6.082 1 94.56 394 PRO B O 1
ATOM 7754 N N . VAL B 1 395 ? -24.047 -5.215 7.344 1 93.94 395 VAL B N 1
ATOM 7755 C CA . VAL B 1 395 ? -22.703 -4.918 6.852 1 93.94 395 VAL B CA 1
ATOM 7756 C C . VAL B 1 395 ? -21.766 -4.715 8.031 1 93.94 395 VAL B C 1
ATOM 7758 O O . VAL B 1 395 ? -21.969 -3.83 8.867 1 93.94 395 VAL B O 1
ATOM 7761 N N . GLU B 1 396 ? -20.734 -5.516 8.086 1 93.94 396 GLU B N 1
ATOM 7762 C CA . GLU B 1 396 ? -19.766 -5.391 9.164 1 93.94 396 GLU B CA 1
ATOM 7763 C C . GLU B 1 396 ? -18.906 -4.145 8.984 1 93.94 396 GLU B C 1
ATOM 7765 O O . GLU B 1 396 ? -18.281 -3.953 7.934 1 93.94 396 GLU B O 1
ATOM 7770 N N . ILE B 1 397 ? -18.781 -3.342 9.992 1 93.88 397 ILE B N 1
ATOM 7771 C CA . ILE B 1 397 ? -18.031 -2.092 9.891 1 93.88 397 ILE B CA 1
ATOM 7772 C C . ILE B 1 397 ? -16.828 -2.135 10.836 1 93.88 397 ILE B C 1
ATOM 7774 O O . ILE B 1 397 ? -15.711 -1.82 10.438 1 93.88 397 ILE B O 1
ATOM 7778 N N . GLY B 1 398 ? -17.016 -2.461 12.016 1 92.44 398 GLY B N 1
ATOM 7779 C CA . GLY B 1 398 ? -15.953 -2.471 13.008 1 92.44 398 GLY B CA 1
ATOM 7780 C C . GLY B 1 398 ? -15.805 -3.807 13.719 1 92.44 398 GLY B C 1
ATOM 7781 O O . GLY B 1 398 ? -16.688 -4.66 13.625 1 92.44 398 GLY B O 1
ATOM 7782 N N . SER B 1 399 ? -14.68 -3.947 14.398 1 95.56 399 SER B N 1
ATOM 7783 C CA . SER B 1 399 ? -14.438 -5.184 15.133 1 95.56 399 SER B CA 1
ATOM 7784 C C . SER B 1 399 ? -13.312 -5.008 16.141 1 95.56 399 SER B C 1
ATOM 7786 O O . SER B 1 399 ? -12.523 -4.066 16.047 1 95.56 399 SER B O 1
ATOM 7788 N N . TRP B 1 400 ? -13.344 -5.805 17.125 1 96.31 400 TRP B N 1
ATOM 7789 C CA . TRP B 1 400 ? -12.188 -5.992 18 1 96.31 400 TRP B CA 1
ATOM 7790 C C . TRP B 1 400 ? -12.109 -7.434 18.484 1 96.31 400 TRP B C 1
ATOM 7792 O O . TRP B 1 400 ? -13.117 -8.133 18.562 1 96.31 400 TRP B O 1
ATOM 7802 N N . THR B 1 401 ? -10.93 -7.91 18.75 1 96.5 401 THR B N 1
ATOM 7803 C CA . THR B 1 401 ? -10.672 -9.273 19.203 1 96.5 401 THR B CA 1
ATOM 7804 C C . THR B 1 401 ? -9.766 -9.266 20.438 1 96.5 401 THR B C 1
ATOM 7806 O O . THR B 1 401 ? -8.805 -8.492 20.5 1 96.5 401 THR B O 1
ATOM 7809 N N . LEU B 1 402 ? -10.125 -10.07 21.406 1 96.88 402 LEU B N 1
ATOM 7810 C CA . LEU B 1 402 ? -9.297 -10.32 22.578 1 96.88 402 LEU B CA 1
ATOM 7811 C C . LEU B 1 402 ? -8.688 -11.719 22.531 1 96.88 402 LEU B C 1
ATOM 7813 O O . LEU B 1 402 ? -9.398 -12.703 22.375 1 96.88 402 LEU B O 1
ATOM 7817 N N . SER B 1 403 ? -7.383 -11.75 22.641 1 94.88 403 SER B N 1
ATOM 7818 C CA . SER B 1 403 ? -6.656 -13.008 22.641 1 94.88 403 SER B CA 1
ATOM 7819 C C . SER B 1 403 ? -5.68 -13.086 23.812 1 94.88 403 SER B C 1
ATOM 7821 O O . SER B 1 403 ? -5.305 -12.062 24.375 1 94.88 403 SER B O 1
ATOM 7823 N N . LYS B 1 404 ? -5.398 -14.344 24.125 1 92.94 404 LYS B N 1
ATOM 7824 C CA . LYS B 1 404 ? -4.367 -14.633 25.125 1 92.94 404 LYS B CA 1
ATOM 7825 C C . LYS B 1 404 ? -3.223 -15.438 24.516 1 92.94 404 LYS B C 1
ATOM 7827 O O . LYS B 1 404 ? -3.43 -16.547 24.031 1 92.94 404 LYS B O 1
ATOM 7832 N N . LYS B 1 405 ? -2.045 -14.922 24.453 1 83.94 405 LYS B N 1
ATOM 7833 C CA . LYS B 1 405 ? -0.912 -15.586 2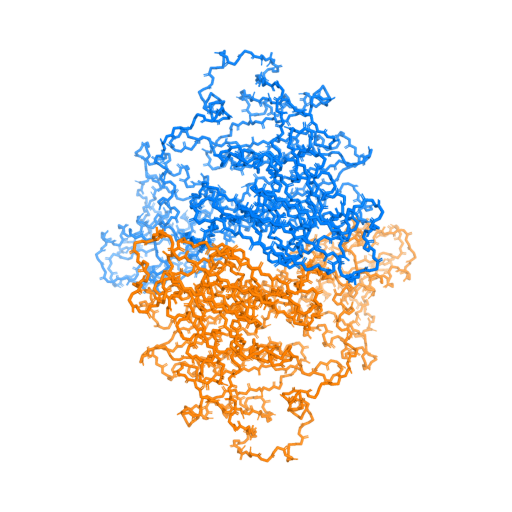3.812 1 83.94 405 LYS B CA 1
ATOM 7834 C C . LYS B 1 405 ? -0.098 -16.375 24.828 1 83.94 405 LYS B C 1
ATOM 7836 O O . LYS B 1 405 ? 0.343 -17.5 24.547 1 83.94 405 LYS B O 1
ATOM 7841 N N . ARG B 1 406 ? 0.294 -15.773 25.922 1 82.25 406 ARG B N 1
ATOM 7842 C CA . ARG B 1 406 ? 0.972 -16.438 27.031 1 82.25 406 ARG B CA 1
ATOM 7843 C C . ARG B 1 406 ? 0.271 -16.141 28.344 1 82.25 406 ARG B C 1
ATOM 7845 O O . ARG B 1 406 ? -0.73 -15.422 28.375 1 82.25 406 ARG B O 1
ATOM 7852 N N . ASP B 1 407 ? 0.742 -16.781 29.328 1 77.88 407 ASP B N 1
ATOM 7853 C CA . ASP B 1 407 ? 0.059 -16.734 30.625 1 77.88 407 ASP B CA 1
ATOM 7854 C C . ASP B 1 407 ? -0.107 -15.289 31.094 1 77.88 407 ASP B C 1
ATOM 7856 O O . ASP B 1 407 ? -1.073 -14.969 31.797 1 77.88 407 ASP B O 1
ATOM 7860 N N . ASP B 1 408 ? 0.655 -14.438 30.672 1 85.5 408 ASP B N 1
ATOM 7861 C CA . ASP B 1 408 ? 0.563 -13.094 31.25 1 85.5 408 ASP B CA 1
ATOM 7862 C C . ASP B 1 408 ? 0.509 -12.039 30.141 1 85.5 408 ASP B C 1
ATOM 7864 O O . ASP B 1 408 ? 0.981 -10.914 30.328 1 85.5 408 ASP B O 1
ATOM 7868 N N . LEU B 1 409 ? 0.013 -12.414 28.984 1 92.81 409 LEU B N 1
ATOM 7869 C CA . LEU B 1 409 ? -0.038 -11.422 27.906 1 92.81 409 LEU B CA 1
ATOM 7870 C C . LEU B 1 409 ? -1.376 -11.484 27.172 1 92.81 409 LEU B C 1
ATOM 7872 O O . LEU B 1 409 ? -1.707 -12.5 26.562 1 92.81 409 LEU B O 1
ATOM 7876 N N . TYR B 1 410 ? -2.15 -10.414 27.312 1 94.81 410 TYR B N 1
ATOM 7877 C CA . TYR B 1 410 ? -3.424 -10.234 26.625 1 94.81 410 TYR B CA 1
ATOM 7878 C C . TYR B 1 410 ? -3.289 -9.242 25.484 1 94.81 410 TYR B C 1
ATOM 7880 O O . TYR B 1 410 ? -2.602 -8.227 25.609 1 94.81 410 TYR B O 1
ATOM 7888 N N . ILE B 1 411 ? -3.896 -9.578 24.391 1 95.19 411 ILE B N 1
ATOM 7889 C CA . ILE B 1 411 ? -3.805 -8.734 23.203 1 95.19 411 ILE B CA 1
ATOM 7890 C C . ILE B 1 411 ? -5.207 -8.344 22.734 1 95.19 411 ILE B C 1
ATOM 7892 O O . ILE B 1 411 ? -6.082 -9.203 22.594 1 95.19 411 ILE B O 1
ATOM 7896 N N . VAL B 1 412 ? -5.418 -7.078 22.531 1 95.88 412 VAL B N 1
ATOM 7897 C CA . VAL B 1 412 ? -6.656 -6.598 21.938 1 95.88 412 VAL B CA 1
ATOM 7898 C C . VAL B 1 412 ? -6.363 -5.969 20.578 1 95.88 412 VAL B C 1
ATOM 7900 O O . VAL B 1 412 ? -5.609 -4.996 20.484 1 95.88 412 VAL B O 1
ATOM 7903 N N . LYS B 1 413 ? -6.859 -6.559 19.578 1 95.56 413 LYS B N 1
ATOM 7904 C CA . LYS B 1 413 ? -6.82 -5.969 18.25 1 95.56 413 LYS B CA 1
ATOM 7905 C C . LYS B 1 413 ? -8.148 -5.285 17.906 1 95.56 413 LYS B C 1
ATOM 7907 O O . LYS B 1 413 ? -9.211 -5.898 18.016 1 95.56 413 LYS B O 1
ATOM 7912 N N . SER B 1 414 ? -8.031 -4.074 17.531 1 94.88 414 SER B N 1
ATOM 7913 C CA . SER B 1 414 ? -9.281 -3.365 17.266 1 94.88 414 SER B CA 1
ATOM 7914 C C . SER B 1 414 ? -9.172 -2.512 16 1 94.88 414 SER B C 1
ATOM 7916 O O . SER B 1 414 ? -8.094 -2.037 15.656 1 94.88 414 SER B O 1
ATOM 7918 N N . ALA B 1 415 ? -10.219 -2.385 15.305 1 94.5 415 ALA B N 1
ATOM 7919 C CA . ALA B 1 415 ? -10.477 -1.447 14.219 1 94.5 415 ALA B CA 1
ATOM 7920 C C . ALA B 1 415 ? -11.734 -0.623 14.492 1 94.5 415 ALA B C 1
ATOM 7922 O O . ALA B 1 415 ? -12.805 -0.915 13.953 1 94.5 415 ALA B O 1
ATOM 7923 N N . PRO B 1 416 ? -11.555 0.426 15.25 1 91.88 416 PRO B N 1
ATOM 7924 C CA . PRO B 1 416 ? -12.734 1.12 15.781 1 91.88 416 PRO B CA 1
ATOM 7925 C C . PRO B 1 416 ? -13.617 1.707 14.688 1 91.88 416 PRO B C 1
ATOM 7927 O O . PRO B 1 416 ? -14.836 1.811 14.859 1 91.88 416 PRO B O 1
ATOM 7930 N N . ILE B 1 417 ? -13.047 2.139 13.594 1 94.69 417 ILE B N 1
ATOM 7931 C CA . ILE B 1 417 ? -13.883 2.703 12.547 1 94.69 417 ILE B CA 1
ATOM 7932 C C . ILE B 1 417 ? -13.891 1.772 11.336 1 94.69 417 ILE B C 1
ATOM 7934 O O . ILE B 1 417 ? -14.305 2.168 10.242 1 94.69 417 ILE B O 1
ATOM 7938 N N . GLY B 1 418 ? -13.414 0.569 11.508 1 95.06 418 GLY B N 1
ATOM 7939 C CA . GLY B 1 418 ? -13.273 -0.331 10.375 1 95.06 418 GLY B CA 1
ATOM 7940 C C . GLY B 1 418 ? -12.273 0.154 9.352 1 95.06 418 GLY B C 1
ATOM 7941 O O . GLY B 1 418 ? -11.305 0.837 9.695 1 95.06 418 GLY B O 1
ATOM 7942 N N . SER B 1 419 ? -12.43 -0.297 8.156 1 96.19 419 SER B N 1
ATOM 7943 C CA . SER B 1 419 ? -11.594 0.225 7.082 1 96.19 419 SER B CA 1
ATOM 7944 C C . SER B 1 419 ? -12.047 1.618 6.66 1 96.19 419 SER B C 1
ATOM 7946 O O . SER B 1 419 ? -13.188 2.014 6.918 1 96.19 419 SER B O 1
ATOM 7948 N N . ILE B 1 420 ? -11.164 2.342 6.074 1 97.25 420 ILE B N 1
ATOM 7949 C CA . ILE B 1 420 ? -11.516 3.668 5.574 1 97.25 420 ILE B CA 1
ATOM 7950 C C . ILE B 1 420 ? -12.688 3.561 4.605 1 97.25 420 ILE B C 1
ATOM 7952 O O . ILE B 1 420 ? -13.617 4.375 4.648 1 97.25 420 ILE B O 1
ATOM 7956 N N . GLU B 1 421 ? -12.703 2.561 3.77 1 96.5 421 GLU B N 1
ATOM 7957 C CA . GLU B 1 421 ? -13.758 2.334 2.787 1 96.5 421 GLU B CA 1
ATOM 7958 C C . GLU B 1 421 ? -15.102 2.076 3.469 1 96.5 421 GLU B C 1
ATOM 7960 O O . GLU B 1 421 ? -16.125 2.633 3.068 1 96.5 421 GLU B O 1
ATOM 7965 N N . ARG B 1 422 ? -15.039 1.31 4.477 1 96.19 422 ARG B N 1
ATOM 7966 C CA . ARG B 1 422 ? -16.297 0.952 5.137 1 96.19 422 ARG B CA 1
ATOM 7967 C C . ARG B 1 422 ? -16.812 2.107 5.984 1 96.19 422 ARG B C 1
ATOM 7969 O O . ARG B 1 422 ? -18.031 2.232 6.195 1 96.19 422 ARG B O 1
ATOM 7976 N N . PHE B 1 423 ? -15.914 2.875 6.562 1 97.25 423 PHE B N 1
ATOM 7977 C CA . PHE B 1 423 ? -16.375 4.07 7.266 1 97.25 423 PHE B CA 1
ATOM 7978 C C . PHE B 1 423 ? -17.078 5.023 6.309 1 97.25 423 PHE B C 1
ATOM 7980 O O . PHE B 1 423 ? -18.125 5.594 6.645 1 97.25 423 PHE B O 1
ATOM 7987 N N . LEU B 1 424 ? -16.469 5.238 5.121 1 97.81 424 LEU B N 1
ATOM 7988 C CA . LEU B 1 424 ? -17.125 6.016 4.078 1 97.81 424 LEU B CA 1
ATOM 7989 C C . LEU B 1 424 ? -18.484 5.402 3.711 1 97.81 424 LEU B C 1
ATOM 7991 O O . LEU B 1 424 ? -19.469 6.117 3.543 1 97.81 424 LEU B O 1
ATOM 7995 N N . TYR B 1 425 ? -18.484 4.09 3.584 1 97.38 425 TYR B N 1
ATOM 7996 C CA . TYR B 1 425 ? -19.734 3.377 3.303 1 97.38 425 TYR B CA 1
ATOM 7997 C C . TYR B 1 425 ? -20.797 3.721 4.328 1 97.38 425 TYR B C 1
ATOM 7999 O O . TYR B 1 425 ? -21.953 3.996 3.971 1 97.38 425 TYR B O 1
ATOM 8007 N N . MET B 1 426 ? -20.469 3.67 5.582 1 97.44 426 MET B N 1
ATOM 8008 C CA . MET B 1 426 ? -21.422 3.947 6.652 1 97.44 426 MET B CA 1
ATOM 8009 C C . MET B 1 426 ? -21.984 5.355 6.531 1 97.44 426 MET B C 1
ATOM 8011 O O . MET B 1 426 ? -23.188 5.566 6.707 1 97.44 426 MET B O 1
ATOM 8015 N N . ILE B 1 427 ? -21.141 6.297 6.219 1 97.81 427 ILE B N 1
ATOM 8016 C CA . ILE B 1 427 ? -21.578 7.684 6.066 1 97.81 427 ILE B CA 1
ATOM 8017 C C . ILE B 1 427 ? -22.531 7.797 4.887 1 97.81 427 ILE B C 1
ATOM 8019 O O . ILE B 1 427 ? -23.594 8.414 5.004 1 97.81 427 ILE B O 1
ATOM 8023 N N . LEU B 1 428 ? -22.188 7.203 3.803 1 97.94 428 LEU B N 1
ATOM 8024 C CA . LEU B 1 428 ? -23.016 7.277 2.605 1 97.94 428 LEU B CA 1
ATOM 8025 C C . LEU B 1 428 ? -24.281 6.453 2.771 1 97.94 428 LEU B C 1
ATOM 8027 O O . LEU B 1 428 ? -25.312 6.758 2.154 1 97.94 428 LEU B O 1
ATOM 8031 N N . ASP B 1 429 ? -24.188 5.387 3.582 1 97.88 429 ASP B N 1
ATOM 8032 C CA . ASP B 1 429 ? -25.391 4.617 3.883 1 97.88 429 ASP B CA 1
ATOM 8033 C C . ASP B 1 429 ? -26.422 5.469 4.617 1 97.88 429 ASP B C 1
ATOM 8035 O O . ASP B 1 429 ? -27.625 5.34 4.383 1 97.88 429 ASP B O 1
ATOM 8039 N N . LYS B 1 430 ? -25.953 6.27 5.531 1 97.62 430 LYS B N 1
ATOM 8040 C CA . LYS B 1 430 ? -26.859 7.211 6.188 1 97.62 430 LYS B CA 1
ATOM 8041 C C . LYS B 1 430 ? -27.547 8.117 5.172 1 97.62 430 LYS B C 1
ATOM 8043 O O . LYS B 1 430 ? -28.766 8.336 5.25 1 97.62 430 LYS B O 1
ATOM 8048 N N . ALA B 1 431 ? -26.797 8.617 4.273 1 97.06 431 ALA B N 1
ATOM 8049 C CA . ALA B 1 431 ? -27.359 9.445 3.205 1 97.06 431 ALA B CA 1
ATOM 8050 C C . ALA B 1 431 ? -28.359 8.656 2.367 1 97.06 431 ALA B C 1
ATOM 8052 O O . ALA B 1 431 ? -29.391 9.195 1.968 1 97.06 431 ALA B O 1
ATOM 8053 N N . ALA B 1 432 ? -28.016 7.441 2.105 1 97.25 432 ALA B N 1
ATOM 8054 C CA . ALA B 1 432 ? -28.922 6.582 1.336 1 97.25 432 ALA B CA 1
ATOM 8055 C C . ALA B 1 432 ? -30.234 6.363 2.072 1 97.25 432 ALA B C 1
ATOM 8057 O O . ALA B 1 432 ? -31.297 6.375 1.459 1 97.25 432 ALA B O 1
ATOM 8058 N N . LYS B 1 433 ? -30.172 6.105 3.352 1 96.62 433 LYS B N 1
ATOM 8059 C CA . LYS B 1 433 ? -31.359 5.961 4.168 1 96.62 433 LYS B CA 1
ATOM 8060 C C . LYS B 1 433 ? -32.219 7.23 4.133 1 96.62 433 LYS B C 1
ATOM 8062 O O . LYS B 1 433 ? -33.438 7.164 4.02 1 96.62 433 LYS B O 1
ATOM 8067 N N . GLU B 1 434 ? -31.562 8.367 4.164 1 95.56 434 GLU B N 1
ATOM 8068 C CA . GLU B 1 434 ? -32.25 9.648 4.051 1 95.56 434 GLU B CA 1
ATOM 8069 C C . GLU B 1 434 ? -32.969 9.773 2.703 1 95.56 434 GLU B C 1
ATOM 8071 O O . GLU B 1 434 ? -34.125 10.203 2.637 1 95.56 434 GLU B O 1
ATOM 8076 N N . PHE B 1 435 ? -32.312 9.406 1.742 1 95.56 435 PHE B N 1
ATOM 8077 C CA . PHE B 1 435 ? -32.906 9.438 0.405 1 95.56 435 PHE B CA 1
ATOM 8078 C C . PHE B 1 435 ? -34.156 8.578 0.336 1 95.56 435 PHE B C 1
ATOM 8080 O O . PHE B 1 435 ? -35.156 8.984 -0.238 1 95.56 435 PHE B O 1
ATOM 8087 N N . ARG B 1 436 ? -34.094 7.445 0.886 1 94.88 436 ARG B N 1
ATOM 8088 C CA . ARG B 1 436 ? -35.25 6.52 0.873 1 94.88 436 ARG B CA 1
ATOM 8089 C C . ARG B 1 436 ? -36.406 7.07 1.688 1 94.88 436 ARG B C 1
ATOM 8091 O O . ARG B 1 436 ? -37.562 6.727 1.438 1 94.88 436 ARG B O 1
ATOM 8098 N N . GLU B 1 437 ? -36.094 7.918 2.59 1 94.62 437 GLU B N 1
ATOM 8099 C CA . GLU B 1 437 ? -37.125 8.57 3.393 1 94.62 437 GLU B CA 1
ATOM 8100 C C . GLU B 1 437 ? -37.562 9.883 2.754 1 94.62 437 GLU B C 1
ATOM 8102 O O . GLU B 1 437 ? -38.219 10.711 3.404 1 94.62 437 GLU B O 1
ATOM 8107 N N . ASN B 1 438 ? -37.125 10.141 1.589 1 94.81 438 ASN B N 1
ATOM 8108 C CA . ASN B 1 438 ? -37.5 11.312 0.794 1 94.81 438 ASN B CA 1
ATOM 8109 C C . ASN B 1 438 ? -36.875 12.586 1.37 1 94.81 438 ASN B C 1
ATOM 8111 O O . ASN B 1 438 ? -37.5 13.648 1.338 1 94.81 438 ASN B O 1
ATOM 8115 N N . LYS B 1 439 ? -35.812 12.422 1.979 1 95.12 439 LYS B N 1
ATOM 8116 C CA . LYS B 1 439 ? -35 13.555 2.42 1 95.12 439 LYS B CA 1
ATOM 8117 C C . LYS B 1 439 ? -33.812 13.781 1.491 1 95.12 439 LYS B C 1
ATOM 8119 O O . LYS B 1 439 ? -33.438 12.891 0.721 1 95.12 439 LYS B O 1
ATOM 8124 N N . THR B 1 440 ? -33.25 14.969 1.562 1 96 440 THR B N 1
ATOM 8125 C CA . THR B 1 440 ? -32.094 15.281 0.724 1 96 440 THR B CA 1
ATOM 8126 C C . THR B 1 440 ? -30.828 14.688 1.309 1 96 440 THR B C 1
ATOM 8128 O O . THR B 1 440 ? -30.438 15.023 2.426 1 96 440 THR B O 1
ATOM 8131 N N . PRO B 1 441 ? -30.234 13.773 0.55 1 95.88 441 PRO B N 1
ATOM 8132 C CA . PRO B 1 441 ? -28.969 13.227 1.063 1 95.88 441 PRO B CA 1
ATOM 8133 C C . PRO B 1 441 ? -27.875 14.273 1.161 1 95.88 441 PRO B C 1
ATOM 8135 O O . PRO B 1 441 ? -27.766 15.156 0.302 1 95.88 441 PRO B O 1
ATOM 8138 N N . SER B 1 442 ? -27.078 14.211 2.16 1 96.06 442 SER B N 1
ATOM 8139 C CA . SER B 1 442 ? -26.016 15.18 2.393 1 96.06 442 SER B CA 1
ATOM 8140 C C . SER B 1 442 ? -24.781 14.508 2.994 1 96.06 442 SER B C 1
ATOM 8142 O O . SER B 1 442 ? -24.891 13.422 3.574 1 96.06 442 SER B O 1
ATOM 8144 N N . LEU B 1 443 ? -23.641 15.141 2.777 1 95.94 443 LEU B N 1
ATOM 8145 C CA . LEU B 1 443 ? -22.406 14.758 3.459 1 95.94 443 LEU B CA 1
ATOM 8146 C C . LEU B 1 443 ? -22.25 15.523 4.77 1 95.94 443 LEU B C 1
ATOM 8148 O O . LEU B 1 443 ? -22.672 16.688 4.867 1 95.94 443 LEU B O 1
ATOM 8152 N N . PRO B 1 444 ? -21.672 14.844 5.785 1 96.94 444 PRO B N 1
ATOM 8153 C CA . PRO B 1 444 ? -21.219 15.672 6.91 1 96.94 444 PRO B CA 1
ATOM 8154 C C . PRO B 1 444 ? -20.281 16.797 6.477 1 96.94 444 PRO B C 1
ATOM 8156 O O . PRO B 1 444 ? -19.438 16.594 5.605 1 96.94 444 PRO B O 1
ATOM 8159 N N . VAL B 1 445 ? -20.375 17.953 7.098 1 97.81 445 VAL B N 1
ATOM 8160 C CA . VAL B 1 445 ? -19.656 19.156 6.672 1 97.81 445 VAL B CA 1
ATOM 8161 C C . VAL B 1 445 ? -18.156 18.906 6.754 1 97.81 445 VAL B C 1
ATOM 8163 O O . VAL B 1 445 ? -17.391 19.359 5.887 1 97.81 445 VAL B O 1
ATOM 8166 N N . TRP B 1 446 ? -17.672 18.125 7.762 1 97.44 446 TRP B N 1
ATOM 8167 C CA . TRP B 1 446 ? -16.25 17.906 7.957 1 97.44 446 TRP B CA 1
ATOM 8168 C C . TRP B 1 446 ? -15.664 17.078 6.809 1 97.44 446 TRP B C 1
ATOM 8170 O O . TRP B 1 446 ? -14.469 17.156 6.527 1 97.44 446 TRP B O 1
ATOM 8180 N N . LEU B 1 447 ? -16.469 16.312 6.121 1 97.62 447 LEU B N 1
ATOM 8181 C CA . LEU B 1 447 ? -16.016 15.367 5.105 1 97.62 447 LEU B CA 1
ATOM 8182 C C . LEU B 1 447 ? -16.156 15.969 3.709 1 97.62 447 LEU B C 1
ATOM 8184 O O . LEU B 1 447 ? -15.562 15.469 2.75 1 97.62 447 LEU B O 1
ATOM 8188 N N . ALA B 1 448 ? -16.922 17.031 3.576 1 97.88 448 ALA B N 1
ATOM 8189 C CA . ALA B 1 448 ? -17.172 17.656 2.275 1 97.88 448 ALA B CA 1
ATOM 8190 C C . ALA B 1 448 ? -15.898 18.281 1.72 1 97.88 448 ALA B C 1
ATOM 8192 O O . ALA B 1 448 ? -15.258 19.094 2.391 1 97.88 448 ALA B O 1
ATOM 8193 N N . PRO B 1 449 ? -15.555 17.969 0.476 1 97.5 449 PRO B N 1
ATOM 8194 C CA . PRO B 1 449 ? -14.359 18.594 -0.102 1 97.5 449 PRO B CA 1
ATOM 8195 C C . PRO B 1 449 ? -14.461 20.125 -0.164 1 97.5 449 PRO B C 1
ATOM 8197 O O . PRO B 1 449 ? -13.469 20.812 0.077 1 97.5 449 PRO B O 1
ATOM 8200 N N . ILE B 1 450 ? -15.625 20.562 -0.523 1 98.44 450 ILE B N 1
ATOM 8201 C CA . ILE B 1 450 ? -15.992 21.969 -0.457 1 98.44 450 ILE B CA 1
ATOM 8202 C C . ILE B 1 450 ? -17.156 22.156 0.509 1 98.44 450 ILE B C 1
ATOM 8204 O O . ILE B 1 450 ? -18.203 21.516 0.368 1 98.44 450 ILE B O 1
ATOM 8208 N N . GLN B 1 451 ? -16.938 22.969 1.45 1 98.75 451 GLN B N 1
ATOM 8209 C CA . GLN B 1 451 ? -17.938 23.156 2.494 1 98.75 451 GLN B CA 1
ATOM 8210 C C . GLN B 1 451 ? -18.922 24.266 2.119 1 98.75 451 GLN B C 1
ATOM 8212 O O . GLN B 1 451 ? -20.078 24.219 2.506 1 98.75 451 GLN B O 1
ATOM 8217 N N . ALA B 1 452 ? -18.406 25.203 1.368 1 98.88 452 ALA B N 1
ATOM 8218 C CA . ALA B 1 452 ? -19.25 26.297 0.9 1 98.88 452 ALA B CA 1
ATOM 8219 C C . ALA B 1 452 ? -18.891 26.703 -0.528 1 98.88 452 ALA B C 1
ATOM 8221 O O . ALA B 1 452 ? -17.703 26.75 -0.886 1 98.88 452 ALA B O 1
ATOM 8222 N N . ARG B 1 453 ? -19.938 26.922 -1.313 1 98.75 453 ARG B N 1
ATOM 8223 C CA . ARG B 1 453 ? -19.734 27.453 -2.656 1 98.75 453 ARG B CA 1
ATOM 8224 C C . ARG B 1 453 ? -20.406 28.828 -2.809 1 98.75 453 ARG B C 1
ATOM 8226 O O . ARG B 1 453 ? -21.594 28.969 -2.521 1 98.75 453 ARG B O 1
ATOM 8233 N N . VAL B 1 454 ? -19.625 29.812 -3.25 1 98.88 454 VAL B N 1
ATOM 8234 C CA . VAL B 1 454 ? -20.156 31.156 -3.482 1 98.88 454 VAL B CA 1
ATOM 8235 C C . VAL B 1 454 ? -20.562 31.312 -4.949 1 98.88 454 VAL B C 1
ATOM 8237 O O . VAL B 1 454 ? -19.766 31.031 -5.848 1 98.88 454 VAL B O 1
ATOM 8240 N N . ILE B 1 455 ? -21.812 31.734 -5.145 1 98.62 455 ILE B N 1
ATOM 8241 C CA . ILE B 1 455 ? -22.344 31.906 -6.492 1 98.62 455 ILE B CA 1
ATOM 8242 C C . ILE B 1 455 ? -22.812 33.344 -6.684 1 98.62 455 ILE B C 1
ATOM 8244 O O . ILE B 1 455 ? -23.781 33.781 -6.07 1 98.62 455 ILE B O 1
ATOM 8248 N N . PRO B 1 456 ? -22.141 34.094 -7.535 1 98 456 PRO B N 1
ATOM 8249 C CA . PRO B 1 456 ? -22.656 35.438 -7.875 1 98 456 PRO B CA 1
ATOM 8250 C C . PRO B 1 456 ? -23.875 35.406 -8.789 1 98 456 PRO B C 1
ATOM 8252 O O . PRO B 1 456 ? -23.938 34.562 -9.703 1 98 456 PRO B O 1
ATOM 8255 N N . VAL B 1 457 ? -24.766 36.281 -8.641 1 96.06 457 VAL B N 1
ATOM 8256 C CA . VAL B 1 457 ? -25.984 36.312 -9.438 1 96.06 457 VAL B CA 1
ATOM 8257 C C . VAL B 1 457 ? -25.656 36.688 -10.883 1 96.06 457 VAL B C 1
ATOM 8259 O O . VAL B 1 457 ? -26.344 36.25 -11.812 1 96.06 457 VAL B O 1
ATOM 8262 N N . ASN B 1 458 ? -24.672 37.5 -11.023 1 92.81 458 ASN B N 1
ATOM 8263 C CA . ASN B 1 458 ? -24.172 37.875 -12.352 1 92.81 458 ASN B CA 1
ATOM 8264 C C . ASN B 1 458 ? -22.656 38.094 -12.336 1 92.81 458 ASN B C 1
ATOM 8266 O O . ASN B 1 458 ? -22.047 38.156 -11.266 1 92.81 458 ASN B O 1
ATOM 8270 N N . ARG B 1 459 ? -22.078 38.25 -13.438 1 92.12 459 ARG B N 1
ATOM 8271 C CA . ARG B 1 459 ? -20.625 38.281 -13.602 1 92.12 459 ARG B CA 1
ATOM 8272 C C . ARG B 1 459 ? -20.031 39.562 -12.992 1 92.12 459 ARG B C 1
ATOM 8274 O O . ARG B 1 459 ? -18.891 39.562 -12.547 1 92.12 459 ARG B O 1
ATOM 8281 N N . GLU B 1 460 ? -20.812 40.625 -12.977 1 93.69 460 GLU B N 1
ATOM 8282 C CA . GLU B 1 460 ? -20.344 41.906 -12.445 1 93.69 460 GLU B CA 1
ATOM 8283 C C . GLU B 1 460 ? -20.031 41.781 -10.953 1 93.69 460 GLU B C 1
ATOM 8285 O O . GLU B 1 460 ? -19.25 42.594 -10.422 1 93.69 460 GLU B O 1
ATOM 8290 N N . LEU B 1 461 ? -20.562 40.781 -10.352 1 95.75 461 LEU B N 1
ATOM 8291 C CA . LEU B 1 461 ? -20.406 40.625 -8.906 1 95.75 461 LEU B CA 1
ATOM 8292 C C . LEU B 1 461 ? -19.328 39.625 -8.578 1 95.75 461 LEU B C 1
ATOM 8294 O O . LEU B 1 461 ? -19.172 39.219 -7.422 1 95.75 461 LEU B O 1
ATOM 8298 N N . LEU B 1 462 ? -18.562 39.219 -9.508 1 96.94 462 LEU B N 1
ATOM 8299 C CA . LEU B 1 462 ? -17.547 38.188 -9.32 1 96.94 462 LEU B CA 1
ATOM 8300 C C . LEU B 1 462 ? -16.5 38.656 -8.32 1 96.94 462 LEU B C 1
ATOM 8302 O O . LEU B 1 462 ? -16.047 37.875 -7.484 1 96.94 462 LEU B O 1
ATOM 8306 N N . THR B 1 463 ? -16.141 39.875 -8.43 1 96.75 463 THR B N 1
ATOM 8307 C CA . THR B 1 463 ? -15.141 40.406 -7.512 1 96.75 463 THR B CA 1
ATOM 8308 C C . THR B 1 463 ? -15.633 40.344 -6.07 1 96.75 463 THR B C 1
ATOM 8310 O O . THR B 1 463 ? -14.875 40 -5.164 1 96.75 463 THR B O 1
ATOM 8313 N N . TYR B 1 464 ? -16.891 40.719 -5.93 1 96.81 464 TYR B N 1
ATOM 8314 C CA . TYR B 1 464 ? -17.469 40.625 -4.59 1 96.81 464 TYR B CA 1
ATOM 8315 C C . TYR B 1 464 ? -17.531 39.188 -4.113 1 96.81 464 TYR B C 1
ATOM 8317 O O . TYR B 1 464 ? -17.25 38.906 -2.953 1 96.81 464 TYR B O 1
ATOM 8325 N N . ALA B 1 465 ? -17.938 38.281 -4.949 1 98.06 465 ALA B N 1
ATOM 8326 C CA . ALA B 1 465 ? -17.984 36.844 -4.617 1 98.06 465 ALA B CA 1
ATOM 8327 C C . ALA B 1 465 ? -16.625 36.344 -4.152 1 98.06 465 ALA B C 1
ATOM 8329 O O . ALA B 1 465 ? -16.531 35.562 -3.203 1 98.06 465 ALA B O 1
ATOM 8330 N N . MET B 1 466 ? -15.602 36.812 -4.828 1 97.94 466 MET B N 1
ATOM 8331 C CA . MET B 1 466 ? -14.242 36.406 -4.469 1 97.94 466 MET B CA 1
ATOM 8332 C C . MET B 1 466 ? -13.867 36.938 -3.09 1 97.94 466 MET B C 1
ATOM 8334 O O . MET B 1 466 ? -13.203 36.281 -2.312 1 97.94 466 MET B O 1
ATOM 8338 N N . SER B 1 467 ? -14.312 38.125 -2.846 1 97.5 467 SER B N 1
ATOM 8339 C CA . SER B 1 467 ? -14.047 38.688 -1.534 1 97.5 467 SER B CA 1
ATOM 8340 C C . SER B 1 467 ? -14.734 37.906 -0.429 1 97.5 467 SER B C 1
ATOM 8342 O O . SER B 1 467 ? -14.164 37.719 0.647 1 97.5 467 SER B O 1
ATOM 8344 N N . VAL B 1 468 ? -15.961 37.469 -0.662 1 98.06 468 VAL B N 1
ATOM 8345 C CA . VAL B 1 468 ? -16.703 36.656 0.286 1 98.06 468 VAL B CA 1
ATOM 8346 C C . VAL B 1 468 ? -15.977 35.344 0.509 1 98.06 468 VAL B C 1
ATOM 8348 O O . VAL B 1 468 ? -15.82 34.906 1.647 1 98.06 468 VAL B O 1
ATOM 8351 N N . ALA B 1 469 ? -15.539 34.75 -0.551 1 98.5 469 ALA B N 1
ATOM 8352 C CA . ALA B 1 469 ? -14.805 33.5 -0.469 1 98.5 469 ALA B CA 1
ATOM 8353 C C . ALA B 1 469 ? -13.523 33.656 0.338 1 98.5 469 ALA B C 1
ATOM 8355 O O . ALA B 1 469 ? -13.172 32.812 1.146 1 98.5 469 ALA B O 1
ATOM 8356 N N . ASP B 1 470 ? -12.812 34.75 0.106 1 97.81 470 ASP B N 1
ATOM 8357 C CA . ASP B 1 470 ? -11.562 35 0.81 1 97.81 470 ASP B CA 1
ATOM 8358 C C . ASP B 1 470 ? -11.797 35.125 2.312 1 97.81 470 ASP B C 1
ATOM 8360 O O . ASP B 1 470 ? -10.984 34.656 3.115 1 97.81 470 ASP B O 1
ATOM 8364 N N . GLU B 1 471 ? -12.859 35.781 2.629 1 97.62 471 GLU B N 1
ATOM 8365 C CA . GLU B 1 471 ? -13.188 35.938 4.043 1 97.62 471 GLU B CA 1
ATOM 8366 C C . GLU B 1 471 ? -13.516 34.594 4.672 1 97.62 471 GLU B C 1
ATOM 8368 O O . GLU B 1 471 ? -13.062 34.281 5.773 1 97.62 471 GLU B O 1
ATOM 8373 N N . LEU B 1 472 ? -14.297 33.812 3.994 1 98.38 472 LEU B N 1
ATOM 8374 C CA . LEU B 1 472 ? -14.617 32.469 4.488 1 98.38 472 LEU B CA 1
ATOM 8375 C C . LEU B 1 472 ? -13.359 31.641 4.648 1 98.38 472 LEU B C 1
ATOM 8377 O O . LEU B 1 472 ? -13.203 30.922 5.637 1 98.38 472 LEU B O 1
ATOM 8381 N N . LYS B 1 473 ? -12.523 31.75 3.697 1 97.56 473 LYS B N 1
ATOM 8382 C CA . LYS B 1 473 ? -11.258 31.031 3.74 1 97.56 473 LYS B CA 1
ATOM 8383 C C . LYS B 1 473 ? -10.438 31.438 4.965 1 97.56 473 LYS B C 1
ATOM 8385 O O . LYS B 1 473 ? -9.75 30.594 5.559 1 97.56 473 LYS B O 1
ATOM 8390 N N . SER B 1 474 ? -10.438 32.656 5.301 1 97.06 474 SER B N 1
ATOM 8391 C CA . SER B 1 474 ? -9.688 33.156 6.445 1 97.06 474 SER B CA 1
ATOM 8392 C C . SER B 1 474 ? -10.172 32.531 7.746 1 97.06 474 SER B C 1
ATOM 8394 O O . SER B 1 474 ? -9.445 32.5 8.734 1 97.06 474 SER B O 1
ATOM 8396 N N . TYR B 1 475 ? -11.43 32.031 7.715 1 96.94 475 TYR B N 1
ATOM 8397 C CA . TYR B 1 475 ? -11.977 31.312 8.867 1 96.94 475 TYR B CA 1
ATOM 8398 C C . TYR B 1 475 ? -11.633 29.828 8.812 1 96.94 475 TYR B C 1
ATOM 8400 O O . TYR B 1 475 ? -12.094 29.047 9.648 1 96.94 475 TYR B O 1
ATOM 8408 N N . GLY B 1 476 ? -10.867 29.422 7.828 1 96.12 476 GLY B N 1
ATOM 8409 C CA . GLY B 1 476 ? -10.477 28.016 7.695 1 96.12 476 GLY B CA 1
ATOM 8410 C C . GLY B 1 476 ? -11.508 27.172 6.98 1 96.12 476 GLY B C 1
ATOM 8411 O O . GLY B 1 476 ? -11.484 25.938 7.082 1 96.12 476 GLY B O 1
ATOM 8412 N N . ILE B 1 477 ? -12.422 27.797 6.227 1 98.38 477 ILE B N 1
ATOM 8413 C CA . ILE B 1 477 ? -13.492 27.094 5.535 1 98.38 477 ILE B CA 1
ATOM 8414 C C . ILE B 1 477 ? -13.055 26.75 4.113 1 98.38 477 ILE B C 1
ATOM 8416 O O . ILE B 1 477 ? -12.438 27.578 3.43 1 98.38 477 ILE B O 1
ATOM 8420 N N . ARG B 1 478 ? -13.242 25.484 3.709 1 98.38 478 ARG B N 1
ATOM 8421 C CA . ARG B 1 478 ? -13.008 25.109 2.316 1 98.38 478 ARG B CA 1
ATOM 8422 C C . ARG B 1 478 ? -14.102 25.672 1.411 1 98.38 478 ARG B C 1
ATOM 8424 O O . ARG B 1 478 ? -15.266 25.297 1.534 1 98.38 478 ARG B O 1
ATOM 8431 N N . VAL B 1 479 ? -13.695 26.578 0.513 1 98.62 479 VAL B N 1
ATOM 8432 C CA . VAL B 1 479 ? -14.688 27.344 -0.23 1 98.62 479 VAL B CA 1
ATOM 8433 C C . VAL B 1 479 ? -14.242 27.5 -1.683 1 98.62 479 VAL B C 1
ATOM 8435 O O . VAL B 1 479 ? -13.047 27.578 -1.964 1 98.62 479 VAL B O 1
ATOM 8438 N N . ASP B 1 480 ? -15.219 27.406 -2.617 1 98.44 480 ASP B N 1
ATOM 8439 C CA . ASP B 1 480 ? -14.93 27.766 -4.004 1 98.44 480 ASP B CA 1
ATOM 8440 C C . ASP B 1 480 ? -15.984 28.719 -4.551 1 98.44 480 ASP B C 1
ATOM 8442 O O . ASP B 1 480 ? -16.938 29.062 -3.857 1 98.44 480 ASP B O 1
ATOM 8446 N N . VAL B 1 481 ? -15.656 29.375 -5.676 1 98.62 481 VAL B N 1
ATOM 8447 C CA . VAL B 1 481 ? -16.531 30.328 -6.355 1 98.62 481 VAL B CA 1
ATOM 8448 C C . VAL B 1 481 ? -16.938 29.766 -7.719 1 98.62 481 VAL B C 1
ATOM 8450 O O . VAL B 1 481 ? -16.078 29.375 -8.508 1 98.62 481 VAL B O 1
ATOM 8453 N N . ASP B 1 482 ? -18.25 29.656 -7.918 1 98.38 482 ASP B N 1
ATOM 8454 C CA . ASP B 1 482 ? -18.688 29.281 -9.258 1 98.38 482 ASP B CA 1
ATOM 8455 C C . ASP B 1 482 ? -18.625 30.469 -10.211 1 98.38 482 ASP B C 1
ATOM 8457 O O . ASP B 1 482 ? -19.578 31.234 -10.32 1 98.38 482 ASP B O 1
ATOM 8461 N N . ASP B 1 483 ? -17.5 30.547 -10.883 1 97.62 483 ASP B N 1
ATOM 8462 C CA . ASP B 1 483 ? -17.219 31.703 -11.742 1 97.62 483 ASP B CA 1
ATOM 8463 C C . ASP B 1 483 ? -17.672 31.422 -13.18 1 97.62 483 ASP B C 1
ATOM 8465 O O . ASP B 1 483 ? -17.375 32.219 -14.086 1 97.62 483 ASP B O 1
ATOM 8469 N N . ARG B 1 484 ? -18.391 30.391 -13.461 1 95.25 484 ARG B N 1
ATOM 8470 C CA . ARG B 1 484 ? -18.797 30.031 -14.82 1 95.25 484 ARG B CA 1
ATOM 8471 C C . ARG B 1 484 ? -19.828 31.016 -15.352 1 95.25 484 ARG B C 1
ATOM 8473 O O . ARG B 1 484 ? -20.531 31.672 -14.578 1 95.25 484 ARG B O 1
ATOM 8480 N N . ASN B 1 485 ? -19.781 31.109 -16.656 1 94.62 485 ASN B N 1
ATOM 8481 C CA . ASN B 1 485 ? -20.797 31.938 -17.312 1 94.62 485 ASN B CA 1
ATOM 8482 C C . ASN B 1 485 ? -22.047 31.141 -17.641 1 94.62 485 ASN B C 1
ATOM 8484 O O . ASN B 1 485 ? -22.359 30.875 -18.797 1 94.62 485 ASN B O 1
ATOM 8488 N N . LEU B 1 486 ? -22.766 30.734 -16.625 1 96.12 486 LEU B N 1
ATOM 8489 C CA . LEU B 1 486 ? -24 29.969 -16.688 1 96.12 486 LEU B CA 1
ATOM 8490 C C . LEU B 1 486 ? -25.109 30.656 -15.891 1 96.12 486 LEU B C 1
ATOM 8492 O O . LEU B 1 486 ? -24.844 31.594 -15.141 1 96.12 486 LEU B O 1
ATOM 8496 N N . SER B 1 487 ? -26.391 30.188 -16.109 1 96.25 487 SER B N 1
ATOM 8497 C CA . SER B 1 487 ? -27.516 30.75 -15.375 1 96.25 487 SER B CA 1
ATOM 8498 C C . SER B 1 487 ? -27.422 30.422 -13.883 1 96.25 487 SER B C 1
ATOM 8500 O O . SER B 1 487 ? -26.797 29.438 -13.5 1 96.25 487 SER B O 1
ATOM 8502 N N . LEU B 1 488 ? -27.969 31.266 -13.094 1 95.88 488 LEU B N 1
ATOM 8503 C CA . LEU B 1 488 ? -28 31.062 -11.648 1 95.88 488 LEU B CA 1
ATOM 8504 C C . LEU B 1 488 ? -28.594 29.703 -11.297 1 95.88 488 LEU B C 1
ATOM 8506 O O . LEU B 1 488 ? -28.062 28.969 -10.461 1 95.88 488 LEU B O 1
ATOM 8510 N N . GLY B 1 489 ? -29.672 29.391 -11.898 1 96.12 489 GLY B N 1
ATOM 8511 C CA . GLY B 1 489 ? -30.344 28.125 -11.656 1 96.12 489 GLY B CA 1
ATOM 8512 C C . GLY B 1 489 ? -29.469 26.922 -11.93 1 96.12 489 GLY B C 1
ATOM 8513 O O . GLY B 1 489 ? -29.469 25.953 -11.164 1 96.12 489 GLY B O 1
ATOM 8514 N N . ARG B 1 490 ? -28.75 26.984 -13.008 1 96.56 490 ARG B N 1
ATOM 8515 C CA . ARG B 1 490 ? -27.859 25.891 -13.359 1 96.56 490 ARG B CA 1
ATOM 8516 C C . ARG B 1 490 ? -26.734 25.766 -12.344 1 96.56 490 ARG B C 1
ATOM 8518 O O . ARG B 1 490 ? -26.359 24.656 -11.961 1 96.56 490 ARG B O 1
ATOM 8525 N N . LYS B 1 491 ? -26.203 26.875 -11.938 1 97.56 491 LYS B N 1
ATOM 8526 C CA . LYS B 1 491 ? -25.141 26.859 -10.945 1 97.56 491 LYS B CA 1
ATOM 8527 C C . LYS B 1 491 ? -25.609 26.25 -9.625 1 97.56 491 LYS B C 1
ATOM 8529 O O . LYS B 1 491 ? -24.922 25.438 -9.031 1 97.56 491 LYS B O 1
ATOM 8534 N N . ILE B 1 492 ? -26.75 26.594 -9.234 1 97 492 ILE B N 1
ATOM 8535 C CA . ILE B 1 492 ? -27.312 26.078 -8 1 97 492 ILE B CA 1
ATOM 8536 C C . ILE B 1 492 ? -27.578 24.578 -8.125 1 97 492 ILE B C 1
ATOM 8538 O O . ILE B 1 492 ? -27.297 23.812 -7.203 1 97 492 ILE B O 1
ATOM 8542 N N . ARG B 1 493 ? -28.062 24.172 -9.258 1 95.94 493 ARG B N 1
ATOM 8543 C CA . ARG B 1 493 ? -28.328 22.75 -9.516 1 95.94 493 ARG B CA 1
ATOM 8544 C C . ARG B 1 493 ? -27.031 21.938 -9.461 1 95.94 493 ARG B C 1
ATOM 8546 O O . ARG B 1 493 ? -27 20.844 -8.891 1 95.94 493 ARG B O 1
ATOM 8553 N N . ASP B 1 494 ? -26 22.5 -10.109 1 96 494 ASP B N 1
ATOM 8554 C CA . ASP B 1 494 ? -24.719 21.797 -10.117 1 96 494 ASP B CA 1
ATOM 8555 C C . ASP B 1 494 ? -24.156 21.688 -8.703 1 96 494 ASP B C 1
ATOM 8557 O O . ASP B 1 494 ? -23.547 20.672 -8.359 1 96 494 ASP B O 1
ATOM 8561 N N . ALA B 1 495 ? -24.312 22.688 -7.914 1 97.44 495 ALA B N 1
ATOM 8562 C CA . ALA B 1 495 ? -23.891 22.641 -6.52 1 97.44 495 ALA B CA 1
ATOM 8563 C C . ALA B 1 495 ? -24.641 21.531 -5.77 1 97.44 495 ALA B C 1
ATOM 8565 O O . ALA B 1 495 ? -24.047 20.828 -4.934 1 97.44 495 ALA B O 1
ATOM 8566 N N . GLY B 1 496 ? -25.906 21.422 -6.066 1 95.5 496 GLY B N 1
ATOM 8567 C CA . GLY B 1 496 ? -26.703 20.359 -5.48 1 95.5 496 GLY B CA 1
ATOM 8568 C C . GLY B 1 496 ? -26.234 18.984 -5.875 1 95.5 496 GLY B C 1
ATOM 8569 O O . GLY B 1 496 ? -26.219 18.062 -5.047 1 95.5 496 GLY B O 1
ATOM 8570 N N . LYS B 1 497 ? -25.812 18.859 -7.09 1 93.25 497 LYS B N 1
ATOM 8571 C CA . LYS B 1 497 ? -25.312 17.578 -7.582 1 93.25 497 LYS B CA 1
ATOM 8572 C C . LYS B 1 497 ? -24.047 17.172 -6.844 1 93.25 497 LYS B C 1
ATOM 8574 O O . LYS B 1 497 ? -23.781 15.984 -6.637 1 93.25 497 LYS B O 1
ATOM 8579 N N . GLU B 1 498 ? -23.328 18.172 -6.434 1 95.62 498 GLU B N 1
ATOM 8580 C CA . GLU B 1 498 ? -22.078 17.906 -5.742 1 95.62 498 GLU B CA 1
ATOM 8581 C C . GLU B 1 498 ? -22.281 17.844 -4.234 1 95.62 498 GLU B C 1
ATOM 8583 O O . GLU B 1 498 ? -21.328 17.609 -3.482 1 95.62 498 GLU B O 1
ATOM 8588 N N . TRP B 1 499 ? -23.469 17.984 -3.783 1 97.44 499 TRP B N 1
ATOM 8589 C CA . TRP B 1 499 ? -23.875 17.938 -2.381 1 97.44 499 TRP B CA 1
ATOM 8590 C C . TRP B 1 499 ? -23.141 19 -1.564 1 97.44 499 TRP B C 1
ATOM 8592 O O . TRP B 1 499 ? -22.703 18.734 -0.439 1 97.44 499 TRP B O 1
ATOM 8602 N N . ILE B 1 500 ? -22.938 20.188 -2.123 1 98.5 500 ILE B N 1
ATOM 8603 C CA . ILE B 1 500 ? -22.328 21.281 -1.377 1 98.5 500 ILE B CA 1
ATOM 8604 C C . ILE B 1 500 ? -23.188 21.625 -0.166 1 98.5 500 ILE B C 1
ATOM 8606 O O . ILE B 1 500 ? -24.375 21.938 -0.31 1 98.5 500 ILE B O 1
ATOM 8610 N N . PRO B 1 501 ? -22.625 21.609 1.019 1 98.56 501 PRO B N 1
ATOM 8611 C CA . PRO B 1 501 ? -23.438 21.812 2.221 1 98.56 501 PRO B CA 1
ATOM 8612 C C . PRO B 1 501 ? -24.062 23.203 2.283 1 98.56 501 PRO B C 1
ATOM 8614 O O . PRO B 1 501 ? -25.25 23.344 2.617 1 98.56 501 PRO B O 1
ATOM 8617 N N . TYR B 1 502 ? -23.25 24.219 1.925 1 98.81 502 TYR B N 1
ATOM 8618 C CA . TYR B 1 502 ? -23.719 25.609 2.008 1 98.81 502 TYR B CA 1
ATOM 8619 C C . TYR B 1 502 ? -23.484 26.344 0.691 1 98.81 502 TYR B C 1
ATOM 8621 O O . TYR B 1 502 ? -22.344 26.531 0.278 1 98.81 502 TYR B O 1
ATOM 8629 N N . VAL B 1 503 ? -24.547 26.75 0.073 1 98.81 503 VAL B N 1
ATOM 8630 C CA . VAL B 1 503 ? -24.469 27.516 -1.167 1 98.81 503 VAL B CA 1
ATOM 8631 C C . VAL B 1 503 ? -24.766 28.984 -0.894 1 98.81 503 VAL B C 1
ATOM 8633 O O . VAL B 1 503 ? -25.891 29.328 -0.481 1 98.81 503 VAL B O 1
ATOM 8636 N N . VAL B 1 504 ? -23.797 29.828 -1.117 1 98.75 504 VAL B N 1
ATOM 8637 C CA . VAL B 1 504 ? -23.891 31.25 -0.818 1 98.75 504 VAL B CA 1
ATOM 8638 C C . VAL B 1 504 ? -24.219 32.031 -2.096 1 98.75 504 VAL B C 1
ATOM 8640 O O . VAL B 1 504 ? -23.422 32.031 -3.037 1 98.75 504 VAL B O 1
ATOM 8643 N N . ILE B 1 505 ? -25.312 32.656 -2.061 1 98.06 505 ILE B N 1
ATOM 8644 C CA . ILE B 1 505 ? -25.719 33.469 -3.205 1 98.06 505 ILE B CA 1
ATOM 8645 C C . ILE B 1 505 ? -25.484 34.938 -2.912 1 98.06 505 ILE B C 1
ATOM 8647 O O . ILE B 1 505 ? -25.984 35.469 -1.914 1 98.06 505 ILE B O 1
ATOM 8651 N N . VAL B 1 506 ? -24.766 35.594 -3.807 1 96.81 506 VAL B N 1
ATOM 8652 C CA . VAL B 1 506 ? -24.438 36.969 -3.555 1 96.81 506 VAL B CA 1
ATOM 8653 C C . VAL B 1 506 ? -24.922 37.844 -4.723 1 96.81 506 VAL B C 1
ATOM 8655 O O . VAL B 1 506 ? -24.578 37.594 -5.875 1 96.81 506 VAL B O 1
ATOM 8658 N N . GLY B 1 507 ? -25.703 38.875 -4.457 1 95.12 507 GLY B N 1
ATOM 8659 C CA . GLY B 1 507 ? -26.203 39.875 -5.395 1 95.12 507 GLY B CA 1
ATOM 8660 C C . GLY B 1 507 ? -25.844 41.281 -5 1 95.12 507 GLY B C 1
ATOM 8661 O O . GLY B 1 507 ? -24.953 41.5 -4.176 1 95.12 507 GLY B O 1
ATOM 8662 N N . LYS B 1 508 ? -26.547 42.188 -5.695 1 93.56 508 LYS B N 1
ATOM 8663 C CA . LYS B 1 508 ? -26.312 43.625 -5.43 1 93.56 508 LYS B CA 1
ATOM 8664 C C . LYS B 1 508 ? -26.719 44 -4.012 1 93.56 508 LYS B C 1
ATOM 8666 O O . LYS B 1 508 ? -26.031 44.75 -3.336 1 93.56 508 LYS B O 1
ATOM 8671 N N . ARG B 1 509 ? -27.797 43.5 -3.643 1 92.56 509 ARG B N 1
ATOM 8672 C CA . ARG B 1 509 ? -28.312 43.781 -2.301 1 92.56 509 ARG B CA 1
ATOM 8673 C C . ARG B 1 509 ? -27.328 43.281 -1.236 1 92.56 509 ARG B C 1
ATOM 8675 O O . ARG B 1 509 ? -27.047 44 -0.271 1 92.56 509 ARG B O 1
ATOM 8682 N N . GLU B 1 510 ? -26.844 42.062 -1.424 1 91 510 GLU B N 1
ATOM 8683 C CA . GLU B 1 510 ? -25.891 41.469 -0.487 1 91 510 GLU B CA 1
ATOM 8684 C C . GLU B 1 510 ? -24.594 42.25 -0.424 1 91 510 GLU B C 1
ATOM 8686 O O . GLU B 1 510 ? -24.016 42.438 0.652 1 91 510 GLU B O 1
ATOM 8691 N N . LYS B 1 511 ? -24.172 42.75 -1.526 1 92.19 511 LYS B N 1
ATOM 8692 C CA . LYS B 1 511 ? -22.969 43.562 -1.594 1 92.19 511 LYS B CA 1
ATOM 8693 C C . LYS B 1 511 ? -23.141 44.875 -0.807 1 92.19 511 LYS B C 1
ATOM 8695 O O . LYS B 1 511 ? -22.219 45.312 -0.125 1 92.19 511 LYS B O 1
ATOM 8700 N N . GLU B 1 512 ? -24.312 45.438 -0.848 1 92.94 512 GLU B N 1
ATOM 8701 C CA . GLU B 1 512 ? -24.594 46.688 -0.198 1 92.94 512 GLU B CA 1
ATOM 8702 C C . GLU B 1 512 ? -24.797 46.531 1.303 1 92.94 512 GLU B C 1
ATOM 8704 O O . GLU B 1 512 ? -24.375 47.375 2.098 1 92.94 512 GLU B O 1
ATOM 8709 N N . THR B 1 513 ? -25.406 45.438 1.675 1 92.19 513 THR B N 1
ATOM 8710 C CA . THR B 1 513 ? -25.812 45.25 3.066 1 92.19 513 THR B CA 1
ATOM 8711 C C . THR B 1 513 ? -24.75 44.438 3.832 1 92.19 513 THR B C 1
ATOM 8713 O O . THR B 1 513 ? -24.75 44.438 5.066 1 92.19 513 THR B O 1
ATOM 8716 N N . GLY B 1 514 ? -23.906 43.75 3.102 1 89.38 514 GLY B N 1
ATOM 8717 C CA . GLY B 1 514 ? -22.922 42.875 3.756 1 89.38 514 GLY B CA 1
ATOM 8718 C C . GLY B 1 514 ? -23.5 41.562 4.199 1 89.38 514 GLY B C 1
ATOM 8719 O O . GLY B 1 514 ? -22.797 40.719 4.762 1 89.38 514 GLY B O 1
ATOM 8720 N N . SER B 1 515 ? -24.766 41.438 3.92 1 93.56 515 SER B N 1
ATOM 8721 C CA . SER B 1 515 ? -25.422 40.156 4.215 1 93.56 515 SER B CA 1
ATOM 8722 C C . SER B 1 515 ? -25.297 39.219 3.043 1 93.56 515 SER B C 1
ATOM 8724 O O . SER B 1 515 ? -24.922 39.594 1.938 1 93.56 515 SER B O 1
ATOM 8726 N N . ILE B 1 516 ? -25.422 37.875 3.381 1 96.69 516 ILE B N 1
ATOM 8727 C CA . ILE B 1 516 ? -25.422 36.844 2.334 1 96.69 516 ILE B CA 1
ATOM 8728 C C . ILE B 1 516 ? -26.641 35.969 2.473 1 96.69 516 ILE B C 1
ATOM 8730 O O . ILE B 1 516 ? -27.219 35.844 3.559 1 96.69 516 ILE B O 1
ATOM 8734 N N . VAL B 1 517 ? -27.078 35.438 1.396 1 97.44 517 VAL B N 1
ATOM 8735 C CA . VAL B 1 517 ? -28.141 34.438 1.384 1 97.44 517 VAL B CA 1
ATOM 8736 C C . VAL B 1 517 ? -27.547 33.062 1.204 1 97.44 517 VAL B C 1
ATOM 8738 O O . VAL B 1 517 ? -26.781 32.812 0.268 1 97.44 517 VAL B O 1
ATOM 8741 N N . VAL B 1 518 ? -27.906 32.156 2.156 1 98.56 518 VAL B N 1
ATOM 8742 C CA . VAL B 1 518 ? -27.297 30.828 2.156 1 98.56 518 VAL B CA 1
ATOM 8743 C C . VAL B 1 518 ? -28.375 29.75 1.995 1 98.56 518 VAL B C 1
ATOM 8745 O O . VAL B 1 518 ? -29.328 29.719 2.76 1 98.56 518 VAL B O 1
ATOM 8748 N N . ASN B 1 519 ? -28.281 28.969 0.942 1 98.12 519 ASN B N 1
ATOM 8749 C CA . ASN B 1 519 ? -29.031 27.719 0.843 1 98.12 519 ASN B CA 1
ATOM 8750 C C . ASN B 1 519 ? -28.344 26.578 1.587 1 98.12 519 ASN B C 1
ATOM 8752 O O . ASN B 1 519 ? -27.234 26.188 1.233 1 98.12 519 ASN B O 1
ATOM 8756 N N . ILE B 1 520 ? -28.984 26.078 2.609 1 97.94 520 ILE B N 1
ATOM 8757 C CA . ILE B 1 520 ? -28.422 24.984 3.402 1 97.94 520 ILE B CA 1
ATOM 8758 C C . ILE B 1 520 ? -28.969 23.641 2.904 1 97.94 520 ILE B C 1
ATOM 8760 O O . ILE B 1 520 ? -30.172 23.375 3.008 1 97.94 520 ILE B O 1
ATOM 8764 N N . ARG B 1 521 ? -28.125 22.75 2.432 1 96.25 521 ARG B N 1
ATOM 8765 C CA . ARG B 1 521 ? -28.562 21.516 1.799 1 96.25 521 ARG B CA 1
ATOM 8766 C C . ARG B 1 521 ? -29.266 20.609 2.801 1 96.25 521 ARG B C 1
ATOM 8768 O O . ARG B 1 521 ? -30.359 20.109 2.533 1 96.25 521 ARG B O 1
ATOM 8775 N N . GLY B 1 522 ? -28.672 20.375 3.965 1 91.81 522 GLY B N 1
ATOM 8776 C CA . GLY B 1 522 ? -29.156 19.422 4.953 1 91.81 522 GLY B CA 1
ATOM 8777 C C . GLY B 1 522 ? -30.594 19.688 5.371 1 91.81 522 GLY B C 1
ATOM 8778 O O . GLY B 1 522 ? -31.375 18.75 5.555 1 91.81 522 GLY B O 1
ATOM 8779 N N . SER B 1 523 ? -30.953 21 5.461 1 92.5 523 SER B N 1
ATOM 8780 C CA . SER B 1 523 ? -32.281 21.375 5.938 1 92.5 523 SER B CA 1
ATOM 8781 C C . SER B 1 523 ? -33.156 21.906 4.797 1 92.5 523 SER B C 1
ATOM 8783 O O . SER B 1 523 ? -34.375 22.062 4.949 1 92.5 523 SER B O 1
ATOM 8785 N N . ASN B 1 524 ? -32.562 22.125 3.668 1 93.56 524 ASN B N 1
ATOM 8786 C CA . ASN B 1 524 ? -33.25 22.75 2.531 1 93.56 524 ASN B CA 1
ATOM 8787 C C . ASN B 1 524 ? -33.781 24.125 2.883 1 93.56 524 ASN B C 1
ATOM 8789 O O . ASN B 1 524 ? -34.844 24.531 2.393 1 93.56 524 ASN B O 1
ATOM 8793 N N . ASP B 1 525 ? -33.094 24.812 3.742 1 95.44 525 ASP B N 1
ATOM 8794 C CA . ASP B 1 525 ? -33.469 26.156 4.156 1 95.44 525 ASP B CA 1
ATOM 8795 C C . ASP B 1 525 ? -32.688 27.203 3.373 1 95.44 525 ASP B C 1
ATOM 8797 O O . ASP B 1 525 ? -31.594 26.953 2.906 1 95.44 525 ASP B O 1
ATOM 8801 N N . ARG B 1 526 ? -33.344 28.281 3.229 1 96.69 526 ARG B N 1
ATOM 8802 C CA . ARG B 1 526 ? -32.719 29.516 2.727 1 96.69 526 ARG B CA 1
ATOM 8803 C C . ARG B 1 526 ? -32.688 30.594 3.805 1 96.69 526 ARG B C 1
ATOM 8805 O O . ARG B 1 526 ? -33.75 31.016 4.289 1 96.69 526 ARG B O 1
ATOM 8812 N N . VAL B 1 527 ? -31.516 31.016 4.176 1 97.06 527 VAL B N 1
ATOM 8813 C CA . VAL B 1 527 ? -31.391 31.891 5.336 1 97.06 527 VAL B CA 1
ATOM 8814 C C . VAL B 1 527 ? -30.484 33.062 4.996 1 97.06 527 VAL B C 1
ATOM 8816 O O . VAL B 1 527 ? -29.469 32.906 4.305 1 97.06 527 VAL B O 1
ATOM 8819 N N . GLU B 1 528 ? -30.891 34.188 5.391 1 96.81 528 GLU B N 1
ATOM 8820 C CA . GLU B 1 528 ? -30.031 35.344 5.309 1 96.81 528 GLU B CA 1
ATOM 8821 C C . GLU B 1 528 ? -29.156 35.5 6.559 1 96.81 528 GLU B C 1
ATOM 8823 O O . GLU B 1 528 ? -29.656 35.375 7.68 1 96.81 528 GLU B O 1
ATOM 8828 N N . MET B 1 529 ? -27.859 35.719 6.402 1 97.5 529 MET B N 1
ATOM 8829 C CA . MET B 1 529 ? -26.938 35.844 7.531 1 97.5 529 MET B CA 1
ATOM 8830 C C . MET B 1 529 ? -25.672 36.594 7.121 1 97.5 529 MET B C 1
ATOM 8832 O O . MET B 1 529 ? -25.516 36.938 5.957 1 97.5 529 MET B O 1
ATOM 8836 N N . THR B 1 530 ? -24.812 36.844 8.078 1 97.25 530 THR B N 1
ATOM 8837 C CA . THR B 1 530 ? -23.516 37.438 7.785 1 97.25 530 THR B CA 1
ATOM 8838 C C . THR B 1 530 ? -22.484 36.344 7.473 1 97.25 530 THR B C 1
ATOM 8840 O O . THR B 1 530 ? -22.719 35.156 7.754 1 97.25 530 THR B O 1
ATOM 8843 N N . ILE B 1 531 ? -21.406 36.75 6.918 1 97.88 531 ILE B N 1
ATOM 8844 C CA . ILE B 1 531 ? -20.312 35.812 6.617 1 97.88 531 ILE B CA 1
ATOM 8845 C C . ILE B 1 531 ? -19.797 35.219 7.91 1 97.88 531 ILE B C 1
ATOM 8847 O O . ILE B 1 531 ? -19.531 34 7.961 1 97.88 531 ILE B O 1
ATOM 8851 N N . GLU B 1 532 ? -19.719 35.938 8.945 1 97.88 532 GLU B N 1
ATOM 8852 C CA . GLU B 1 532 ? -19.25 35.469 10.242 1 97.88 532 GLU B CA 1
ATOM 8853 C C . GLU B 1 532 ? -20.188 34.406 10.82 1 97.88 532 GLU B C 1
ATOM 8855 O O . GLU B 1 532 ? -19.75 33.438 11.398 1 97.88 532 GLU B O 1
ATOM 8860 N N . GLU B 1 533 ? -21.453 34.719 10.703 1 98 533 GLU B N 1
ATOM 8861 C CA . GLU B 1 533 ? -22.453 33.75 11.203 1 98 533 GLU B CA 1
ATOM 8862 C C . GLU B 1 533 ? -22.359 32.438 10.461 1 98 533 GLU B C 1
ATOM 8864 O O . GLU B 1 533 ? -22.469 31.375 11.07 1 98 533 GLU B O 1
ATOM 8869 N N . LEU B 1 534 ? -22.156 32.5 9.188 1 98.38 534 LEU B N 1
ATOM 8870 C CA . LEU B 1 534 ? -22 31.281 8.414 1 98.38 534 LEU B CA 1
ATOM 8871 C C . LEU B 1 534 ? -20.766 30.516 8.844 1 98.38 534 LEU B C 1
ATOM 8873 O O . LEU B 1 534 ? -20.797 29.281 8.984 1 98.38 534 LEU B O 1
ATOM 8877 N N . ALA B 1 535 ? -19.656 31.234 8.992 1 98.44 535 ALA B N 1
ATOM 8878 C CA . ALA B 1 535 ? -18.422 30.609 9.43 1 98.44 535 ALA B CA 1
ATOM 8879 C C . ALA B 1 535 ? -18.609 29.875 10.758 1 98.44 535 ALA B C 1
ATOM 8881 O O . ALA B 1 535 ? -18.141 28.75 10.93 1 98.44 535 ALA B O 1
ATOM 8882 N N . LYS B 1 536 ? -19.312 30.516 11.672 1 98.12 536 LYS B N 1
ATOM 8883 C CA . LYS B 1 536 ? -19.594 29.891 12.969 1 98.12 536 LYS B CA 1
ATOM 8884 C C . LYS B 1 536 ? -20.438 28.641 12.805 1 98.12 536 LYS B C 1
ATOM 8886 O O . LYS B 1 536 ? -20.203 27.625 13.469 1 98.12 536 LYS B O 1
ATOM 8891 N N . LYS B 1 537 ? -21.438 28.781 11.977 1 97.81 537 LYS B N 1
ATOM 8892 C CA . LYS B 1 537 ? -22.312 27.641 11.727 1 97.81 537 LYS B CA 1
ATOM 8893 C C . LYS B 1 537 ? -21.531 26.453 11.164 1 97.81 537 LYS B C 1
ATOM 8895 O O . LYS B 1 537 ? -21.75 25.312 11.57 1 97.81 537 LYS B O 1
ATOM 8900 N N . ILE B 1 538 ? -20.656 26.703 10.242 1 98.38 538 ILE B N 1
ATOM 8901 C CA . ILE B 1 538 ? -19.859 25.656 9.617 1 98.38 538 ILE B CA 1
ATOM 8902 C C . ILE B 1 538 ? -18.906 25.062 10.648 1 98.38 538 ILE B C 1
ATOM 8904 O O . ILE B 1 538 ? -18.766 23.828 10.727 1 98.38 538 ILE B O 1
ATOM 8908 N N . LYS B 1 539 ? -18.281 25.875 11.414 1 97.88 539 LYS B N 1
ATOM 8909 C CA . LYS B 1 539 ? -17.375 25.406 12.453 1 97.88 539 LYS B CA 1
ATOM 8910 C C . LYS B 1 539 ? -18.094 24.5 13.453 1 97.88 539 LYS B C 1
ATOM 8912 O O . LYS B 1 539 ? -17.562 23.484 13.898 1 97.88 539 LYS B O 1
ATOM 8917 N N . GLU B 1 540 ? -19.297 24.922 13.805 1 97.25 540 GLU B N 1
ATOM 8918 C CA . GLU B 1 540 ? -20.109 24.125 14.719 1 97.25 540 GLU B CA 1
ATOM 8919 C C . GLU B 1 540 ? -20.453 22.781 14.102 1 97.25 540 GLU B C 1
ATOM 8921 O O . GLU B 1 540 ? -20.438 21.75 14.781 1 97.25 540 GLU B O 1
ATOM 8926 N N . ALA B 1 541 ? -20.766 22.797 12.836 1 96.62 541 ALA B N 1
ATOM 8927 C CA . ALA B 1 541 ? -21.109 21.562 12.133 1 96.62 541 ALA B CA 1
ATOM 8928 C C . ALA B 1 541 ? -19.906 20.641 12.023 1 96.62 541 ALA B C 1
ATOM 8930 O O . ALA B 1 541 ? -20.047 19.406 12.055 1 96.62 541 ALA B O 1
ATOM 8931 N N . VAL B 1 542 ? -18.75 21.203 11.836 1 96.75 542 VAL B N 1
ATOM 8932 C CA . VAL B 1 542 ? -17.531 20.438 11.75 1 96.75 542 VAL B CA 1
ATOM 8933 C C . VAL B 1 542 ? -17.188 19.828 13.109 1 96.75 542 VAL B C 1
ATOM 8935 O O . VAL B 1 542 ? -16.703 18.703 13.195 1 96.75 542 VAL B O 1
ATOM 8938 N N . GLY B 1 543 ? -17.438 20.578 14.102 1 93.81 543 GLY B N 1
ATOM 8939 C CA . GLY B 1 543 ? -17.188 20.109 15.453 1 93.81 543 GLY B CA 1
ATOM 8940 C C . GLY B 1 543 ? -15.727 19.828 15.742 1 93.81 543 GLY B C 1
ATOM 8941 O O . GLY B 1 543 ? -14.867 20.656 15.43 1 93.81 543 GLY B O 1
ATOM 8942 N N . SER B 1 544 ? -15.438 18.672 16.359 1 89.38 544 SER B N 1
ATOM 8943 C CA . SER B 1 544 ? -14.078 18.344 16.797 1 89.38 544 SER B CA 1
ATOM 8944 C C . SER B 1 544 ? -13.344 17.531 15.734 1 89.38 544 SER B C 1
ATOM 8946 O O . SER B 1 544 ? -12.234 17.047 15.984 1 89.38 544 SER B O 1
ATOM 8948 N N . TYR B 1 545 ? -13.961 17.375 14.586 1 94.56 545 TYR B N 1
ATOM 8949 C CA . TYR B 1 545 ? -13.297 16.609 13.531 1 94.56 545 TYR B CA 1
ATOM 8950 C C . TYR B 1 545 ? -12.094 17.375 12.992 1 94.56 545 TYR B C 1
ATOM 8952 O O . TYR B 1 545 ? -12.164 18.578 12.758 1 94.56 545 TYR B O 1
ATOM 8960 N N . PRO B 1 546 ? -10.953 16.656 12.852 1 92.12 546 PRO B N 1
ATOM 8961 C CA . PRO B 1 546 ? -9.828 17.328 12.203 1 92.12 546 PRO B CA 1
ATOM 8962 C C . PRO B 1 546 ? -10.125 17.734 10.766 1 92.12 546 PRO B C 1
ATOM 8964 O O . PRO B 1 546 ? -10.953 17.109 10.102 1 92.12 546 PRO B O 1
ATOM 8967 N N . GLN B 1 547 ? -9.453 18.812 10.344 1 93.69 547 GLN B N 1
ATOM 8968 C CA . GLN B 1 547 ? -9.781 19.344 9.023 1 93.69 547 GLN B CA 1
ATOM 8969 C C . GLN B 1 547 ? -8.594 19.219 8.078 1 93.69 547 GLN B C 1
ATOM 8971 O O . GLN B 1 547 ? -7.449 19.469 8.477 1 93.69 547 GLN B O 1
ATOM 8976 N N . MET B 1 548 ? -8.883 18.797 6.879 1 92.81 548 MET B N 1
ATOM 8977 C CA . MET B 1 548 ? -7.914 18.828 5.785 1 92.81 548 MET B CA 1
ATOM 8978 C C . MET B 1 548 ? -7.938 20.172 5.062 1 92.81 548 MET B C 1
ATOM 8980 O O . MET B 1 548 ? -8.984 20.812 4.969 1 92.81 548 MET B O 1
ATOM 8984 N N . PRO B 1 549 ? -6.742 20.578 4.613 1 91.25 549 PRO B N 1
ATOM 8985 C CA . PRO B 1 549 ? -6.77 21.797 3.801 1 91.25 549 PRO B CA 1
ATOM 8986 C C . PRO B 1 549 ? -7.48 21.594 2.465 1 91.25 549 PRO B C 1
ATOM 8988 O O . PRO B 1 549 ? -7.641 20.469 2.01 1 91.25 549 PRO B O 1
ATOM 8991 N N . GLN B 1 550 ? -7.949 22.719 1.904 1 94 550 GLN B N 1
ATOM 8992 C CA . GLN B 1 550 ? -8.602 22.672 0.6 1 94 550 GLN B CA 1
ATOM 8993 C C . GLN B 1 550 ? -7.629 22.203 -0.484 1 94 550 GLN B C 1
ATOM 8995 O O . GLN B 1 550 ? -6.5 22.703 -0.559 1 94 550 GLN B O 1
ATOM 9000 N N . SER B 1 551 ? -8.078 21.203 -1.261 1 91.44 551 SER B N 1
ATOM 9001 C CA . SER B 1 551 ? -7.223 20.672 -2.312 1 91.44 551 SER B CA 1
ATOM 9002 C C . SER B 1 551 ? -7.73 21.062 -3.695 1 91.44 551 SER B C 1
ATOM 9004 O O . SER B 1 551 ? -7.043 20.859 -4.699 1 91.44 551 SER B O 1
ATOM 9006 N N . LEU B 1 552 ? -8.898 21.625 -3.744 1 94.75 552 LEU B N 1
ATOM 9007 C CA . LEU B 1 552 ? -9.5 22.031 -5.012 1 94.75 552 LEU B CA 1
ATOM 9008 C C . LEU B 1 552 ? -9.281 23.516 -5.266 1 94.75 552 LEU B C 1
ATOM 9010 O O . LEU B 1 552 ? -9.117 24.297 -4.32 1 94.75 552 LEU B O 1
ATOM 9014 N N . PRO B 1 553 ? -9.336 23.922 -6.539 1 93.75 553 PRO B N 1
ATOM 9015 C CA . PRO B 1 553 ? -9.141 25.328 -6.852 1 93.75 553 PRO B CA 1
ATOM 9016 C C . PRO B 1 553 ? -10.281 26.219 -6.34 1 93.75 553 PRO B C 1
ATOM 9018 O O . PRO B 1 553 ? -11.414 25.75 -6.203 1 93.75 553 PRO B O 1
ATOM 9021 N N . LEU B 1 554 ? -9.945 27.484 -6.172 1 95.88 554 LEU B N 1
ATOM 9022 C CA . LEU B 1 554 ? -10.93 28.453 -5.723 1 95.88 554 LEU B CA 1
ATOM 9023 C C . LEU B 1 554 ? -12.008 28.656 -6.789 1 95.88 554 LEU B C 1
ATOM 9025 O O . LEU B 1 554 ? -13.195 28.75 -6.469 1 95.88 554 LEU B O 1
ATOM 9029 N N . LEU B 1 555 ? -11.539 28.797 -8 1 96.5 555 LEU B N 1
ATOM 9030 C CA . LEU B 1 555 ? -12.477 29 -9.102 1 96.5 555 LEU B CA 1
ATOM 9031 C C . LEU B 1 555 ? -12.977 27.672 -9.656 1 96.5 555 LEU B C 1
ATOM 9033 O O . LEU B 1 555 ? -12.18 26.828 -10.07 1 96.5 555 LEU B O 1
ATOM 9037 N N . TYR B 1 556 ? -14.273 27.516 -9.734 1 96.38 556 TYR B N 1
ATOM 9038 C CA . TYR B 1 556 ? -14.883 26.266 -10.188 1 96.38 556 TYR B CA 1
ATOM 9039 C C . TYR B 1 556 ? -14.531 25.984 -11.641 1 96.38 556 TYR B C 1
ATOM 9041 O O . TYR B 1 556 ? -14.375 24.828 -12.039 1 96.38 556 TYR B O 1
ATOM 9049 N N . SER B 1 557 ? -14.328 27.031 -12.422 1 94.62 557 SER B N 1
ATOM 9050 C CA . SER B 1 557 ? -14.039 26.891 -13.844 1 94.62 557 SER B CA 1
ATOM 9051 C C . SER B 1 557 ? -12.688 26.219 -14.07 1 94.62 557 SER B C 1
ATOM 9053 O O . SER B 1 557 ? -12.422 25.703 -15.156 1 94.62 557 SER B O 1
ATOM 9055 N N . LYS B 1 558 ? -11.883 26.203 -13.062 1 93.31 558 LYS B N 1
ATOM 9056 C CA . LYS B 1 558 ? -10.547 25.625 -13.18 1 93.31 558 LYS B CA 1
ATOM 9057 C C . LYS B 1 558 ? -10.531 24.172 -12.742 1 93.31 558 LYS B C 1
ATOM 9059 O O . LYS B 1 558 ? -9.492 23.516 -12.812 1 93.31 558 LYS B O 1
ATOM 9064 N N . ARG B 1 559 ? -11.609 23.672 -12.375 1 94.19 559 ARG B N 1
ATOM 9065 C CA . ARG B 1 559 ? -11.711 22.281 -11.961 1 94.19 559 ARG B CA 1
ATOM 9066 C C . ARG B 1 559 ? -11.984 21.375 -13.156 1 94.19 559 ARG B C 1
ATOM 9068 O O . ARG B 1 559 ? -13.023 21.484 -13.805 1 94.19 559 ARG B O 1
ATOM 9075 N N . PRO B 1 560 ? -11.102 20.484 -13.359 1 94.75 560 PRO B N 1
ATOM 9076 C CA . PRO B 1 560 ? -11.336 19.547 -14.469 1 94.75 560 PRO B CA 1
ATOM 9077 C C . PRO B 1 560 ? -12.461 18.562 -14.172 1 94.75 560 PRO B C 1
ATOM 9079 O O . PRO B 1 560 ? -12.891 18.422 -13.023 1 94.75 560 PRO B O 1
ATOM 9082 N N . LYS B 1 561 ? -12.922 17.844 -15.211 1 94 561 LYS B N 1
ATOM 9083 C CA . LYS B 1 561 ? -14.039 16.906 -15.125 1 94 561 LYS B CA 1
ATOM 9084 C C . LYS B 1 561 ? -13.727 15.781 -14.141 1 94 561 LYS B C 1
ATOM 9086 O O . LYS B 1 561 ? -14.617 15.32 -13.422 1 94 561 LYS B O 1
ATOM 9091 N N . PHE B 1 562 ? -12.461 15.344 -14.078 1 94.06 562 PHE B N 1
ATOM 9092 C CA . PHE B 1 562 ? -12.117 14.211 -13.234 1 94.06 562 PHE B CA 1
ATOM 9093 C C . PHE B 1 562 ? -12.156 14.602 -11.758 1 94.06 562 PHE B C 1
ATOM 9095 O O . PHE B 1 562 ? -12.102 13.734 -10.883 1 94.06 562 PHE B O 1
ATOM 9102 N N . ALA B 1 563 ? -12.281 15.875 -11.477 1 95.44 563 ALA B N 1
ATOM 9103 C CA . ALA B 1 563 ? -12.375 16.359 -10.109 1 95.44 563 ALA B CA 1
ATOM 9104 C C . ALA B 1 563 ? -13.797 16.844 -9.797 1 95.44 563 ALA B C 1
ATOM 9106 O O . ALA B 1 563 ? -13.992 17.688 -8.914 1 95.44 563 ALA B O 1
ATOM 9107 N N . LYS B 1 564 ? -14.719 16.453 -10.586 1 94 564 LYS B N 1
ATOM 9108 C CA . LYS B 1 564 ? -16.156 16.688 -10.398 1 94 564 LYS B CA 1
ATOM 9109 C C . LYS B 1 564 ? -16.906 15.375 -10.219 1 94 564 LYS B C 1
ATOM 9111 O O . LYS B 1 564 ? -16.406 14.305 -10.57 1 94 564 LYS B O 1
ATOM 9116 N N . PRO B 1 565 ? -18.047 15.477 -9.531 1 91.81 565 PRO B N 1
ATOM 9117 C CA . PRO B 1 565 ? -18.812 14.242 -9.398 1 91.81 565 PRO B CA 1
ATOM 9118 C C . PRO B 1 565 ? -19.266 13.688 -10.75 1 91.81 565 PRO B C 1
ATOM 9120 O O . PRO B 1 565 ? -19.5 14.445 -11.688 1 91.81 565 PRO B O 1
ATOM 9123 N N . SER B 1 566 ? -19.344 12.344 -10.789 1 80.62 566 SER B N 1
ATOM 9124 C CA . SER B 1 566 ? -19.812 11.703 -12.016 1 80.62 566 SER B CA 1
ATOM 9125 C C . SER B 1 566 ? -21.328 11.828 -12.164 1 80.62 566 SER B C 1
ATOM 9127 O O . SER B 1 566 ? -22.047 11.875 -11.172 1 80.62 566 SER B O 1
ATOM 9129 N N . SER B 1 567 ? -21.812 12.188 -13.438 1 66.5 567 SER B N 1
ATOM 9130 C CA . SER B 1 567 ? -23.234 12.344 -13.719 1 66.5 567 SER B CA 1
ATOM 9131 C C . SER B 1 567 ? -23.953 11.008 -13.656 1 66.5 567 SER B C 1
ATOM 9133 O O . SER B 1 567 ? -23.375 9.961 -13.945 1 66.5 567 SER B O 1
#

Sequence (1134 aa):
MRVLLIHADKFSYEAVKKAIKSAESLDEVPKKGEAENALVLFVTVEPGDKEVVADAVKEISEHAKRIGVKRIVVYPYAHLSSNLAKPWEALEVLRTMAKMFSDMGFEVLRAPFGWYKRFELSCKGHPLAELSKSFRPKRKETPFKKILWITPDGTISEDLDQLKDDELRKLRDYLEGNVSKCEDLVSQFCEKFGVVMKKTGKACTHRYKPLAYFMYNTILLYANYLGESLEIPVFLIRGSIIDTNCDANSLRCEDFCLRDSELAQVEELIEEELDVLPVGIYEIAHLYRNENDQVICKRCSSFTVPTITTYFNNLSDVLNHVLMIHDLIHAEAEKIGQKYVVLYNVNEKFFEDVKDVIVKMIKRDNRCALVRLFDDPEKLIDTEYFIINNCGVPVEIGSWTLSKKRDDLYIVKSAPIGSIERFLYMILDKAAKEFRENKTPSLPVWLAPIQARVIPVNRELLTYAMSVADELKSYGIRVDVDDRNLSLGRKIRDAGKEWIPYVVIVGKREKETGSIVVNIRGSNDRVEMTIEELAKKIKEAVGSYPQMPQSLPLLYSKRPKFAKPSSMRVLLIHADKFSYEAVKKAIKSAESLDEVPKKGEAENALVLFVTVEPGDKEVVADAVKEISEHAKRIGVKRIVVYPYAHLSSNLAKPWEALEVLRTMAKMFSDMGFEVLRAPFGWYKRFELSCKGHPLAELSKSFRPKRKETPFKKILWITPDGTISEDLDQLKDDELRKLRDYLEGNVSKCEDLVSQFCEKFGVVMKKTGKACTHRYKPLAYFMYNTILLYANYLGESLEIPVFLIRGSIIDTNCDANSLRCEDFCLRDSELAQVEELIEEELDVLPVGIYEIAHLYRNENDQVICKRCSSFTVPTITTYFNNLSDVLNHVLMIHDLIHAEAEKIGQKYVVLYNVNEKFFEDVKDVIVKMIKRDNRCALVRLFDDPEKLIDTEYFIINNCGVPVEIGSWTLSKKRDDLYIVKSAPIGSIERFLYMILDKAAKEFRENKTPSLPVWLAPIQARVIPVNRELLTYAMSVADELKSYGIRVDVDDRNLSLGRKIRDAGKEWIPYVVIVGKREKETGSIVVNIRGSNDRVEMTIEELAKKIKEAVGSYPQMPQSLPLLYSKRPKFAKPSS

Solvent-accessible surface area (backbone atoms only — not comparable to full-atom values): 58671 Å² total; per-residue (Å²): 57,34,34,39,38,33,33,22,54,36,38,36,41,35,60,67,42,77,68,44,92,84,32,57,63,62,88,83,29,54,52,57,52,74,46,61,52,22,38,37,32,38,35,18,48,22,74,72,33,74,70,22,42,65,60,46,51,52,56,50,50,54,49,35,55,74,72,69,39,58,33,38,32,46,33,67,33,71,65,73,49,91,52,66,30,56,69,71,58,35,51,50,43,53,52,50,44,49,50,54,44,38,74,72,68,34,49,66,46,56,50,54,45,43,46,27,46,21,36,35,39,32,38,42,39,55,88,81,17,63,44,61,47,76,47,61,48,68,72,78,73,78,68,66,79,46,65,34,37,34,37,42,87,55,51,74,42,68,62,70,84,70,62,74,54,64,70,59,47,44,44,53,36,43,77,71,66,58,71,76,93,61,82,60,60,41,46,57,51,43,40,25,41,27,42,39,75,46,76,43,74,74,40,32,34,59,27,24,28,33,51,28,32,48,36,52,52,39,50,50,53,40,50,53,52,55,59,68,65,48,96,53,60,48,40,50,40,42,62,53,51,61,31,75,83,65,57,52,43,29,40,53,32,74,58,33,15,37,19,59,67,63,62,66,50,53,43,73,71,35,59,92,33,71,83,50,78,61,36,29,38,36,33,78,39,62,32,25,35,60,44,88,73,68,38,71,52,72,32,52,15,42,50,42,31,51,32,40,40,33,39,28,66,47,68,71,62,44,54,53,50,49,53,50,50,51,49,52,32,51,49,58,36,45,76,69,71,45,66,72,48,46,40,38,36,30,14,59,91,44,39,80,85,44,42,65,60,51,34,50,53,28,38,73,67,66,41,62,33,42,34,33,28,29,80,56,94,40,50,44,36,42,36,41,31,21,33,68,44,73,61,63,46,69,42,80,39,28,39,40,33,37,33,43,83,51,97,55,35,37,37,37,44,33,17,59,60,18,26,58,45,33,40,51,37,52,54,40,28,49,21,39,40,33,40,76,69,74,41,66,53,50,61,60,54,60,55,38,73,42,35,31,37,32,34,34,69,46,77,89,37,44,66,57,38,49,51,54,42,52,55,43,38,75,72,72,43,33,49,30,32,56,70,58,97,65,56,57,67,56,53,53,50,51,39,54,73,63,43,37,40,30,38,35,44,38,49,71,67,25,67,75,70,59,37,36,38,34,42,33,47,76,77,68,42,76,44,77,44,40,66,65,56,49,51,52,52,50,50,60,63,29,54,89,58,65,78,72,79,66,64,68,63,48,45,47,73,71,52,32,59,53,60,43,59,56,131,56,33,34,40,39,33,35,21,54,36,39,37,41,36,61,67,42,78,66,45,92,82,33,60,62,63,88,82,29,53,52,58,50,76,46,63,51,21,38,38,32,41,34,19,48,23,73,73,32,74,71,24,42,66,59,46,51,51,55,50,49,54,49,34,54,73,73,68,39,57,31,38,32,45,34,68,33,72,65,73,50,92,53,66,30,57,69,70,57,34,51,51,42,52,51,51,45,48,50,54,46,39,73,71,69,34,51,65,44,56,50,54,47,44,46,28,46,20,35,36,39,30,38,41,38,55,88,79,17,62,45,60,47,76,49,62,48,67,72,81,73,81,67,66,79,45,63,35,36,35,38,42,88,56,51,75,43,67,62,70,85,71,62,75,55,63,69,59,48,43,44,52,36,44,76,72,66,58,70,76,93,60,84,60,60,39,46,58,52,42,39,24,41,27,42,40,75,47,77,43,73,74,40,31,34,58,27,23,28,31,51,28,32,48,37,51,51,39,50,49,53,41,52,53,52,55,59,68,66,48,96,53,59,48,40,49,39,42,63,53,54,59,29,76,82,65,57,52,43,30,41,52,32,75,58,34,15,38,18,59,69,64,63,66,49,52,42,73,70,35,59,93,33,70,80,50,76,61,33,29,41,36,30,78,40,62,33,25,36,60,44,88,74,68,38,69,52,72,30,54,16,40,52,43,31,51,32,40,41,34,40,27,64,47,68,70,62,45,53,52,49,50,53,49,49,52,49,52,32,50,50,58,35,47,75,70,73,45,66,73,47,46,39,37,36,30,14,58,92,46,39,80,82,44,42,65,60,52,35,52,54,28,38,74,66,66,41,61,32,42,34,33,30,29,83,56,95,38,50,42,36,41,36,41,31,21,34,66,44,71,60,64,47,68,41,79,39,28,37,38,35,36,30,44,82,50,97,55,36,38,37,36,41,33,18,60,59,17,29,59,45,31,41,52,36,52,53,41,27,48,20,38,42,33,39,76,69,75,40,66,54,51,60,61,53,60,56,38,71,43,36,31,39,32,35,35,67,47,78,90,38,43,66,56,38,49,51,52,42,51,54,42,39,75,73,72,44,31,49,30,31,55,70,56,97,66,56,57,69,55,53,52,50,53,39,55,74,63,41,37,41,31,37,33,42,39,48,71,65,24,68,73,70,59,39,36,39,33,40,31,46,78,77,69,42,76,46,77,43,41,67,67,56,49,51,50,53,49,51,60,62,29,54,89,58,67,78,71,78,67,66,68,63,49,45,48,75,70,52,32,60,51,62,42,61,56,131

Nearest PDB structures (foldseek):
  7wmf-assembly1_B  TM=8.309E-01  e=6.220E-24  Salmonella enterica subsp. enterica serovar Cubana str. 76814
  4s03-assembly1_A-2  TM=9.703E-01  e=7.247E-18  Pyrococcus abyssi GE5
  4s0l-assembly1_A  TM=9.640E-01  e=9.121E-18  Pyrococcus abyssi GE5
  3pd5-assembly1_B  TM=9.339E-01  e=2.880E-17  Pyrococcus abyssi
  4s02-assembly1_A-2  TM=9.244E-01  e=5.100E-16  Pyrococcus abyssi GE5

Radius of gyration: 33.54 Å; Cα contacts (8 Å, |Δi|>4): 2454; chains: 2; bounding box: 77×97×86 Å

pLDDT: mean 92.86, std 6.14, range [57.56, 98.88]

Foldseek 3Di:
DKKKKAQFQKKKKAFDFFQDPPWDDCVVAPRIDMDGREIEIADADAPPCLQFLVVVLVVVVVLCVVVPHQEYEYEHHNPPAPGGDDQVVVVVSSVVNQVVSVVVPGHYHYHIGRTDMDMDTGGDDDPSRIDMDDTFRDDPDFDFDAKWKAALVLDIGRDPVPDDDQLQVLVVCVVVVNDDDFDFCLLVVLQQQAWDWDDDPQFIDIDGFDRNVLLLVLLVQQLVVVQPPDPAAEDEDEFDQWAQDDHPFFDDDRRTTGAADDPPRVCVVPVVPPPDPFYKYWYFDWHATRDDDDGFLADGRIFTFTKMKTKFQDDVVVLVVVLVLLVLLQVLLVLLPFAWAKEKEAEPVCCVVCSVSVSVSNNVSNGMHMYTYGHDDWWGIKMWIWTQFLGGHTGTFWIKTWTHDDPGMIMIMIRSGHTSSNNSSSNVRSLSNCVVVVAQRAGQLQSGLAQEEEEEQAQVCQVVSVVLQVVLVVLVGRYAYANDPDHPVVVVVQCSSSRHQWYWYDYPVCSVVQKIWIQGRRVRDIDIDHSVVVSVVSCVSSDPRDHDHRPDDRYPVPDDPSSRGDD/DKKKKAQFQKKKKAFDFFQDPPWDDCVVAPRIDMDGREIEIADADAPPCLQFLVVVLVVVVVLCVVVPGQEYEAEHHNPPAPGGDDQVVVVVSSVVNQVVSVVVRGHYHYHIPRTDMDMDTGGDDDPSRIDMDDTFRDDPDFDFDAKWKAALVLDIDRDPVPDDDQLQVLVVCVVVVNDDDFDACLLVVLQQQAWDWDDDPQFIDIDGFDRNVLLLVLLVQQLVVVQPPDPAAEDEDEFDQWAQDDHPFFDDDRRTTGAADDPVRVCVVPVVPPPDPFYKYWYFDWHATRDDDDGFLADGRIFTFTKMKTKFQDDVVVLVVVLVLLVLLQVLQVLLVFAWAKEKEAEPVCCVVCSVSVSVSNNVSNGMHMYTYGHDDWWGIKMWIWTQFLGGHTGTFWIKTWTHDDPGMIMIMIRSGHTSSNNSSSNVRSLSNCVVVVAQRAGQLQSGLAQEEEEEQAQVCQVVSVVLQVVLVVLVGRYAYANDPDHPVVVVVQCSSSRHQWYWYDYPVCSVVQKIWIQGRRVRDIDIDHSVVVSVVSCVSSDPRDHDHRPDDRYPVPDDPSSRGDD

InterPro domains:
  IPR004154 Anticodon-binding [PF03129] (451-540)
  IPR015011 Threonyl-tRNA synthetase, editing domain, archaea [PF08915] (1-134)
  IPR023509 D-aminoacyl-tRNA deacylase-like superfamily [G3DSA:3.50.80.10] (1-135)
  IPR036621 Anticodon-binding domain superfamily [G3DSA:3.40.50.800] (442-548)
  IPR045864 Class II Aminoacyl-tRNA synthetase/Biotinyl protein ligase (BPL) and lipoyl protein ligase (LPL) [SSF55681] (274-458)
  IPR047246 Threonine-tRNA ligase, class IIa, anticodon-binding domain [cd00860] (449-539)

=== Feature glossary ===
The record interleaves many kinds of information about one protein. Here is each kind framed as the question it answers.

Q: What known structures does this most resemble?
A: Structural nearest neighbors (via Foldseek easy-search vs the PDB). Reported per hit: target PDB id, E-value, and alignment TM-score. A TM-score above ~0.5 is the conventional threshold for 'same fold'.

Q: Where is each backbone atom in 3D?
A: The mmCIF table is the protein's shape written out atom by atom. For each backbone N, Cα, C, and carbonyl O, it records an (x, y, z) coordinate triple in Å plus the residue type, chain letter, and residue number.

Q: What are the backbone torsion angles?
A: The φ/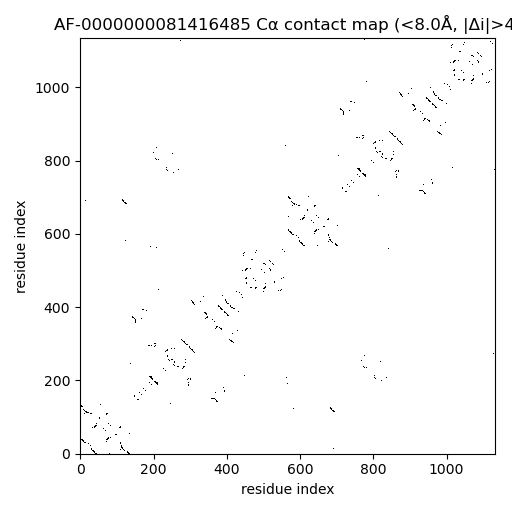ψ torsion pair specifies the backbone conformation at each residue. φ rotates about the N–Cα bond, ψ about the Cα–C bond. Steric clashes forbid most of the (φ, ψ) plane — the allowed regions (α-helix basin, β-sheet basin, left-handed helix) are the Ramachandran-allowed regions.

Q: Which residues are buried vs exposed?
A: Solvent-accessible surface area (SASA) is the area in Å² traced out by the centre of a 1.4 Å probe sphere (a water molecule) rolled over the protein's van der Waals surface (Shrake–Rupley / Lee–Richards construction). Buried residues have near-zero SASA; fully exposed residues can exceed 200 Å². The total SASA scales roughly with the number of surface residues.

Q: How confident is the AlphaFold model at each residue?
A: pLDDT is the predicted lDDT-Cα score: AlphaFold's confidence that the local environment of each residue (all inter-atomic distances within 15 Å) is correctly placed. It is a per-residue number between 0 and 100, with higher meaning more reliable.

Q: What does the local fold look like, residue by residue?
A: 3Di is Foldseek's structural alphabet. Each residue is assigned one of twenty discrete states based on how its Cα sits relative to its spatial (not sequential) neighbors. Aligning 3Di strings finds structural homologs roughly as well as full 3D superposition, but orders of magnitude faster.

Q: How big and how compact is the whole molecule?
A: Radius of gyration (Rg) is the root-mean-square distance of Cα atoms from their centroid — a single number for overall size and compactness. A globular domain of N residues has Rg ≈ 2.2·N^0.38 Å; an extended or disordered chain has a much larger Rg. The Cα contact count is the number of residue pairs whose Cα atoms are within 8 Å and are more than four positions apart in sequence — a standard proxy for tertiary packing density. The bounding box is the smallest axis-aligned box enclosing all Cα atoms.

Q: Which residues are in helices, strands, or loops?
A: DSSP 8-state secondary structure assigns each residue one of H (α-helix), G (3₁₀-helix), I (π-helix), E (extended β-strand), B (isolated β-bridge), T (hydrogen-bonded turn), S (bend), or '-' (coil). The assignment is computed from backbone hydrogen-bond geometry via the Kabsch–Sander algorithm.

Q: How mobile is each atom in the crystal?
A: Crystallographic B-factors measure how much each atom's electron density is smeared out, in Å². They rise in mobile loops and surface residues and fall in the buried interior. In AlphaFold models this column is repurposed to hold pLDDT instead.

Q: What if only a Cα trace is available?
A: P-SEA three-state annotation labels each residue as helix, strand, or coil based purely on the geometry of the Cα trace. It serves as a fallback when the full backbone (and thus DSSP) is unavailable.

Q: What family and function is it annotated with?
A: Database cross-references. InterPro integrates a dozen domain/family signature databases into unified entries with residue-range hits. GO terms attach function/process/location labels with evidence codes. CATH codes position the fold in a four-level structural taxonomy. Organism is the NCBI-taxonomy species name.

Q: Are the domains correctly placed relative to each other?
A: Predicted Aligned Error (PAE) is an AlphaFold confidence matrix: entry (i, j) is the expected error in the position of residue j, in ångströms, when the prediction is superimposed on the true structure at residue i. Low PAE within a block of residues means that block is internally rigid and well-predicted; high PAE between two blocks means their relative placement is uncertain even if each block individually is confident.

Q: What do the diagnostic plots show?
A: Three diagnostic plots accompany the record. The Cα contact map visualizes the tertiary structure as a 2D adjacency matrix (8 Å cutoff, sequence-local contacts suppressed). The Ramachandran plot shows the distribution of backbone (φ, ψ) torsions, with points in the α and β basins reflecting secondary structure content. The PAE plot shows AlphaFold's inter-residue confidence as a color matrix.

Q: What is the amino-acid chain?
A: Primary structure: the covalent order of the twenty standard amino acids along the backbone. Two proteins with the same sequence will (almost always) fold to the same structure; two with 30% identity often share a fold but not the details.

Q: What do the rendered images show?
A: The six renders are orthographic views along the three Cartesian axes in both directions. Representation (cartoon, sticks, or surface) and color scheme (sequence-rainbow or by-chain) vary across proteins so the training set covers all the common visualization conventions.